Protein AF-A0A7W6ICN5-F1 (afdb_monomer_lite)

Organism: NCBI:txid217168

Sequence (1015 aa):
MTASSRSDGCLHLRIASFLAAMALAWNVMAQDGNDITRLSGEVRQAVLSAEQAGAGTKQQAGFYQVARARLNLLEKLASEDSAYPRELLDTARSELARLAGLGVSFDSLTAKLLQTSLGDLISAPSGADRMELGGVLYQLASEQRNPASRAAALIDIGYAYRKIGAQDRALRYASLALDATEAILEIGARVDACQVVARLSIGLGASGAFIANRALSSISEPRARALARHGLAREQLQGSPFEKEADAKLIAEARRRLEGGDISGSLALVLALPDGEEREALLAGLLTSALRRRDRETALVAAQGSFKAERQLNNLAVLVADHVAHHLPLQAADIVNQWPDGSGKDSIRLSLADDLRRRGYSRMAEQLLGRIGTKKDPNWTKQEIALGDPWITDGGKTNDDQAKVERAHAVASLPDGIIEAAALIRSVSDDRLRTKAFRRMAEIHANLLAASSGEDRAAADAVESVREELGEDRQELQTRRGLTLIVTGDPQVIPERMAFPRSSPTASDVRQDVPWPEGAVVGSTFAHHNPYMAKFLEDGADGSTRLEQAIQYQGLPSPKMIVVQSGVATLGMVARALQGTDAGNLIAFDGDSLIVRAPVFVAPGARLILSRFDVPIYRLSADAGTFIANAGTVDIVDAEVVGYDEKRVQPLWFDGERKGGFRPFLLTWGDGRMNVAASTLAALGYDNALSFGLSYSSGPDRVTELRDQARPSGIMVDSLFRNFYIGFHSYESENVQVVGNEFRDSILYALDLHDRSAGGVIALNTVYGTMLRQGITLSRDVSDSVVSGNLSFDNAGSGIVLDRNSTNNIVQANSAFRNAQDGVSVFESSCNVLSNNQLTGNGRDGLKVRNSVDVGAYGNRIASNLNAGVSAYIANIAVGTNGKSGAAEEGAFTPVTALSLGKNIISSNGVGINAQGVSGLAMFGNAFVKQSRRLFGGDYRGLEGPLLRLSSTSGVLIASTCRPARPAPACRLREQGYLQESAGLPIFDQADGSDCTDVTGSVQQKAFSNFSQGT

Foldseek 3Di:
DDPPDPDPLVVQVVVLVVVLVVVVVPPPPPPDLVVLVVLLVLLVVLCVQLVDDPDQLSSNLSSLSSSLSSLVVLVVQLDPPDPDDPVSNVSSVVSNVVCVVVVHDNLSSLLSNLVSLLVCLLVPPDPVSNVVSLVVLLVSLVPRPQLLSSLVSLLSNLVSCVVNVNLQSVLASLLVSLVSLVPHPDLVSSLVSLLSSLVSLPPSPPLSPLSNLSSLLLNQDLLSSLVSLLVSLLVVCVVPPCNPDDLVVLLVVLVVCLVVPVLVVSLSSLSNHDADPSSLVSLLSSLVSCLVVVVLSSNLSSLSNHNDPVSNLVSLLVSCVSLLVVLQNLQCLVVLQSYDDDPSSLVSLQVSLVSLVLVLQNQASCVSNVPHDDDPPPPPPDDDPPDDDPPPDDDPDPPQLVVLLVVLQVQLLDPPSPVVSLVSLVPRPDPLSSLVSLLVSLVSLLVVLLPVVPPVVVVVPPDPDDDDPDDPDFDWDDDPQQWIKTFDFADPDAPRDPDDPPDADALSNLSHPQHRFDPWDKDKDFLVVDLLSVQQQDADPVRDGLCNLQCVLQVHPTHMEIEGAETEDEVLNNQSSCRSHPCNVQWDDDPLEIEGQHEYEYHANHEYEAAVSNGAAYEYELNRSYEYEYLYEYEDHNHEYAFAHVVVGGGQADPPPQQARGTYAYEYEFNYEYEYHSYEYENFAHPDPRGQHYEFEYDDPSVVVVHDGHGYEYEYHSYEYYATCELYEYAQHEQHEHHSYEQYQHAAEDAEYEHLYENYEAESYEFENHPHEEHHEYEAQYEHYEAGSYEFEHHQYERYEYYFQYAHYEHESYEAEHHQEEPYEYYLYEQYEAGSYEQEHYNEESYEYELYYLYEYESYEQEQHAYESYEYAFEDCCCPDPRPRPPPPDGDGQREAEYEYYQYEAANYNAYYEYFLHQKYKYENYHYDNHDPHPYHYSCGPVCVVCVVSRVNGIMMIGRSAAAADDDDDHVCVVVVNGPPPVPDRSHDPPHGDSQCPDPSISNVVRHPDPPPDD

InterPro domains:
  IPR006626 Parallel beta-helix repeat [SM00710] (733-755)
  IPR006626 Parallel beta-helix repeat [SM00710] (757-780)
  IPR006626 Parallel beta-helix repeat [SM00710] (782-804)
  IPR006626 Parallel beta-helix repeat [SM00710] (806-828)
  IPR006626 Parallel beta-helix repeat [SM00710] (829-851)
  IPR007742 Periplasmic copper-binding protein NosD-like, beta helix domain [PF05048] (726-872)
  IPR011050 Pectin lyase fold/virulence factor [SSF51126] (713-877)
  IPR011990 Tetratricopeptide-like helical domain superfamily [G3DSA:1.25.40.10] (135-235)
  IPR012334 Pectin lyase fold [G3DSA:2.160.20.10] (506-928)

Structure (mmCIF, N/CA/C/O backbone):
data_AF-A0A7W6ICN5-F1
#
_entry.id   AF-A0A7W6ICN5-F1
#
loop_
_atom_site.group_PDB
_atom_site.id
_atom_site.type_symbol
_atom_site.label_atom_id
_atom_site.label_alt_id
_atom_site.label_comp_id
_atom_site.label_asym_id
_atom_site.label_entity_id
_atom_site.label_seq_id
_atom_site.pdbx_PDB_ins_code
_atom_site.Cartn_x
_atom_site.Cartn_y
_atom_site.Cartn_z
_atom_site.occupancy
_atom_site.B_iso_or_equiv
_atom_site.auth_seq_id
_atom_site.auth_comp_id
_atom_site.auth_asym_id
_atom_site.auth_atom_id
_atom_site.pdbx_PDB_model_num
ATOM 1 N N . MET A 1 1 ? -36.806 44.617 9.127 1.00 34.62 1 MET A N 1
ATOM 2 C CA . MET A 1 1 ? -36.708 45.212 10.477 1.00 34.62 1 MET A CA 1
ATOM 3 C C . MET A 1 1 ? -37.619 44.421 11.394 1.00 34.62 1 MET A C 1
ATOM 5 O O . MET A 1 1 ? -38.791 44.382 11.078 1.00 34.62 1 MET A O 1
ATOM 9 N N . THR A 1 2 ? -37.038 43.769 12.410 1.00 25.34 2 THR A N 1
ATOM 10 C CA . THR A 1 2 ? -37.590 43.223 13.678 1.00 25.34 2 THR A CA 1
ATOM 11 C C . THR A 1 2 ? -36.833 41.938 14.038 1.00 25.34 2 THR A C 1
ATOM 13 O O . THR A 1 2 ? -37.351 40.830 13.942 1.00 25.34 2 THR A O 1
ATOM 16 N N . ALA A 1 3 ? -35.565 42.092 14.430 1.00 26.86 3 ALA A N 1
ATOM 17 C CA . ALA A 1 3 ? -34.817 41.084 15.177 1.00 26.86 3 ALA A CA 1
ATOM 18 C C . ALA A 1 3 ? -34.911 41.477 16.658 1.00 26.86 3 ALA A C 1
ATOM 20 O O . ALA A 1 3 ? -34.077 42.212 17.170 1.00 26.86 3 ALA A O 1
ATOM 21 N N . SER A 1 4 ? -36.009 41.093 17.304 1.00 34.81 4 SER A N 1
ATOM 22 C CA . SER A 1 4 ? -36.314 41.430 18.699 1.00 34.81 4 SER A CA 1
ATOM 23 C C . SER A 1 4 ? -37.194 40.331 19.296 1.00 34.81 4 SER A C 1
ATOM 25 O O . SER A 1 4 ? -38.345 40.578 19.635 1.00 34.81 4 SER A O 1
ATOM 27 N N . SER A 1 5 ? -36.683 39.095 19.352 1.00 34.25 5 SER A N 1
ATOM 28 C CA . SER A 1 5 ? -37.239 38.034 20.217 1.00 34.25 5 SER A CA 1
ATOM 29 C C . SER A 1 5 ? -36.351 36.778 20.322 1.00 34.25 5 SER A C 1
ATOM 31 O O . SER A 1 5 ? -36.867 35.681 20.538 1.00 34.25 5 SER A O 1
ATOM 33 N N . ARG A 1 6 ? -35.022 36.879 20.152 1.00 35.34 6 ARG A N 1
ATOM 34 C CA . ARG A 1 6 ? -34.130 35.770 20.537 1.00 35.34 6 ARG A CA 1
ATOM 35 C C . ARG A 1 6 ? -33.870 35.867 22.040 1.00 35.34 6 ARG A C 1
ATOM 37 O O . ARG A 1 6 ? -33.029 36.645 22.470 1.00 35.34 6 ARG A O 1
ATOM 44 N N . SER A 1 7 ? -34.734 35.153 22.759 1.00 39.16 7 SER A N 1
ATOM 45 C CA . SER A 1 7 ? -34.674 34.671 24.143 1.00 39.16 7 SER A CA 1
ATOM 46 C C . SER A 1 7 ? -33.546 35.211 25.035 1.00 39.16 7 SER A C 1
ATOM 48 O O . SER A 1 7 ? -32.363 34.940 24.839 1.00 39.16 7 SER A O 1
ATOM 50 N N . ASP A 1 8 ? -33.965 35.832 26.140 1.00 43.88 8 ASP A N 1
ATOM 51 C CA . ASP A 1 8 ? -33.172 36.275 27.297 1.00 43.88 8 ASP A CA 1
ATOM 52 C C . ASP A 1 8 ? -32.234 35.207 27.916 1.00 43.88 8 ASP A C 1
ATOM 54 O O . ASP A 1 8 ? -31.421 35.518 28.782 1.00 43.88 8 ASP A O 1
ATOM 58 N N . GLY A 1 9 ? -32.285 33.946 27.471 1.00 41.31 9 GLY A N 1
ATOM 59 C CA . GLY A 1 9 ? -31.418 32.861 27.946 1.00 41.31 9 GLY A CA 1
ATOM 60 C C . GLY A 1 9 ? -29.941 33.012 27.553 1.00 41.31 9 GLY A C 1
ATOM 61 O O . GLY A 1 9 ? -29.066 32.743 28.375 1.00 41.31 9 GLY A O 1
ATOM 62 N N . CYS A 1 10 ? -29.644 33.510 26.345 1.00 42.59 10 CYS A N 1
ATOM 63 C CA . CYS A 1 10 ? -28.266 33.676 25.842 1.00 42.59 10 CYS A CA 1
ATOM 64 C C . CYS A 1 10 ? -27.502 34.843 26.483 1.00 42.59 10 CYS A C 1
ATOM 66 O O . CYS A 1 10 ? -26.270 34.888 26.435 1.00 42.59 10 CYS A O 1
ATOM 68 N N . LEU A 1 11 ? -28.207 35.809 27.078 1.00 41.88 11 LEU A N 1
ATOM 69 C CA . LEU A 1 11 ? -27.575 36.998 27.646 1.00 41.88 11 LEU A CA 1
ATOM 70 C C . LEU A 1 11 ? -26.857 36.684 28.972 1.00 41.88 11 LEU A C 1
ATOM 72 O O . LEU A 1 11 ? -25.910 37.371 29.339 1.00 41.88 11 LEU A O 1
ATOM 76 N N . HIS A 1 12 ? -27.242 35.624 29.686 1.00 49.06 12 HIS A N 1
ATOM 77 C CA . HIS A 1 12 ? -26.859 35.452 31.091 1.00 49.06 12 HIS A CA 1
ATOM 78 C C . HIS A 1 12 ? -25.475 34.833 31.334 1.00 49.06 12 HIS A C 1
ATOM 80 O O . HIS A 1 12 ? -24.758 35.314 32.209 1.00 49.06 12 HIS A O 1
ATOM 86 N N . LEU A 1 13 ? -25.037 33.860 30.531 1.00 46.41 13 LEU A N 1
ATOM 87 C CA . LEU A 1 13 ? -23.653 33.365 30.596 1.00 46.41 13 LEU A CA 1
ATOM 88 C C . LEU A 1 13 ? -22.675 34.338 29.924 1.00 46.41 13 LEU A C 1
ATOM 90 O O . LEU A 1 13 ? -21.555 34.495 30.394 1.00 46.41 13 LEU A O 1
ATOM 94 N N . ARG A 1 14 ? -23.129 35.090 28.908 1.00 44.12 14 ARG A N 1
ATOM 95 C CA . ARG A 1 14 ? -22.352 36.179 28.296 1.00 44.12 14 ARG A CA 1
ATOM 96 C C . ARG A 1 14 ? -22.154 37.368 29.234 1.00 44.12 14 ARG A C 1
ATOM 98 O O . ARG A 1 14 ? -21.056 37.905 29.245 1.00 44.12 14 ARG A O 1
ATOM 105 N N . ILE A 1 15 ? -23.142 37.753 30.049 1.00 44.00 15 ILE A N 1
ATOM 106 C CA . ILE A 1 15 ? -22.970 38.781 31.096 1.00 44.00 15 ILE A CA 1
ATOM 107 C C . ILE A 1 15 ? -21.989 38.296 32.171 1.00 44.00 15 ILE A C 1
ATOM 109 O O . ILE A 1 15 ? -21.165 39.080 32.631 1.00 44.00 15 ILE A O 1
ATOM 113 N N . ALA A 1 16 ? -21.998 37.008 32.523 1.00 42.94 16 ALA A N 1
ATOM 114 C CA . ALA A 1 16 ? -21.022 36.446 33.455 1.00 42.94 16 ALA A CA 1
ATOM 115 C C . ALA A 1 16 ? -19.602 36.366 32.845 1.00 42.94 16 ALA A C 1
ATOM 117 O O . ALA A 1 16 ? -18.625 36.684 33.521 1.00 42.94 16 ALA A O 1
ATOM 118 N N . SER A 1 17 ? -19.473 36.070 31.545 1.00 42.56 17 SER A N 1
ATOM 119 C CA . SER A 1 17 ? -18.223 36.212 30.778 1.00 42.56 17 SER A CA 1
ATOM 120 C C . SER A 1 17 ? -17.771 37.673 30.638 1.00 42.56 17 SER A C 1
ATOM 122 O O . SER A 1 17 ? -16.574 37.939 30.650 1.00 42.56 17 SER A O 1
ATOM 124 N N . PHE A 1 18 ? -18.701 38.628 30.549 1.00 40.53 18 PHE A N 1
ATOM 125 C CA . PHE A 1 18 ? -18.420 40.068 30.504 1.00 40.53 18 PHE A CA 1
ATOM 126 C C . PHE A 1 18 ? -17.970 40.596 31.878 1.00 40.53 18 PHE A C 1
ATOM 128 O O . PHE A 1 18 ? -17.042 41.395 31.962 1.00 40.53 18 PHE A O 1
ATOM 135 N N . LEU A 1 19 ? -18.548 40.081 32.969 1.00 42.09 19 LEU A N 1
ATOM 136 C CA . LEU A 1 19 ? -18.094 40.326 34.342 1.00 42.09 19 LEU A CA 1
ATOM 137 C C . LEU A 1 19 ? -16.738 39.659 34.624 1.00 42.09 19 LEU A C 1
ATOM 139 O O . LEU A 1 19 ? -15.906 40.247 35.309 1.00 42.09 19 LEU A O 1
ATOM 143 N N . ALA A 1 20 ? -16.466 38.485 34.046 1.00 41.84 20 ALA A N 1
ATOM 144 C CA . ALA A 1 20 ? -15.149 37.849 34.083 1.00 41.84 20 ALA A CA 1
ATOM 145 C C . ALA A 1 20 ? -14.108 38.628 33.260 1.00 41.84 20 ALA A C 1
ATOM 147 O O . ALA A 1 20 ? -12.977 38.775 33.709 1.00 41.84 20 ALA A O 1
ATOM 148 N N . ALA A 1 21 ? -14.487 39.192 32.108 1.00 40.91 21 ALA A N 1
ATOM 149 C CA . ALA A 1 21 ? -13.642 40.103 31.337 1.00 40.91 21 ALA A CA 1
ATOM 150 C C . ALA A 1 21 ? -13.364 41.406 32.106 1.00 40.91 21 ALA A C 1
ATOM 152 O O . ALA A 1 21 ? -12.239 41.890 32.082 1.00 40.91 21 ALA A O 1
ATOM 153 N N . MET A 1 22 ? -14.330 41.925 32.870 1.00 37.47 22 MET A N 1
ATOM 154 C CA . MET A 1 22 ? -14.112 43.037 33.805 1.00 37.47 22 MET A CA 1
ATOM 155 C C . MET A 1 22 ? -13.218 42.655 34.996 1.00 37.47 22 MET A C 1
ATOM 157 O O . MET A 1 22 ? -12.385 43.454 35.414 1.00 37.47 22 MET A O 1
ATOM 161 N N . ALA A 1 23 ? -13.345 41.437 35.530 1.00 43.53 23 ALA A N 1
ATOM 162 C CA . ALA A 1 23 ? -12.490 40.940 36.607 1.00 43.53 23 ALA A CA 1
ATOM 163 C C . ALA A 1 23 ? -11.050 40.664 36.131 1.00 43.53 23 ALA A C 1
ATOM 165 O O . ALA A 1 23 ? -10.117 40.844 36.913 1.00 43.53 23 ALA A O 1
ATOM 166 N N . LEU A 1 24 ? -10.871 40.263 34.867 1.00 42.81 24 LEU A N 1
ATOM 167 C CA . LEU A 1 24 ? -9.582 40.097 34.183 1.00 42.81 24 LEU A CA 1
ATOM 168 C C . LEU A 1 24 ? -8.987 41.435 33.704 1.00 42.81 24 LEU A C 1
ATOM 170 O O . LEU A 1 24 ? -7.771 41.556 33.618 1.00 42.81 24 LEU A O 1
ATOM 174 N N . ALA A 1 25 ? -9.815 42.452 33.433 1.00 38.16 25 ALA A N 1
ATOM 175 C CA . ALA A 1 25 ? -9.365 43.800 33.070 1.00 38.16 25 ALA A CA 1
ATOM 176 C C . ALA A 1 25 ? -8.731 44.565 34.245 1.00 38.16 25 ALA A C 1
ATOM 178 O O . ALA A 1 25 ? -8.043 45.564 34.036 1.00 38.16 25 ALA A O 1
ATOM 179 N N . TRP A 1 26 ? -8.888 44.077 35.476 1.00 39.66 26 TRP A N 1
ATOM 180 C CA . TRP A 1 26 ? -7.995 44.421 36.577 1.00 39.66 26 TRP A CA 1
ATOM 181 C C . TRP A 1 26 ? -6.879 43.385 36.664 1.00 39.66 26 TRP A C 1
ATOM 183 O O . TRP A 1 26 ? -6.893 42.491 37.509 1.00 39.66 26 TRP A O 1
ATOM 193 N N . ASN A 1 27 ? -5.874 43.545 35.802 1.00 42.59 27 ASN A N 1
ATOM 194 C CA . ASN A 1 27 ? -4.527 43.068 36.096 1.00 42.59 27 ASN A CA 1
ATOM 195 C C . ASN A 1 27 ? -4.017 43.833 37.326 1.00 42.59 27 ASN A C 1
ATOM 197 O O . ASN A 1 27 ? -3.254 44.790 37.211 1.00 42.59 27 ASN A O 1
ATOM 201 N N . VAL A 1 28 ? -4.448 43.429 38.519 1.00 48.41 28 VAL A N 1
ATOM 202 C CA . VAL A 1 28 ? -3.667 43.691 39.722 1.00 48.41 28 VAL A CA 1
ATOM 203 C C . VAL A 1 28 ? -2.454 42.782 39.582 1.00 48.41 28 VAL A C 1
ATOM 205 O O . VAL A 1 28 ? -2.527 41.588 39.869 1.00 48.41 28 VAL A O 1
ATOM 208 N N . MET A 1 29 ? -1.352 43.314 39.052 1.00 52.38 29 MET A N 1
ATOM 209 C CA . MET A 1 29 ? -0.059 42.696 39.319 1.00 52.38 29 MET A CA 1
ATOM 210 C C . MET A 1 29 ? 0.084 42.725 40.835 1.00 52.38 29 MET A C 1
ATOM 212 O O . MET A 1 29 ? 0.143 43.815 41.389 1.00 52.38 29 MET A O 1
ATOM 216 N N . ALA A 1 30 ? 0.034 41.566 41.494 1.00 57.53 30 ALA A N 1
ATOM 217 C CA . ALA A 1 30 ? 0.255 41.498 42.932 1.00 57.53 30 ALA A CA 1
ATOM 218 C C . ALA A 1 30 ? 1.641 42.096 43.210 1.00 57.53 30 ALA A C 1
ATOM 220 O O . ALA A 1 30 ? 2.645 41.563 42.732 1.00 57.53 30 ALA A O 1
ATOM 221 N N . GLN A 1 31 ? 1.677 43.250 43.878 1.00 60.75 31 GLN A N 1
ATOM 222 C CA . GLN A 1 31 ? 2.926 43.973 44.143 1.00 60.75 31 GLN A CA 1
ATOM 223 C C . GLN A 1 31 ? 3.551 43.518 45.465 1.00 60.75 31 GLN A C 1
ATOM 225 O O . GLN A 1 31 ? 4.763 43.634 45.641 1.00 60.75 31 GLN A O 1
ATOM 230 N N . ASP A 1 32 ? 2.735 42.968 46.371 1.00 70.00 32 ASP A N 1
ATOM 231 C CA . ASP A 1 32 ? 3.134 42.475 47.686 1.00 70.00 32 ASP A CA 1
ATOM 232 C C . ASP A 1 32 ? 2.285 41.265 48.158 1.00 70.00 32 ASP A C 1
ATOM 234 O O . ASP A 1 32 ? 1.340 40.820 47.497 1.00 70.00 32 ASP A O 1
ATOM 238 N N . GLY A 1 33 ? 2.639 40.686 49.313 1.00 69.25 33 GLY A N 1
ATOM 239 C CA . GLY A 1 33 ? 1.928 39.537 49.894 1.00 69.25 33 GLY A CA 1
ATOM 240 C C . GLY A 1 33 ? 0.506 39.852 50.391 1.00 69.25 33 GLY A C 1
ATOM 241 O O . GLY A 1 33 ? -0.308 38.937 50.570 1.00 69.25 33 GLY A O 1
ATOM 242 N N . ASN A 1 34 ? 0.161 41.133 50.571 1.00 79.25 34 ASN A N 1
ATOM 243 C CA . ASN A 1 34 ? -1.185 41.542 50.976 1.00 79.25 34 ASN A CA 1
ATOM 244 C C . ASN A 1 34 ? -2.173 41.391 49.815 1.00 79.25 34 ASN A C 1
ATOM 246 O O . ASN A 1 34 ? -3.309 40.965 50.035 1.00 79.25 34 ASN A O 1
ATOM 250 N N . ASP A 1 35 ? -1.738 41.654 48.580 1.00 79.12 35 ASP A N 1
ATOM 251 C CA . ASP A 1 35 ? -2.546 41.430 47.378 1.00 79.12 35 ASP A CA 1
ATOM 252 C C . ASP A 1 35 ? -2.926 39.954 47.191 1.00 79.12 35 ASP A C 1
ATOM 254 O O . ASP A 1 35 ? -4.074 39.638 46.866 1.00 79.12 35 ASP A O 1
ATOM 258 N N . ILE A 1 36 ? -1.993 39.039 47.465 1.00 82.50 36 ILE A N 1
ATOM 259 C CA . ILE A 1 36 ? -2.221 37.585 47.421 1.00 82.50 36 ILE A CA 1
ATOM 260 C C . ILE A 1 36 ? -3.247 37.169 48.482 1.00 82.50 36 ILE A C 1
ATOM 262 O O . ILE A 1 36 ? -4.193 36.425 48.203 1.00 82.50 36 ILE A O 1
ATOM 266 N N . THR A 1 37 ? -3.102 37.700 49.697 1.00 84.62 37 THR A N 1
ATOM 267 C CA . THR A 1 37 ? -4.034 37.439 50.802 1.00 84.62 37 THR A CA 1
ATOM 268 C C . THR A 1 37 ? -5.433 37.978 50.486 1.00 84.62 37 THR A C 1
ATOM 270 O O . THR A 1 37 ? -6.433 37.308 50.760 1.00 84.62 37 THR A O 1
ATOM 273 N N . ARG A 1 38 ? -5.522 39.151 49.843 1.00 85.50 38 ARG A N 1
ATOM 274 C CA . ARG A 1 38 ? -6.780 39.739 49.364 1.00 85.50 38 ARG A CA 1
ATOM 275 C C . ARG A 1 38 ? -7.443 38.872 48.296 1.00 85.50 38 ARG A C 1
ATOM 277 O O . ARG A 1 38 ? -8.626 38.578 48.438 1.00 85.50 38 ARG A O 1
ATOM 284 N N . LEU A 1 39 ? -6.701 38.405 47.288 1.00 84.50 39 LEU A N 1
ATOM 285 C CA . LEU A 1 39 ? -7.216 37.491 46.255 1.00 84.50 39 LEU A CA 1
ATOM 286 C C . LEU A 1 39 ? -7.780 36.200 46.868 1.00 84.50 39 LEU A C 1
ATOM 288 O O . LEU A 1 39 ? -8.886 35.781 46.526 1.00 84.50 39 LEU A O 1
ATOM 292 N N . SER A 1 40 ? -7.067 35.601 47.825 1.00 87.31 40 SER A N 1
ATOM 293 C CA . SER A 1 40 ? -7.551 34.436 48.584 1.00 87.31 40 SER A CA 1
ATOM 294 C C . SER A 1 40 ? -8.808 34.748 49.418 1.00 87.31 40 SER A C 1
ATOM 296 O O . SER A 1 40 ? -9.704 33.908 49.561 1.00 87.31 40 SER A O 1
ATOM 298 N N . GLY A 1 41 ? -8.909 35.967 49.955 1.00 87.38 41 GLY A N 1
ATOM 299 C CA . GLY A 1 41 ? -10.107 36.480 50.621 1.00 87.38 41 GLY A CA 1
ATOM 300 C C . GLY A 1 41 ? -11.303 36.635 49.675 1.00 87.38 41 GLY A C 1
ATOM 301 O O . GLY A 1 41 ? -12.407 36.219 50.021 1.00 87.38 41 GLY A O 1
ATOM 302 N N . GLU A 1 42 ? -11.088 37.155 48.464 1.00 88.69 42 GLU A N 1
ATOM 303 C CA . GLU A 1 42 ? -12.119 37.289 47.425 1.00 88.69 42 GLU A CA 1
ATOM 304 C C . GLU A 1 42 ? -12.673 35.929 46.991 1.00 88.69 42 GLU A C 1
ATOM 306 O O . GLU A 1 42 ? -13.889 35.776 46.872 1.00 88.69 42 GLU A O 1
ATOM 311 N N . VAL A 1 43 ? -11.802 34.925 46.817 1.00 88.56 43 VAL A N 1
ATOM 312 C CA . VAL A 1 43 ? -12.228 33.546 46.523 1.00 88.56 43 VAL A CA 1
ATOM 313 C C . VAL A 1 43 ? -13.170 33.041 47.616 1.00 88.56 43 VAL A C 1
ATOM 315 O O . VAL A 1 43 ? -14.269 32.575 47.318 1.00 88.56 43 VAL A O 1
ATOM 318 N N . ARG A 1 44 ? -12.781 33.179 48.889 1.00 89.62 44 ARG A N 1
ATOM 319 C CA . ARG A 1 44 ? -13.611 32.755 50.027 1.00 89.62 44 ARG A CA 1
ATOM 320 C C . ARG A 1 44 ? -14.938 33.490 50.093 1.00 89.62 44 ARG A C 1
ATOM 322 O O . ARG A 1 44 ? -15.969 32.854 50.287 1.00 89.62 44 ARG A O 1
ATOM 329 N N . GLN A 1 45 ? -14.922 34.804 49.906 1.00 89.31 45 GLN A N 1
ATOM 330 C CA . GLN A 1 45 ? -16.135 35.606 49.984 1.00 89.31 45 GLN A CA 1
ATOM 331 C C . GLN A 1 45 ? -17.113 35.265 48.860 1.00 89.31 45 GLN A C 1
ATOM 333 O O . GLN A 1 45 ? -18.319 35.194 49.098 1.00 89.31 45 GLN A O 1
ATOM 338 N N . ALA A 1 46 ? -16.610 35.005 47.653 1.00 87.12 46 ALA A N 1
ATOM 339 C CA . ALA A 1 46 ? -17.430 34.554 46.539 1.00 87.12 46 ALA A CA 1
ATOM 340 C C . ALA A 1 46 ? -18.052 33.172 46.819 1.00 87.12 46 ALA A C 1
ATOM 342 O O . ALA A 1 46 ? -19.252 33.002 46.616 1.00 87.12 46 ALA A O 1
ATOM 343 N N . VAL A 1 47 ? -17.291 32.216 47.368 1.00 87.81 47 VAL A N 1
ATOM 344 C CA . VAL A 1 47 ? -17.833 30.900 47.766 1.00 87.81 47 VAL A CA 1
ATOM 345 C C . VAL A 1 47 ? -18.909 31.035 48.842 1.00 87.81 47 VAL A C 1
ATOM 347 O O . VAL A 1 47 ? -19.997 30.489 48.682 1.00 87.81 47 VAL A O 1
ATOM 350 N N . LEU A 1 48 ? -18.652 31.820 49.892 1.00 88.56 48 LEU A N 1
ATOM 351 C CA . LEU A 1 48 ? -19.631 32.077 50.951 1.00 88.56 48 LEU A CA 1
ATOM 352 C C . LEU A 1 48 ? -20.905 32.722 50.399 1.00 88.56 48 LEU A C 1
ATOM 354 O O . LEU A 1 48 ? -22.002 32.336 50.785 1.00 88.56 48 LEU A O 1
ATOM 358 N N . SER A 1 49 ? -20.772 33.670 49.468 1.00 86.44 49 SER A N 1
ATOM 359 C CA . SER A 1 49 ? -21.917 34.340 48.836 1.00 86.44 49 SER A CA 1
ATOM 360 C C . SER A 1 49 ? -22.744 33.384 47.970 1.00 86.44 49 SER A C 1
ATOM 362 O O . SER A 1 49 ? -23.962 33.519 47.904 1.00 86.44 49 SER A O 1
ATOM 364 N N . ALA A 1 50 ? -22.108 32.390 47.343 1.00 83.62 50 ALA A N 1
ATOM 365 C CA . ALA A 1 50 ? -22.811 31.338 46.612 1.00 83.62 50 ALA A CA 1
ATOM 366 C C . ALA A 1 50 ? -23.584 30.383 47.544 1.00 83.62 50 ALA A C 1
ATOM 368 O O . ALA A 1 50 ? -24.643 29.876 47.174 1.00 83.62 50 ALA A O 1
ATOM 369 N N . GLU A 1 51 ? -23.066 30.138 48.749 1.00 84.12 51 GLU A N 1
ATOM 370 C CA . GLU A 1 51 ? -23.615 29.168 49.710 1.00 84.12 51 GLU A CA 1
ATOM 371 C C . GLU A 1 51 ? -24.596 29.781 50.726 1.00 84.12 51 GLU A C 1
ATOM 373 O O . GLU A 1 51 ? -25.183 29.062 51.535 1.00 84.12 51 GLU A O 1
ATOM 378 N N . GLN A 1 52 ? -24.829 31.096 50.673 1.00 84.88 52 GLN A N 1
ATOM 379 C CA . GLN A 1 52 ? -25.825 31.765 51.511 1.00 84.88 52 GLN A CA 1
ATOM 380 C C . GLN A 1 52 ? -27.252 31.275 51.220 1.00 84.88 52 GLN A C 1
ATOM 382 O O . GLN A 1 52 ? -27.688 31.160 50.071 1.00 84.88 52 GLN A O 1
ATOM 387 N N . ALA A 1 53 ? -28.015 31.046 52.292 1.00 51.09 53 ALA A N 1
ATOM 388 C CA . ALA A 1 53 ? -29.422 30.676 52.213 1.00 51.09 53 ALA A CA 1
ATOM 389 C C . ALA A 1 53 ? -30.237 31.805 51.550 1.00 51.09 53 ALA A C 1
ATOM 391 O O . ALA A 1 53 ? -30.411 32.873 52.132 1.00 51.09 53 ALA A O 1
ATOM 392 N N . GLY A 1 54 ? -30.728 31.562 50.329 1.00 61.22 54 GLY A N 1
ATOM 393 C CA . GLY A 1 54 ? -31.554 32.502 49.557 1.00 61.22 54 GLY A CA 1
ATOM 394 C C . GLY A 1 54 ? -31.002 32.896 48.180 1.00 61.22 54 GLY A C 1
ATOM 395 O O . GLY A 1 54 ? -31.728 33.522 47.410 1.00 61.22 54 GLY A O 1
ATOM 396 N N . ALA A 1 55 ? -29.766 32.520 47.832 1.00 64.94 55 ALA A N 1
ATOM 397 C CA . ALA A 1 55 ? -29.215 32.775 46.500 1.00 64.94 55 ALA A CA 1
ATOM 398 C C . ALA A 1 55 ? -29.907 31.905 45.431 1.00 64.94 55 ALA A C 1
ATOM 400 O O . ALA A 1 55 ? -29.944 30.679 45.538 1.00 64.94 55 ALA A O 1
ATOM 401 N N . GLY A 1 56 ? -30.441 32.526 44.374 1.00 72.88 56 GLY A N 1
ATOM 402 C CA . GLY A 1 56 ? -30.984 31.788 43.226 1.00 72.88 56 GLY A CA 1
ATOM 403 C C . GLY A 1 56 ? -29.875 31.100 42.419 1.00 72.88 56 GLY A C 1
ATOM 404 O O . GLY A 1 56 ? -28.750 31.595 42.381 1.00 72.88 56 GLY A O 1
ATOM 405 N N . THR A 1 57 ? -30.180 30.008 41.707 1.00 72.81 57 THR A N 1
ATOM 406 C CA . THR A 1 57 ? -29.195 29.211 40.930 1.00 72.81 57 THR A CA 1
ATOM 407 C C . THR A 1 57 ? -28.305 30.057 40.009 1.00 72.81 57 THR A C 1
ATOM 409 O O . THR A 1 57 ? -27.097 29.843 39.933 1.00 72.81 57 THR A O 1
ATOM 412 N N . LYS A 1 58 ? -28.875 31.096 39.385 1.00 71.25 58 LYS A N 1
ATOM 413 C CA . LYS A 1 58 ? -28.148 32.070 38.550 1.00 71.25 58 LYS A CA 1
ATOM 414 C C . LYS A 1 58 ? -27.117 32.898 39.328 1.00 71.25 58 LYS A C 1
ATOM 416 O O . LYS A 1 58 ? -26.018 33.135 38.835 1.00 71.25 58 LYS A O 1
ATOM 421 N N . GLN A 1 59 ? -27.465 33.351 40.533 1.00 77.56 59 GLN A N 1
ATOM 422 C CA . GLN A 1 59 ? -26.550 34.112 41.392 1.00 77.56 59 GLN A CA 1
ATOM 423 C C . GLN A 1 59 ? -25.416 33.213 41.892 1.00 77.56 59 GLN A C 1
ATOM 425 O O . GLN A 1 59 ? -24.258 33.623 41.878 1.00 77.56 59 GLN A O 1
ATOM 430 N N . GLN A 1 60 ? -25.733 31.963 42.239 1.00 81.75 60 GLN A N 1
ATOM 431 C CA . GLN A 1 60 ? -24.740 30.968 42.647 1.00 81.75 60 GLN A CA 1
ATOM 432 C C . GLN A 1 60 ? -23.717 30.691 41.538 1.00 81.75 60 GLN A C 1
ATOM 434 O O . GLN A 1 60 ? -22.515 30.727 41.795 1.00 81.75 60 GLN A O 1
ATOM 439 N N . ALA A 1 61 ? -24.171 30.482 40.295 1.00 79.94 61 ALA A N 1
ATOM 440 C CA . ALA A 1 61 ? -23.287 30.292 39.144 1.00 79.94 61 ALA A CA 1
ATOM 441 C C . ALA A 1 61 ? -22.339 31.491 38.939 1.00 79.94 61 ALA A C 1
ATOM 443 O O . ALA A 1 61 ? -21.130 31.308 38.784 1.00 79.94 61 ALA A O 1
ATOM 444 N N . GLY A 1 62 ? -22.859 32.721 39.031 1.00 78.19 62 GLY A N 1
ATOM 445 C CA . GLY A 1 62 ? -22.045 33.937 38.935 1.00 78.19 62 GLY A CA 1
ATOM 446 C C . GLY A 1 62 ? -20.947 34.007 40.002 1.00 78.19 62 GLY A C 1
ATOM 447 O O . GLY A 1 62 ? -19.786 34.266 39.681 1.00 78.19 62 GLY A O 1
ATOM 448 N N . PHE A 1 63 ? -21.279 33.712 41.260 1.00 84.88 63 PHE A N 1
ATOM 449 C CA . PHE A 1 63 ? -20.302 33.706 42.350 1.00 84.88 63 PHE A CA 1
ATOM 450 C C . PHE A 1 63 ? -19.244 32.602 42.204 1.00 84.88 63 PHE A C 1
ATOM 452 O O . PHE A 1 63 ? -18.057 32.874 42.396 1.00 84.88 63 PHE A O 1
ATOM 459 N N . TYR A 1 64 ? -19.625 31.387 41.795 1.00 87.00 64 TYR A N 1
ATOM 460 C CA . TYR A 1 64 ? -18.655 30.316 41.538 1.00 87.00 64 TYR A CA 1
ATOM 461 C C . TYR A 1 64 ? -17.714 30.642 40.376 1.00 87.00 64 TYR A C 1
ATOM 463 O O . TYR A 1 64 ? -16.522 30.344 40.456 1.00 87.00 64 TYR A O 1
ATOM 471 N N . GLN A 1 65 ? -18.202 31.306 39.326 1.00 83.88 65 GLN A N 1
ATOM 472 C CA . GLN A 1 65 ? -17.362 31.744 38.212 1.00 83.88 65 GLN A CA 1
ATOM 473 C C . GLN A 1 65 ? -16.337 32.806 38.643 1.00 83.88 65 GLN A C 1
ATOM 475 O O . GLN A 1 65 ? -15.171 32.722 38.251 1.00 83.88 65 GLN A O 1
ATOM 480 N N . VAL A 1 66 ? -16.736 33.760 39.494 1.00 83.50 66 VAL A N 1
ATOM 481 C CA . VAL A 1 66 ? -15.819 34.755 40.081 1.00 83.50 66 VAL A CA 1
ATOM 482 C C . VAL A 1 66 ? -14.764 34.075 40.954 1.00 83.50 66 VAL A C 1
ATOM 484 O O . VAL A 1 66 ? -13.570 34.302 40.751 1.00 83.50 66 VAL A O 1
ATOM 487 N N . ALA A 1 67 ? -15.184 33.197 41.871 1.00 86.75 67 ALA A N 1
ATOM 488 C CA . ALA A 1 67 ? -14.272 32.444 42.732 1.00 86.75 67 ALA A CA 1
ATOM 489 C C . ALA A 1 67 ? -13.244 31.657 41.904 1.00 86.75 67 ALA A C 1
ATOM 491 O O . ALA A 1 67 ? -12.046 31.697 42.179 1.00 86.75 67 ALA A O 1
ATOM 492 N N . ARG A 1 68 ? -13.703 30.992 40.839 1.00 88.88 68 ARG A N 1
ATOM 493 C CA . ARG A 1 68 ? -12.866 30.191 39.946 1.00 88.88 68 ARG A CA 1
ATOM 494 C C . ARG A 1 68 ? -11.857 31.040 39.167 1.00 88.88 68 ARG A C 1
ATOM 496 O O . ARG A 1 68 ? -10.694 30.655 39.062 1.00 88.88 68 ARG A O 1
ATOM 503 N N . ALA A 1 69 ? -12.273 32.191 38.637 1.00 81.94 69 ALA A N 1
ATOM 504 C CA . ALA A 1 69 ? -11.379 33.100 37.919 1.00 81.94 69 ALA A CA 1
ATOM 505 C C . ALA A 1 69 ? -10.269 33.648 38.833 1.00 81.94 69 ALA A C 1
ATOM 507 O O . ALA A 1 69 ? -9.101 33.671 38.440 1.00 81.94 69 ALA A O 1
ATOM 508 N N . ARG A 1 70 ? -10.622 34.033 40.067 1.00 85.38 70 ARG A N 1
ATOM 509 C CA . ARG A 1 70 ? -9.666 34.506 41.080 1.00 85.38 70 ARG A CA 1
ATOM 510 C C . ARG A 1 70 ? -8.710 33.409 41.540 1.00 85.38 70 ARG A C 1
ATOM 512 O O . ARG A 1 70 ? -7.516 33.666 41.661 1.00 85.38 70 ARG A O 1
ATOM 519 N N . LEU A 1 71 ? -9.201 32.184 41.709 1.00 88.38 71 LEU A N 1
ATOM 520 C CA . LEU A 1 71 ? -8.365 31.041 42.066 1.00 88.38 71 LEU A CA 1
ATOM 521 C C . LEU A 1 71 ? -7.356 30.691 40.961 1.00 88.38 71 LEU A C 1
ATOM 523 O O . LEU A 1 71 ? -6.185 30.484 41.252 1.00 88.38 71 LEU A O 1
ATOM 527 N N . ASN A 1 72 ? -7.771 30.704 39.691 1.00 86.06 72 ASN A N 1
ATOM 528 C CA . ASN A 1 72 ? -6.867 30.447 38.563 1.00 86.06 72 ASN A CA 1
ATOM 529 C C . ASN A 1 72 ? -5.753 31.505 38.449 1.00 86.06 72 ASN A C 1
ATOM 531 O O . ASN A 1 72 ? -4.628 31.195 38.065 1.00 86.06 72 ASN A O 1
ATOM 535 N N . LEU A 1 73 ? -6.055 32.765 38.787 1.00 83.50 73 LEU A N 1
ATOM 536 C CA . LEU A 1 73 ? -5.042 33.818 38.872 1.00 83.50 73 LEU A CA 1
ATOM 537 C C . LEU A 1 73 ? -4.046 33.538 40.008 1.00 83.50 73 LEU A C 1
ATOM 539 O O . LEU A 1 73 ? -2.841 33.637 39.795 1.00 83.50 73 LEU A O 1
ATOM 543 N N . LEU A 1 74 ? -4.544 33.138 41.182 1.00 85.81 74 LEU A N 1
ATOM 544 C CA . LEU A 1 74 ? -3.720 32.783 42.339 1.00 85.81 74 LEU A CA 1
ATOM 545 C C . LEU A 1 74 ? -2.790 31.588 42.050 1.00 85.81 74 LEU A C 1
ATOM 547 O O . LEU A 1 74 ? -1.628 31.605 42.441 1.00 85.81 74 LEU A O 1
ATOM 551 N N . GLU A 1 75 ? -3.262 30.584 41.311 1.00 86.38 75 GLU A N 1
ATOM 552 C CA . GLU A 1 75 ? -2.445 29.441 40.876 1.00 86.38 75 GLU A CA 1
ATOM 553 C C . GLU A 1 75 ? -1.345 29.835 39.885 1.00 86.38 75 GLU A C 1
ATOM 555 O O . GLU A 1 75 ? -0.217 29.358 40.006 1.00 86.38 75 GLU A O 1
ATOM 560 N N . LYS A 1 76 ? -1.628 30.742 38.937 1.00 82.94 76 LYS A N 1
ATOM 561 C CA . LYS A 1 76 ? -0.597 31.273 38.028 1.00 82.94 76 LYS A CA 1
ATOM 562 C C . LYS A 1 76 ? 0.510 31.999 38.792 1.00 82.94 76 LYS A C 1
ATOM 564 O O . LYS A 1 76 ? 1.682 31.806 38.477 1.00 82.94 76 LYS A O 1
ATOM 569 N N . LEU A 1 77 ? 0.143 32.777 39.812 1.00 81.06 77 LEU A N 1
ATOM 570 C CA . LEU A 1 77 ? 1.096 33.456 40.697 1.00 81.06 77 LEU A CA 1
ATOM 571 C C . LEU A 1 77 ? 1.949 32.479 41.522 1.00 81.06 77 LEU A C 1
ATOM 573 O O . LEU A 1 77 ? 3.036 32.852 41.935 1.00 81.06 77 LEU A O 1
ATOM 577 N N . ALA A 1 78 ? 1.489 31.248 41.759 1.00 81.75 78 ALA A N 1
ATOM 578 C CA . ALA A 1 78 ? 2.211 30.231 42.532 1.00 81.75 78 ALA A CA 1
ATOM 579 C C . ALA A 1 78 ? 3.126 29.312 41.685 1.00 81.75 78 ALA A C 1
ATOM 581 O O . ALA A 1 78 ? 3.814 28.446 42.244 1.00 81.75 78 ALA A O 1
ATOM 582 N N . SER A 1 79 ? 3.114 29.466 40.354 1.00 79.88 79 SER A N 1
ATOM 583 C CA . SER A 1 79 ? 3.836 28.604 39.404 1.00 79.88 79 SER A CA 1
ATOM 584 C C . SER A 1 79 ? 5.333 28.936 39.292 1.00 79.88 79 SER A C 1
ATOM 586 O O . SER A 1 79 ? 5.738 30.089 39.448 1.00 79.88 79 SER A O 1
ATOM 588 N N . GLU A 1 80 ? 6.163 27.919 39.025 1.00 62.56 80 GLU A N 1
ATOM 589 C CA . GLU A 1 80 ? 7.638 28.036 38.994 1.00 62.56 80 GLU A CA 1
ATOM 590 C C . GLU A 1 80 ? 8.179 28.861 37.820 1.00 62.56 80 GLU A C 1
ATOM 592 O O . GLU A 1 80 ? 9.253 29.442 37.937 1.00 62.56 80 GLU A O 1
ATOM 597 N N . ASP A 1 81 ? 7.405 28.997 36.741 1.00 57.69 81 ASP A N 1
ATOM 598 C CA . ASP A 1 81 ? 7.739 29.828 35.574 1.00 57.69 81 ASP A CA 1
ATOM 599 C C . ASP A 1 81 ? 7.446 31.326 35.781 1.00 57.69 81 ASP A C 1
ATOM 601 O O . ASP A 1 81 ? 7.597 32.139 34.866 1.00 57.69 81 ASP A O 1
ATOM 605 N N . SER A 1 82 ? 6.978 31.723 36.965 1.00 60.19 82 SER A N 1
ATOM 606 C CA . SER A 1 82 ? 6.565 33.099 37.212 1.00 60.19 82 SER A CA 1
ATOM 607 C C . SER A 1 82 ? 7.747 33.983 37.642 1.00 60.19 82 SER A C 1
ATOM 609 O O . SER A 1 82 ? 8.532 33.632 38.519 1.00 60.19 82 SER A O 1
ATOM 611 N N . ALA A 1 83 ? 7.885 35.166 37.031 1.00 67.62 83 ALA A N 1
ATOM 612 C CA . ALA A 1 83 ? 8.982 36.115 37.279 1.00 67.62 83 ALA A CA 1
ATOM 613 C C . ALA A 1 83 ? 8.902 36.837 38.649 1.00 67.62 83 ALA A C 1
ATOM 615 O O . ALA A 1 83 ? 9.457 37.925 38.812 1.00 67.62 83 ALA A O 1
ATOM 616 N N . TYR A 1 84 ? 8.181 36.273 39.624 1.00 71.25 84 TYR A N 1
ATOM 617 C CA . TYR A 1 84 ? 7.909 36.900 40.916 1.00 71.25 84 TYR A CA 1
ATOM 618 C C . TYR A 1 84 ? 8.952 36.524 41.989 1.00 71.25 84 TYR A C 1
ATOM 620 O O . TYR A 1 84 ? 9.496 35.419 41.984 1.00 71.25 84 TYR A O 1
ATOM 628 N N . PRO A 1 85 ? 9.224 37.426 42.952 1.00 78.81 85 PRO A N 1
ATOM 629 C CA . PRO A 1 85 ? 10.009 37.134 44.151 1.00 78.81 85 PRO A CA 1
ATOM 630 C C . PRO A 1 85 ? 9.563 35.859 44.890 1.00 78.81 85 PRO A C 1
ATOM 632 O O . PRO A 1 85 ? 8.367 35.623 45.061 1.00 78.81 85 PRO A O 1
ATOM 635 N N . ARG A 1 86 ? 10.522 35.077 45.418 1.00 79.12 86 ARG A N 1
ATOM 636 C CA . ARG A 1 86 ? 10.256 33.826 46.170 1.00 79.12 86 ARG A CA 1
ATOM 637 C C . ARG A 1 86 ? 9.260 33.990 47.320 1.00 79.12 86 ARG A C 1
ATOM 639 O O . ARG A 1 86 ? 8.432 33.119 47.538 1.00 79.12 86 ARG A O 1
ATOM 646 N N . GLU A 1 87 ? 9.294 35.126 48.005 1.00 80.69 87 GLU A N 1
ATOM 647 C CA . GLU A 1 87 ? 8.396 35.419 49.126 1.00 80.69 87 GLU A CA 1
ATOM 648 C C . GLU A 1 87 ? 6.914 35.501 48.698 1.00 80.69 87 GLU A C 1
ATOM 650 O O . GLU A 1 87 ? 6.022 35.035 49.411 1.00 80.69 87 GLU A O 1
ATOM 655 N N . LEU A 1 88 ? 6.641 36.013 47.491 1.00 80.50 88 LEU A N 1
ATOM 656 C CA . LEU A 1 88 ? 5.295 36.041 46.907 1.00 80.50 88 LEU A CA 1
ATOM 657 C C . LEU A 1 88 ? 4.843 34.643 46.481 1.00 80.50 88 LEU A C 1
ATOM 659 O O . LEU A 1 88 ? 3.696 34.272 46.730 1.00 80.50 88 LEU A O 1
ATOM 663 N N . LEU A 1 89 ? 5.750 33.851 45.900 1.00 82.56 89 LEU A N 1
ATOM 664 C CA . LEU A 1 89 ? 5.483 32.458 45.533 1.00 82.56 89 LEU A CA 1
ATOM 665 C C . LEU A 1 89 ? 5.081 31.631 46.759 1.00 82.56 89 LEU A C 1
ATOM 667 O O . LEU A 1 89 ? 4.059 30.943 46.734 1.00 82.56 89 LEU A O 1
ATOM 671 N N . ASP A 1 90 ? 5.846 31.738 47.845 1.00 85.62 90 ASP A N 1
ATOM 672 C CA . ASP A 1 90 ? 5.587 31.010 49.089 1.00 85.62 90 ASP A CA 1
ATOM 673 C C . ASP A 1 90 ? 4.268 31.455 49.738 1.00 85.62 90 ASP A C 1
ATOM 675 O O . ASP A 1 90 ? 3.484 30.620 50.202 1.00 85.62 90 ASP A O 1
ATOM 679 N N . THR A 1 91 ? 3.959 32.755 49.689 1.00 86.25 91 THR A N 1
ATOM 680 C CA . THR A 1 91 ? 2.681 33.296 50.178 1.00 86.25 91 THR A CA 1
ATOM 681 C C . THR A 1 91 ? 1.494 32.782 49.355 1.00 86.25 91 THR A C 1
ATOM 683 O O . THR A 1 91 ? 0.493 32.343 49.926 1.00 86.25 91 THR A O 1
ATOM 686 N N . ALA A 1 92 ? 1.597 32.766 48.020 1.00 85.75 92 ALA A N 1
ATOM 687 C CA . ALA A 1 92 ? 0.553 32.233 47.140 1.00 85.75 92 ALA A CA 1
ATOM 688 C C . ALA A 1 92 ? 0.334 30.731 47.360 1.00 85.75 92 ALA A C 1
ATOM 690 O O . ALA A 1 92 ? -0.808 30.285 47.470 1.00 85.75 92 ALA A O 1
ATOM 691 N N . ARG A 1 93 ? 1.418 29.954 47.495 1.00 89.19 93 ARG A N 1
ATOM 692 C CA . ARG A 1 93 ? 1.365 28.515 47.803 1.00 89.19 93 ARG A CA 1
ATOM 693 C C . ARG A 1 93 ? 0.704 28.250 49.160 1.00 89.19 93 ARG A C 1
ATOM 695 O O . ARG A 1 93 ? -0.130 27.351 49.260 1.00 89.19 93 ARG A O 1
ATOM 702 N N . SER A 1 94 ? 1.017 29.055 50.176 1.00 90.25 94 SER A N 1
ATOM 703 C CA . SER A 1 94 ? 0.402 28.966 51.507 1.00 90.25 94 SER A CA 1
ATOM 704 C C . SER A 1 94 ? -1.106 29.248 51.473 1.00 90.25 94 SER A C 1
ATOM 706 O O . SER A 1 94 ? -1.907 28.480 52.011 1.00 90.25 94 SER A O 1
ATOM 708 N N . GLU A 1 95 ? -1.531 30.303 50.774 1.00 89.56 95 GLU A N 1
ATOM 709 C CA . GLU A 1 95 ? -2.955 30.625 50.637 1.00 89.56 95 GLU A CA 1
ATOM 710 C C . GLU A 1 95 ? -3.724 29.599 49.792 1.00 89.56 95 GLU A C 1
ATOM 712 O O . GLU A 1 95 ? -4.858 29.259 50.138 1.00 89.56 95 GLU A O 1
ATOM 717 N N . LEU A 1 96 ? -3.112 29.035 48.744 1.00 89.94 96 LEU A N 1
ATOM 718 C CA . LEU A 1 96 ? -3.693 27.916 47.994 1.00 89.94 96 LEU A CA 1
ATOM 719 C C . LEU A 1 96 ? -3.885 26.684 48.880 1.00 89.94 96 LEU A C 1
ATOM 721 O O . LEU A 1 96 ? -4.955 26.079 48.848 1.00 89.94 96 LEU A O 1
ATOM 725 N N . ALA A 1 97 ? -2.899 26.342 49.716 1.00 88.19 97 ALA A N 1
ATOM 726 C CA . ALA A 1 97 ? -3.028 25.247 50.676 1.00 88.19 97 ALA A CA 1
ATOM 727 C C . ALA A 1 97 ? -4.167 25.500 51.679 1.00 88.19 97 ALA A C 1
ATOM 729 O O . ALA A 1 97 ? -4.925 24.585 52.007 1.00 88.19 97 ALA A O 1
ATOM 730 N N . ARG A 1 98 ? -4.348 26.753 52.118 1.00 90.38 98 ARG A N 1
ATOM 731 C CA . ARG A 1 98 ? -5.454 27.136 53.004 1.00 90.38 98 ARG A CA 1
ATOM 732 C C . ARG A 1 98 ? -6.820 27.000 52.329 1.00 90.38 98 ARG A C 1
ATOM 734 O O . ARG A 1 98 ? -7.746 26.486 52.951 1.00 90.38 98 ARG A O 1
ATOM 741 N N . LEU A 1 99 ? -6.953 27.433 51.076 1.00 90.69 99 LEU A N 1
ATOM 742 C CA . LEU A 1 99 ? -8.185 27.267 50.295 1.00 90.69 99 LEU A CA 1
ATOM 743 C C . LEU A 1 99 ? -8.489 25.787 50.026 1.00 90.69 99 LEU A C 1
ATOM 745 O O . LEU A 1 99 ? -9.629 25.357 50.210 1.00 90.69 99 LEU A O 1
ATOM 749 N N . ALA A 1 100 ? -7.469 24.991 49.700 1.00 87.44 100 ALA A N 1
ATOM 750 C CA . ALA A 1 100 ? -7.600 23.547 49.533 1.00 87.44 100 ALA A CA 1
ATOM 751 C C . ALA A 1 100 ? -8.065 22.859 50.830 1.00 87.44 100 ALA A C 1
ATOM 753 O O . ALA A 1 100 ? -8.951 22.007 50.782 1.00 87.44 100 ALA A O 1
ATOM 754 N N . GLY A 1 101 ? -7.555 23.284 51.994 1.00 85.81 101 GLY A N 1
ATOM 755 C CA . GLY A 1 101 ? -8.010 22.814 53.310 1.00 85.81 101 GLY A CA 1
ATOM 756 C C . GLY A 1 101 ? -9.482 23.125 53.623 1.00 85.81 101 GLY A C 1
ATOM 757 O O . GLY A 1 101 ? -10.080 22.460 54.463 1.00 85.81 101 GLY A O 1
ATOM 758 N N . LEU A 1 102 ? -10.085 24.092 52.922 1.00 87.06 102 LEU A N 1
ATOM 759 C CA . LEU A 1 102 ? -11.516 24.416 52.984 1.00 87.06 102 LEU A CA 1
ATOM 760 C C . LEU A 1 102 ? -12.341 23.712 51.887 1.00 87.06 102 LEU A C 1
ATOM 762 O O . LEU A 1 102 ? -13.517 24.019 51.711 1.00 87.06 102 LEU A O 1
ATOM 766 N N . GLY A 1 103 ? -11.740 22.803 51.112 1.00 85.50 103 GLY A N 1
ATOM 767 C CA . GLY A 1 103 ? -12.393 22.132 49.982 1.00 85.50 103 GLY A CA 1
ATOM 768 C C . GLY A 1 103 ? -12.583 23.019 48.744 1.00 85.50 103 GLY A C 1
ATOM 769 O O . GLY A 1 103 ? -13.306 22.647 47.813 1.00 85.50 103 GLY A O 1
ATOM 770 N N . VAL A 1 104 ? -11.942 24.191 48.702 1.00 89.62 104 VAL A N 1
ATOM 771 C CA . VAL A 1 104 ? -12.015 25.130 47.579 1.00 89.62 104 VAL A CA 1
ATOM 772 C C . VAL A 1 104 ? -10.836 24.884 46.645 1.00 89.62 104 VAL A C 1
ATOM 774 O O . VAL A 1 104 ? -9.689 25.185 46.960 1.00 89.62 104 VAL A O 1
ATOM 777 N N . SER A 1 105 ? -11.133 24.336 45.473 1.00 89.81 105 SER A N 1
ATOM 778 C CA . SER A 1 105 ? -10.174 24.030 44.414 1.00 89.81 105 SER A CA 1
ATOM 779 C C . SER A 1 105 ? -10.764 24.432 43.066 1.00 89.81 105 SER A C 1
ATOM 781 O O . SER A 1 105 ? -11.977 24.630 42.946 1.00 89.81 105 SER A O 1
ATOM 783 N N . PHE A 1 106 ? -9.926 24.538 42.035 1.00 87.81 106 PHE A N 1
ATOM 784 C CA . PHE A 1 106 ? -10.407 24.876 40.698 1.00 87.81 106 PHE A CA 1
ATOM 785 C C . PHE A 1 106 ? -11.453 23.863 40.211 1.00 87.81 106 PHE A C 1
ATOM 787 O O . PHE A 1 106 ? -12.514 24.252 39.721 1.00 87.81 106 PHE A O 1
ATOM 794 N N . ASP A 1 107 ? -11.197 22.574 40.430 1.00 85.44 107 ASP A N 1
ATOM 795 C CA . ASP A 1 107 ? -12.089 21.488 40.026 1.00 85.44 107 ASP A CA 1
ATOM 796 C C . ASP A 1 107 ? -13.389 21.472 40.842 1.00 85.44 107 ASP A C 1
ATOM 798 O O . ASP A 1 107 ? -14.470 21.335 40.263 1.00 85.44 107 ASP A O 1
ATOM 802 N N . SER A 1 108 ? -13.326 21.693 42.165 1.00 89.12 108 SER A N 1
ATOM 803 C CA . SER A 1 108 ? -14.530 21.734 43.014 1.00 89.12 108 SER A CA 1
ATOM 804 C C . SER A 1 108 ? -15.426 22.937 42.705 1.00 89.12 108 SER A C 1
ATOM 806 O O . SER A 1 108 ? -16.650 22.798 42.673 1.00 89.12 108 SER A O 1
ATOM 808 N N . LEU A 1 109 ? -14.846 24.101 42.392 1.00 89.12 109 LEU A N 1
ATOM 809 C CA . LEU A 1 109 ? -15.597 25.275 41.932 1.00 89.12 109 LEU A CA 1
ATOM 810 C C . LEU A 1 109 ? -16.196 25.065 40.541 1.00 89.12 109 LEU A C 1
ATOM 812 O O . LEU A 1 109 ? -17.348 25.428 40.304 1.00 89.12 109 LEU A O 1
ATOM 816 N N . THR A 1 110 ? -15.440 24.454 39.628 1.00 87.62 110 THR A N 1
ATOM 817 C CA . THR A 1 110 ? -15.926 24.129 38.281 1.00 87.62 110 THR A CA 1
ATOM 818 C C . THR A 1 110 ? -17.063 23.107 38.343 1.00 87.62 110 THR A C 1
ATOM 820 O O . THR A 1 110 ? -18.051 23.258 37.629 1.00 87.62 110 THR A O 1
ATOM 823 N N . ALA A 1 111 ? -16.986 22.119 39.240 1.00 86.38 111 ALA A N 1
ATOM 824 C CA . ALA A 1 111 ? -18.050 21.142 39.460 1.00 86.38 111 ALA A CA 1
ATOM 825 C C . ALA A 1 111 ? -19.321 21.799 40.020 1.00 86.38 111 ALA A C 1
ATOM 827 O O . ALA A 1 111 ? -20.410 21.565 39.499 1.00 86.38 111 ALA A O 1
ATOM 828 N N . LYS A 1 112 ? -19.190 22.685 41.017 1.00 87.75 112 LYS A N 1
ATOM 829 C CA . LYS A 1 112 ? -20.318 23.460 41.563 1.00 87.75 112 LYS A CA 1
ATOM 830 C C . LYS A 1 112 ? -20.970 24.354 40.501 1.00 87.75 112 LYS A C 1
ATOM 832 O O . LYS A 1 112 ? -22.194 24.384 40.402 1.00 87.75 112 LYS A O 1
ATOM 837 N N . LEU A 1 113 ? -20.170 25.037 39.678 1.00 87.12 113 LEU A N 1
ATOM 838 C CA . LEU A 1 113 ? -20.657 25.845 38.553 1.00 87.12 113 LEU A CA 1
ATOM 839 C C . LEU A 1 113 ? -21.402 24.998 37.512 1.00 87.12 113 LEU A C 1
ATOM 841 O O . LEU A 1 113 ? -22.441 25.406 36.996 1.00 87.12 113 LEU A O 1
ATOM 845 N N . LEU A 1 114 ? -20.876 23.816 37.197 1.00 87.75 114 LEU A N 1
ATOM 846 C CA . LEU A 1 114 ? -21.501 22.897 36.256 1.00 87.75 114 LEU A CA 1
ATOM 847 C C . LEU A 1 114 ? -22.844 22.400 36.802 1.00 87.75 114 LEU A C 1
ATOM 849 O O . LEU A 1 114 ? -23.851 22.497 36.104 1.00 87.75 114 LEU A O 1
ATOM 853 N N . GLN A 1 115 ? -22.887 21.959 38.062 1.00 85.69 115 GLN A N 1
ATOM 854 C CA . GLN A 1 115 ? -24.112 21.483 38.709 1.00 85.69 115 GLN A CA 1
ATOM 855 C C . GLN A 1 115 ? -25.217 22.542 38.745 1.00 85.69 115 GLN A C 1
ATOM 857 O O . GLN A 1 115 ? -26.364 22.235 38.417 1.00 85.69 115 GLN A O 1
ATOM 862 N N . THR A 1 116 ? -24.889 23.794 39.079 1.00 83.50 116 THR A N 1
ATOM 863 C CA . THR A 1 116 ? -25.876 24.887 39.069 1.00 83.50 116 THR A CA 1
ATOM 864 C C . THR A 1 116 ? -26.369 25.218 37.659 1.00 83.50 116 THR A C 1
ATOM 866 O O . THR A 1 116 ? -27.523 25.616 37.503 1.00 83.50 116 THR A O 1
ATOM 869 N N . SER A 1 117 ? -25.546 24.981 36.633 1.00 83.31 117 SER A N 1
ATOM 870 C CA . SER A 1 117 ? -25.864 25.262 35.225 1.00 83.31 117 SER A CA 1
ATOM 871 C C . SER A 1 117 ? -26.608 24.121 34.506 1.00 83.31 117 SER A C 1
ATOM 873 O O . SER A 1 117 ? -27.231 24.346 33.469 1.00 83.31 117 SER A O 1
ATOM 875 N N . LEU A 1 118 ? -26.605 22.889 35.034 1.00 85.00 118 LEU A N 1
ATOM 876 C CA . LEU A 1 118 ? -27.336 21.757 34.432 1.00 85.00 118 LEU A CA 1
ATOM 877 C C . LEU A 1 118 ? -28.859 21.963 34.434 1.00 85.00 118 LEU A C 1
ATOM 879 O O . LEU A 1 118 ? -29.550 21.509 33.520 1.00 85.00 118 LEU A O 1
ATOM 883 N N . GLY A 1 119 ? -29.389 22.664 35.441 1.00 79.44 119 GLY A N 1
ATOM 884 C CA . GLY A 1 119 ? -30.813 23.004 35.514 1.00 79.44 119 GLY A CA 1
ATOM 885 C C . GLY A 1 119 ? -31.275 23.878 34.344 1.00 79.44 119 GLY A C 1
ATOM 886 O O . GLY A 1 119 ? -32.386 23.690 33.837 1.00 79.44 119 GLY A O 1
ATOM 887 N N . ASP A 1 120 ? -30.401 24.765 33.863 1.00 80.00 120 ASP A N 1
ATOM 888 C CA . ASP A 1 120 ? -30.675 25.636 32.719 1.00 80.00 120 ASP A CA 1
ATOM 889 C C . ASP A 1 120 ? -30.736 24.834 31.415 1.00 80.00 120 ASP A C 1
ATOM 891 O O . ASP A 1 120 ? -31.610 25.077 30.584 1.00 80.00 120 ASP A O 1
ATOM 895 N N . LEU A 1 121 ? -29.885 23.810 31.260 1.00 82.38 121 LEU A N 1
ATOM 896 C CA . LEU A 1 121 ? -29.943 22.899 30.112 1.00 82.38 121 LEU A CA 1
ATOM 897 C C . LEU A 1 121 ? -31.277 22.140 30.058 1.00 82.38 121 LEU A C 1
ATOM 899 O O . LEU A 1 121 ? -31.873 22.008 28.987 1.00 82.38 121 LEU A O 1
ATOM 903 N N . ILE A 1 122 ? -31.753 21.652 31.207 1.00 81.25 122 ILE A N 1
ATOM 904 C CA . ILE A 1 122 ? -33.018 20.908 31.303 1.00 81.25 122 ILE A CA 1
ATOM 905 C C . ILE A 1 122 ? -34.216 21.824 31.015 1.00 81.25 122 ILE A C 1
ATOM 907 O O . ILE A 1 122 ? -35.168 21.409 30.355 1.00 81.25 122 ILE A O 1
ATOM 911 N N . SER A 1 123 ? -34.155 23.070 31.488 1.00 80.56 123 SER A N 1
ATOM 912 C CA . SER A 1 123 ? -35.251 24.044 31.401 1.00 80.56 123 SER A CA 1
ATOM 913 C C . SER A 1 123 ? -35.250 24.859 30.100 1.00 80.56 123 SER A C 1
ATOM 915 O O . SER A 1 123 ? -36.175 25.635 29.862 1.00 80.56 123 SER A O 1
ATOM 917 N N . ALA A 1 124 ? -34.230 24.702 29.250 1.00 77.81 124 ALA A N 1
ATOM 918 C CA . ALA A 1 124 ? -34.072 25.479 28.026 1.00 77.81 124 ALA A CA 1
ATOM 919 C C . ALA A 1 124 ? -35.231 25.240 27.025 1.00 77.81 124 ALA A C 1
ATOM 921 O O . ALA A 1 124 ? -35.554 24.079 26.717 1.00 77.81 124 ALA A O 1
ATOM 922 N N . PRO A 1 125 ? -35.832 26.321 26.480 1.00 70.19 125 PRO A N 1
ATOM 923 C CA . PRO A 1 125 ? -37.086 26.260 25.728 1.00 70.19 125 PRO A CA 1
ATOM 924 C C . PRO A 1 125 ? -36.927 25.753 24.289 1.00 70.19 125 PRO A C 1
ATOM 926 O O . PRO A 1 125 ? -37.892 25.242 23.726 1.00 70.19 125 PRO A O 1
ATOM 929 N N . SER A 1 126 ? -35.735 25.854 23.685 1.00 77.50 126 SER A N 1
ATOM 930 C CA . SER A 1 126 ? -35.490 25.406 22.307 1.00 77.50 126 SER A CA 1
ATOM 931 C C . SER A 1 126 ? -34.293 24.457 22.173 1.00 77.50 126 SER A C 1
ATOM 933 O O . SER A 1 126 ? -33.367 24.449 22.986 1.00 77.50 126 SER A O 1
ATOM 935 N N . GLY A 1 127 ? -34.285 23.652 21.103 1.00 71.94 127 GLY A N 1
ATOM 936 C CA . GLY A 1 127 ? -33.164 22.760 20.774 1.00 71.94 127 GLY A CA 1
ATOM 937 C C . GLY A 1 127 ? -31.852 23.495 20.459 1.00 71.94 127 GLY A C 1
ATOM 938 O O . GLY A 1 127 ? -30.776 22.942 20.697 1.00 71.94 127 GLY A O 1
ATOM 939 N N . ALA A 1 128 ? -31.939 24.739 19.974 1.00 68.31 128 ALA A N 1
ATOM 940 C CA . ALA A 1 128 ? -30.790 25.604 19.712 1.00 68.31 128 ALA A CA 1
ATOM 941 C C . ALA A 1 128 ? -30.173 26.132 21.018 1.00 68.31 128 ALA A C 1
ATOM 943 O O . ALA A 1 128 ? -28.966 25.998 21.205 1.00 68.31 128 ALA A O 1
ATOM 944 N N . ASP A 1 129 ? -30.996 26.598 21.964 1.00 71.44 129 ASP A N 1
ATOM 945 C CA . ASP A 1 129 ? -30.520 27.036 23.288 1.00 71.44 129 ASP A CA 1
ATOM 946 C C . ASP A 1 129 ? -29.831 25.878 24.031 1.00 71.44 129 ASP A C 1
ATOM 948 O O . ASP A 1 129 ? -28.776 26.039 24.643 1.00 71.44 129 ASP A O 1
ATOM 952 N N . ARG A 1 130 ? -30.380 24.662 23.898 1.00 78.62 130 ARG A N 1
ATOM 953 C CA . ARG A 1 130 ? -29.764 23.435 24.426 1.00 78.62 130 ARG A CA 1
ATOM 954 C C . ARG A 1 130 ? -28.436 23.094 23.745 1.00 78.62 130 ARG A C 1
ATOM 956 O O . ARG A 1 130 ? -27.585 22.483 24.379 1.00 78.62 130 ARG A O 1
ATOM 963 N N . MET A 1 131 ? -28.242 23.402 22.456 1.00 71.56 131 MET A N 1
ATOM 964 C CA . MET A 1 131 ? -26.932 23.240 21.791 1.00 71.56 131 MET A CA 1
ATOM 965 C C . MET A 1 131 ? -25.891 24.173 22.380 1.00 71.56 131 MET A C 1
ATOM 967 O O . MET A 1 131 ? -24.812 23.712 22.744 1.00 71.56 131 MET A O 1
ATOM 971 N N . GLU A 1 132 ? -26.226 25.453 22.492 1.00 72.25 132 GLU A N 1
ATOM 972 C CA . GLU A 1 132 ? -25.293 26.464 22.976 1.00 72.25 132 GLU A CA 1
ATOM 973 C C . GLU A 1 132 ? -24.894 26.194 24.432 1.00 72.25 132 GLU A C 1
ATOM 975 O O . GLU A 1 132 ? -23.704 26.094 24.734 1.00 72.25 132 GLU A O 1
ATOM 980 N N . LEU A 1 133 ? -25.872 25.936 25.311 1.00 78.44 133 LEU A N 1
ATOM 981 C CA . LEU A 1 133 ? -25.621 25.538 26.702 1.00 78.44 133 LEU A CA 1
ATOM 982 C C . LEU A 1 133 ? -24.815 24.237 26.793 1.00 78.44 133 LEU A C 1
ATOM 984 O O . LEU A 1 133 ? -23.910 24.123 27.615 1.00 78.44 133 LEU A O 1
ATOM 988 N N . GLY A 1 134 ? -25.091 23.268 25.918 1.00 77.12 134 GLY A N 1
ATOM 989 C CA . GLY A 1 134 ? -24.306 22.042 25.802 1.00 77.12 134 GLY A CA 1
ATOM 990 C C . GLY A 1 134 ? -22.831 22.273 25.489 1.00 77.12 134 GLY A C 1
ATOM 991 O O . GLY A 1 134 ? -21.971 21.628 26.088 1.00 77.12 134 GLY A O 1
ATOM 992 N N . GLY A 1 135 ? -22.543 23.192 24.565 1.00 72.56 135 GLY A N 1
ATOM 993 C CA . GLY A 1 135 ? -21.179 23.588 24.212 1.00 72.56 135 GLY A CA 1
ATOM 994 C C . GLY A 1 135 ? -20.448 24.237 25.385 1.00 72.56 135 GLY A C 1
ATOM 995 O O . GLY A 1 135 ? -19.316 23.862 25.682 1.00 72.56 135 GLY A O 1
ATOM 996 N N . VAL A 1 136 ? -21.123 25.135 26.110 1.00 80.00 136 VAL A N 1
ATOM 997 C CA . VAL A 1 136 ? -20.587 25.760 27.330 1.00 80.00 136 VAL A CA 1
ATOM 998 C C . VAL A 1 136 ? -20.289 24.712 28.405 1.00 80.00 136 VAL A C 1
ATOM 1000 O O . VAL A 1 136 ? -19.195 24.694 28.959 1.00 80.00 136 VAL A O 1
ATOM 1003 N N . LEU A 1 137 ? -21.234 23.814 28.689 1.00 86.12 137 LEU A N 1
ATOM 1004 C CA . LEU A 1 137 ? -21.060 22.766 29.699 1.00 86.12 137 LEU A CA 1
ATOM 1005 C C . LEU A 1 137 ? -19.933 21.797 29.330 1.00 86.12 137 LEU A C 1
ATOM 1007 O O . LEU A 1 137 ? -19.168 21.389 30.199 1.00 86.12 137 LEU A O 1
ATOM 1011 N N . TYR A 1 138 ? -19.796 21.459 28.046 1.00 84.94 138 TYR A N 1
ATOM 1012 C CA . TYR A 1 138 ? -18.670 20.663 27.565 1.00 84.94 138 TYR A CA 1
ATOM 1013 C C . TYR A 1 138 ? -17.334 21.382 27.775 1.00 84.94 138 TYR A C 1
ATOM 1015 O O . TYR A 1 138 ? -16.391 20.762 28.261 1.00 84.94 138 TYR A O 1
ATOM 1023 N N . GLN A 1 139 ? -17.261 22.684 27.480 1.00 82.69 139 GLN A N 1
ATOM 1024 C CA . GLN A 1 139 ? -16.064 23.481 27.739 1.00 82.69 139 GLN A CA 1
ATOM 1025 C C . GLN A 1 139 ? -15.700 23.445 29.231 1.00 82.69 139 GLN A C 1
ATOM 1027 O O . GLN A 1 139 ? -14.570 23.105 29.573 1.00 82.69 139 GLN A O 1
ATOM 1032 N N . LEU A 1 140 ? -16.674 23.677 30.116 1.00 85.19 140 LEU A N 1
ATOM 1033 C CA . LEU A 1 140 ? -16.486 23.593 31.569 1.00 85.19 140 LEU A CA 1
ATOM 1034 C C . LEU A 1 140 ? -16.014 22.205 32.022 1.00 85.19 140 LEU A C 1
ATOM 1036 O O . LEU A 1 140 ? -15.124 22.098 32.862 1.00 85.19 140 LEU A O 1
ATOM 1040 N N . ALA A 1 141 ? -16.585 21.138 31.461 1.00 86.94 141 ALA A N 1
ATOM 1041 C CA . ALA A 1 141 ? -16.154 19.775 31.747 1.00 86.94 141 ALA A CA 1
ATOM 1042 C C . ALA A 1 141 ? -14.711 19.533 31.273 1.00 86.94 141 ALA A C 1
ATOM 1044 O O . ALA A 1 141 ? -13.920 18.950 32.008 1.00 86.94 141 ALA A O 1
ATOM 1045 N N . SER A 1 142 ? -14.339 20.015 30.083 1.00 82.25 142 SER A N 1
ATOM 1046 C CA . SER A 1 142 ? -12.989 19.854 29.525 1.00 82.25 142 SER A CA 1
ATOM 1047 C C . SER A 1 142 ? -11.905 20.599 30.316 1.00 82.25 142 SER A C 1
ATOM 1049 O O . SER A 1 142 ? -10.754 20.168 30.333 1.00 82.25 142 SER A O 1
ATOM 1051 N N . GLU A 1 143 ? -12.279 21.670 31.022 1.00 84.62 143 GLU A N 1
ATOM 1052 C CA . GLU A 1 143 ? -11.387 22.467 31.871 1.00 84.62 143 GLU A CA 1
ATOM 1053 C C . GLU A 1 143 ? -11.059 21.794 33.214 1.00 84.62 143 GLU A C 1
ATOM 1055 O O . GLU A 1 143 ? -10.109 22.209 33.878 1.00 84.62 143 GLU A O 1
ATOM 1060 N N . GLN A 1 144 ? -11.808 20.757 33.613 1.00 86.62 144 GLN A N 1
ATOM 1061 C CA . GLN A 1 144 ? -11.518 19.962 34.812 1.00 86.62 144 GLN A CA 1
ATOM 1062 C C . GLN A 1 144 ? -10.129 19.331 34.699 1.00 86.62 144 GLN A C 1
ATOM 1064 O O . GLN A 1 144 ? -9.834 18.638 33.719 1.00 86.62 144 GLN A O 1
ATOM 1069 N N . ARG A 1 145 ? -9.278 19.547 35.704 1.00 87.06 145 ARG A N 1
ATOM 1070 C CA . ARG A 1 145 ? -7.892 19.059 35.719 1.00 87.06 145 ARG A CA 1
ATOM 1071 C C . ARG A 1 145 ? -7.812 17.626 36.226 1.00 87.06 145 ARG A C 1
ATOM 1073 O O . ARG A 1 145 ? -7.095 16.823 35.634 1.00 87.06 145 ARG A O 1
ATOM 1080 N N . ASN A 1 146 ? -8.576 17.289 37.264 1.00 88.38 146 ASN A N 1
ATOM 1081 C CA . ASN A 1 146 ? -8.715 15.924 37.753 1.00 88.38 146 ASN A CA 1
ATOM 1082 C C . ASN A 1 146 ? -9.555 15.072 36.772 1.00 88.38 146 ASN A C 1
ATOM 1084 O O . ASN A 1 146 ? -10.724 15.395 36.526 1.00 88.38 146 ASN A O 1
ATOM 1088 N N . PRO A 1 147 ? -9.012 13.955 36.247 1.00 87.69 147 PRO A N 1
ATOM 1089 C CA . PRO A 1 147 ? -9.738 13.037 35.370 1.00 87.69 147 PRO A CA 1
ATOM 1090 C C . PRO A 1 147 ? -11.053 12.506 35.953 1.00 87.69 147 PRO A C 1
ATOM 1092 O O . PRO A 1 147 ? -12.034 12.382 35.222 1.00 87.69 147 PRO A O 1
ATOM 1095 N N . ALA A 1 148 ? -11.113 12.248 37.264 1.00 89.38 148 ALA A N 1
ATOM 1096 C CA . ALA A 1 148 ? -12.330 11.767 37.917 1.00 89.38 148 ALA A CA 1
ATOM 1097 C C . ALA A 1 148 ? -13.433 12.839 37.909 1.00 89.38 148 ALA A C 1
ATOM 1099 O O . ALA A 1 148 ? -14.579 12.548 37.565 1.00 89.38 148 ALA A O 1
ATOM 1100 N N . SER A 1 149 ? -13.076 14.097 38.192 1.00 89.56 149 SER A N 1
ATOM 1101 C CA . SER A 1 149 ? -13.999 15.237 38.112 1.00 89.56 149 SER A CA 1
ATOM 1102 C C . SER A 1 149 ? -14.470 15.488 36.680 1.00 89.56 149 SER A C 1
ATOM 1104 O O . SER A 1 149 ? -15.637 15.808 36.457 1.00 89.56 149 SER A O 1
ATOM 1106 N N . ARG A 1 150 ? -13.582 15.305 35.695 1.00 92.56 150 ARG A N 1
ATOM 1107 C CA . ARG A 1 150 ? -13.918 15.401 34.269 1.00 92.56 150 ARG A CA 1
ATOM 1108 C C . ARG A 1 150 ? -14.915 14.322 33.848 1.00 92.56 150 ARG A C 1
ATOM 1110 O O . ARG A 1 150 ? -15.915 14.640 33.209 1.00 92.56 150 ARG A O 1
ATOM 1117 N N . ALA A 1 151 ? -14.668 13.067 34.223 1.00 92.19 151 ALA A N 1
ATOM 1118 C CA . ALA A 1 151 ? -15.579 11.962 33.940 1.00 92.19 151 ALA A CA 1
ATOM 1119 C C . ALA A 1 151 ? -16.954 12.200 34.587 1.00 92.19 151 ALA A C 1
ATOM 1121 O O . ALA A 1 151 ? -17.969 12.105 33.902 1.00 92.19 151 ALA A O 1
ATOM 1122 N N . ALA A 1 152 ? -16.990 12.604 35.862 1.00 92.19 152 ALA A N 1
ATOM 1123 C CA . ALA A 1 152 ? -18.228 12.936 36.572 1.00 92.19 152 ALA A CA 1
ATOM 1124 C C . ALA A 1 152 ? -19.015 14.071 35.892 1.00 92.19 152 ALA A C 1
ATOM 1126 O O . ALA A 1 152 ? -20.212 13.939 35.651 1.00 92.19 152 ALA A O 1
ATOM 1127 N N . ALA A 1 153 ? -18.336 15.149 35.491 1.00 92.69 153 ALA A N 1
ATOM 1128 C CA . ALA A 1 153 ? -18.949 16.260 34.767 1.00 92.69 153 ALA A CA 1
ATOM 1129 C C . ALA A 1 153 ? -19.607 15.816 33.448 1.00 92.69 153 ALA A C 1
ATOM 1131 O O . ALA A 1 153 ? -20.731 16.215 33.140 1.00 92.69 153 ALA A O 1
ATOM 1132 N N . LEU A 1 154 ? -18.925 14.973 32.666 1.00 94.06 154 LEU A N 1
ATOM 1133 C CA . LEU A 1 154 ? -19.451 14.449 31.402 1.00 94.06 154 LEU A CA 1
ATOM 1134 C C . LEU A 1 154 ? -20.644 13.509 31.629 1.00 94.06 154 LEU A C 1
ATOM 1136 O O . LEU A 1 154 ? -21.632 13.592 30.897 1.00 94.06 154 LEU A O 1
ATOM 1140 N N . ILE A 1 155 ? -20.587 12.674 32.670 1.00 94.25 155 ILE A N 1
ATOM 1141 C CA . ILE A 1 155 ? -21.693 11.809 33.101 1.00 94.25 155 ILE A CA 1
ATOM 1142 C C . ILE A 1 155 ? -22.937 12.641 33.435 1.00 94.25 155 ILE A C 1
ATOM 1144 O O . ILE A 1 155 ? -24.025 12.340 32.936 1.00 94.25 155 ILE A O 1
ATOM 1148 N N . ASP A 1 156 ? -22.785 13.698 34.234 1.00 92.88 156 ASP A N 1
ATOM 1149 C CA . ASP A 1 156 ? -23.901 14.543 34.665 1.00 92.88 156 ASP A CA 1
ATOM 1150 C C . ASP A 1 156 ? -24.574 15.244 33.475 1.00 92.88 156 ASP A C 1
ATOM 1152 O O . ASP A 1 156 ? -25.806 15.277 33.369 1.00 92.88 156 ASP A O 1
ATOM 1156 N N . ILE A 1 157 ? -23.774 15.743 32.524 1.00 92.19 157 ILE A N 1
ATOM 1157 C CA . ILE A 1 157 ? -24.288 16.316 31.273 1.00 92.19 157 ILE A CA 1
ATOM 1158 C C . ILE A 1 157 ? -25.045 15.249 30.465 1.00 92.19 157 ILE A C 1
ATOM 1160 O O . ILE A 1 157 ? -26.133 15.517 29.946 1.00 92.19 157 ILE A O 1
ATOM 1164 N N . GLY A 1 158 ? -24.510 14.029 30.383 1.00 92.06 158 GLY A N 1
ATOM 1165 C CA . GLY A 1 158 ? -25.166 12.901 29.725 1.00 92.06 158 GLY A CA 1
ATOM 1166 C C . GLY A 1 158 ? -26.535 12.577 30.329 1.00 92.06 158 GLY A C 1
ATOM 1167 O O . GLY A 1 158 ? -27.517 12.447 29.592 1.00 92.06 158 GLY A O 1
ATOM 1168 N N . TYR A 1 159 ? -26.641 12.520 31.661 1.00 93.56 159 TYR A N 1
ATOM 1169 C CA . TYR A 1 159 ? -27.919 12.303 32.348 1.00 93.56 159 TYR A CA 1
ATOM 1170 C C . TYR A 1 159 ? -28.912 13.441 32.113 1.00 93.56 159 TYR A C 1
ATOM 1172 O O . TYR A 1 159 ? -30.100 13.178 31.903 1.00 93.56 159 TYR A O 1
ATOM 1180 N N . ALA A 1 160 ? -28.451 14.694 32.091 1.00 91.19 160 ALA A N 1
ATOM 1181 C CA . ALA A 1 160 ? -29.309 15.832 31.776 1.00 91.19 160 ALA A CA 1
ATOM 1182 C C . ALA A 1 160 ? -29.900 15.720 30.360 1.00 91.19 160 ALA A C 1
ATOM 1184 O O . ALA A 1 160 ? -31.107 15.904 30.184 1.00 91.19 160 ALA A O 1
ATOM 1185 N N . TYR A 1 161 ? -29.094 15.327 29.366 1.00 91.50 161 TYR A N 1
ATOM 1186 C CA . TYR A 1 161 ? -29.584 15.079 28.006 1.00 91.50 161 TYR A CA 1
ATOM 1187 C C . TYR A 1 161 ? -30.535 13.889 27.911 1.00 91.50 161 TYR A C 1
ATOM 1189 O O . TYR A 1 161 ? -31.553 13.970 27.217 1.00 91.50 161 TYR A O 1
ATOM 1197 N N . ARG A 1 162 ? -30.252 12.808 28.644 1.00 90.94 162 ARG A N 1
ATOM 1198 C CA . ARG A 1 162 ? -31.145 11.648 28.729 1.00 90.94 162 ARG A CA 1
ATOM 1199 C C . ARG A 1 162 ? -32.507 12.044 29.301 1.00 90.94 162 ARG A C 1
ATOM 1201 O O . ARG A 1 162 ? -33.532 11.649 28.750 1.00 90.94 162 ARG A O 1
ATOM 1208 N N . LYS A 1 163 ? -32.533 12.876 30.348 1.00 90.31 163 LYS A N 1
ATOM 1209 C CA . LYS A 1 163 ? -33.766 13.347 30.999 1.00 90.31 163 LYS A CA 1
ATOM 1210 C C . LYS A 1 163 ? -34.670 14.157 30.064 1.00 90.31 163 LYS A C 1
ATOM 1212 O O . LYS A 1 163 ? -35.887 14.069 30.181 1.00 90.31 163 LYS A O 1
ATOM 1217 N N . ILE A 1 164 ? -34.095 14.915 29.131 1.00 89.00 164 ILE A N 1
ATOM 1218 C CA . ILE A 1 164 ? -34.854 15.705 28.144 1.00 89.00 164 ILE A CA 1
ATOM 1219 C C . ILE A 1 164 ? -35.117 14.961 26.822 1.00 89.00 164 ILE A C 1
ATOM 1221 O O . ILE A 1 164 ? -35.569 15.580 25.860 1.00 89.00 164 ILE A O 1
ATOM 1225 N N . GLY A 1 165 ? -34.822 13.656 26.756 1.00 85.94 165 GLY A N 1
ATOM 1226 C CA . GLY A 1 165 ? -35.089 12.804 25.591 1.00 85.94 165 GLY A CA 1
ATOM 1227 C C . GLY A 1 165 ? -34.087 12.931 24.437 1.00 85.94 165 GLY A C 1
ATOM 1228 O O . GLY A 1 165 ? -34.330 12.390 23.362 1.00 85.94 165 GLY A O 1
ATOM 1229 N N . ALA A 1 166 ? -32.954 13.612 24.628 1.00 86.62 166 ALA A N 1
ATOM 1230 C CA . ALA A 1 166 ? -31.927 13.785 23.599 1.00 86.62 166 ALA A CA 1
ATOM 1231 C C . ALA A 1 166 ? -30.927 12.612 23.608 1.00 86.62 166 ALA A C 1
ATOM 1233 O O . ALA A 1 166 ? -29.776 12.766 24.026 1.00 86.62 166 ALA A O 1
ATOM 1234 N N . GLN A 1 167 ? -31.380 11.434 23.166 1.00 86.94 167 GLN A N 1
ATOM 1235 C CA . GLN A 1 167 ? -30.628 10.172 23.250 1.00 86.94 167 GLN A CA 1
ATOM 1236 C C . GLN A 1 167 ? -29.255 10.229 22.560 1.00 86.94 167 GLN A C 1
ATOM 1238 O O . GLN A 1 167 ? -28.264 9.842 23.175 1.00 86.94 167 GLN A O 1
ATOM 1243 N N . ASP A 1 168 ? -29.163 10.799 21.355 1.00 80.00 168 ASP A N 1
ATOM 1244 C CA . ASP A 1 168 ? -27.893 10.916 20.614 1.00 80.00 168 ASP A CA 1
ATOM 1245 C C . ASP A 1 168 ? -26.834 11.714 21.384 1.00 80.00 168 ASP A C 1
ATOM 1247 O O . ASP A 1 168 ? -25.643 11.402 21.366 1.00 80.00 168 ASP A O 1
ATOM 1251 N N . ARG A 1 169 ? -27.264 12.745 22.123 1.00 86.38 169 ARG A N 1
ATOM 1252 C CA . ARG A 1 169 ? -26.346 13.520 22.961 1.00 86.38 169 ARG A CA 1
ATOM 1253 C C . ARG A 1 169 ? -25.974 12.773 24.223 1.00 86.38 169 ARG A C 1
ATOM 1255 O O . ARG A 1 169 ? -24.806 12.798 24.592 1.00 86.38 169 ARG A O 1
ATOM 1262 N N . ALA A 1 170 ? -26.927 12.097 24.859 1.00 89.38 170 ALA A N 1
ATOM 1263 C CA . ALA A 1 170 ? -26.625 11.246 26.002 1.00 89.38 170 ALA A CA 1
ATOM 1264 C C . ALA A 1 170 ? -25.562 10.191 25.640 1.00 89.38 170 ALA A C 1
ATOM 1266 O O . ALA A 1 170 ? -24.603 10.033 26.390 1.00 89.38 170 ALA A O 1
ATOM 1267 N N . LEU A 1 171 ? -25.666 9.567 24.458 1.00 85.81 171 LEU A N 1
ATOM 1268 C CA . LEU A 1 171 ? -24.658 8.645 23.917 1.00 85.81 171 LEU A CA 1
ATOM 1269 C C . LEU A 1 171 ? -23.290 9.312 23.756 1.00 85.81 171 LEU A C 1
ATOM 1271 O O . LEU A 1 171 ? -22.287 8.792 24.243 1.00 85.81 171 LEU A O 1
ATOM 1275 N N . ARG A 1 172 ? -23.246 10.497 23.134 1.00 84.12 172 ARG A N 1
ATOM 1276 C CA . ARG A 1 172 ? -22.002 11.260 22.955 1.00 84.12 172 ARG A CA 1
ATOM 1277 C C . ARG A 1 172 ? -21.296 11.532 24.284 1.00 84.12 172 ARG A C 1
ATOM 1279 O O . ARG A 1 172 ? -20.096 11.299 24.396 1.00 84.12 172 ARG A O 1
ATOM 1286 N N . TYR A 1 173 ? -22.021 12.016 25.292 1.00 90.12 173 TYR A N 1
ATOM 1287 C CA . TYR A 1 173 ? -21.429 12.309 26.601 1.00 90.12 173 TYR A CA 1
ATOM 1288 C C . TYR A 1 173 ? -21.077 11.042 27.391 1.00 90.12 173 TYR A C 1
ATOM 1290 O O . TYR A 1 173 ? -20.081 11.057 28.106 1.00 90.12 173 TYR A O 1
ATOM 1298 N N . ALA A 1 174 ? -21.814 9.939 27.220 1.00 90.12 174 ALA A N 1
ATOM 1299 C CA . ALA A 1 174 ? -21.444 8.645 27.791 1.00 90.12 174 ALA A CA 1
ATOM 1300 C C . ALA A 1 174 ? -20.115 8.123 27.219 1.00 90.12 174 ALA A C 1
ATOM 1302 O O . ALA A 1 174 ? -19.266 7.658 27.977 1.00 90.12 174 ALA A O 1
ATOM 1303 N N . SER A 1 175 ? -19.898 8.267 25.907 1.00 85.25 175 SER A N 1
ATOM 1304 C CA . SER A 1 175 ? -18.621 7.929 25.269 1.00 85.25 175 SER A CA 1
ATOM 1305 C C . SER A 1 175 ? -17.476 8.810 25.770 1.00 85.25 175 SER A C 1
ATOM 1307 O O . SER A 1 175 ? -16.443 8.294 26.175 1.00 85.25 175 SER A O 1
ATOM 1309 N N . LEU A 1 176 ? -17.664 10.134 25.803 1.00 85.38 176 LEU A N 1
ATOM 1310 C CA . LEU A 1 176 ? -16.638 11.058 26.304 1.00 85.38 176 LEU A CA 1
ATOM 1311 C C . LEU A 1 176 ? -16.292 10.782 27.775 1.00 85.38 176 LEU A C 1
ATOM 1313 O O . LEU A 1 176 ? -15.135 10.887 28.180 1.00 85.38 176 LEU A O 1
ATOM 1317 N N . ALA A 1 177 ? -17.297 10.438 28.584 1.00 90.31 177 ALA A N 1
ATOM 1318 C CA . ALA A 1 177 ? -17.091 10.053 29.971 1.00 90.31 177 ALA A CA 1
ATOM 1319 C C . ALA A 1 177 ? -16.280 8.759 30.089 1.00 90.31 177 ALA A C 1
ATOM 1321 O O . ALA A 1 177 ? -15.388 8.699 30.932 1.00 90.31 177 ALA A O 1
ATOM 1322 N N . LEU A 1 178 ? -16.559 7.757 29.244 1.00 88.38 178 LEU A N 1
ATOM 1323 C CA . LEU A 1 178 ? -15.789 6.516 29.183 1.00 88.38 178 LEU A CA 1
ATOM 1324 C C . LEU A 1 178 ? -14.310 6.796 28.901 1.00 88.38 178 LEU A C 1
ATOM 1326 O O . LEU A 1 178 ? -13.460 6.335 29.660 1.00 88.38 178 LEU A O 1
ATOM 1330 N N . ASP A 1 179 ? -14.009 7.603 27.886 1.00 82.38 179 ASP A N 1
ATOM 1331 C CA . ASP A 1 179 ? -12.628 7.959 27.539 1.00 82.38 179 ASP A CA 1
ATOM 1332 C C . ASP A 1 179 ? -11.930 8.682 28.706 1.00 82.38 179 ASP A C 1
ATOM 1334 O O . ASP A 1 179 ? -10.782 8.395 29.045 1.00 82.38 179 ASP A O 1
ATOM 1338 N N . ALA A 1 180 ? -12.647 9.568 29.407 1.00 86.06 180 ALA A N 1
ATOM 1339 C CA . ALA A 1 180 ? -12.120 10.239 30.594 1.00 86.06 180 ALA A CA 1
ATOM 1340 C C . ALA A 1 180 ? -11.812 9.271 31.755 1.00 86.06 180 ALA A C 1
ATOM 1342 O O . ALA A 1 180 ? -10.921 9.562 32.558 1.00 86.06 180 ALA A O 1
ATOM 1343 N N . THR A 1 181 ? -12.495 8.119 31.845 1.00 87.75 181 THR A N 1
ATOM 1344 C CA . THR A 1 181 ? -12.215 7.121 32.894 1.00 87.75 181 THR A CA 1
ATOM 1345 C C . THR A 1 181 ? -10.850 6.455 32.745 1.00 87.75 181 THR A C 1
ATOM 1347 O O . THR A 1 181 ? -10.271 6.028 33.744 1.00 87.75 181 THR A O 1
ATOM 1350 N N . GLU A 1 182 ? -10.299 6.386 31.529 1.00 81.25 182 GLU A N 1
ATOM 1351 C CA . GLU A 1 182 ? -9.011 5.731 31.274 1.00 81.25 182 GLU A CA 1
ATOM 1352 C C . GLU A 1 182 ? -7.843 6.474 31.936 1.00 81.25 182 GLU A C 1
ATOM 1354 O O . GLU A 1 182 ? -6.872 5.844 32.356 1.00 81.25 182 GLU A O 1
ATOM 1359 N N . ALA A 1 183 ? -7.975 7.793 32.107 1.00 84.00 183 ALA A N 1
ATOM 1360 C CA . ALA A 1 183 ? -6.993 8.649 32.769 1.00 84.00 183 ALA A CA 1
ATOM 1361 C C . ALA A 1 183 ? -7.093 8.641 34.312 1.00 84.00 183 ALA A C 1
ATOM 1363 O O . ALA A 1 183 ? -6.275 9.273 34.981 1.00 84.00 183 ALA A O 1
ATOM 1364 N N . ILE A 1 184 ? -8.076 7.946 34.902 1.00 87.25 184 ILE A N 1
ATOM 1365 C CA . ILE A 1 184 ? -8.221 7.835 36.361 1.00 87.25 184 ILE A CA 1
ATOM 1366 C C . ILE A 1 184 ? -7.233 6.786 36.893 1.00 87.25 184 ILE A C 1
ATOM 1368 O O . ILE A 1 184 ? -7.337 5.599 36.577 1.00 87.25 184 ILE A O 1
ATOM 1372 N N . LEU A 1 185 ? -6.286 7.227 37.728 1.00 82.69 185 LEU A N 1
ATOM 1373 C CA . LEU A 1 185 ? -5.261 6.366 38.336 1.00 82.69 185 LEU A CA 1
ATOM 1374 C C . LEU A 1 185 ? -5.782 5.571 39.543 1.00 82.69 185 LEU A C 1
ATOM 1376 O O . LEU A 1 185 ? -5.346 4.447 39.782 1.00 82.69 185 LEU A O 1
ATOM 1380 N N . GLU A 1 186 ? -6.704 6.149 40.315 1.00 87.62 186 GLU A N 1
ATOM 1381 C CA . GLU A 1 186 ? -7.281 5.492 41.486 1.00 87.62 186 GLU A CA 1
ATOM 1382 C C . GLU A 1 186 ? -8.274 4.403 41.055 1.00 87.62 186 GLU A C 1
ATOM 1384 O O . GLU A 1 186 ? -9.312 4.687 40.455 1.00 87.62 186 GLU A O 1
ATOM 1389 N N . ILE A 1 187 ? -7.961 3.146 41.385 1.00 82.06 187 ILE A N 1
ATOM 1390 C CA . ILE A 1 187 ? -8.727 1.973 40.938 1.00 82.06 187 ILE A CA 1
ATOM 1391 C C . ILE A 1 187 ? -10.196 2.068 41.372 1.00 82.06 187 ILE A C 1
ATOM 1393 O O . ILE A 1 187 ? -11.077 1.863 40.541 1.00 82.06 187 ILE A O 1
ATOM 1397 N N . GLY A 1 188 ? -10.470 2.421 42.635 1.00 86.25 188 GLY A N 1
ATOM 1398 C CA . GLY A 1 188 ? -11.837 2.540 43.157 1.00 86.25 188 GLY A CA 1
ATOM 1399 C C . GLY A 1 188 ? -12.665 3.578 42.396 1.00 86.25 188 GLY A C 1
ATOM 1400 O O . GLY A 1 188 ? -13.701 3.245 41.824 1.00 86.25 188 GLY A O 1
ATOM 1401 N N . ALA A 1 189 ? -12.145 4.804 42.280 1.00 87.69 189 ALA A N 1
ATOM 1402 C CA . ALA A 1 189 ? -12.802 5.883 41.543 1.00 87.69 189 ALA A CA 1
ATOM 1403 C C . ALA A 1 189 ? -13.038 5.533 40.063 1.00 87.69 189 ALA A C 1
ATOM 1405 O O . ALA A 1 189 ? -14.069 5.890 39.489 1.00 87.69 189 ALA A O 1
ATOM 1406 N N . ARG A 1 190 ? -12.108 4.801 39.435 1.00 89.25 190 ARG A N 1
ATOM 1407 C CA . ARG A 1 190 ? -12.263 4.335 38.052 1.00 89.25 190 ARG A CA 1
ATOM 1408 C C . ARG A 1 190 ? -13.375 3.297 37.917 1.00 89.25 190 ARG A C 1
ATOM 1410 O O . ARG A 1 190 ? -14.154 3.381 36.967 1.00 89.25 190 ARG A O 1
ATOM 1417 N N . VAL A 1 191 ? -13.461 2.338 38.843 1.00 90.06 191 VAL A N 1
ATOM 1418 C CA . VAL A 1 191 ? -14.540 1.336 38.868 1.00 90.06 191 VAL A CA 1
ATOM 1419 C C . VAL A 1 191 ? -15.895 2.021 39.004 1.00 90.06 191 VAL A C 1
ATOM 1421 O O . VAL A 1 191 ? -16.797 1.733 38.213 1.00 90.06 191 VAL A O 1
ATOM 1424 N N . ASP A 1 192 ? -16.019 2.964 39.936 1.00 90.19 192 ASP A N 1
ATOM 1425 C CA . ASP A 1 192 ? -17.260 3.705 40.159 1.00 90.19 192 ASP A CA 1
ATOM 1426 C C . ASP A 1 192 ? -17.662 4.508 38.916 1.00 90.19 192 ASP A C 1
ATOM 1428 O O . ASP A 1 192 ? -18.800 4.407 38.449 1.00 90.19 192 ASP A O 1
ATOM 1432 N N . ALA A 1 193 ? -16.718 5.232 38.307 1.00 91.94 193 ALA A N 1
ATOM 1433 C CA . ALA A 1 193 ? -16.966 5.976 37.075 1.00 91.94 193 ALA A CA 1
ATOM 1434 C C . ALA A 1 193 ? -17.440 5.053 35.935 1.00 91.94 193 ALA A C 1
ATOM 1436 O O . ALA A 1 193 ? -18.454 5.339 35.295 1.00 91.94 193 ALA A O 1
ATOM 1437 N N . CYS A 1 194 ? -16.782 3.906 35.726 1.00 92.44 194 CYS A N 1
ATOM 1438 C CA . CYS A 1 194 ? -17.172 2.924 34.708 1.00 92.44 194 CYS A CA 1
ATOM 1439 C C . CYS A 1 194 ? -18.590 2.375 34.941 1.00 92.44 194 CYS A C 1
ATOM 1441 O O . CYS A 1 194 ? -19.377 2.253 34.000 1.00 92.44 194 CYS A O 1
ATOM 1443 N N . GLN A 1 195 ? -18.951 2.076 36.194 1.00 93.62 195 GLN A N 1
ATOM 1444 C CA . GLN A 1 195 ? -20.296 1.611 36.548 1.00 93.62 195 GLN A CA 1
ATOM 1445 C C . GLN A 1 195 ? -21.369 2.664 36.267 1.00 93.62 195 GLN A C 1
ATOM 1447 O O . GLN A 1 195 ? -22.473 2.334 35.828 1.00 93.62 195 GLN A O 1
ATOM 1452 N N . VAL A 1 196 ? -21.080 3.934 36.551 1.00 94.31 196 VAL A N 1
ATOM 1453 C CA . VAL A 1 196 ? -22.033 5.023 36.319 1.00 94.31 196 VAL A CA 1
ATOM 1454 C C . VAL A 1 196 ? -22.184 5.308 34.822 1.00 94.31 196 VAL A C 1
ATOM 1456 O O . VAL A 1 196 ? -23.313 5.498 34.366 1.00 94.31 196 VAL A O 1
ATOM 1459 N N . VAL A 1 197 ? -21.099 5.248 34.041 1.00 94.12 197 VAL A N 1
ATOM 1460 C CA . VAL A 1 197 ? -21.148 5.326 32.568 1.00 94.12 197 VAL A CA 1
ATOM 1461 C C . VAL A 1 197 ? -21.981 4.186 31.981 1.00 94.12 197 VAL A C 1
ATOM 1463 O O . VAL A 1 197 ? -22.827 4.420 31.114 1.00 94.12 197 VAL A O 1
ATOM 1466 N N . ALA A 1 198 ? -21.801 2.958 32.476 1.00 93.88 198 ALA A N 1
ATOM 1467 C CA . ALA A 1 198 ? -22.588 1.817 32.023 1.00 93.88 198 ALA A CA 1
ATOM 1468 C C . ALA A 1 198 ? -24.089 2.022 32.277 1.00 93.88 198 ALA A C 1
ATOM 1470 O O . ALA A 1 198 ? -24.895 1.808 31.373 1.00 93.88 198 ALA A O 1
ATOM 1471 N N . ARG A 1 199 ? -24.460 2.530 33.461 1.00 93.38 199 ARG A N 1
ATOM 1472 C CA . ARG A 1 199 ? -25.852 2.862 33.816 1.00 93.38 199 ARG A CA 1
ATOM 1473 C C . ARG A 1 199 ? -26.442 3.997 32.983 1.00 93.38 199 ARG A C 1
ATOM 1475 O O . ARG A 1 199 ? -27.577 3.890 32.508 1.00 93.38 199 ARG A O 1
ATOM 1482 N N . LEU A 1 200 ? -25.658 5.048 32.731 1.00 92.94 200 LEU A N 1
ATOM 1483 C CA . LEU A 1 200 ? -26.045 6.149 31.845 1.00 92.94 200 LEU A CA 1
ATOM 1484 C C . LEU A 1 200 ? -26.402 5.627 30.447 1.00 92.94 200 LEU A C 1
ATOM 1486 O O . LEU A 1 200 ? -27.367 6.103 29.846 1.00 92.94 200 LEU A O 1
ATOM 1490 N N . SER A 1 201 ? -25.666 4.622 29.978 1.00 91.56 201 SER A N 1
ATOM 1491 C CA . SER A 1 201 ? -25.783 4.072 28.628 1.00 91.56 201 SER A CA 1
ATOM 1492 C C . SER A 1 201 ? -26.942 3.080 28.448 1.00 91.56 201 SER A C 1
ATOM 1494 O O . SER A 1 201 ? -27.333 2.794 27.314 1.00 91.56 201 SER A O 1
ATOM 1496 N N . ILE A 1 202 ? -27.546 2.580 29.537 1.00 87.56 202 ILE A N 1
ATOM 1497 C CA . ILE A 1 202 ? -28.709 1.680 29.460 1.00 87.56 202 ILE A CA 1
ATOM 1498 C C . ILE A 1 202 ? -29.876 2.378 28.755 1.00 87.56 202 ILE A C 1
ATOM 1500 O O . ILE A 1 202 ? -30.249 3.503 29.090 1.00 87.56 202 ILE A O 1
ATOM 1504 N N . GLY A 1 203 ? -30.508 1.670 27.817 1.00 81.50 203 GLY A N 1
ATOM 1505 C CA . GLY A 1 203 ? -31.712 2.144 27.133 1.00 81.50 203 GLY A CA 1
ATOM 1506 C C . GLY A 1 203 ? -31.446 3.165 26.026 1.00 81.50 203 GLY A C 1
ATOM 1507 O O . GLY A 1 203 ? -32.397 3.637 25.413 1.00 81.50 203 GLY A O 1
ATOM 1508 N N . LEU A 1 204 ? -30.179 3.470 25.721 1.00 85.06 204 LEU A N 1
ATOM 1509 C CA . LEU A 1 204 ? -29.779 4.315 24.589 1.00 85.06 204 LEU A CA 1
ATOM 1510 C C . LEU A 1 204 ? -29.556 3.498 23.294 1.00 85.06 204 LEU A C 1
ATOM 1512 O O . LEU A 1 204 ? -28.681 3.805 22.487 1.00 85.06 204 LEU A O 1
ATOM 1516 N N . GLY A 1 205 ? -30.317 2.416 23.107 1.00 84.06 205 GLY A N 1
ATOM 1517 C CA . GLY A 1 205 ? -30.193 1.514 21.957 1.00 84.06 205 GLY A CA 1
ATOM 1518 C C . GLY A 1 205 ? -28.921 0.652 21.959 1.00 84.06 205 GLY A C 1
ATOM 1519 O O . GLY A 1 205 ? -28.251 0.497 22.981 1.00 84.06 205 GLY A O 1
ATOM 1520 N N . ALA A 1 206 ? -28.594 0.075 20.798 1.00 79.44 206 ALA A N 1
ATOM 1521 C CA . ALA A 1 206 ? -27.452 -0.834 20.632 1.00 79.44 206 ALA A CA 1
ATOM 1522 C C . ALA A 1 206 ? -26.102 -0.154 20.934 1.00 79.44 206 ALA A C 1
ATOM 1524 O O . ALA A 1 206 ? -25.263 -0.727 21.623 1.00 79.44 206 ALA A O 1
ATOM 1525 N N . SER A 1 207 ? -25.928 1.102 20.508 1.00 81.00 207 SER A N 1
ATOM 1526 C CA . SER A 1 207 ? -24.738 1.910 20.817 1.00 81.00 207 SER A CA 1
ATOM 1527 C C . SER A 1 207 ? -24.534 2.095 22.322 1.00 81.00 207 SER A C 1
ATOM 1529 O O . SER A 1 207 ? -23.410 2.009 22.810 1.00 81.00 207 SER A O 1
ATOM 1531 N N . GLY A 1 208 ? -25.619 2.296 23.076 1.00 85.75 208 GLY A N 1
ATOM 1532 C CA . GLY A 1 208 ? -25.565 2.395 24.533 1.00 85.75 208 GLY A CA 1
ATOM 1533 C C . GLY A 1 208 ? -25.169 1.078 25.199 1.00 85.75 208 GLY A C 1
ATOM 1534 O O . GLY A 1 208 ? -24.342 1.070 26.110 1.00 85.75 208 GLY A O 1
ATOM 1535 N N . ALA A 1 209 ? -25.698 -0.049 24.713 1.00 84.06 209 ALA A N 1
ATOM 1536 C CA . ALA A 1 209 ? -25.301 -1.373 25.193 1.00 84.06 209 ALA A CA 1
ATOM 1537 C C . ALA A 1 209 ? -23.799 -1.630 24.978 1.00 84.06 209 ALA A C 1
ATOM 1539 O O . ALA A 1 209 ? -23.127 -2.117 25.889 1.00 84.06 209 ALA A O 1
ATOM 1540 N N . PHE A 1 210 ? -23.259 -1.213 23.830 1.00 82.50 210 PHE A N 1
ATOM 1541 C CA . PHE A 1 210 ? -21.831 -1.305 23.540 1.00 82.50 210 PHE A CA 1
ATOM 1542 C C . PHE A 1 210 ? -20.979 -0.454 24.496 1.00 82.50 210 PHE A C 1
ATOM 1544 O O . PHE A 1 210 ? -20.037 -0.973 25.097 1.00 82.50 210 PHE A O 1
ATOM 1551 N N . ILE A 1 211 ? -21.329 0.826 24.705 1.00 85.75 211 ILE A N 1
ATOM 1552 C CA . ILE A 1 211 ? -20.620 1.698 25.663 1.00 85.75 211 ILE A CA 1
ATOM 1553 C C . ILE A 1 211 ? -20.653 1.081 27.064 1.00 85.75 211 ILE A C 1
ATOM 1555 O O . ILE A 1 211 ? -19.626 1.046 27.741 1.00 85.75 211 ILE A O 1
ATOM 1559 N N . ALA A 1 212 ? -21.801 0.547 27.493 1.00 89.62 212 ALA A N 1
ATOM 1560 C CA . ALA A 1 212 ? -21.916 -0.121 28.783 1.00 89.62 212 ALA A CA 1
ATOM 1561 C C . ALA A 1 212 ? -20.999 -1.348 28.877 1.00 89.62 212 ALA A C 1
ATOM 1563 O O . ALA A 1 212 ? -20.259 -1.492 29.850 1.00 89.62 212 ALA A O 1
ATOM 1564 N N . ASN A 1 213 ? -20.993 -2.204 27.854 1.00 87.88 213 ASN A N 1
ATOM 1565 C CA . ASN A 1 213 ? -20.119 -3.372 27.800 1.00 87.88 213 ASN A CA 1
ATOM 1566 C C . ASN A 1 213 ? -18.638 -2.987 27.827 1.00 87.88 213 ASN A C 1
ATOM 1568 O O . ASN A 1 213 ? -17.872 -3.615 28.562 1.00 87.88 213 ASN A O 1
ATOM 1572 N N . ARG A 1 214 ? -18.234 -1.954 27.081 1.00 84.81 214 ARG A N 1
ATOM 1573 C CA . ARG A 1 214 ? -16.856 -1.450 27.063 1.00 84.81 214 ARG A CA 1
ATOM 1574 C C . ARG A 1 214 ? -16.464 -0.861 28.419 1.00 84.81 214 ARG A C 1
ATOM 1576 O O . ARG A 1 214 ? -15.439 -1.259 28.960 1.00 84.81 214 ARG A O 1
ATOM 1583 N N . ALA A 1 215 ? -17.310 -0.018 29.014 1.00 89.25 215 ALA A N 1
ATOM 1584 C CA . ALA A 1 215 ? -17.084 0.557 30.341 1.00 89.25 215 ALA A CA 1
ATOM 1585 C C . ALA A 1 215 ? -16.868 -0.521 31.407 1.00 89.25 215 ALA A C 1
ATOM 1587 O O . ALA A 1 215 ? -15.914 -0.457 32.178 1.00 89.25 215 ALA A O 1
ATOM 1588 N N . LEU A 1 216 ? -17.709 -1.558 31.416 1.00 91.25 216 LEU A N 1
ATOM 1589 C CA . LEU A 1 216 ? -17.544 -2.662 32.357 1.00 91.25 216 LEU A CA 1
ATOM 1590 C C . LEU A 1 216 ? -16.314 -3.521 32.039 1.00 91.25 216 LEU A C 1
ATOM 1592 O O . LEU A 1 216 ? -15.627 -3.949 32.961 1.00 91.25 216 LEU A O 1
ATOM 1596 N N . SER A 1 217 ? -15.991 -3.742 30.763 1.00 87.38 217 SER A N 1
ATOM 1597 C CA . SER A 1 217 ? -14.787 -4.489 30.359 1.00 87.38 217 SER A CA 1
ATOM 1598 C C . SER A 1 217 ? -13.493 -3.801 30.808 1.00 87.38 217 SER A C 1
ATOM 1600 O O . SER A 1 217 ? -12.548 -4.490 31.192 1.00 87.38 217 SER A O 1
ATOM 1602 N N . SER A 1 218 ? -13.484 -2.464 30.855 1.00 82.75 218 SER A N 1
ATOM 1603 C CA . SER A 1 218 ? -12.360 -1.644 31.328 1.00 82.75 218 SER A CA 1
ATOM 1604 C C . SER A 1 218 ? -12.078 -1.752 32.834 1.00 82.75 218 SER A C 1
ATOM 1606 O O . SER A 1 218 ? -11.042 -1.267 33.293 1.00 82.75 218 SER A O 1
ATOM 1608 N N . ILE A 1 219 ? -12.964 -2.375 33.623 1.00 86.44 219 ILE A N 1
ATOM 1609 C CA . ILE A 1 219 ? -12.714 -2.657 35.043 1.00 86.44 219 ILE A CA 1
ATOM 1610 C C . ILE A 1 219 ? -11.663 -3.763 35.136 1.00 86.44 219 ILE A C 1
ATOM 1612 O O . ILE A 1 219 ? -11.922 -4.890 34.720 1.00 86.44 219 ILE A O 1
ATOM 1616 N N . SER A 1 220 ? -10.485 -3.470 35.687 1.00 78.62 220 SER A N 1
ATOM 1617 C CA . SER A 1 220 ? -9.360 -4.414 35.753 1.00 78.62 220 SER A CA 1
ATOM 1618 C C . SER A 1 220 ? -9.584 -5.560 36.746 1.00 78.62 220 SER A C 1
ATOM 1620 O O . SER A 1 220 ? -9.186 -6.691 36.470 1.00 78.62 220 SER A O 1
ATOM 1622 N N . GLU A 1 221 ? -10.244 -5.298 37.876 1.00 85.06 221 GLU A N 1
ATOM 1623 C CA . GLU A 1 221 ? -10.496 -6.299 38.914 1.00 85.06 221 GLU A CA 1
ATOM 1624 C C . GLU A 1 221 ? -11.658 -7.241 38.520 1.00 85.06 221 GLU A C 1
ATOM 1626 O O . GLU A 1 221 ? -12.802 -6.788 38.401 1.00 85.06 221 GLU A O 1
ATOM 1631 N N . PRO A 1 222 ? -11.422 -8.564 38.369 1.00 86.44 222 PRO A N 1
ATOM 1632 C CA . PRO A 1 222 ? -12.441 -9.512 37.906 1.00 86.44 222 PRO A CA 1
ATOM 1633 C C . PRO A 1 222 ? -13.721 -9.496 38.747 1.00 86.44 222 PRO A C 1
ATOM 1635 O O . PRO A 1 222 ? -14.829 -9.447 38.208 1.00 86.44 222 PRO A O 1
ATOM 1638 N N . ARG A 1 223 ? -13.584 -9.490 40.078 1.00 88.44 223 ARG A N 1
ATOM 1639 C CA . ARG A 1 223 ? -14.733 -9.525 40.988 1.00 88.44 223 ARG A CA 1
ATOM 1640 C C . ARG A 1 223 ? -15.565 -8.246 40.897 1.00 88.44 223 ARG A C 1
ATOM 1642 O O . ARG A 1 223 ? -16.789 -8.333 40.802 1.00 88.44 223 ARG A O 1
ATOM 1649 N N . ALA A 1 224 ? -14.916 -7.081 40.869 1.00 89.12 224 ALA A N 1
ATOM 1650 C CA . ALA A 1 224 ? -15.590 -5.797 40.695 1.00 89.12 224 ALA A CA 1
ATOM 1651 C C . ALA A 1 224 ? -16.313 -5.715 39.339 1.00 89.12 224 ALA A C 1
ATOM 1653 O O . ALA A 1 224 ? -17.449 -5.248 39.270 1.00 89.12 224 ALA A O 1
ATOM 1654 N N . ARG A 1 225 ? -15.701 -6.249 38.272 1.00 91.19 225 ARG A N 1
ATOM 1655 C CA . ARG A 1 225 ? -16.307 -6.348 36.936 1.00 91.19 225 ARG A CA 1
ATOM 1656 C C . ARG A 1 225 ? -17.578 -7.199 36.937 1.00 91.19 225 ARG A C 1
ATOM 1658 O O . ARG A 1 225 ? -18.608 -6.773 36.415 1.00 91.19 225 ARG A O 1
ATOM 1665 N N . ALA A 1 226 ? -17.528 -8.389 37.534 1.00 91.62 226 ALA A N 1
ATOM 1666 C CA . ALA A 1 226 ? -18.678 -9.290 37.610 1.00 91.62 226 ALA A CA 1
ATOM 1667 C C . ALA A 1 226 ? -19.815 -8.715 38.467 1.00 91.62 226 ALA A C 1
ATOM 1669 O O . ALA A 1 226 ? -20.985 -8.839 38.096 1.00 91.62 226 ALA A O 1
ATOM 1670 N N . LEU A 1 227 ? -19.469 -8.030 39.564 1.00 92.31 227 LEU A N 1
ATOM 1671 C CA . LEU A 1 227 ? -20.425 -7.316 40.410 1.00 92.31 227 LEU A CA 1
ATOM 1672 C C . LEU A 1 227 ? -21.105 -6.175 39.648 1.00 92.31 227 LEU A C 1
ATOM 1674 O O . LEU A 1 227 ? -22.326 -6.047 39.695 1.00 92.31 227 LEU A O 1
ATOM 1678 N N . ALA A 1 228 ? -20.333 -5.391 38.896 1.00 92.25 228 ALA A N 1
ATOM 1679 C CA . ALA A 1 228 ? -20.862 -4.321 38.065 1.00 92.25 228 ALA A CA 1
ATOM 1680 C C . ALA A 1 228 ? -21.813 -4.849 36.977 1.00 92.25 228 ALA A C 1
ATOM 1682 O O . ALA A 1 228 ? -22.904 -4.308 36.800 1.00 92.25 228 ALA A O 1
ATOM 1683 N N . ARG A 1 229 ? -21.446 -5.948 36.296 1.00 93.31 229 ARG A N 1
ATOM 1684 C CA . ARG A 1 229 ? -22.319 -6.623 35.316 1.00 93.31 229 ARG A CA 1
ATOM 1685 C C . ARG A 1 229 ? -23.603 -7.147 35.961 1.00 93.31 229 ARG A C 1
ATOM 1687 O O . ARG A 1 229 ? -24.670 -7.003 35.374 1.00 93.31 229 ARG A O 1
ATOM 1694 N N . HIS A 1 230 ? -23.512 -7.709 37.166 1.00 93.44 230 HIS A N 1
ATOM 1695 C CA . HIS A 1 230 ? -24.676 -8.174 37.920 1.00 93.44 230 HIS A CA 1
ATOM 1696 C C . HIS A 1 230 ? -25.627 -7.030 38.290 1.00 93.44 230 HIS A C 1
ATOM 1698 O O . HIS A 1 230 ? -26.828 -7.128 38.039 1.00 93.44 230 HIS A O 1
ATOM 1704 N N . GLY A 1 231 ? -25.092 -5.928 38.826 1.00 91.12 231 GLY A N 1
ATOM 1705 C CA . GLY A 1 231 ? -25.881 -4.740 39.152 1.00 91.12 231 GLY A CA 1
ATOM 1706 C C . GLY A 1 231 ? -26.594 -4.168 37.926 1.00 91.12 231 GLY A C 1
ATOM 1707 O O . GLY A 1 231 ? -27.798 -3.923 37.977 1.00 91.12 231 GLY A O 1
ATOM 1708 N N . LEU A 1 232 ? -25.877 -4.053 36.802 1.00 91.12 232 LEU A N 1
ATOM 1709 C CA . LEU A 1 232 ? -26.439 -3.583 35.535 1.00 91.12 232 LEU A CA 1
ATOM 1710 C C . LEU A 1 232 ? -27.563 -4.498 35.024 1.00 91.12 232 LEU A C 1
ATOM 1712 O O . LEU A 1 232 ? -28.620 -4.015 34.626 1.00 91.12 232 LEU A O 1
ATOM 1716 N N . ALA A 1 233 ? -27.360 -5.818 35.062 1.00 91.12 233 ALA A N 1
ATOM 1717 C CA . ALA A 1 233 ? -28.355 -6.791 34.616 1.00 91.12 233 ALA A CA 1
ATOM 1718 C C . ALA A 1 233 ? -29.627 -6.751 35.481 1.00 91.12 233 ALA A C 1
ATOM 1720 O O . ALA A 1 233 ? -30.736 -6.797 34.955 1.00 91.12 233 ALA A O 1
ATOM 1721 N N . ARG A 1 234 ? -29.494 -6.594 36.806 1.00 89.75 234 ARG A N 1
ATOM 1722 C CA . ARG A 1 234 ? -30.644 -6.425 37.714 1.00 89.75 234 ARG A CA 1
ATOM 1723 C C . ARG A 1 234 ? -31.421 -5.140 37.430 1.00 89.75 234 ARG A C 1
ATOM 1725 O O . ARG A 1 234 ? -32.646 -5.156 37.502 1.00 89.75 234 ARG A O 1
ATOM 1732 N N . GLU A 1 235 ? -30.733 -4.056 37.083 1.00 88.00 235 GLU A N 1
ATOM 1733 C CA . GLU A 1 235 ? -31.372 -2.800 36.678 1.00 88.00 235 GLU A CA 1
ATOM 1734 C C . GLU A 1 235 ? -32.129 -2.953 35.349 1.00 88.00 235 GLU A C 1
ATOM 1736 O O . GLU A 1 235 ? -33.268 -2.512 35.238 1.00 88.00 235 GLU A O 1
ATOM 1741 N N . GLN A 1 236 ? -31.562 -3.671 34.374 1.00 86.81 236 GLN A N 1
ATOM 1742 C CA . GLN A 1 236 ? -32.230 -3.976 33.100 1.00 86.81 236 GLN A CA 1
ATOM 1743 C C . GLN A 1 236 ? -33.474 -4.868 33.247 1.00 86.81 236 GLN A C 1
ATOM 1745 O O . GLN A 1 236 ? -34.351 -4.833 32.386 1.00 86.81 236 GLN A O 1
ATOM 1750 N N . LEU A 1 237 ? -33.571 -5.658 34.323 1.00 86.44 237 LEU A N 1
ATOM 1751 C CA . LEU A 1 237 ? -34.757 -6.465 34.625 1.00 86.44 237 LEU A CA 1
ATOM 1752 C C . LEU A 1 237 ? -35.897 -5.667 35.272 1.00 86.44 237 LEU A C 1
ATOM 1754 O O . LEU A 1 237 ? -36.994 -6.219 35.398 1.00 86.44 237 LEU A O 1
ATOM 1758 N N . GLN A 1 238 ? -35.681 -4.415 35.683 1.00 84.31 238 GLN A N 1
ATOM 1759 C CA . GLN A 1 238 ? -36.738 -3.591 36.275 1.00 84.31 238 GLN A CA 1
ATOM 1760 C C . GLN A 1 238 ? -37.885 -3.379 35.281 1.00 84.31 238 GLN A C 1
ATOM 1762 O O . GLN A 1 238 ? -37.670 -3.043 34.118 1.00 84.31 238 GLN A O 1
ATOM 1767 N N . GLY A 1 239 ? -39.119 -3.606 35.731 1.00 79.94 239 GLY A N 1
ATOM 1768 C CA . GLY A 1 239 ? -40.310 -3.564 34.879 1.00 79.94 239 GLY A CA 1
ATOM 1769 C C . GLY A 1 239 ? -40.506 -4.795 33.985 1.00 79.94 239 GLY A C 1
ATOM 1770 O O . GLY A 1 239 ? -41.503 -4.866 33.267 1.00 79.94 239 GLY A O 1
ATOM 1771 N N . SER A 1 240 ? -39.605 -5.783 34.032 1.00 85.31 240 SER A N 1
ATOM 1772 C CA . SER A 1 240 ? -39.787 -7.071 33.354 1.00 85.31 240 SER A CA 1
ATOM 1773 C C . SER A 1 240 ? -40.557 -8.071 34.235 1.00 85.31 240 SER A C 1
ATOM 1775 O O . SER A 1 240 ? -40.547 -7.947 35.464 1.00 85.31 240 SER A O 1
ATOM 1777 N N . PRO A 1 241 ? -41.149 -9.135 33.652 1.00 84.69 241 PRO A N 1
ATOM 1778 C CA . PRO A 1 241 ? -41.776 -10.215 34.421 1.00 84.69 241 PRO A CA 1
ATOM 1779 C C . PRO A 1 241 ? -40.831 -10.915 35.410 1.00 84.69 241 PRO A C 1
ATOM 1781 O O . PRO A 1 241 ? -41.295 -11.611 36.305 1.00 84.69 241 PRO A O 1
ATOM 1784 N N . PHE A 1 242 ? -39.516 -10.740 35.255 1.00 85.81 242 PHE A N 1
ATOM 1785 C CA . PHE A 1 242 ? -38.486 -11.440 36.017 1.00 85.81 242 PHE A CA 1
ATOM 1786 C C . PHE A 1 242 ? -37.865 -10.597 37.143 1.00 85.81 242 PHE A C 1
ATOM 1788 O O . PHE A 1 242 ? -36.976 -11.079 37.839 1.00 85.81 242 PHE A O 1
ATOM 1795 N N . GLU A 1 243 ? -38.321 -9.356 37.363 1.00 84.31 243 GLU A N 1
ATOM 1796 C CA . GLU A 1 243 ? -37.753 -8.442 38.371 1.00 84.31 243 GLU A CA 1
ATOM 1797 C C . GLU A 1 243 ? -37.712 -9.057 39.786 1.00 84.31 243 GLU A C 1
ATOM 1799 O O . GLU A 1 243 ? -36.704 -8.946 40.499 1.00 84.31 243 GLU A O 1
ATOM 1804 N N . LYS A 1 244 ? -38.811 -9.721 40.173 1.00 82.69 244 LYS A N 1
ATOM 1805 C CA . LYS A 1 244 ? -39.064 -10.281 41.514 1.00 82.69 244 LYS A CA 1
ATOM 1806 C C . LYS A 1 244 ? -39.159 -11.807 41.531 1.00 82.69 244 LYS A C 1
ATOM 1808 O O . LYS A 1 244 ? -39.611 -12.380 42.520 1.00 82.69 244 LYS A O 1
ATOM 1813 N N . GLU A 1 245 ? -38.798 -12.460 40.433 1.00 86.62 245 GLU A N 1
ATOM 1814 C CA . GLU A 1 245 ? -38.870 -13.915 40.352 1.00 86.62 245 GLU A CA 1
ATOM 1815 C C . GLU A 1 245 ? -37.718 -14.576 41.109 1.00 86.62 245 GLU A C 1
ATOM 1817 O O . GLU A 1 245 ? -36.633 -14.012 41.243 1.00 86.62 245 GLU A O 1
ATOM 1822 N N . ALA A 1 246 ? -37.965 -15.782 41.619 1.00 87.62 246 ALA A N 1
ATOM 1823 C CA . ALA A 1 246 ? -36.949 -16.547 42.332 1.00 87.62 246 ALA A CA 1
ATOM 1824 C C . ALA A 1 246 ? -35.814 -16.985 41.390 1.00 87.62 246 ALA A C 1
ATOM 1826 O O . ALA A 1 246 ? -36.066 -17.345 40.237 1.00 87.62 246 ALA A O 1
ATOM 1827 N N . ASP A 1 247 ? -34.589 -17.074 41.914 1.00 87.50 247 ASP A N 1
ATOM 1828 C CA . ASP A 1 247 ? -33.399 -17.503 41.162 1.00 87.50 247 ASP A CA 1
ATOM 1829 C C . ASP A 1 247 ? -33.610 -18.831 40.422 1.00 87.50 247 ASP A C 1
ATOM 1831 O O . ASP A 1 247 ? -33.189 -18.983 39.280 1.00 87.50 247 ASP A O 1
ATOM 1835 N N . ALA A 1 248 ? -34.348 -19.774 41.017 1.00 88.62 248 ALA A N 1
ATOM 1836 C CA . ALA A 1 248 ? -34.681 -21.048 40.377 1.00 88.62 248 ALA A CA 1
ATOM 1837 C C . ALA A 1 248 ? -35.470 -20.877 39.063 1.00 88.62 248 ALA A C 1
ATOM 1839 O O . ALA A 1 248 ? -35.228 -21.598 38.094 1.00 88.62 248 ALA A O 1
ATOM 1840 N N . LYS A 1 249 ? -36.392 -19.906 39.003 1.00 90.69 249 LYS A N 1
ATOM 1841 C CA . LYS A 1 249 ? -37.137 -19.587 37.778 1.00 90.69 249 LYS A CA 1
ATOM 1842 C C . LYS A 1 249 ? -36.262 -18.855 36.764 1.00 90.69 249 LYS A C 1
ATOM 1844 O O . LYS A 1 249 ? -36.356 -19.159 35.579 1.00 90.69 249 LYS A O 1
ATOM 1849 N N . LEU A 1 250 ? -35.402 -17.940 37.219 1.00 90.75 250 LEU A N 1
ATOM 1850 C CA . LEU A 1 250 ? -34.418 -17.266 36.362 1.00 90.75 250 LEU A CA 1
ATOM 1851 C C . LEU A 1 250 ? -33.476 -18.284 35.699 1.00 90.75 250 LEU A C 1
ATOM 1853 O O . LEU A 1 250 ? -33.261 -18.218 34.492 1.00 90.75 250 LEU A O 1
ATOM 1857 N N . ILE A 1 251 ? -32.981 -19.265 36.461 1.00 93.25 251 ILE A N 1
ATOM 1858 C CA . ILE A 1 251 ? -32.140 -20.367 35.969 1.00 93.25 251 ILE A CA 1
ATOM 1859 C C . ILE A 1 251 ? -32.892 -21.215 34.939 1.00 93.25 251 ILE A C 1
ATOM 1861 O O . ILE A 1 251 ? -32.360 -21.484 33.862 1.00 93.25 251 ILE A O 1
ATOM 1865 N N . ALA A 1 252 ? -34.124 -21.632 35.250 1.00 92.44 252 ALA A N 1
ATOM 1866 C CA . ALA A 1 252 ? -34.930 -22.448 34.344 1.00 92.44 252 ALA A CA 1
ATOM 1867 C C . ALA A 1 252 ? -35.202 -21.723 33.016 1.00 92.44 252 ALA A C 1
ATOM 1869 O O . ALA A 1 252 ? -35.060 -22.311 31.945 1.00 92.44 252 ALA A O 1
ATOM 1870 N N . GLU A 1 253 ? -35.535 -20.434 33.080 1.00 93.88 253 GLU A N 1
ATOM 1871 C CA . GLU A 1 253 ? -35.780 -19.616 31.897 1.00 93.88 253 GLU A CA 1
ATOM 1872 C C . GLU A 1 253 ? -34.498 -19.348 31.098 1.00 93.88 253 GLU A C 1
ATOM 1874 O O . GLU A 1 253 ? -34.517 -19.441 29.872 1.00 93.88 253 GLU A O 1
ATOM 1879 N N . ALA A 1 254 ? -33.374 -19.070 31.766 1.00 93.00 254 ALA A N 1
ATOM 1880 C CA . ALA A 1 254 ? -32.080 -18.914 31.109 1.00 93.00 254 ALA A CA 1
ATOM 1881 C C . ALA A 1 254 ? -31.688 -20.186 30.342 1.00 93.00 254 ALA A C 1
ATOM 1883 O O . ALA A 1 254 ? -31.355 -20.111 29.162 1.00 93.00 254 ALA A O 1
ATOM 1884 N N . ARG A 1 255 ? -31.817 -21.366 30.965 1.00 94.31 255 ARG A N 1
ATOM 1885 C CA . ARG A 1 255 ? -31.578 -22.659 30.298 1.00 94.31 255 ARG A CA 1
ATOM 1886 C C . ARG A 1 255 ? -32.488 -22.851 29.093 1.00 94.31 255 ARG A C 1
ATOM 1888 O O . ARG A 1 255 ? -31.998 -23.131 28.004 1.00 94.31 255 ARG A O 1
ATOM 1895 N N . ARG A 1 256 ? -33.793 -22.617 29.264 1.00 95.06 256 ARG A N 1
ATOM 1896 C CA . ARG A 1 256 ? -34.779 -22.728 28.183 1.00 95.06 256 ARG A CA 1
ATOM 1897 C C . ARG A 1 256 ? -34.431 -21.820 27.002 1.00 95.06 256 ARG A C 1
ATOM 1899 O O . ARG A 1 256 ? -34.561 -22.234 25.853 1.00 95.06 256 ARG A O 1
ATOM 1906 N N . ARG A 1 257 ? -33.988 -20.588 27.266 1.00 94.31 257 ARG A N 1
ATOM 1907 C CA . ARG A 1 257 ? -33.558 -19.638 26.230 1.00 94.31 257 ARG A CA 1
ATOM 1908 C C . ARG A 1 257 ? -32.265 -20.064 25.557 1.00 94.31 257 ARG A C 1
ATOM 1910 O O . ARG A 1 257 ? -32.198 -20.005 24.336 1.00 94.31 257 ARG A O 1
ATOM 1917 N N . LEU A 1 258 ? -31.281 -20.534 26.319 1.00 91.75 258 LEU A N 1
ATOM 1918 C CA . LEU A 1 258 ? -30.027 -21.046 25.773 1.00 91.75 258 LEU A CA 1
ATOM 1919 C C . LEU A 1 258 ? -30.271 -22.242 24.842 1.00 91.75 258 LEU A C 1
ATOM 1921 O O . LEU A 1 258 ? -29.792 -22.241 23.709 1.00 91.75 258 LEU A O 1
ATOM 1925 N N . GLU A 1 259 ? -31.069 -23.215 25.284 1.00 91.12 259 GLU A N 1
ATOM 1926 C CA . GLU A 1 259 ? -31.482 -24.383 24.492 1.00 91.12 259 GLU A CA 1
ATOM 1927 C C . GLU A 1 259 ? -32.320 -23.978 23.271 1.00 91.12 259 GLU A C 1
ATOM 1929 O O . GLU A 1 259 ? -32.133 -24.511 22.178 1.00 91.12 259 GLU A O 1
ATOM 1934 N N . GLY A 1 260 ? -33.196 -22.982 23.432 1.00 89.12 260 GLY A N 1
ATOM 1935 C CA . GLY A 1 260 ? -33.981 -22.381 22.353 1.00 89.12 260 GLY A CA 1
ATOM 1936 C C . GLY A 1 260 ? -33.185 -21.459 21.421 1.00 89.12 260 GLY A C 1
ATOM 1937 O O . GLY A 1 260 ? -33.722 -21.000 20.415 1.00 89.12 260 GLY A O 1
ATOM 1938 N N . GLY A 1 261 ? -31.914 -21.183 21.722 1.00 86.94 261 GLY A N 1
ATOM 1939 C CA . GLY A 1 261 ? -31.032 -20.364 20.901 1.00 86.94 261 GLY A CA 1
ATOM 1940 C C . GLY A 1 261 ? -31.113 -18.845 21.101 1.00 86.94 261 GLY A C 1
ATOM 1941 O O . GLY A 1 261 ? -30.487 -18.122 20.327 1.00 86.94 261 GLY A O 1
ATOM 1942 N N . ASP A 1 262 ? -31.823 -18.346 22.109 1.00 91.00 262 ASP A N 1
ATOM 1943 C CA . ASP A 1 262 ? -31.802 -16.938 22.532 1.00 91.00 262 ASP A CA 1
ATOM 1944 C C . ASP A 1 262 ? -30.609 -16.693 23.479 1.00 91.00 262 ASP A C 1
ATOM 1946 O O . ASP A 1 262 ? -30.748 -16.655 24.704 1.00 91.00 262 ASP A O 1
ATOM 1950 N N . ILE A 1 263 ? -29.404 -16.583 22.904 1.00 90.88 263 ILE A N 1
ATOM 1951 C CA . ILE A 1 263 ? -28.156 -16.429 23.672 1.00 90.88 263 ILE A CA 1
ATOM 1952 C C . ILE A 1 263 ? -28.145 -15.095 24.426 1.00 90.88 263 ILE A C 1
ATOM 1954 O O . ILE A 1 263 ? -27.864 -15.080 25.623 1.00 90.88 263 ILE A O 1
ATOM 1958 N N . SER A 1 264 ? -28.476 -13.985 23.764 1.00 87.44 264 SER A N 1
ATOM 1959 C CA . SER A 1 264 ? -28.456 -12.655 24.384 1.00 87.44 264 SER A CA 1
ATOM 1960 C C . SER A 1 264 ? -29.484 -12.537 25.513 1.00 87.44 264 SER A C 1
ATOM 1962 O O . SER A 1 264 ? -29.158 -12.028 26.587 1.00 87.44 264 SER A O 1
ATOM 1964 N N . GLY A 1 265 ? -30.702 -13.062 25.324 1.00 88.88 265 GLY A N 1
ATOM 1965 C CA . GLY A 1 265 ? -31.721 -13.082 26.370 1.00 88.88 265 GLY A CA 1
ATOM 1966 C C . GLY A 1 265 ? -31.364 -14.012 27.529 1.00 88.88 265 GLY A C 1
ATOM 1967 O O . GLY A 1 265 ? -31.581 -13.654 28.687 1.00 88.88 265 GLY A O 1
ATOM 1968 N N . SER A 1 266 ? -30.749 -15.167 27.255 1.00 93.25 266 SER A N 1
ATOM 1969 C CA . SER A 1 266 ? -30.201 -16.027 28.309 1.00 93.25 266 SER A CA 1
ATOM 1970 C C . SER A 1 266 ? -29.070 -15.336 29.075 1.00 93.25 266 SER A C 1
ATOM 1972 O O . SER A 1 266 ? -29.039 -15.413 30.300 1.00 93.25 266 SER A O 1
ATOM 1974 N N . LEU A 1 267 ? -28.145 -14.653 28.394 1.00 93.12 267 LEU A N 1
ATOM 1975 C CA . LEU A 1 267 ? -27.029 -13.955 29.034 1.00 93.12 267 LEU A CA 1
ATOM 1976 C C . LEU A 1 267 ? -27.524 -12.873 30.001 1.00 93.12 267 LEU A C 1
ATOM 1978 O O . LEU A 1 267 ? -27.022 -12.793 31.122 1.00 93.12 267 LEU A O 1
ATOM 1982 N N . ALA A 1 268 ? -28.528 -12.087 29.604 1.00 89.94 268 ALA A N 1
ATOM 1983 C CA . ALA A 1 268 ? -29.116 -11.057 30.460 1.00 89.94 268 ALA A CA 1
ATOM 1984 C C . ALA A 1 268 ? -29.655 -11.637 31.783 1.00 89.94 268 ALA A C 1
ATOM 1986 O O . ALA A 1 268 ? -29.401 -11.084 32.853 1.00 89.94 268 ALA A O 1
ATOM 1987 N N . LEU A 1 269 ? -30.336 -12.790 31.727 1.00 93.25 269 LEU A N 1
ATOM 1988 C CA . LEU A 1 269 ? -30.842 -13.481 32.918 1.00 93.25 269 LEU A CA 1
ATOM 1989 C C . LEU A 1 269 ? -29.711 -14.073 33.768 1.00 93.25 269 LEU A C 1
ATOM 1991 O O . LEU A 1 269 ? -29.740 -13.958 34.991 1.00 93.25 269 LEU A O 1
ATOM 1995 N N . VAL A 1 270 ? -28.695 -14.670 33.138 1.00 94.69 270 VAL A N 1
ATOM 1996 C CA . VAL A 1 270 ? -27.563 -15.292 33.846 1.00 94.69 270 VAL A CA 1
ATOM 1997 C C . VAL A 1 270 ? -26.717 -14.257 34.583 1.00 94.69 270 VAL A C 1
ATOM 1999 O O . VAL A 1 270 ? -26.328 -14.492 35.726 1.00 94.69 270 VAL A O 1
ATOM 2002 N N . LEU A 1 271 ? -26.457 -13.092 33.981 1.00 93.81 271 LEU A N 1
ATOM 2003 C CA . LEU A 1 271 ? -25.715 -12.015 34.644 1.00 93.81 271 LEU A CA 1
ATOM 2004 C C . LEU A 1 271 ? -26.453 -11.483 35.885 1.00 93.81 271 LEU A C 1
ATOM 2006 O O . LEU A 1 271 ? -25.802 -11.067 36.847 1.00 93.81 271 LEU A O 1
ATOM 2010 N N . ALA A 1 272 ? -27.788 -11.548 35.899 1.00 93.19 272 ALA A N 1
ATOM 2011 C CA . ALA A 1 272 ? -28.619 -11.134 37.026 1.00 93.19 272 ALA A CA 1
ATOM 2012 C C . ALA A 1 272 ? -28.651 -12.136 38.196 1.00 93.19 272 ALA A C 1
ATOM 2014 O O . ALA A 1 272 ? -29.103 -11.761 39.276 1.00 93.19 272 ALA A O 1
ATOM 2015 N N . LEU A 1 273 ? -28.162 -13.371 38.028 1.00 93.00 273 LEU A N 1
ATOM 2016 C CA . LEU A 1 273 ? -28.068 -14.355 39.117 1.00 93.00 273 LEU A CA 1
ATOM 2017 C C . LEU A 1 273 ? -26.974 -13.967 40.129 1.00 93.00 273 LEU A C 1
ATOM 2019 O O . LEU A 1 273 ? -25.996 -13.334 39.732 1.00 93.00 273 LEU A O 1
ATOM 2023 N N . PRO A 1 274 ? -27.077 -14.336 41.415 1.00 91.31 274 PRO A N 1
ATOM 2024 C CA . PRO A 1 274 ? -25.994 -14.142 42.384 1.00 91.31 274 PRO A CA 1
ATOM 2025 C C . PRO A 1 274 ? -24.778 -15.051 42.100 1.00 91.31 274 PRO A C 1
ATOM 2027 O O . PRO A 1 274 ? -24.781 -15.853 41.165 1.00 91.31 274 PRO A O 1
ATOM 2030 N N . ASP A 1 275 ? -23.713 -14.906 42.896 1.00 91.62 275 ASP A N 1
ATOM 2031 C CA . ASP A 1 275 ? -22.547 -15.803 42.855 1.00 91.62 275 ASP A CA 1
ATOM 2032 C C . ASP A 1 275 ? -22.951 -17.241 43.228 1.00 91.62 275 ASP A C 1
ATOM 2034 O O . ASP A 1 275 ? -23.609 -17.467 44.245 1.00 91.62 275 ASP A O 1
ATOM 2038 N N . GLY A 1 276 ? -22.574 -18.213 42.398 1.00 90.94 276 GLY A N 1
ATOM 2039 C CA . GLY A 1 276 ? -22.926 -19.619 42.580 1.00 90.94 276 GLY A CA 1
ATOM 2040 C C . GLY A 1 276 ? -22.533 -20.495 41.389 1.00 90.94 276 GLY A C 1
ATOM 2041 O O . GLY A 1 276 ? -22.397 -20.019 40.264 1.00 90.94 276 GLY A O 1
ATOM 2042 N N . GLU A 1 277 ? -22.380 -21.803 41.623 1.00 91.06 277 GLU A N 1
ATOM 2043 C CA . GLU A 1 277 ? -21.928 -22.762 40.595 1.00 91.06 277 GLU A CA 1
ATOM 2044 C C . GLU A 1 277 ? -22.865 -22.845 39.379 1.00 91.06 277 GLU A C 1
ATOM 2046 O O . GLU A 1 277 ? -22.405 -23.023 38.255 1.00 91.06 277 GLU A O 1
ATOM 2051 N N . GLU A 1 278 ? -24.172 -22.666 39.576 1.00 90.25 278 GLU A N 1
ATOM 2052 C CA . GLU A 1 278 ? -25.152 -22.678 38.483 1.00 90.25 278 GLU A CA 1
ATOM 2053 C C . GLU A 1 278 ? -24.960 -21.508 37.509 1.00 90.25 278 GLU A C 1
ATOM 2055 O O . GLU A 1 278 ? -25.000 -21.696 36.292 1.00 90.25 278 GLU A O 1
ATOM 2060 N N . ARG A 1 279 ? -24.674 -20.302 38.024 1.00 92.44 279 ARG A N 1
ATOM 2061 C CA . ARG A 1 279 ? -24.331 -19.141 37.187 1.00 92.44 279 ARG A CA 1
ATOM 2062 C C . ARG A 1 279 ? -23.073 -19.431 36.372 1.00 92.44 279 ARG A C 1
ATOM 2064 O O . ARG A 1 279 ? -23.059 -19.185 35.170 1.00 92.44 279 ARG A O 1
ATOM 2071 N N . GLU A 1 280 ? -22.041 -19.978 37.010 1.00 91.00 280 GLU A N 1
ATOM 2072 C CA . GLU A 1 280 ? -20.770 -20.311 36.358 1.00 91.00 280 GLU A CA 1
ATOM 2073 C C . GLU A 1 280 ? -20.942 -21.356 35.243 1.00 91.00 280 GLU A C 1
ATOM 2075 O O . GLU A 1 280 ? -20.420 -21.182 34.138 1.00 91.00 280 GLU A O 1
ATOM 2080 N N . ALA A 1 281 ? -21.730 -22.407 35.488 1.00 90.94 281 ALA A N 1
ATOM 2081 C CA . ALA A 1 281 ? -22.041 -23.426 34.488 1.00 90.94 281 ALA A CA 1
ATOM 2082 C C . ALA A 1 281 ? -22.796 -22.842 33.280 1.00 90.94 281 ALA A C 1
ATOM 2084 O O . ALA A 1 281 ? -22.465 -23.146 32.130 1.00 90.94 281 ALA A O 1
ATOM 2085 N N . LEU A 1 282 ? -23.774 -21.961 33.523 1.00 93.56 282 LEU A N 1
ATOM 2086 C CA . LEU A 1 282 ? -24.527 -21.296 32.459 1.00 93.56 282 LEU A CA 1
ATOM 2087 C C . LEU A 1 282 ? -23.667 -20.315 31.658 1.00 93.56 282 LEU A C 1
ATOM 2089 O O . LEU A 1 282 ? -23.783 -20.284 30.434 1.00 93.56 282 LEU A O 1
ATOM 2093 N N . LEU A 1 283 ? -22.772 -19.562 32.306 1.00 94.62 283 LEU A N 1
ATOM 2094 C CA . LEU A 1 283 ? -21.819 -18.682 31.620 1.00 94.62 283 LEU A CA 1
ATOM 2095 C C . LEU A 1 283 ? -20.879 -19.472 30.701 1.00 94.62 283 LEU A C 1
ATOM 2097 O O . LEU A 1 283 ? -20.648 -19.055 29.568 1.00 94.62 283 LEU A O 1
ATOM 2101 N N . ALA A 1 284 ? -20.385 -20.633 31.140 1.00 91.00 284 ALA A N 1
ATOM 2102 C CA . ALA A 1 284 ? -19.557 -21.505 30.304 1.00 91.00 284 ALA A CA 1
ATOM 2103 C C . ALA A 1 284 ? -20.336 -22.078 29.099 1.00 91.00 284 ALA A C 1
ATOM 2105 O O . ALA A 1 284 ? -19.817 -22.123 27.976 1.00 91.00 284 ALA A O 1
ATOM 2106 N N . GLY A 1 285 ? -21.598 -22.475 29.305 1.00 91.19 285 GLY A N 1
ATOM 2107 C CA . GLY A 1 285 ? -22.494 -22.919 28.231 1.00 91.19 285 GLY A CA 1
ATOM 2108 C C . GLY A 1 285 ? -22.817 -21.809 27.224 1.00 91.19 285 GLY A C 1
ATOM 2109 O O . GLY A 1 285 ? -22.808 -22.045 26.012 1.00 91.19 285 GLY A O 1
ATOM 2110 N N . LEU A 1 286 ? -23.030 -20.585 27.715 1.00 94.75 286 LEU A N 1
ATOM 2111 C CA . LEU A 1 286 ? -23.235 -19.382 26.908 1.00 94.75 286 LEU A CA 1
ATOM 2112 C C . LEU A 1 286 ? -21.999 -19.028 26.093 1.00 94.75 286 LEU A C 1
ATOM 2114 O O . LEU A 1 286 ? -22.128 -18.825 24.891 1.00 94.75 286 LEU A O 1
ATOM 2118 N N . LEU A 1 287 ? -20.815 -19.018 26.712 1.00 94.31 287 LEU A N 1
ATOM 2119 C CA . LEU A 1 287 ? -19.546 -18.796 26.022 1.00 94.31 287 LEU A CA 1
ATOM 2120 C C . LEU A 1 287 ? -19.389 -19.782 24.863 1.00 94.31 287 LEU A C 1
ATOM 2122 O O . LEU A 1 287 ? -19.195 -19.376 23.723 1.00 94.31 287 LEU A O 1
ATOM 2126 N N . THR A 1 288 ? -19.558 -21.075 25.136 1.00 92.06 288 THR A N 1
ATOM 2127 C CA . THR A 1 288 ? -19.442 -22.125 24.115 1.00 92.06 288 THR A CA 1
ATOM 2128 C C . THR A 1 288 ? -20.450 -21.929 22.980 1.00 92.06 288 THR A C 1
ATOM 2130 O O . THR A 1 288 ? -20.110 -22.084 21.808 1.00 92.06 288 THR A O 1
ATOM 2133 N N . SER A 1 289 ? -21.695 -21.578 23.309 1.00 92.38 289 SER A N 1
ATOM 2134 C CA . SER A 1 289 ? -22.753 -21.356 22.318 1.00 92.38 289 SER A CA 1
ATOM 2135 C C . SER A 1 289 ? -22.509 -20.094 21.487 1.00 92.38 289 SER A C 1
ATOM 2137 O O . SER A 1 289 ? -22.734 -20.110 20.278 1.00 92.38 289 SER A O 1
ATOM 2139 N N . ALA A 1 290 ? -22.014 -19.024 22.113 1.00 92.56 290 ALA A N 1
ATOM 2140 C CA . ALA A 1 290 ? -21.681 -17.764 21.461 1.00 92.56 290 ALA A CA 1
ATOM 2141 C C . ALA A 1 290 ? -20.504 -17.935 20.492 1.00 92.56 290 ALA A C 1
ATOM 2143 O O . ALA A 1 290 ? -20.610 -17.535 19.333 1.00 92.56 290 ALA A O 1
ATOM 2144 N N . LEU A 1 291 ? -19.440 -18.632 20.912 1.00 90.56 291 LEU A N 1
ATOM 2145 C CA . LEU A 1 291 ? -18.296 -18.964 20.054 1.00 90.56 291 LEU A CA 1
ATOM 2146 C C . LEU A 1 291 ? -18.723 -19.777 18.824 1.00 90.56 291 LEU A C 1
ATOM 2148 O O . LEU A 1 291 ? -18.379 -19.419 17.700 1.00 90.56 291 LEU A O 1
ATOM 2152 N N . ARG A 1 292 ? -19.581 -20.796 18.997 1.00 89.00 292 ARG A N 1
ATOM 2153 C CA . ARG A 1 292 ? -20.132 -21.576 17.867 1.00 89.00 292 ARG A CA 1
ATOM 2154 C C . ARG A 1 292 ? -20.914 -20.728 16.863 1.00 89.00 292 ARG A C 1
ATOM 2156 O O . ARG A 1 292 ? -20.981 -21.091 15.693 1.00 89.00 292 ARG A O 1
ATOM 2163 N N . ARG A 1 293 ? -21.521 -19.624 17.307 1.00 88.31 293 ARG A N 1
ATOM 2164 C CA . ARG A 1 293 ? -22.270 -18.688 16.453 1.00 88.31 293 ARG A CA 1
ATOM 2165 C C . ARG A 1 293 ? -21.446 -17.495 15.972 1.00 88.31 293 ARG A C 1
ATOM 2167 O O . ARG A 1 293 ? -22.004 -16.627 15.312 1.00 88.31 293 ARG A O 1
ATOM 2174 N N . ARG A 1 294 ? -20.147 -17.449 16.292 1.00 85.50 294 ARG A N 1
ATOM 2175 C CA . ARG A 1 294 ? -19.257 -16.301 16.052 1.00 85.50 294 ARG A CA 1
ATOM 2176 C C . ARG A 1 294 ? -19.749 -14.990 16.688 1.00 85.50 294 ARG A C 1
ATOM 2178 O O . ARG A 1 294 ? -19.376 -13.908 16.242 1.00 85.50 294 ARG A O 1
ATOM 2185 N N . ASP A 1 295 ? -20.539 -15.075 17.757 1.00 86.75 295 ASP A N 1
ATOM 2186 C CA . ASP A 1 295 ? -20.970 -13.912 18.537 1.00 86.75 295 ASP A CA 1
ATOM 2187 C C . ASP A 1 295 ? -19.897 -13.557 19.578 1.00 86.75 295 ASP A C 1
ATOM 2189 O O . ASP A 1 295 ? -19.952 -13.952 20.748 1.00 86.75 295 ASP A O 1
ATOM 2193 N N . ARG A 1 296 ? -18.860 -12.850 19.115 1.00 83.94 296 ARG A N 1
ATOM 2194 C CA . ARG A 1 296 ? -17.679 -12.508 19.924 1.00 83.94 296 ARG A CA 1
ATOM 2195 C C . ARG A 1 296 ? -17.987 -11.528 21.050 1.00 83.94 296 ARG A C 1
ATOM 2197 O O . ARG A 1 296 ? -17.350 -11.606 22.099 1.00 83.94 296 ARG A O 1
ATOM 2204 N N . GLU A 1 297 ? -18.955 -10.633 20.858 1.00 81.75 297 GLU A N 1
ATOM 2205 C CA . GLU A 1 297 ? -19.342 -9.671 21.891 1.00 81.75 297 GLU A CA 1
ATOM 2206 C C . GLU A 1 297 ? -19.994 -10.402 23.068 1.00 81.75 297 GLU A C 1
ATOM 2208 O O . GLU A 1 297 ? -19.535 -10.285 24.208 1.00 81.75 297 GLU A O 1
ATOM 2213 N N . THR A 1 298 ? -20.990 -11.246 22.790 1.00 88.88 298 THR A N 1
ATOM 2214 C CA . THR A 1 298 ? -21.636 -12.065 23.820 1.00 88.88 298 THR A CA 1
ATOM 2215 C C . THR A 1 298 ? -20.648 -13.034 24.470 1.00 88.88 298 THR A C 1
ATOM 2217 O O . THR A 1 298 ? -20.685 -13.218 25.689 1.00 88.88 298 THR A O 1
ATOM 2220 N N . ALA A 1 299 ? -19.721 -13.613 23.698 1.00 91.44 299 ALA A N 1
ATOM 2221 C CA . ALA A 1 299 ? -18.666 -14.475 24.228 1.00 91.44 299 ALA A CA 1
ATOM 2222 C C . ALA A 1 299 ? -17.753 -13.733 25.221 1.00 91.44 299 ALA A C 1
ATOM 2224 O O . ALA A 1 299 ? -17.482 -14.252 26.304 1.00 91.44 299 ALA A O 1
ATOM 2225 N N . LEU A 1 300 ? -17.327 -12.505 24.904 1.00 90.06 300 LEU A N 1
ATOM 2226 C CA . LEU A 1 300 ? -16.516 -11.680 25.803 1.00 90.06 300 LEU A CA 1
ATOM 2227 C C . LEU A 1 300 ? -17.264 -11.358 27.101 1.00 90.06 300 LEU A C 1
ATOM 2229 O O . LEU A 1 300 ? -16.709 -11.503 28.193 1.00 90.06 300 LEU A O 1
ATOM 2233 N N . VAL A 1 301 ? -18.536 -10.967 26.992 1.00 91.62 301 VAL A N 1
ATOM 2234 C CA . VAL A 1 301 ? -19.381 -10.671 28.154 1.00 91.62 301 VAL A CA 1
ATOM 2235 C C . VAL A 1 301 ? -19.574 -11.909 29.033 1.00 91.62 301 VAL A C 1
ATOM 2237 O O . VAL A 1 301 ? -19.423 -11.816 30.254 1.00 91.62 301 VAL A O 1
ATOM 2240 N N . ALA A 1 302 ? -19.858 -13.069 28.434 1.00 93.06 302 ALA A N 1
ATOM 2241 C CA . ALA A 1 302 ? -19.992 -14.333 29.153 1.00 93.06 302 ALA A CA 1
ATOM 2242 C C . ALA A 1 302 ? -18.679 -14.721 29.851 1.00 93.06 302 ALA A C 1
ATOM 2244 O O . ALA A 1 302 ? -18.686 -15.099 31.024 1.00 93.06 302 ALA A O 1
ATOM 2245 N N . ALA A 1 303 ? -17.541 -14.551 29.171 1.00 91.31 303 ALA A N 1
ATOM 2246 C CA . ALA A 1 303 ? -16.232 -14.869 29.726 1.00 91.31 303 ALA A CA 1
ATOM 2247 C C . ALA A 1 303 ? -15.874 -13.996 30.939 1.00 91.31 303 ALA A C 1
ATOM 2249 O O . ALA A 1 303 ? -15.349 -14.494 31.935 1.00 91.31 303 ALA A O 1
ATOM 2250 N N . GLN A 1 304 ? -16.225 -12.711 30.890 1.00 91.25 304 GLN A N 1
ATOM 2251 C CA . GLN A 1 304 ? -16.016 -11.747 31.972 1.00 91.25 304 GLN A CA 1
ATOM 2252 C C . GLN A 1 304 ? -17.080 -11.799 33.082 1.00 91.25 304 GLN A C 1
ATOM 2254 O O . GLN A 1 304 ? -16.948 -11.102 34.088 1.00 91.25 304 GLN A O 1
ATOM 2259 N N . GLY A 1 305 ? -18.156 -12.569 32.905 1.00 91.50 305 GLY A N 1
ATOM 2260 C CA . GLY A 1 305 ? -19.304 -12.582 33.812 1.00 91.50 305 GLY A CA 1
ATOM 2261 C C . GLY A 1 305 ? -19.084 -13.332 35.130 1.00 91.50 305 GLY A C 1
ATOM 2262 O O . GLY A 1 305 ? -19.884 -13.165 36.045 1.00 91.50 305 GLY A O 1
ATOM 2263 N N . SER A 1 306 ? -18.043 -14.155 35.247 1.00 90.31 306 SER A N 1
ATOM 2264 C CA . SER A 1 306 ? -17.791 -14.998 36.429 1.00 90.31 306 SER A CA 1
ATOM 2265 C C . SER A 1 306 ? -17.378 -14.181 37.657 1.00 90.31 306 SER A C 1
ATOM 2267 O O . SER A 1 306 ? -16.528 -13.309 37.535 1.00 90.31 306 SER A O 1
ATOM 2269 N N . PHE A 1 307 ? -17.851 -14.487 38.867 1.00 89.88 307 PHE A N 1
ATOM 2270 C CA . PHE A 1 307 ? -17.316 -13.821 40.075 1.00 89.88 307 PHE A CA 1
ATOM 2271 C C . PHE A 1 307 ? -15.924 -14.324 40.473 1.00 89.88 307 PHE A C 1
ATOM 2273 O O . PHE A 1 307 ? -15.162 -13.614 41.139 1.00 89.88 307 PHE A O 1
ATOM 2280 N N . LYS A 1 308 ? -15.567 -15.538 40.043 1.00 88.88 308 LYS A N 1
ATOM 2281 C CA . LYS A 1 308 ? -14.281 -16.174 40.330 1.00 88.88 308 LYS A CA 1
ATOM 2282 C C . LYS A 1 308 ? -13.239 -15.731 39.306 1.00 88.88 308 LYS A C 1
ATOM 2284 O O . LYS A 1 308 ? -13.401 -15.954 38.103 1.00 88.88 308 LYS A O 1
ATOM 2289 N N . ALA A 1 309 ? -12.141 -15.148 39.786 1.00 84.50 309 ALA A N 1
ATOM 2290 C CA . ALA A 1 309 ? -11.058 -14.654 38.933 1.00 84.50 309 ALA A CA 1
ATOM 2291 C C . ALA A 1 309 ? -10.451 -15.761 38.048 1.00 84.50 309 ALA A C 1
ATOM 2293 O O . ALA A 1 309 ? -10.252 -15.550 36.857 1.00 84.50 309 ALA A O 1
ATOM 2294 N N . GLU A 1 310 ? -10.235 -16.958 38.601 1.00 83.06 310 GLU A N 1
ATOM 2295 C CA . GLU A 1 310 ? -9.689 -18.108 37.865 1.00 83.06 310 GLU A CA 1
ATOM 2296 C C . GLU A 1 310 ? -10.625 -18.588 36.742 1.00 83.06 310 GLU A C 1
ATOM 2298 O O . GLU A 1 310 ? -10.179 -18.888 35.638 1.00 83.06 310 GLU A O 1
ATOM 2303 N N . ARG A 1 311 ? -11.943 -18.597 36.981 1.00 87.25 311 ARG A N 1
ATOM 2304 C CA . ARG A 1 311 ? -12.943 -18.962 35.965 1.00 87.25 311 ARG A CA 1
ATOM 2305 C C . ARG A 1 311 ? -13.029 -17.919 34.851 1.00 87.25 311 ARG A C 1
ATOM 2307 O O . ARG A 1 311 ? -13.055 -18.312 33.689 1.00 87.25 311 ARG A O 1
ATOM 2314 N N . GLN A 1 312 ? -12.997 -16.617 35.173 1.00 87.62 312 GLN A N 1
ATOM 2315 C CA . GLN A 1 312 ? -12.877 -15.573 34.141 1.00 87.62 312 GLN A CA 1
ATOM 2316 C C . GLN A 1 312 ? -11.614 -15.782 33.304 1.00 87.62 312 GLN A C 1
ATOM 2318 O O . GLN A 1 312 ? -11.650 -15.642 32.083 1.00 87.62 312 GLN A O 1
ATOM 2323 N N . LEU A 1 313 ? -10.512 -16.151 33.962 1.00 81.12 313 LEU A N 1
ATOM 2324 C CA . LEU A 1 313 ? -9.244 -16.425 33.304 1.00 81.12 313 LEU A CA 1
ATOM 2325 C C . LEU A 1 313 ? -9.317 -17.572 32.310 1.00 81.12 313 LEU A C 1
ATOM 2327 O O . LEU A 1 313 ? -8.971 -17.392 31.144 1.00 81.12 313 LEU A O 1
ATOM 2331 N N . ASN A 1 314 ? -9.856 -18.706 32.739 1.00 84.81 314 ASN A N 1
ATOM 2332 C CA . ASN A 1 314 ? -10.051 -19.856 31.868 1.00 84.81 314 ASN A CA 1
ATOM 2333 C C . ASN A 1 314 ? -10.999 -19.535 30.705 1.00 84.81 314 ASN A C 1
ATOM 2335 O O . ASN A 1 314 ? -10.715 -19.886 29.564 1.00 84.81 314 ASN A O 1
ATOM 2339 N N . ASN A 1 315 ? -12.088 -18.811 30.962 1.00 88.44 315 ASN A N 1
ATOM 2340 C CA . ASN A 1 315 ? -13.052 -18.447 29.927 1.00 88.44 315 ASN A CA 1
ATOM 2341 C C . ASN A 1 315 ? -12.463 -17.496 28.875 1.00 88.44 315 ASN A C 1
ATOM 2343 O O . ASN A 1 315 ? -12.707 -17.657 27.680 1.00 88.44 315 ASN A O 1
ATOM 2347 N N . LEU A 1 316 ? -11.667 -16.513 29.293 1.00 87.12 316 LEU A N 1
ATOM 2348 C CA . LEU A 1 316 ? -11.008 -15.607 28.356 1.00 87.12 316 LEU A CA 1
ATOM 2349 C C . LEU A 1 316 ? -9.845 -16.291 27.626 1.00 87.12 316 LEU A C 1
ATOM 2351 O O . LEU A 1 316 ? -9.626 -15.997 26.455 1.00 87.12 316 LEU A O 1
ATOM 2355 N N . ALA A 1 317 ? -9.153 -17.249 28.252 1.00 85.50 317 ALA A N 1
ATOM 2356 C CA . ALA A 1 317 ? -8.193 -18.102 27.555 1.00 85.50 317 ALA A CA 1
ATOM 2357 C C . ALA A 1 317 ? -8.873 -18.939 26.456 1.00 85.50 317 ALA A C 1
ATOM 2359 O O . ALA A 1 317 ? -8.337 -19.032 25.355 1.00 85.50 317 ALA A O 1
ATOM 2360 N N . VAL A 1 318 ? -10.076 -19.473 26.708 1.00 89.12 318 VAL A N 1
ATOM 2361 C CA . VAL A 1 318 ? -10.895 -20.154 25.686 1.00 89.12 318 VAL A CA 1
ATOM 2362 C C . VAL A 1 318 ? -11.268 -19.197 24.552 1.00 89.12 318 VAL A C 1
ATOM 2364 O O . VAL A 1 318 ? -11.138 -19.562 23.388 1.00 89.12 318 VAL A O 1
ATOM 2367 N N . LEU A 1 319 ? -11.670 -17.962 24.868 1.00 89.00 319 LEU A N 1
ATOM 2368 C CA . LEU A 1 319 ? -11.960 -16.944 23.856 1.00 89.00 319 LEU A CA 1
ATOM 2369 C C . LEU A 1 319 ? -10.720 -16.619 23.009 1.00 89.00 319 LEU A C 1
ATOM 2371 O O . LEU A 1 319 ? -10.819 -16.566 21.789 1.00 89.00 319 LEU A O 1
ATOM 2375 N N . VAL A 1 320 ? -9.546 -16.425 23.613 1.00 89.19 320 VAL A N 1
ATOM 2376 C CA . VAL A 1 320 ? -8.307 -16.157 22.858 1.00 89.19 320 VAL A CA 1
ATOM 2377 C C . VAL A 1 320 ? -7.889 -17.370 22.023 1.00 89.19 320 VAL A C 1
ATOM 2379 O O . VAL A 1 320 ? -7.509 -17.207 20.865 1.00 89.19 320 VAL A O 1
ATOM 2382 N N . ALA A 1 321 ? -8.012 -18.585 22.560 1.00 87.00 321 ALA A N 1
ATOM 2383 C CA . ALA A 1 321 ? -7.755 -19.811 21.811 1.00 87.00 321 ALA A CA 1
ATOM 2384 C C . ALA A 1 321 ? -8.690 -19.945 20.599 1.00 87.00 321 ALA A C 1
ATOM 2386 O O . ALA A 1 321 ? -8.240 -20.357 19.533 1.00 87.00 321 ALA A O 1
ATOM 2387 N N . ASP A 1 322 ? -9.956 -19.537 20.725 1.00 88.94 322 ASP A N 1
ATOM 2388 C CA . ASP A 1 322 ? -10.901 -19.485 19.607 1.00 88.94 322 ASP A CA 1
ATOM 2389 C C . ASP A 1 322 ? -10.457 -18.491 18.520 1.00 88.94 322 ASP A C 1
ATOM 2391 O O . ASP A 1 322 ? -10.483 -18.827 17.336 1.00 88.94 322 ASP A O 1
ATOM 2395 N N . HIS A 1 323 ? -9.954 -17.310 18.898 1.00 89.44 323 HIS A N 1
ATOM 2396 C CA . HIS A 1 323 ? -9.393 -16.356 17.935 1.00 89.44 323 HIS A CA 1
ATOM 2397 C C . HIS A 1 323 ? -8.199 -16.949 17.178 1.00 89.44 323 HIS A C 1
ATOM 2399 O O . HIS A 1 323 ? -8.128 -16.836 15.955 1.00 89.44 323 HIS A O 1
ATOM 2405 N N . VAL A 1 324 ? -7.282 -17.620 17.882 1.00 88.06 324 VAL A N 1
ATOM 2406 C CA . VAL A 1 324 ? -6.125 -18.296 17.270 1.00 88.06 324 VAL A CA 1
ATOM 2407 C C . VAL A 1 324 ? -6.576 -19.425 16.335 1.00 88.06 324 VAL A C 1
ATOM 2409 O O . VAL A 1 324 ? -6.107 -19.508 15.195 1.00 88.06 324 VAL A O 1
ATOM 2412 N N . ALA A 1 325 ? -7.531 -20.248 16.778 1.00 87.12 325 ALA A N 1
ATOM 2413 C CA . ALA A 1 325 ? -8.093 -21.349 15.996 1.00 87.12 325 ALA A CA 1
ATOM 2414 C C . ALA A 1 325 ? -8.744 -20.869 14.690 1.00 87.12 325 ALA A C 1
ATOM 2416 O O . ALA A 1 325 ? -8.670 -21.565 13.682 1.00 87.12 325 ALA A O 1
ATOM 2417 N N . HIS A 1 326 ? -9.307 -19.658 14.686 1.00 86.94 326 HIS A N 1
ATOM 2418 C CA . HIS A 1 326 ? -9.896 -19.017 13.508 1.00 86.94 326 HIS A CA 1
ATOM 2419 C C . HIS A 1 326 ? -8.937 -18.074 12.757 1.00 86.94 326 HIS A C 1
ATOM 2421 O O . HIS A 1 326 ? -9.374 -17.346 11.868 1.00 86.94 326 HIS A O 1
ATOM 2427 N N . HIS A 1 327 ? -7.638 -18.091 13.078 1.00 89.94 327 HIS A N 1
ATOM 2428 C CA . HIS A 1 327 ? -6.583 -17.294 12.428 1.00 89.94 327 HIS A CA 1
ATOM 2429 C C . HIS A 1 327 ? -6.719 -15.781 12.602 1.00 89.94 327 HIS A C 1
ATOM 2431 O O . HIS A 1 327 ? -6.309 -15.024 11.726 1.00 89.94 327 HIS A O 1
ATOM 2437 N N . LEU A 1 328 ? -7.242 -15.340 13.745 1.00 91.12 328 LEU A N 1
ATOM 2438 C CA . LEU A 1 328 ? -7.422 -13.929 14.092 1.00 91.12 328 LEU A CA 1
ATOM 2439 C C . LEU A 1 328 ? -6.685 -13.536 15.391 1.00 91.12 328 LEU A C 1
ATOM 2441 O O . LEU A 1 328 ? -7.289 -12.912 16.268 1.00 91.12 328 LEU A O 1
ATOM 2445 N N . PRO A 1 329 ? -5.395 -13.891 15.568 1.00 92.94 329 PRO A N 1
ATOM 2446 C CA . PRO A 1 329 ? -4.681 -13.655 16.824 1.00 92.94 329 PRO A CA 1
ATOM 2447 C C . PRO A 1 329 ? -4.594 -12.171 17.222 1.00 92.94 329 PRO A C 1
ATOM 2449 O O . PRO A 1 329 ? -4.527 -11.870 18.411 1.00 92.94 329 PRO A O 1
ATOM 2452 N N . LEU A 1 330 ? -4.642 -11.225 16.275 1.00 94.25 330 LEU A N 1
ATOM 2453 C CA . LEU A 1 330 ? -4.561 -9.790 16.582 1.00 94.25 330 LEU A CA 1
ATOM 2454 C C . LEU A 1 330 ? -5.852 -9.231 17.190 1.00 94.25 330 LEU A C 1
ATOM 2456 O O . LEU A 1 330 ? -5.803 -8.232 17.901 1.00 94.25 330 LEU A O 1
ATOM 2460 N N . GLN A 1 331 ? -6.998 -9.889 17.000 1.00 91.00 331 GLN A N 1
ATOM 2461 C CA . GLN A 1 331 ? -8.233 -9.494 17.687 1.00 91.00 331 GLN A CA 1
ATOM 2462 C C . GLN A 1 331 ? -8.168 -9.740 19.200 1.00 91.00 331 GLN A C 1
ATOM 2464 O O . GLN A 1 331 ? -8.876 -9.086 19.965 1.00 91.00 331 GLN A O 1
ATOM 2469 N N . ALA A 1 332 ? -7.277 -10.629 19.654 1.00 90.56 332 ALA A N 1
ATOM 2470 C CA . ALA A 1 332 ? -7.025 -10.828 21.076 1.00 90.56 332 ALA A CA 1
ATOM 2471 C C . ALA A 1 332 ? -6.286 -9.640 21.722 1.00 90.56 332 ALA A C 1
ATOM 2473 O O . ALA A 1 332 ? -6.177 -9.604 22.949 1.00 90.56 332 ALA A O 1
ATOM 2474 N N . ALA A 1 333 ? -5.797 -8.666 20.940 1.00 91.06 333 ALA A N 1
ATOM 2475 C CA . ALA A 1 333 ? -5.024 -7.543 21.458 1.00 91.06 333 ALA A CA 1
ATOM 2476 C C . ALA A 1 333 ? -5.783 -6.714 22.490 1.00 91.06 333 ALA A C 1
ATOM 2478 O O . ALA A 1 333 ? -5.247 -6.449 23.563 1.00 91.06 333 ALA A O 1
ATOM 2479 N N . ASP A 1 334 ? -7.051 -6.393 22.232 1.00 84.38 334 ASP A N 1
ATOM 2480 C CA . ASP A 1 334 ? -7.867 -5.620 23.172 1.00 84.38 334 ASP A CA 1
ATOM 2481 C C . ASP A 1 334 ? -8.041 -6.363 24.510 1.00 84.38 334 ASP A C 1
ATOM 2483 O O . ASP A 1 334 ? -7.930 -5.762 25.578 1.00 84.38 334 ASP A O 1
ATOM 2487 N N . ILE A 1 335 ? -8.210 -7.691 24.466 1.00 85.81 335 ILE A N 1
ATOM 2488 C CA . ILE A 1 335 ? -8.344 -8.543 25.658 1.00 85.81 335 ILE A CA 1
ATOM 2489 C C . ILE A 1 335 ? -7.025 -8.583 26.442 1.00 85.81 335 ILE A C 1
ATOM 2491 O O . ILE A 1 335 ? -7.006 -8.386 27.659 1.00 85.81 335 ILE A O 1
ATOM 2495 N N . VAL A 1 336 ? -5.910 -8.840 25.754 1.00 88.56 336 VAL A N 1
ATOM 2496 C CA . VAL A 1 336 ? -4.586 -8.973 26.377 1.00 88.56 336 VAL A CA 1
ATOM 2497 C C . VAL A 1 336 ? -4.093 -7.628 26.914 1.00 88.56 336 VAL A C 1
ATOM 2499 O O . VAL A 1 336 ? -3.499 -7.581 27.988 1.00 88.56 336 VAL A O 1
ATOM 2502 N N . ASN A 1 337 ? -4.345 -6.519 26.225 1.00 86.56 337 ASN A N 1
ATOM 2503 C CA . ASN A 1 337 ? -3.862 -5.205 26.649 1.00 86.56 337 ASN A CA 1
ATOM 2504 C C . ASN A 1 337 ? -4.622 -4.668 27.870 1.00 86.56 337 ASN A C 1
ATOM 2506 O O . ASN A 1 337 ? -4.015 -4.023 28.720 1.00 86.56 337 ASN A O 1
ATOM 2510 N N . GLN A 1 338 ? -5.918 -4.966 27.996 1.00 77.00 338 GLN A N 1
ATOM 2511 C CA . GLN A 1 338 ? -6.757 -4.454 29.087 1.00 77.00 338 GLN A CA 1
ATOM 2512 C C . GLN A 1 338 ? -6.644 -5.256 30.397 1.00 77.00 338 GLN A C 1
ATOM 2514 O O . GLN A 1 338 ? -7.037 -4.768 31.458 1.00 77.00 338 GLN A O 1
ATOM 2519 N N . TRP A 1 339 ? -6.121 -6.486 30.366 1.00 75.81 339 TRP A N 1
ATOM 2520 C CA . TRP A 1 339 ? -6.042 -7.328 31.567 1.00 75.81 339 TRP A CA 1
ATOM 2521 C C . TRP A 1 339 ? -4.871 -6.935 32.484 1.00 75.81 339 TRP A C 1
ATOM 2523 O O . TRP A 1 339 ? -3.768 -6.756 31.980 1.00 75.81 339 TRP A O 1
ATOM 2533 N N . PRO A 1 340 ? -5.019 -6.874 33.820 1.00 72.81 340 PRO A N 1
ATOM 2534 C CA . PRO A 1 340 ? -3.873 -6.843 34.739 1.00 72.81 340 PRO A CA 1
ATOM 2535 C C . PRO A 1 340 ? -2.892 -8.025 34.587 1.00 72.81 340 PRO A C 1
ATOM 2537 O O . PRO A 1 340 ? -3.272 -9.137 34.223 1.00 72.81 340 PRO A O 1
ATOM 2540 N N . ASP A 1 341 ? -1.614 -7.791 34.882 1.00 74.25 341 ASP A N 1
ATOM 2541 C CA . ASP A 1 341 ? -0.571 -8.819 34.792 1.00 74.25 341 ASP A CA 1
ATOM 2542 C C . ASP A 1 341 ? -0.720 -9.921 35.855 1.00 74.25 341 ASP A C 1
ATOM 2544 O O . ASP A 1 341 ? -1.193 -9.686 36.967 1.00 74.25 341 ASP A O 1
ATOM 2548 N N . GLY A 1 342 ? -0.320 -11.145 35.501 1.00 72.62 342 GLY A N 1
ATOM 2549 C CA . GLY A 1 342 ? -0.403 -12.320 36.365 1.00 72.62 342 GLY A CA 1
ATOM 2550 C C . GLY A 1 342 ? -0.183 -13.622 35.593 1.00 72.62 342 GLY A C 1
ATOM 2551 O O . GLY A 1 342 ? -0.252 -13.644 34.364 1.00 72.62 342 GLY A O 1
ATOM 2552 N N . SER A 1 343 ? 0.019 -14.728 36.316 1.00 71.00 343 SER A N 1
ATOM 2553 C CA . SER A 1 343 ? 0.380 -16.038 35.742 1.00 71.00 343 SER A CA 1
ATOM 2554 C C . SER A 1 343 ? -0.569 -16.524 34.643 1.00 71.00 343 SER A C 1
ATOM 2556 O O . SER A 1 343 ? -0.146 -17.129 33.661 1.00 71.00 343 SER A O 1
ATOM 2558 N N . GLY A 1 344 ? -1.862 -16.239 34.778 1.00 70.44 344 GLY A N 1
ATOM 2559 C CA . GLY A 1 344 ? -2.844 -16.624 33.776 1.00 70.44 344 GLY A CA 1
ATOM 2560 C C . GLY A 1 344 ? -2.800 -15.777 32.497 1.00 70.44 344 GLY A C 1
ATOM 2561 O O . GLY A 1 344 ? -2.939 -16.321 31.404 1.00 70.44 344 GLY A O 1
ATOM 2562 N N . LYS A 1 345 ? -2.524 -14.469 32.604 1.00 81.38 345 LYS A N 1
ATOM 2563 C CA . LYS A 1 345 ? -2.273 -13.608 31.436 1.00 81.38 345 LYS A CA 1
ATOM 2564 C C . LYS A 1 345 ? -0.975 -14.013 30.738 1.00 81.38 345 LYS A C 1
ATOM 2566 O O . LYS A 1 345 ? -0.914 -14.015 29.511 1.00 81.38 345 LYS A O 1
ATOM 2571 N N . ASP A 1 346 ? 0.032 -14.406 31.511 1.00 83.19 346 ASP A N 1
ATOM 2572 C CA . ASP A 1 346 ? 1.311 -14.885 30.989 1.00 83.19 346 ASP A CA 1
ATOM 2573 C C . ASP A 1 346 ? 1.156 -16.184 30.184 1.00 83.19 346 ASP A C 1
ATOM 2575 O O . ASP A 1 346 ? 1.769 -16.319 29.128 1.00 83.19 346 ASP A O 1
ATOM 2579 N N . SER A 1 347 ? 0.264 -17.090 30.604 1.00 79.38 347 SER A N 1
ATOM 2580 C CA . SER A 1 347 ? -0.093 -18.287 29.825 1.00 79.38 347 SER A CA 1
ATOM 2581 C C . SER A 1 347 ? -0.720 -17.936 28.467 1.00 79.38 347 SER A C 1
ATOM 2583 O O . SER A 1 347 ? -0.316 -18.464 27.429 1.00 79.38 347 SER A O 1
ATOM 2585 N N . ILE A 1 348 ? -1.657 -16.979 28.445 1.00 84.62 348 ILE A N 1
ATOM 2586 C CA . ILE A 1 348 ? -2.285 -16.496 27.203 1.00 84.62 348 ILE A CA 1
ATOM 2587 C C . ILE A 1 348 ? -1.240 -15.847 26.283 1.00 84.62 348 ILE A C 1
ATOM 2589 O O . ILE A 1 348 ? -1.186 -16.162 25.094 1.00 84.62 348 ILE A O 1
ATOM 2593 N N . ARG A 1 349 ? -0.379 -14.978 26.832 1.00 88.75 349 ARG A N 1
ATOM 2594 C CA . ARG A 1 349 ? 0.725 -14.341 26.092 1.00 88.75 349 ARG A CA 1
ATOM 2595 C C . ARG A 1 349 ? 1.660 -15.371 25.476 1.00 88.75 349 ARG A C 1
ATOM 2597 O O . ARG A 1 349 ? 2.036 -15.209 24.323 1.00 88.75 349 ARG A O 1
ATOM 2604 N N . LEU A 1 350 ? 2.009 -16.419 26.222 1.00 86.25 350 LEU A N 1
ATOM 2605 C CA . LEU A 1 350 ? 2.885 -17.487 25.750 1.00 86.25 350 LEU A CA 1
ATOM 2606 C C . LEU A 1 350 ? 2.273 -18.222 24.552 1.00 86.25 350 LEU A C 1
ATOM 2608 O O . LEU A 1 350 ? 2.936 -18.372 23.528 1.00 86.25 350 LEU A O 1
ATOM 2612 N N . SER A 1 351 ? 1.005 -18.634 24.656 1.00 86.25 351 SER A N 1
ATOM 2613 C CA . SER A 1 351 ? 0.308 -19.319 23.560 1.00 86.25 351 SER A CA 1
ATOM 2614 C C . SER A 1 351 ? 0.204 -18.442 22.312 1.00 86.25 351 SER A C 1
ATOM 2616 O O . SER A 1 351 ? 0.383 -18.929 21.197 1.00 86.25 351 SER A O 1
ATOM 2618 N N . LEU A 1 352 ? -0.085 -17.153 22.495 1.00 90.25 352 LEU A N 1
ATOM 2619 C CA . LEU A 1 352 ? -0.219 -16.207 21.395 1.00 90.25 352 LEU A CA 1
ATOM 2620 C C . LEU A 1 352 ? 1.129 -15.903 20.734 1.00 90.25 352 LEU A C 1
ATOM 2622 O O . LEU A 1 352 ? 1.222 -15.854 19.511 1.00 90.25 352 LEU A O 1
ATOM 2626 N N . ALA A 1 353 ? 2.180 -15.740 21.538 1.00 91.06 353 ALA A N 1
ATOM 2627 C CA . ALA A 1 353 ? 3.533 -15.537 21.046 1.00 91.06 353 ALA A CA 1
ATOM 2628 C C . ALA A 1 353 ? 4.030 -16.746 20.241 1.00 91.06 353 ALA A C 1
ATOM 2630 O O . ALA A 1 353 ? 4.672 -16.553 19.211 1.00 91.06 353 ALA A O 1
ATOM 2631 N N . ASP A 1 354 ? 3.716 -17.979 20.660 1.00 88.12 354 ASP A N 1
ATOM 2632 C CA . ASP A 1 354 ? 4.080 -19.169 19.883 1.00 88.12 354 ASP A CA 1
ATOM 2633 C C . ASP A 1 354 ? 3.370 -19.205 18.520 1.00 88.12 354 ASP A C 1
ATOM 2635 O O . ASP A 1 354 ? 4.031 -19.418 17.503 1.00 88.12 354 ASP A O 1
ATOM 2639 N N . ASP A 1 355 ? 2.061 -18.927 18.472 1.00 89.94 355 ASP A N 1
ATOM 2640 C CA . ASP A 1 355 ? 1.304 -18.864 17.211 1.00 89.94 355 ASP A CA 1
ATOM 2641 C C . ASP A 1 355 ? 1.821 -17.749 16.283 1.00 89.94 355 ASP A C 1
ATOM 2643 O O . ASP A 1 355 ? 2.110 -18.002 15.113 1.00 89.94 355 ASP A O 1
ATOM 2647 N N . LEU A 1 356 ? 2.032 -16.534 16.802 1.00 92.44 356 LEU A N 1
ATOM 2648 C CA . LEU A 1 356 ? 2.559 -15.407 16.021 1.00 92.44 356 LEU A CA 1
ATOM 2649 C C . LEU A 1 356 ? 3.970 -15.682 15.490 1.00 92.44 356 LEU A C 1
ATOM 2651 O O . LEU A 1 356 ? 4.264 -15.387 14.330 1.00 92.44 356 LEU A O 1
ATOM 2655 N N . ARG A 1 357 ? 4.833 -16.308 16.297 1.00 91.62 357 ARG A N 1
ATOM 2656 C CA . ARG A 1 357 ? 6.180 -16.710 15.877 1.00 91.62 357 ARG A CA 1
ATOM 2657 C C . ARG A 1 357 ? 6.135 -17.746 14.754 1.00 91.62 357 ARG A C 1
ATOM 2659 O O . ARG A 1 357 ? 6.866 -17.596 13.779 1.00 91.62 357 ARG A O 1
ATOM 2666 N N . ARG A 1 358 ? 5.247 -18.749 14.829 1.00 89.38 358 ARG A N 1
ATOM 2667 C CA . ARG A 1 358 ? 5.033 -19.726 13.737 1.00 89.38 358 ARG A CA 1
ATOM 2668 C C . ARG A 1 358 ? 4.538 -19.071 12.444 1.00 89.38 358 ARG A C 1
ATOM 2670 O O . ARG A 1 358 ? 4.761 -19.616 11.369 1.00 89.38 358 ARG A O 1
ATOM 2677 N N . ARG A 1 359 ? 3.888 -17.907 12.543 1.00 88.94 359 ARG A N 1
ATOM 2678 C CA . ARG A 1 359 ? 3.423 -17.089 11.408 1.00 88.94 359 ARG A CA 1
ATOM 2679 C C . ARG A 1 359 ? 4.455 -16.057 10.926 1.00 88.94 359 ARG A C 1
ATOM 2681 O O . ARG A 1 359 ? 4.156 -15.304 10.005 1.00 88.94 359 ARG A O 1
ATOM 2688 N N . GLY A 1 360 ? 5.646 -15.998 11.529 1.00 90.00 360 GLY A N 1
ATOM 2689 C CA . GLY A 1 360 ? 6.731 -15.086 11.140 1.00 90.00 360 GLY A CA 1
ATOM 2690 C C . GLY A 1 360 ? 6.701 -13.697 11.793 1.00 90.00 360 GLY A C 1
ATOM 2691 O O . GLY A 1 360 ? 7.514 -12.848 11.439 1.00 90.00 360 GLY A O 1
ATOM 2692 N N . TYR A 1 361 ? 5.810 -13.452 12.757 1.00 93.06 361 TYR A N 1
ATOM 2693 C CA . TYR A 1 361 ? 5.681 -12.171 13.468 1.00 93.06 361 TYR A CA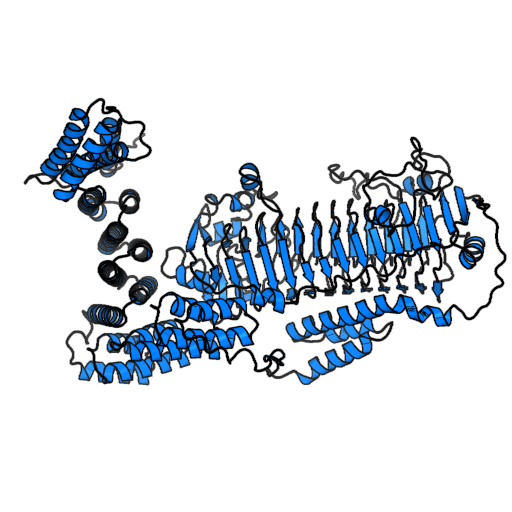 1
ATOM 2694 C C . TYR A 1 361 ? 6.575 -12.130 14.717 1.00 93.06 361 TYR A C 1
ATOM 2696 O O . TYR A 1 361 ? 6.101 -12.035 15.853 1.00 93.06 361 TYR A O 1
ATOM 2704 N N . SER A 1 362 ? 7.890 -12.237 14.509 1.00 91.19 362 SER A N 1
ATOM 2705 C CA . SER A 1 362 ? 8.878 -12.383 15.588 1.00 91.19 362 SER A CA 1
ATOM 2706 C C . SER A 1 362 ? 8.858 -11.225 16.586 1.00 91.19 362 SER A C 1
ATOM 2708 O O . SER A 1 362 ? 8.764 -11.474 17.786 1.00 91.19 362 SER A O 1
ATOM 2710 N N . ARG A 1 363 ? 8.851 -9.964 16.126 1.00 93.31 363 ARG A N 1
ATOM 2711 C CA . ARG A 1 363 ? 8.804 -8.800 17.027 1.00 93.31 363 ARG A CA 1
ATOM 2712 C C . ARG A 1 363 ? 7.546 -8.769 17.888 1.00 93.31 363 ARG A C 1
ATOM 2714 O O . ARG A 1 363 ? 7.647 -8.477 19.077 1.00 93.31 363 ARG A O 1
ATOM 2721 N N . MET A 1 364 ? 6.377 -9.102 17.330 1.00 95.25 364 MET A N 1
ATOM 2722 C CA . MET A 1 364 ? 5.147 -9.202 18.128 1.00 95.25 364 MET A CA 1
ATOM 2723 C C . MET A 1 364 ? 5.288 -10.256 19.227 1.00 95.25 364 MET A C 1
ATOM 2725 O O . MET A 1 364 ? 4.970 -9.993 20.387 1.00 95.25 364 MET A O 1
ATOM 2729 N N . ALA A 1 365 ? 5.785 -11.442 18.867 1.00 92.88 365 ALA A N 1
ATOM 2730 C CA . ALA A 1 365 ? 5.989 -12.532 19.810 1.00 92.88 365 ALA A CA 1
ATOM 2731 C C . ALA A 1 365 ? 6.982 -12.139 20.917 1.00 92.88 365 ALA A C 1
ATOM 2733 O O . ALA A 1 365 ? 6.709 -12.355 22.096 1.00 92.88 365 ALA A O 1
ATOM 2734 N N . GLU A 1 366 ? 8.096 -11.496 20.568 1.00 92.94 366 GLU A N 1
ATOM 2735 C CA . GLU A 1 366 ? 9.090 -11.007 21.528 1.00 92.94 366 GLU A CA 1
ATOM 2736 C C . GLU A 1 366 ? 8.525 -9.940 22.471 1.00 92.94 366 GLU A C 1
ATOM 2738 O O . GLU A 1 366 ? 8.779 -9.996 23.674 1.00 92.94 366 GLU A O 1
ATOM 2743 N N . GLN A 1 367 ? 7.713 -9.005 21.968 1.00 93.50 367 GLN A N 1
ATOM 2744 C CA . GLN A 1 367 ? 7.045 -8.002 22.802 1.00 93.50 367 GLN A CA 1
ATOM 2745 C C . GLN A 1 367 ? 6.065 -8.634 23.798 1.00 93.50 367 GLN A C 1
ATOM 2747 O O . GLN A 1 367 ? 5.986 -8.188 24.945 1.00 93.50 367 GLN A O 1
ATOM 2752 N N . LEU A 1 368 ? 5.348 -9.687 23.394 1.00 91.06 368 LEU A N 1
ATOM 2753 C CA . LEU A 1 368 ? 4.469 -10.442 24.289 1.00 91.06 368 LEU A CA 1
ATOM 2754 C C . LEU A 1 368 ? 5.264 -11.211 25.355 1.00 91.06 368 LEU A C 1
ATOM 2756 O O . LEU A 1 368 ? 4.905 -11.163 26.533 1.00 91.06 368 LEU A O 1
ATOM 2760 N N . LEU A 1 369 ? 6.354 -11.880 24.963 1.00 89.50 369 LEU A N 1
ATOM 2761 C CA . LEU A 1 369 ? 7.203 -12.667 25.865 1.00 89.50 369 LEU A CA 1
ATOM 2762 C C . LEU A 1 369 ? 7.997 -11.797 26.845 1.00 89.50 369 LEU A C 1
ATOM 2764 O O . LEU A 1 369 ? 8.140 -12.159 28.011 1.00 89.50 369 LEU A O 1
ATOM 2768 N N . GLY A 1 370 ? 8.483 -10.633 26.404 1.00 86.12 370 GLY A N 1
ATOM 2769 C CA . GLY A 1 370 ? 9.253 -9.699 27.230 1.00 86.12 370 GLY A CA 1
ATOM 2770 C C . GLY A 1 370 ? 8.481 -9.134 28.428 1.00 86.12 370 GLY A C 1
ATOM 2771 O O . GLY A 1 370 ? 9.086 -8.553 29.325 1.00 86.12 370 GLY A O 1
ATOM 2772 N N . ARG A 1 371 ? 7.156 -9.322 28.460 1.00 82.19 371 ARG A N 1
ATOM 2773 C CA . ARG A 1 371 ? 6.253 -8.873 29.531 1.00 82.19 371 ARG A CA 1
ATOM 2774 C C . ARG A 1 371 ? 5.880 -9.960 30.533 1.00 82.19 371 ARG A C 1
ATOM 2776 O O . ARG A 1 371 ? 5.121 -9.681 31.457 1.00 82.19 371 ARG A O 1
ATOM 2783 N N . ILE A 1 372 ? 6.375 -11.182 30.353 1.00 81.06 372 ILE A N 1
ATOM 2784 C CA . ILE A 1 372 ? 6.140 -12.279 31.292 1.00 81.06 372 ILE A CA 1
ATOM 2785 C C . ILE A 1 372 ? 7.065 -12.099 32.504 1.00 81.06 372 ILE A C 1
ATOM 2787 O O . ILE A 1 372 ? 8.285 -11.971 32.360 1.00 81.06 372 ILE A O 1
ATOM 2791 N N . GLY A 1 373 ? 6.484 -12.092 33.708 1.00 61.41 373 GLY A N 1
ATOM 2792 C CA . GLY A 1 373 ? 7.226 -11.987 34.966 1.00 61.41 373 GLY A CA 1
ATOM 2793 C C . GLY A 1 373 ? 8.237 -13.131 35.121 1.00 61.41 373 GLY A C 1
ATOM 2794 O O . GLY A 1 373 ? 7.941 -14.293 34.859 1.00 61.41 373 GLY A O 1
ATOM 2795 N N . THR A 1 374 ? 9.466 -12.816 35.518 1.00 51.84 374 THR A N 1
ATOM 2796 C CA . THR A 1 374 ? 10.651 -13.682 35.398 1.00 51.84 374 THR A CA 1
ATOM 2797 C C . THR A 1 374 ? 10.524 -15.100 35.980 1.00 51.84 374 THR A C 1
ATOM 2799 O O . THR A 1 374 ? 10.647 -15.296 37.187 1.00 51.84 374 THR A O 1
ATOM 2802 N N . LYS A 1 375 ? 10.499 -16.101 35.093 1.00 43.06 375 LYS A N 1
ATOM 2803 C CA . LYS A 1 375 ? 11.443 -17.236 35.087 1.00 43.06 375 LYS A CA 1
ATOM 2804 C C . LYS A 1 375 ? 11.838 -17.522 33.638 1.00 43.06 375 LYS A C 1
ATOM 2806 O O . LYS A 1 375 ? 11.140 -18.225 32.917 1.00 43.06 375 LYS A O 1
ATOM 2811 N N . LYS A 1 376 ? 12.968 -16.946 33.213 1.00 42.94 376 LYS A N 1
ATOM 2812 C CA . LYS A 1 376 ? 13.677 -17.384 32.006 1.00 42.94 376 LYS A CA 1
ATOM 2813 C C . LYS A 1 376 ? 14.114 -18.828 32.238 1.00 42.94 376 LYS A C 1
ATOM 2815 O O . LYS A 1 376 ? 15.086 -19.044 32.954 1.00 42.94 376 LYS A O 1
ATOM 2820 N N . ASP A 1 377 ? 13.403 -19.790 31.664 1.00 36.94 377 ASP A N 1
ATOM 2821 C CA . ASP A 1 377 ? 13.981 -21.108 31.430 1.00 36.94 377 ASP A CA 1
ATOM 2822 C C . ASP A 1 377 ? 14.827 -21.015 30.142 1.00 36.94 377 ASP A C 1
ATOM 2824 O O . ASP A 1 377 ? 14.261 -20.806 29.064 1.00 36.94 377 ASP A O 1
ATOM 2828 N N . PRO A 1 378 ? 16.172 -21.067 30.211 1.00 38.56 378 PRO A N 1
ATOM 2829 C CA . PRO A 1 378 ? 17.051 -20.761 29.078 1.00 38.56 378 PRO A CA 1
ATOM 2830 C C . PRO A 1 378 ? 17.079 -21.842 27.984 1.00 38.56 378 PRO A C 1
ATOM 2832 O O . PRO A 1 378 ? 17.816 -21.691 27.013 1.00 38.56 378 PRO A O 1
ATOM 2835 N N . ASN A 1 379 ? 16.325 -22.936 28.132 1.00 31.58 379 ASN A N 1
ATOM 2836 C CA . ASN A 1 379 ? 16.494 -24.145 27.319 1.00 31.58 379 ASN A CA 1
ATOM 2837 C C . ASN A 1 379 ? 15.588 -24.271 26.079 1.00 31.58 379 ASN A C 1
ATOM 2839 O O . ASN A 1 379 ? 15.679 -25.271 25.371 1.00 31.58 379 ASN A O 1
ATOM 2843 N N . TRP A 1 380 ? 14.752 -23.280 25.757 1.00 39.50 380 TRP A N 1
ATOM 2844 C CA . TRP A 1 380 ? 13.788 -23.403 24.646 1.00 39.50 380 TRP A CA 1
ATOM 2845 C C . TRP A 1 380 ? 14.275 -22.858 23.294 1.00 39.50 380 TRP A C 1
ATOM 2847 O O . TRP A 1 380 ? 13.662 -23.126 22.264 1.00 39.50 380 TRP A O 1
ATOM 2857 N N . THR A 1 381 ? 15.403 -22.146 23.247 1.00 33.69 381 THR A N 1
ATOM 2858 C CA . THR A 1 381 ? 15.966 -21.563 22.011 1.00 33.69 381 THR A CA 1
ATOM 2859 C C . THR A 1 381 ? 16.638 -22.574 21.068 1.00 33.69 381 THR A C 1
ATOM 2861 O O . THR A 1 381 ? 17.291 -22.160 20.113 1.00 33.69 381 THR A O 1
ATOM 2864 N N . LYS A 1 382 ? 16.500 -23.893 21.282 1.00 30.91 382 LYS A N 1
ATOM 2865 C CA . LYS A 1 382 ? 17.272 -24.914 20.543 1.00 30.91 382 LYS A CA 1
ATOM 2866 C C . LYS A 1 382 ? 16.507 -26.140 20.023 1.00 30.91 382 LYS A C 1
ATOM 2868 O O . LYS A 1 382 ? 17.102 -27.201 19.877 1.00 30.91 382 LYS A O 1
ATOM 2873 N N . GLN A 1 383 ? 15.244 -25.999 19.627 1.00 27.56 383 GLN A N 1
ATOM 2874 C CA . GLN A 1 383 ? 14.641 -26.951 18.680 1.00 27.56 383 GLN A CA 1
ATOM 2875 C C . GLN A 1 383 ? 14.137 -26.233 17.427 1.00 27.56 383 GLN A C 1
ATOM 2877 O O . GLN A 1 383 ? 13.003 -25.778 17.335 1.00 27.56 383 GLN A O 1
ATOM 2882 N N . GLU A 1 384 ? 15.108 -26.070 16.528 1.00 28.95 384 GLU A N 1
ATOM 2883 C CA . GLU A 1 384 ? 15.036 -26.175 15.069 1.00 28.95 384 GLU A CA 1
ATOM 2884 C C . GLU A 1 384 ? 13.732 -25.739 14.390 1.00 28.95 384 GLU A C 1
ATOM 2886 O O . GLU A 1 384 ? 12.791 -26.501 14.175 1.00 28.95 384 GLU A O 1
ATOM 2891 N N . ILE A 1 385 ? 13.773 -24.489 13.926 1.00 27.23 385 ILE A N 1
ATOM 2892 C CA . ILE A 1 385 ? 13.035 -24.019 12.759 1.00 27.23 385 ILE A CA 1
ATOM 2893 C C . ILE A 1 385 ? 13.649 -24.697 11.529 1.00 27.23 385 ILE A C 1
ATOM 2895 O O . ILE A 1 385 ? 14.673 -24.270 11.003 1.00 27.23 385 ILE A O 1
ATOM 2899 N N . ALA A 1 386 ? 12.987 -25.748 11.067 1.00 31.45 386 ALA A N 1
ATOM 2900 C CA . ALA A 1 386 ? 12.926 -26.109 9.660 1.00 31.45 386 ALA A CA 1
ATOM 2901 C C . ALA A 1 386 ? 11.441 -26.260 9.318 1.00 31.45 386 ALA A C 1
ATOM 2903 O O . ALA A 1 386 ? 10.907 -27.364 9.282 1.00 31.45 386 ALA A O 1
ATOM 2904 N N . LEU A 1 387 ? 10.739 -25.136 9.167 1.00 31.30 387 LEU A N 1
ATOM 2905 C CA . LEU A 1 387 ? 9.322 -25.130 8.813 1.00 31.30 387 LEU A CA 1
ATOM 2906 C C . LEU A 1 387 ? 9.064 -24.056 7.761 1.00 31.30 387 LEU A C 1
ATOM 2908 O O . LEU A 1 387 ? 9.153 -22.861 8.033 1.00 31.30 387 LEU A O 1
ATOM 2912 N N . GLY A 1 388 ? 8.767 -24.525 6.549 1.00 30.83 388 GLY A N 1
ATOM 2913 C CA . GLY A 1 388 ? 8.110 -23.736 5.519 1.00 30.83 388 GLY A CA 1
ATOM 2914 C C . GLY A 1 388 ? 6.663 -23.412 5.900 1.00 30.83 388 GLY A C 1
ATOM 2915 O O . GLY A 1 388 ? 6.080 -24.052 6.776 1.00 30.83 388 GLY A O 1
ATOM 2916 N N . ASP A 1 389 ? 6.117 -22.401 5.220 1.00 29.67 389 ASP A N 1
ATOM 2917 C CA . ASP A 1 389 ? 4.734 -21.906 5.306 1.00 29.67 389 ASP A CA 1
ATOM 2918 C C . ASP A 1 389 ? 3.700 -23.039 5.536 1.00 29.67 389 ASP A C 1
ATOM 2920 O O . ASP A 1 389 ? 3.396 -23.781 4.597 1.00 29.67 389 ASP A O 1
ATOM 2924 N N . PRO A 1 390 ? 3.066 -23.156 6.722 1.00 30.59 390 PRO A N 1
ATOM 2925 C CA . PRO A 1 390 ? 2.086 -24.213 7.000 1.00 30.59 390 PRO A CA 1
ATOM 2926 C C . PRO A 1 390 ? 0.682 -23.962 6.420 1.00 30.59 390 PRO A C 1
ATOM 2928 O O . PRO A 1 390 ? -0.277 -24.579 6.868 1.00 30.59 390 PRO A O 1
ATOM 2931 N N . TRP A 1 391 ? 0.528 -23.070 5.435 1.00 32.50 391 TRP A N 1
ATOM 2932 C CA . TRP A 1 391 ? -0.759 -22.807 4.763 1.00 32.50 391 TRP A CA 1
ATOM 2933 C C . TRP A 1 391 ? -0.866 -23.431 3.366 1.00 32.50 391 TRP A C 1
ATOM 2935 O O . TRP A 1 391 ? -1.705 -23.032 2.560 1.00 32.50 391 TRP A O 1
ATOM 2945 N N . ILE A 1 392 ? -0.048 -24.447 3.082 1.00 38.94 392 ILE A N 1
ATOM 2946 C CA . ILE A 1 392 ? -0.337 -25.402 2.011 1.00 38.94 392 ILE A CA 1
ATOM 2947 C C . ILE A 1 392 ? -1.296 -26.456 2.582 1.00 38.94 392 ILE A C 1
ATOM 2949 O O . ILE A 1 392 ? -0.902 -27.197 3.478 1.00 38.94 392 ILE A O 1
ATOM 2953 N N . THR A 1 393 ? -2.512 -26.509 2.017 1.00 33.84 393 THR A N 1
ATOM 2954 C CA . THR A 1 393 ? -3.678 -27.414 2.219 1.00 33.84 393 THR A CA 1
ATOM 2955 C C . THR A 1 393 ? -4.883 -26.701 2.848 1.00 33.84 393 THR A C 1
ATOM 2957 O O . THR A 1 393 ? -4.751 -26.010 3.846 1.00 33.84 393 THR A O 1
ATOM 2960 N N . ASP A 1 394 ? -6.112 -26.790 2.344 1.00 38.66 394 ASP A N 1
ATOM 2961 C CA . ASP A 1 394 ? -6.673 -27.372 1.125 1.00 38.66 394 ASP A CA 1
ATOM 2962 C C . ASP A 1 394 ? -8.021 -26.667 0.882 1.00 38.66 394 ASP A C 1
ATOM 2964 O O . ASP A 1 394 ? -8.759 -26.346 1.815 1.00 38.66 394 ASP A O 1
ATOM 2968 N N . GLY A 1 395 ? -8.312 -26.404 -0.384 1.00 31.52 395 GLY A N 1
ATOM 2969 C CA . GLY A 1 395 ? -9.499 -25.718 -0.871 1.00 31.52 395 GLY A CA 1
ATOM 2970 C C . GLY A 1 395 ? -9.800 -26.132 -2.305 1.00 31.52 395 GLY A C 1
ATOM 2971 O O . GLY A 1 395 ? -10.051 -25.279 -3.144 1.00 31.52 395 GLY A O 1
ATOM 2972 N N . GLY A 1 396 ? -9.702 -27.432 -2.607 1.00 38.88 396 GLY A N 1
ATOM 2973 C CA . GLY A 1 396 ? -10.449 -28.085 -3.685 1.00 38.88 396 GLY A CA 1
ATOM 2974 C C . GLY A 1 396 ? -10.388 -27.420 -5.064 1.00 38.88 396 GLY A C 1
ATOM 2975 O O . GLY A 1 396 ? -11.421 -26.955 -5.539 1.00 38.88 396 GLY A O 1
ATOM 2976 N N . LYS A 1 397 ? -9.199 -27.409 -5.696 1.00 45.56 397 LYS A N 1
ATOM 2977 C CA . LYS A 1 397 ? -8.943 -27.371 -7.169 1.00 45.56 397 LYS A CA 1
ATOM 2978 C C . LYS A 1 397 ? -7.430 -27.346 -7.519 1.00 45.56 397 LYS A C 1
ATOM 2980 O O . LYS A 1 397 ? -7.025 -26.810 -8.543 1.00 45.56 397 LYS A O 1
ATOM 2985 N N . THR A 1 398 ? -6.570 -27.916 -6.673 1.00 54.03 398 THR A N 1
ATOM 2986 C CA . THR A 1 398 ? -5.141 -27.545 -6.568 1.00 54.03 398 THR A CA 1
ATOM 2987 C C . THR A 1 398 ? -4.139 -28.369 -7.391 1.00 54.03 398 THR A C 1
ATOM 2989 O O . THR A 1 398 ? -3.031 -27.891 -7.611 1.00 54.03 398 THR A O 1
ATOM 2992 N N . ASN A 1 399 ? -4.487 -29.554 -7.909 1.00 62.19 399 ASN A N 1
ATOM 2993 C CA . ASN A 1 399 ? -3.514 -30.363 -8.670 1.00 62.19 399 ASN A CA 1
ATOM 2994 C C . ASN A 1 399 ? -3.176 -29.786 -10.059 1.00 62.19 399 ASN A C 1
ATOM 2996 O O . ASN A 1 399 ? -2.049 -29.935 -10.521 1.00 62.19 399 ASN A O 1
ATOM 3000 N N . ASP A 1 400 ? -4.128 -29.125 -10.725 1.00 83.00 400 ASP A N 1
ATOM 3001 C CA . ASP A 1 400 ? -3.921 -28.568 -12.072 1.00 83.00 400 ASP A CA 1
ATOM 3002 C C . ASP A 1 400 ? -3.089 -27.275 -12.033 1.00 83.00 400 ASP A C 1
ATOM 3004 O O . ASP A 1 400 ? -2.126 -27.124 -12.780 1.00 83.00 400 ASP A O 1
ATOM 3008 N N . ASP A 1 401 ? -3.398 -26.363 -11.107 1.00 89.94 401 ASP A N 1
ATOM 3009 C CA . ASP A 1 401 ? -2.663 -25.101 -10.960 1.00 89.94 401 ASP A CA 1
ATOM 3010 C C . ASP A 1 401 ? -1.213 -25.314 -10.509 1.00 89.94 401 ASP A C 1
ATOM 3012 O O . ASP A 1 401 ? -0.304 -24.685 -11.052 1.00 89.94 401 ASP A O 1
ATOM 3016 N N . GLN A 1 402 ? -0.967 -26.259 -9.598 1.00 90.12 402 GLN A N 1
ATOM 3017 C CA . GLN A 1 402 ? 0.392 -26.626 -9.204 1.00 90.12 402 GLN A CA 1
ATOM 3018 C C . GLN A 1 402 ? 1.177 -27.247 -10.375 1.00 90.12 402 GLN A C 1
ATOM 3020 O O . GLN A 1 402 ? 2.315 -26.849 -10.629 1.00 90.12 402 GLN A O 1
ATOM 3025 N N . ALA A 1 403 ? 0.559 -28.147 -11.151 1.00 88.62 403 ALA A N 1
ATOM 3026 C CA . ALA A 1 403 ? 1.186 -28.741 -12.334 1.00 88.62 403 ALA A CA 1
ATOM 3027 C C . ALA A 1 403 ? 1.519 -27.693 -13.414 1.00 88.62 403 ALA A C 1
ATOM 3029 O O . ALA A 1 403 ? 2.571 -27.770 -14.056 1.00 88.62 403 ALA A O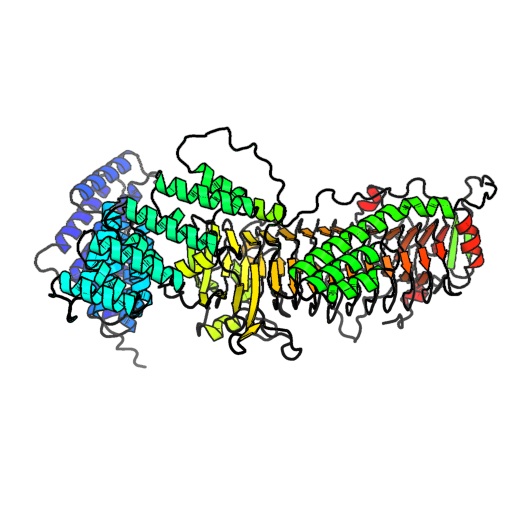 1
ATOM 3030 N N . LYS A 1 404 ? 0.660 -26.676 -13.599 1.00 92.31 404 LYS A N 1
ATOM 3031 C CA . LYS A 1 404 ? 0.953 -25.530 -14.478 1.00 92.31 404 LYS A CA 1
ATOM 3032 C C . LYS A 1 404 ? 2.185 -24.766 -14.008 1.00 92.31 404 LYS A C 1
ATOM 3034 O O . LYS A 1 404 ? 3.017 -24.428 -14.846 1.00 92.31 404 LYS A O 1
ATOM 3039 N N . VAL A 1 405 ? 2.313 -24.506 -12.704 1.00 93.94 405 VAL A N 1
ATOM 3040 C CA . VAL A 1 405 ? 3.475 -23.809 -12.125 1.00 93.94 405 VAL A CA 1
ATOM 3041 C C . VAL A 1 405 ? 4.758 -24.611 -12.335 1.00 93.94 405 VAL A C 1
ATOM 3043 O O . VAL A 1 405 ? 5.740 -24.062 -12.829 1.00 93.94 405 VAL A O 1
ATOM 3046 N N . GLU A 1 406 ? 4.745 -25.909 -12.035 1.00 92.19 406 GLU A N 1
ATOM 3047 C CA . GLU A 1 406 ? 5.909 -26.787 -12.213 1.00 92.19 406 GLU A CA 1
ATOM 3048 C C . GLU A 1 406 ? 6.365 -26.835 -13.675 1.00 92.19 406 GLU A C 1
ATOM 3050 O O . GLU A 1 406 ? 7.547 -26.637 -13.975 1.00 92.19 406 GLU A O 1
ATOM 3055 N N . ARG A 1 407 ? 5.418 -27.012 -14.606 1.00 93.19 407 ARG A N 1
ATOM 3056 C CA . ARG A 1 407 ? 5.705 -26.957 -16.042 1.00 93.19 407 ARG A CA 1
ATOM 3057 C C . ARG A 1 407 ? 6.237 -25.586 -16.453 1.00 93.19 407 ARG A C 1
ATOM 3059 O O . ARG A 1 407 ? 7.190 -25.517 -17.225 1.00 93.19 407 ARG A O 1
ATOM 3066 N N . ALA A 1 408 ? 5.645 -24.504 -15.951 1.00 94.38 408 ALA A N 1
ATOM 3067 C CA . ALA A 1 408 ? 6.084 -23.154 -16.270 1.00 94.38 408 ALA A CA 1
ATOM 3068 C C . ALA A 1 408 ? 7.527 -22.904 -15.826 1.00 94.38 408 ALA A C 1
ATOM 3070 O O . ALA A 1 408 ? 8.300 -22.353 -16.600 1.00 94.38 408 ALA A O 1
ATOM 3071 N N . HIS A 1 409 ? 7.924 -23.339 -14.627 1.00 94.88 409 HIS A N 1
ATOM 3072 C CA . HIS A 1 409 ? 9.304 -23.189 -14.150 1.00 94.88 409 HIS A CA 1
ATOM 3073 C C . HIS A 1 409 ? 10.297 -24.023 -14.961 1.00 94.88 409 HIS A C 1
ATOM 3075 O O . HIS A 1 409 ? 11.367 -23.517 -15.290 1.00 94.88 409 HIS A O 1
ATOM 3081 N N . ALA A 1 410 ? 9.932 -25.249 -15.350 1.00 90.06 410 ALA A N 1
ATOM 3082 C CA . ALA A 1 410 ? 10.765 -26.079 -16.221 1.00 90.06 410 ALA A CA 1
ATOM 3083 C C . ALA A 1 410 ? 10.981 -25.433 -17.602 1.00 90.06 410 ALA A C 1
ATOM 3085 O O . ALA A 1 410 ? 12.096 -25.423 -18.123 1.00 90.06 410 ALA A O 1
ATOM 3086 N N . VAL A 1 411 ? 9.926 -24.852 -18.181 1.00 92.62 411 VAL A N 1
ATOM 3087 C CA . VAL A 1 411 ? 9.998 -24.161 -19.475 1.00 92.62 411 VAL A CA 1
ATOM 3088 C C . VAL A 1 411 ? 10.705 -22.804 -19.350 1.00 92.62 411 VAL A C 1
ATOM 3090 O O . VAL A 1 411 ? 11.462 -22.441 -20.244 1.00 92.62 411 VAL A O 1
ATOM 3093 N N . ALA A 1 412 ? 10.550 -22.079 -18.237 1.00 90.25 412 ALA A N 1
ATOM 3094 C CA . ALA A 1 412 ? 11.241 -20.808 -17.976 1.00 90.25 412 ALA A CA 1
ATOM 3095 C C . ALA A 1 412 ? 12.772 -20.951 -17.956 1.00 90.25 412 ALA A C 1
ATOM 3097 O O . ALA A 1 412 ? 13.491 -20.002 -18.253 1.00 90.25 412 ALA A O 1
ATOM 3098 N N . SER A 1 413 ? 13.292 -22.143 -17.645 1.00 84.12 413 SER A N 1
ATOM 3099 C CA . SER A 1 413 ? 14.729 -22.421 -17.728 1.00 84.12 413 SER A CA 1
ATOM 3100 C C . SER A 1 413 ? 15.276 -22.473 -19.164 1.00 84.12 413 SER A C 1
ATOM 3102 O O . SER A 1 413 ? 16.491 -22.481 -19.351 1.00 84.12 413 SER A O 1
ATOM 3104 N N . LEU A 1 414 ? 14.410 -22.509 -20.182 1.00 84.69 414 LEU A N 1
ATOM 3105 C CA . LEU A 1 414 ? 14.805 -22.545 -21.589 1.00 84.69 414 LEU A CA 1
ATOM 3106 C C . LEU A 1 414 ? 14.996 -21.119 -22.150 1.00 84.69 414 LEU A C 1
ATOM 3108 O O . LEU A 1 414 ? 14.193 -20.236 -21.841 1.00 84.69 414 LEU A O 1
ATOM 3112 N N . PRO A 1 415 ? 15.962 -20.883 -23.064 1.00 68.75 415 PRO A N 1
ATOM 3113 C CA . PRO A 1 415 ? 16.256 -19.550 -23.611 1.00 68.75 415 PRO A CA 1
ATOM 3114 C C . PRO A 1 415 ? 15.067 -18.795 -24.232 1.00 68.75 415 PRO A C 1
ATOM 3116 O O . PRO A 1 415 ? 15.068 -17.567 -24.235 1.00 68.75 415 PRO A O 1
ATOM 3119 N N . ASP A 1 416 ? 14.063 -19.494 -24.765 1.00 73.56 416 ASP A N 1
ATOM 3120 C CA . ASP A 1 416 ? 12.861 -18.903 -25.383 1.00 73.56 416 ASP A CA 1
ATOM 3121 C C . ASP A 1 416 ? 11.554 -19.299 -24.674 1.00 73.56 416 ASP A C 1
ATOM 3123 O O . ASP A 1 416 ? 10.461 -18.950 -25.121 1.00 73.56 416 ASP A O 1
ATOM 3127 N N . GLY A 1 417 ? 11.645 -20.004 -23.541 1.00 87.75 417 GLY A N 1
ATOM 3128 C CA . GLY A 1 417 ? 10.478 -20.538 -22.839 1.00 87.75 417 GLY A CA 1
ATOM 3129 C C . GLY A 1 417 ? 9.706 -19.512 -22.006 1.00 87.75 417 GLY A C 1
ATOM 3130 O O . GLY A 1 417 ? 8.583 -19.783 -21.586 1.00 87.75 417 GLY A O 1
ATOM 3131 N N . ILE A 1 418 ? 10.252 -18.306 -21.815 1.00 92.62 418 ILE A N 1
ATOM 3132 C CA . ILE A 1 418 ? 9.651 -17.243 -20.994 1.00 92.62 418 ILE A CA 1
ATOM 3133 C C . ILE A 1 418 ? 8.202 -16.920 -21.387 1.00 92.62 418 ILE A C 1
ATOM 3135 O O . ILE A 1 418 ? 7.340 -16.705 -20.538 1.00 92.62 418 ILE A O 1
ATOM 3139 N N . ILE A 1 419 ? 7.911 -16.927 -22.688 1.00 94.25 419 ILE A N 1
ATOM 3140 C CA . ILE A 1 419 ? 6.595 -16.600 -23.237 1.00 94.25 419 ILE A CA 1
ATOM 3141 C C . ILE A 1 419 ? 5.557 -17.661 -22.853 1.00 94.25 419 ILE A C 1
ATOM 3143 O O . ILE A 1 419 ? 4.459 -17.301 -22.422 1.00 94.25 419 ILE A O 1
ATOM 3147 N N . GLU A 1 420 ? 5.904 -18.941 -22.999 1.00 94.56 420 GLU A N 1
ATOM 3148 C CA . GLU A 1 420 ? 5.035 -20.070 -22.647 1.00 94.56 420 GLU A CA 1
ATOM 3149 C C . GLU A 1 420 ? 4.876 -20.176 -21.126 1.00 94.56 420 GLU A C 1
ATOM 3151 O O . GLU A 1 420 ? 3.756 -20.318 -20.636 1.00 94.56 420 GLU A O 1
ATOM 3156 N N . ALA A 1 421 ? 5.967 -20.020 -20.372 1.00 96.12 421 ALA A N 1
ATOM 3157 C CA . ALA A 1 421 ? 5.945 -20.022 -18.914 1.00 96.12 421 ALA A CA 1
ATOM 3158 C C . ALA A 1 421 ? 5.024 -18.928 -18.352 1.00 96.12 421 ALA A C 1
ATOM 3160 O O . ALA A 1 421 ? 4.177 -19.210 -17.502 1.00 96.12 421 ALA A O 1
ATOM 3161 N N . ALA A 1 422 ? 5.111 -17.701 -18.881 1.00 96.88 422 ALA A N 1
ATOM 3162 C CA . ALA A 1 422 ? 4.220 -16.615 -18.485 1.00 96.88 422 ALA A CA 1
ATOM 3163 C C . ALA A 1 422 ? 2.750 -16.941 -18.796 1.00 96.88 422 ALA A C 1
ATOM 3165 O O . ALA A 1 422 ? 1.881 -16.688 -17.966 1.00 96.88 422 ALA A O 1
ATOM 3166 N N . ALA A 1 423 ? 2.452 -17.525 -19.961 1.00 95.88 423 ALA A N 1
ATOM 3167 C CA . ALA A 1 423 ? 1.087 -17.912 -20.320 1.00 95.88 423 ALA A CA 1
ATOM 3168 C C . ALA A 1 423 ? 0.518 -18.993 -19.381 1.00 95.88 423 ALA A C 1
ATOM 3170 O O . ALA A 1 423 ? -0.631 -18.884 -18.948 1.00 95.88 423 ALA A O 1
ATOM 3171 N N . LEU A 1 424 ? 1.329 -19.992 -19.016 1.00 95.31 424 LEU A N 1
ATOM 3172 C CA . LEU A 1 424 ? 0.956 -21.031 -18.054 1.00 95.31 424 LEU A CA 1
ATOM 3173 C C . LEU A 1 424 ? 0.658 -20.433 -16.675 1.00 95.31 424 LEU A C 1
ATOM 3175 O O . LEU A 1 424 ? -0.416 -20.684 -16.129 1.00 95.31 424 LEU A O 1
ATOM 3179 N N . ILE A 1 425 ? 1.547 -19.588 -16.143 1.00 97.12 425 ILE A N 1
ATOM 3180 C CA . ILE A 1 425 ? 1.355 -18.967 -14.823 1.00 97.12 425 ILE A CA 1
ATOM 3181 C C . ILE A 1 425 ? 0.132 -18.037 -14.823 1.00 97.12 425 ILE A C 1
ATOM 3183 O O . ILE A 1 425 ? -0.652 -18.077 -13.882 1.00 97.12 425 ILE A O 1
ATOM 3187 N N . ARG A 1 426 ? -0.130 -17.268 -15.892 1.00 95.44 426 ARG A N 1
ATOM 3188 C CA . ARG A 1 426 ? -1.357 -16.442 -15.998 1.00 95.44 426 ARG A CA 1
ATOM 3189 C C . ARG A 1 426 ? -2.649 -17.248 -15.892 1.00 95.44 426 ARG A C 1
ATOM 3191 O O . ARG A 1 426 ? -3.663 -16.699 -15.472 1.00 95.44 426 ARG A O 1
ATOM 3198 N N . SER A 1 427 ? -2.625 -18.517 -16.295 1.00 94.38 427 SER A N 1
ATOM 3199 C CA . SER A 1 427 ? -3.789 -19.407 -16.228 1.00 94.38 427 SER A CA 1
ATOM 3200 C C . SER A 1 427 ? -4.020 -20.038 -14.846 1.00 94.38 427 SER A C 1
ATOM 3202 O O . SER A 1 427 ? -4.999 -20.767 -14.672 1.00 94.38 427 SER A O 1
ATOM 3204 N N . VAL A 1 428 ? -3.148 -19.752 -13.869 1.00 94.00 428 VAL A N 1
ATOM 3205 C CA . VAL A 1 428 ? -3.315 -20.130 -12.458 1.00 94.00 428 VAL A CA 1
ATOM 3206 C C . VAL A 1 428 ? -4.385 -19.246 -11.815 1.00 94.00 428 VAL A C 1
ATOM 3208 O O . VAL A 1 428 ? -4.305 -18.012 -11.850 1.00 94.00 428 VAL A O 1
ATOM 3211 N N . SER A 1 429 ? -5.390 -19.886 -11.220 1.00 91.38 429 SER A N 1
ATOM 3212 C CA . SER A 1 429 ? -6.550 -19.219 -10.623 1.00 91.38 429 SER A CA 1
ATOM 3213 C C . SER A 1 429 ? -6.254 -18.678 -9.224 1.00 91.38 429 SER A C 1
ATOM 3215 O O . SER A 1 429 ? -6.786 -17.634 -8.858 1.00 91.38 429 SER A O 1
ATOM 3217 N N . ASP A 1 430 ? -5.406 -19.360 -8.451 1.00 90.94 430 ASP A N 1
ATOM 3218 C CA . ASP A 1 430 ? -4.973 -18.891 -7.130 1.00 90.94 430 ASP A CA 1
ATOM 3219 C C . ASP A 1 430 ? -3.985 -17.718 -7.263 1.00 90.94 430 ASP A C 1
ATOM 3221 O O . ASP A 1 430 ? -2.847 -17.874 -7.710 1.00 90.94 430 ASP A O 1
ATOM 3225 N N . ASP A 1 431 ? -4.426 -16.531 -6.847 1.00 90.88 431 ASP A N 1
ATOM 3226 C CA . ASP A 1 431 ? -3.656 -15.287 -6.912 1.00 90.88 431 ASP A CA 1
ATOM 3227 C C . ASP A 1 431 ? -2.333 -15.341 -6.129 1.00 90.88 431 ASP A C 1
ATOM 3229 O O . ASP A 1 431 ? -1.321 -14.793 -6.579 1.00 90.88 431 ASP A O 1
ATOM 3233 N N . ARG A 1 432 ? -2.303 -16.024 -4.980 1.00 88.88 432 ARG A N 1
ATOM 3234 C CA . ARG A 1 432 ? -1.103 -16.128 -4.137 1.00 88.88 432 ARG A CA 1
ATOM 3235 C C . ARG A 1 432 ? -0.101 -17.094 -4.741 1.00 88.88 432 ARG A C 1
ATOM 3237 O O . ARG A 1 432 ? 1.088 -16.777 -4.805 1.00 88.88 432 ARG A O 1
ATOM 3244 N N . LEU A 1 433 ? -0.575 -18.255 -5.196 1.00 92.81 433 LEU A N 1
ATOM 3245 C CA . LEU A 1 433 ? 0.263 -19.225 -5.897 1.00 92.81 433 LEU A CA 1
ATOM 3246 C C . LEU A 1 433 ? 0.848 -18.602 -7.165 1.00 92.81 433 LEU A C 1
ATOM 3248 O O . LEU A 1 433 ? 2.045 -18.730 -7.415 1.00 92.81 433 LEU A O 1
ATOM 3252 N N . ARG A 1 434 ? 0.027 -17.871 -7.926 1.00 95.50 434 ARG A N 1
ATOM 3253 C CA . ARG A 1 434 ? 0.451 -17.185 -9.145 1.00 95.50 434 ARG A CA 1
ATOM 3254 C C . ARG A 1 434 ? 1.512 -16.119 -8.875 1.00 95.50 434 ARG A C 1
ATOM 3256 O O . ARG A 1 434 ? 2.544 -16.127 -9.541 1.00 95.50 434 ARG A O 1
ATOM 3263 N N . THR A 1 435 ? 1.308 -15.264 -7.871 1.00 95.56 435 THR A N 1
ATOM 3264 C CA . THR A 1 435 ? 2.289 -14.234 -7.479 1.00 95.56 435 THR A CA 1
ATOM 3265 C C . THR A 1 435 ? 3.631 -14.876 -7.106 1.00 95.56 435 THR A C 1
ATOM 3267 O O . THR A 1 435 ? 4.673 -14.493 -7.639 1.00 95.56 435 THR A O 1
ATOM 3270 N N . LYS A 1 436 ? 3.617 -15.929 -6.272 1.00 94.81 436 LYS A N 1
ATOM 3271 C CA . LYS A 1 436 ? 4.828 -16.693 -5.911 1.00 94.81 436 LYS A CA 1
ATOM 3272 C C . LYS A 1 436 ? 5.483 -17.359 -7.129 1.00 94.81 436 LYS A C 1
ATOM 3274 O O . LYS A 1 436 ? 6.707 -17.343 -7.263 1.00 94.81 436 LYS A O 1
ATOM 3279 N N . ALA A 1 437 ? 4.688 -17.930 -8.034 1.00 96.44 437 ALA A N 1
ATOM 3280 C CA . ALA A 1 437 ? 5.185 -18.568 -9.249 1.00 96.44 437 ALA A CA 1
ATOM 3281 C C . ALA A 1 437 ? 5.873 -17.563 -10.181 1.00 96.44 437 ALA A C 1
ATOM 3283 O O . ALA A 1 437 ? 6.946 -17.868 -10.708 1.00 96.44 437 ALA A O 1
ATOM 3284 N N . PHE A 1 438 ? 5.301 -16.367 -10.339 1.00 98.00 438 PHE A N 1
ATOM 3285 C CA . PHE A 1 438 ? 5.896 -15.271 -11.096 1.00 98.00 438 PHE A CA 1
ATOM 3286 C C . PHE A 1 438 ? 7.173 -14.740 -10.458 1.00 98.00 438 PHE A C 1
ATOM 3288 O O . PHE A 1 438 ? 8.173 -14.590 -11.157 1.00 98.00 438 PHE A O 1
ATOM 3295 N N . ARG A 1 439 ? 7.181 -14.535 -9.135 1.00 95.44 439 ARG A N 1
ATOM 3296 C CA . ARG A 1 439 ? 8.396 -14.184 -8.391 1.00 95.44 439 ARG A CA 1
ATOM 3297 C C . ARG A 1 439 ? 9.522 -15.175 -8.682 1.00 95.44 439 ARG A C 1
ATOM 3299 O O . ARG A 1 439 ? 10.628 -14.777 -9.040 1.00 95.44 439 ARG A O 1
ATOM 3306 N N . ARG A 1 440 ? 9.230 -16.475 -8.590 1.00 95.19 440 ARG A N 1
ATOM 3307 C CA . ARG A 1 440 ? 10.215 -17.526 -8.857 1.00 95.19 440 ARG A CA 1
ATOM 3308 C C . ARG A 1 440 ? 10.677 -17.542 -10.315 1.00 95.19 440 ARG A C 1
ATOM 3310 O O . ARG A 1 440 ? 11.860 -17.727 -10.584 1.00 95.19 440 ARG A O 1
ATOM 3317 N N . MET A 1 441 ? 9.763 -17.334 -11.257 1.00 95.62 441 MET A N 1
ATOM 3318 C CA . MET A 1 441 ? 10.097 -17.222 -12.676 1.00 95.62 441 MET A CA 1
ATOM 3319 C C . MET A 1 441 ? 11.027 -16.028 -12.943 1.00 95.62 441 MET A C 1
ATOM 3321 O O . MET A 1 441 ? 12.008 -16.174 -13.672 1.00 95.62 441 MET A O 1
ATOM 3325 N N . ALA A 1 442 ? 10.763 -14.876 -12.323 1.00 95.12 442 ALA A N 1
ATOM 3326 C CA . ALA A 1 442 ? 11.611 -13.692 -12.414 1.00 95.12 442 ALA A CA 1
ATOM 3327 C C . ALA A 1 442 ? 13.032 -13.970 -11.888 1.00 95.12 442 ALA A C 1
ATOM 3329 O O . ALA A 1 442 ? 14.007 -13.606 -12.538 1.00 95.12 442 ALA A O 1
ATOM 3330 N N . GLU A 1 443 ? 13.167 -14.696 -10.772 1.00 93.00 443 GLU A N 1
ATOM 3331 C CA . GLU A 1 443 ? 14.470 -15.131 -10.242 1.00 93.00 443 GLU A CA 1
ATOM 3332 C C . GLU A 1 443 ? 15.221 -16.064 -11.201 1.00 93.00 443 GLU A C 1
ATOM 3334 O O . GLU A 1 443 ? 16.418 -15.883 -11.423 1.00 93.00 443 GLU A O 1
ATOM 3339 N N . ILE A 1 444 ? 14.534 -17.059 -11.778 1.00 91.94 444 ILE A N 1
ATOM 3340 C CA . ILE A 1 444 ? 15.125 -17.979 -12.763 1.00 91.94 444 ILE A CA 1
ATOM 3341 C C . ILE A 1 444 ? 15.676 -17.178 -13.946 1.00 91.94 444 ILE A C 1
ATOM 3343 O O . ILE A 1 444 ? 16.844 -17.335 -14.299 1.00 91.94 444 ILE A O 1
ATOM 3347 N N . HIS A 1 445 ? 14.877 -16.272 -14.514 1.00 90.62 445 HIS A N 1
ATOM 3348 C CA . HIS A 1 445 ? 15.295 -15.467 -15.661 1.00 90.62 445 HIS A CA 1
ATOM 3349 C C . HIS A 1 445 ? 16.400 -14.469 -15.325 1.00 90.62 445 HIS A C 1
ATOM 3351 O O . HIS A 1 445 ? 17.358 -14.361 -16.088 1.00 90.62 445 HIS A O 1
ATOM 3357 N N . ALA A 1 446 ? 16.324 -13.787 -14.183 1.00 89.31 446 ALA A N 1
ATOM 3358 C CA . ALA A 1 446 ? 17.378 -12.877 -13.751 1.00 89.31 446 ALA A CA 1
ATOM 3359 C C . ALA A 1 446 ? 18.728 -13.606 -13.616 1.00 89.31 446 ALA A C 1
ATOM 3361 O O . ALA A 1 446 ? 19.757 -13.096 -14.060 1.00 89.31 446 ALA A O 1
ATOM 3362 N N . ASN A 1 447 ? 18.718 -14.828 -13.071 1.00 87.81 447 ASN A N 1
ATOM 3363 C CA . ASN A 1 447 ? 19.912 -15.663 -12.950 1.00 87.81 447 ASN A CA 1
ATOM 3364 C C . ASN A 1 447 ? 20.433 -16.152 -14.307 1.00 87.81 447 ASN A C 1
ATOM 3366 O O . ASN A 1 447 ? 21.640 -16.110 -14.534 1.00 87.81 447 ASN A O 1
ATOM 3370 N N . LEU A 1 448 ? 19.551 -16.578 -15.218 1.00 86.69 448 LEU A N 1
ATOM 3371 C CA . LEU A 1 448 ? 19.941 -16.987 -16.574 1.00 86.69 448 LEU A CA 1
ATOM 3372 C C . LEU A 1 448 ? 20.601 -15.840 -17.339 1.00 86.69 448 LEU A C 1
ATOM 3374 O O . LEU A 1 448 ? 21.668 -16.023 -17.917 1.00 86.69 448 LEU A O 1
ATOM 3378 N N . LEU A 1 449 ? 19.999 -14.653 -17.290 1.00 85.44 449 LEU A N 1
ATOM 3379 C CA . LEU A 1 449 ? 20.519 -13.456 -17.948 1.00 85.44 449 LEU A CA 1
ATOM 3380 C C . LEU A 1 449 ? 21.830 -12.973 -17.315 1.00 85.44 449 LEU A C 1
ATOM 3382 O O . LEU A 1 449 ? 22.706 -12.460 -18.007 1.00 85.44 449 LEU A O 1
ATOM 3386 N N . ALA A 1 450 ? 22.015 -13.183 -16.009 1.00 74.38 450 ALA A N 1
ATOM 3387 C CA . ALA A 1 450 ? 23.299 -12.945 -15.358 1.00 74.38 450 ALA A CA 1
ATOM 3388 C C . ALA A 1 450 ? 24.373 -13.979 -15.771 1.00 74.38 450 ALA A C 1
ATOM 3390 O O . ALA A 1 450 ? 25.549 -13.623 -15.914 1.00 74.38 450 ALA A O 1
ATOM 3391 N N . ALA A 1 451 ? 23.992 -15.247 -15.969 1.00 66.38 451 ALA A N 1
ATOM 3392 C CA . ALA A 1 451 ? 24.892 -16.360 -16.283 1.00 66.38 451 ALA A CA 1
ATOM 3393 C C . ALA A 1 451 ? 25.319 -16.426 -17.761 1.00 66.38 451 ALA A C 1
ATOM 3395 O O . ALA A 1 451 ? 26.472 -16.760 -18.041 1.00 66.38 451 ALA A O 1
ATOM 3396 N N . SER A 1 452 ? 24.450 -16.039 -18.704 1.00 55.69 452 SER A N 1
ATOM 3397 C CA . SER A 1 452 ? 24.714 -16.077 -20.156 1.00 55.69 452 SER A CA 1
ATOM 3398 C C . SER A 1 452 ? 25.873 -15.181 -20.617 1.00 55.69 452 SER A C 1
ATOM 3400 O O . SER A 1 452 ? 26.307 -15.260 -21.760 1.00 55.69 452 SER A O 1
ATOM 3402 N N . SER A 1 453 ? 26.442 -14.369 -19.724 1.00 49.56 453 SER A N 1
ATOM 3403 C CA . SER A 1 453 ? 27.688 -13.631 -19.957 1.00 49.56 453 SER A CA 1
ATOM 3404 C C . SER A 1 453 ? 28.955 -14.515 -20.005 1.00 49.56 453 SER A C 1
ATOM 3406 O O . SER A 1 453 ? 30.011 -14.028 -20.418 1.00 49.56 453 SER A O 1
ATOM 3408 N N . GLY A 1 454 ? 28.875 -15.792 -19.587 1.00 39.47 454 GLY A N 1
ATOM 3409 C CA . GLY A 1 454 ? 30.021 -16.706 -19.458 1.00 39.47 454 GLY A CA 1
ATOM 3410 C C . GLY A 1 454 ? 30.098 -17.879 -20.449 1.00 39.47 454 GLY A C 1
ATOM 3411 O O . GLY A 1 454 ? 31.207 -18.232 -20.840 1.00 39.47 454 GLY A O 1
ATOM 3412 N N . GLU A 1 455 ? 28.977 -18.479 -20.866 1.00 35.28 455 GLU A N 1
ATOM 3413 C CA . GLU A 1 455 ? 28.980 -19.754 -21.622 1.00 35.28 455 GLU A CA 1
ATOM 3414 C C . GLU A 1 455 ? 28.968 -19.600 -23.153 1.00 35.28 455 GLU A C 1
ATOM 3416 O O . GLU A 1 455 ? 29.566 -20.427 -23.842 1.00 35.28 455 GLU A O 1
ATOM 3421 N N . ASP A 1 456 ? 28.453 -18.491 -23.699 1.00 37.03 456 ASP A N 1
ATOM 3422 C CA . ASP A 1 456 ? 28.603 -18.170 -25.134 1.00 37.03 456 ASP A CA 1
ATOM 3423 C C . ASP A 1 456 ? 30.070 -17.868 -25.529 1.00 37.03 456 ASP A C 1
ATOM 3425 O O . ASP A 1 456 ? 30.390 -17.760 -26.715 1.00 37.03 456 ASP A O 1
ATOM 3429 N N . ARG A 1 457 ? 30.995 -17.809 -24.552 1.00 38.53 457 ARG A N 1
ATOM 3430 C CA . ARG A 1 457 ? 32.452 -17.765 -24.783 1.00 38.53 457 ARG A CA 1
ATOM 3431 C C . ARG A 1 457 ? 32.955 -18.998 -25.546 1.00 38.53 457 ARG A C 1
ATOM 3433 O O . ARG A 1 457 ? 33.796 -18.860 -26.422 1.00 38.53 457 ARG A O 1
ATOM 3440 N N . ALA A 1 458 ? 32.410 -20.190 -25.286 1.00 28.45 458 ALA A N 1
ATOM 3441 C CA . ALA A 1 458 ? 32.940 -21.428 -25.871 1.00 28.45 458 ALA A CA 1
ATOM 3442 C C . ALA A 1 458 ? 32.542 -21.647 -27.344 1.00 28.45 458 ALA A C 1
ATOM 3444 O O . ALA A 1 458 ? 33.215 -22.389 -28.056 1.00 28.45 458 ALA A O 1
ATOM 3445 N N . ALA A 1 459 ? 31.465 -21.009 -27.817 1.00 30.38 459 ALA A N 1
ATOM 3446 C CA . ALA A 1 459 ? 31.004 -21.142 -29.201 1.00 30.38 459 ALA A CA 1
ATOM 3447 C C . ALA A 1 459 ? 31.569 -20.056 -30.138 1.00 30.38 459 ALA A C 1
ATOM 3449 O O . ALA A 1 459 ? 31.594 -20.258 -31.353 1.00 30.38 459 ALA A O 1
ATOM 3450 N N . ALA A 1 460 ? 32.035 -18.927 -29.592 1.00 31.33 460 ALA A N 1
ATOM 3451 C CA . ALA A 1 460 ? 32.666 -17.850 -30.358 1.00 31.33 460 ALA A CA 1
ATOM 3452 C C . ALA A 1 460 ? 34.191 -18.025 -30.523 1.00 31.33 460 ALA A C 1
ATOM 3454 O O . ALA A 1 460 ? 34.750 -17.512 -31.488 1.00 31.33 460 ALA A O 1
ATOM 3455 N N . ASP A 1 461 ? 34.847 -18.807 -29.656 1.00 28.77 461 ASP A N 1
ATOM 3456 C CA . ASP A 1 461 ? 36.305 -19.037 -29.673 1.00 28.77 461 ASP A CA 1
ATOM 3457 C C . ASP A 1 461 ? 36.783 -20.097 -30.698 1.00 28.77 461 ASP A C 1
ATOM 3459 O O . ASP A 1 461 ? 37.933 -20.527 -30.670 1.00 28.77 461 ASP A O 1
ATOM 3463 N N . ALA A 1 462 ? 35.941 -20.516 -31.650 1.00 27.09 462 ALA A N 1
ATOM 3464 C CA . ALA A 1 462 ? 36.295 -21.528 -32.658 1.00 27.09 462 ALA A CA 1
ATOM 3465 C C . ALA A 1 462 ? 36.744 -20.959 -34.021 1.00 27.09 462 ALA A C 1
ATOM 3467 O O . ALA A 1 462 ? 36.651 -21.650 -35.037 1.00 27.09 462 ALA A O 1
ATOM 3468 N N . VAL A 1 463 ? 37.249 -19.722 -34.071 1.00 29.42 463 VAL A N 1
ATOM 3469 C CA . VAL A 1 463 ? 38.030 -19.237 -35.221 1.00 29.42 463 VAL A CA 1
ATOM 3470 C C . VAL A 1 463 ? 39.272 -18.524 -34.705 1.00 29.42 463 VAL A C 1
ATOM 3472 O O . VAL A 1 463 ? 39.238 -17.357 -34.328 1.00 29.42 463 VAL A O 1
ATOM 3475 N N . GLU A 1 464 ? 40.385 -19.249 -34.705 1.00 32.50 464 GLU A N 1
ATOM 3476 C CA . GLU A 1 464 ? 41.726 -18.717 -34.492 1.00 32.50 464 GLU A CA 1
ATOM 3477 C C . GLU A 1 464 ? 42.077 -17.787 -35.668 1.00 32.50 464 GLU A C 1
ATOM 3479 O O . GLU A 1 464 ? 42.640 -18.201 -36.681 1.00 32.50 464 GLU A O 1
ATOM 3484 N N . SER A 1 465 ? 41.661 -16.520 -35.588 1.00 30.38 465 SER A N 1
ATOM 3485 C CA . SER A 1 465 ? 42.097 -15.487 -36.524 1.00 30.38 465 SER A CA 1
ATOM 3486 C C . SER A 1 465 ? 43.372 -14.840 -35.996 1.00 30.38 465 SER A C 1
ATOM 3488 O O . SER A 1 465 ? 43.375 -14.219 -34.932 1.00 30.38 465 SER A O 1
ATOM 3490 N N . VAL A 1 466 ? 44.443 -15.001 -36.771 1.00 28.97 466 VAL A N 1
ATOM 3491 C CA . VAL A 1 466 ? 45.753 -14.355 -36.633 1.00 28.97 466 VAL A CA 1
ATOM 3492 C C . VAL A 1 466 ? 45.600 -12.896 -36.179 1.00 28.97 466 VAL A C 1
ATOM 3494 O O . VAL A 1 466 ? 45.035 -12.073 -36.896 1.00 28.97 466 VAL A O 1
ATOM 3497 N N . ARG A 1 467 ? 46.102 -12.583 -34.978 1.00 32.16 467 ARG A N 1
ATOM 3498 C CA . ARG A 1 467 ? 46.257 -11.208 -34.487 1.00 32.16 467 ARG A CA 1
ATOM 3499 C C . ARG A 1 467 ? 47.446 -10.566 -35.200 1.00 32.16 467 ARG A C 1
ATOM 3501 O O . ARG A 1 467 ? 48.587 -10.899 -34.895 1.00 32.16 467 ARG A O 1
ATOM 3508 N N . GLU A 1 468 ? 47.184 -9.647 -36.123 1.00 30.44 468 GLU A N 1
ATOM 3509 C CA . GLU A 1 468 ? 48.160 -8.614 -36.480 1.00 30.44 468 GLU A CA 1
ATOM 3510 C C . GLU A 1 468 ? 48.089 -7.501 -35.426 1.00 30.44 468 GLU A C 1
ATOM 3512 O O . GLU A 1 468 ? 47.015 -6.964 -35.149 1.00 30.44 468 GLU A O 1
ATOM 3517 N N . GLU A 1 469 ? 49.231 -7.177 -34.815 1.00 33.50 469 GLU A N 1
ATOM 3518 C CA . GLU A 1 469 ? 49.391 -5.996 -33.964 1.00 33.50 469 GLU A CA 1
ATOM 3519 C C . GLU A 1 469 ? 49.202 -4.735 -34.821 1.00 33.50 469 GLU A C 1
ATOM 3521 O O . GLU A 1 469 ? 50.101 -4.306 -35.544 1.00 33.50 469 GLU A O 1
ATOM 3526 N N . LEU A 1 470 ? 48.009 -4.142 -34.762 1.00 36.59 470 LEU A N 1
ATOM 3527 C CA . LEU A 1 470 ? 47.768 -2.797 -35.276 1.00 36.59 470 LEU A CA 1
ATOM 3528 C C . LEU A 1 470 ? 48.335 -1.792 -34.264 1.00 36.59 470 LEU A C 1
ATOM 3530 O O . LEU A 1 470 ? 47.891 -1.743 -33.118 1.00 36.59 470 LEU A O 1
ATOM 3534 N N . GLY A 1 471 ? 49.337 -1.021 -34.696 1.00 35.56 471 GLY A N 1
ATOM 3535 C CA . GLY A 1 471 ? 49.926 0.075 -33.924 1.00 35.56 471 GLY A CA 1
ATOM 3536 C C . GLY A 1 471 ? 48.913 1.169 -33.561 1.00 35.56 471 GLY A C 1
ATOM 3537 O O . GLY A 1 471 ? 47.845 1.266 -34.160 1.00 35.56 471 GLY A O 1
ATOM 3538 N N . GLU A 1 472 ? 49.280 2.002 -32.583 1.00 40.84 472 GLU A N 1
ATOM 3539 C CA . GLU A 1 472 ? 48.470 3.034 -31.902 1.00 40.84 472 GLU A CA 1
ATOM 3540 C C . GLU A 1 472 ? 47.900 4.179 -32.779 1.00 40.84 472 GLU A C 1
ATOM 3542 O O 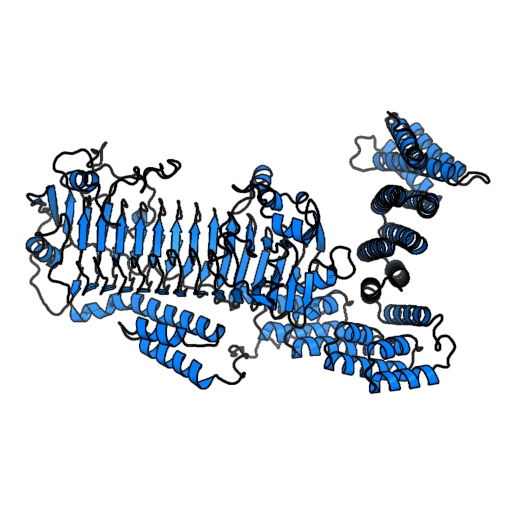. GLU A 1 472 ? 47.401 5.175 -32.251 1.00 40.84 472 GLU A O 1
ATOM 3547 N N . ASP A 1 473 ? 47.897 4.061 -34.106 1.00 43.28 473 ASP A N 1
ATOM 3548 C CA . ASP A 1 473 ? 47.308 5.067 -34.989 1.00 43.28 473 ASP A CA 1
ATOM 3549 C C . ASP A 1 473 ? 45.791 4.848 -35.124 1.00 43.28 473 ASP A C 1
ATOM 3551 O O . ASP A 1 473 ? 45.318 3.939 -35.811 1.00 43.28 473 ASP A O 1
ATOM 3555 N N . ARG A 1 474 ? 44.995 5.718 -34.479 1.00 56.50 474 ARG A N 1
ATOM 3556 C CA . ARG A 1 474 ? 43.532 5.795 -34.664 1.00 56.50 474 ARG A CA 1
ATOM 3557 C C . ARG A 1 474 ? 43.217 6.036 -36.143 1.00 56.50 474 ARG A C 1
ATOM 3559 O O . ARG A 1 474 ? 43.286 7.162 -36.629 1.00 56.50 474 ARG A O 1
ATOM 3566 N N . GLN A 1 475 ? 42.848 4.984 -36.867 1.00 65.31 475 GLN A N 1
ATOM 3567 C CA . GLN A 1 475 ? 42.505 5.098 -38.280 1.00 65.31 475 GLN A CA 1
ATOM 3568 C C . GLN A 1 475 ? 41.098 5.703 -38.426 1.00 65.31 475 GLN A C 1
ATOM 3570 O O . GLN A 1 475 ? 40.093 5.024 -38.206 1.00 65.31 475 GLN A O 1
ATOM 3575 N N . GLU A 1 476 ? 41.023 6.992 -38.771 1.00 73.44 476 GLU A N 1
ATOM 3576 C CA . GLU A 1 476 ? 39.762 7.678 -39.073 1.00 73.44 476 GLU A CA 1
ATOM 3577 C C . GLU A 1 476 ? 39.387 7.508 -40.554 1.00 73.44 476 GLU A C 1
ATOM 3579 O O . GLU A 1 476 ? 40.122 7.896 -41.462 1.00 73.44 476 GLU A O 1
ATOM 3584 N N . LEU A 1 477 ? 38.203 6.954 -40.812 1.00 80.50 477 LEU A N 1
ATOM 3585 C CA . LEU A 1 477 ? 37.637 6.792 -42.150 1.00 80.50 477 LEU A CA 1
ATOM 3586 C C . LEU A 1 477 ? 36.420 7.706 -42.301 1.00 80.50 477 LEU A C 1
ATOM 3588 O O . LEU A 1 477 ? 35.336 7.416 -41.788 1.00 80.50 477 LEU A O 1
ATOM 3592 N N . GLN A 1 478 ? 36.581 8.808 -43.033 1.00 79.75 478 GLN A N 1
ATOM 3593 C CA . GLN A 1 478 ? 35.465 9.697 -43.355 1.00 79.75 478 GLN A CA 1
ATOM 3594 C C . GLN A 1 478 ? 34.539 9.072 -44.402 1.00 79.75 478 GLN A C 1
ATOM 3596 O O . GLN A 1 478 ? 34.965 8.567 -45.442 1.00 79.75 478 GLN A O 1
ATOM 3601 N N . THR A 1 479 ? 33.237 9.152 -44.150 1.00 82.81 479 THR A N 1
ATOM 3602 C CA . THR A 1 479 ? 32.198 8.713 -45.083 1.00 82.81 479 THR A CA 1
ATOM 3603 C C . THR A 1 479 ? 31.630 9.910 -45.846 1.00 82.81 479 THR A C 1
ATOM 3605 O O . THR A 1 479 ? 31.571 11.031 -45.344 1.00 82.81 479 THR A O 1
ATOM 3608 N N . ARG A 1 480 ? 31.083 9.677 -47.045 1.00 72.44 480 ARG A N 1
ATOM 3609 C CA . ARG A 1 480 ? 30.408 10.724 -47.845 1.00 72.44 480 ARG A CA 1
ATOM 3610 C C . ARG A 1 480 ? 29.077 11.219 -47.245 1.00 72.44 480 ARG A C 1
ATOM 3612 O O . ARG A 1 480 ? 28.347 11.946 -47.910 1.00 72.44 480 ARG A O 1
ATOM 3619 N N . ARG A 1 481 ? 28.716 10.784 -46.033 1.00 73.06 481 ARG A N 1
ATOM 3620 C CA . ARG A 1 481 ? 27.410 11.027 -45.400 1.00 73.06 481 ARG A CA 1
ATOM 3621 C C . ARG A 1 481 ? 27.479 11.888 -44.138 1.00 73.06 481 ARG A C 1
ATOM 3623 O O . ARG A 1 481 ? 26.479 11.978 -43.437 1.00 73.06 481 ARG A O 1
ATOM 3630 N N . GLY A 1 482 ? 28.616 12.536 -43.875 1.00 82.62 482 GLY A N 1
ATOM 3631 C CA . GLY A 1 482 ? 28.800 13.345 -42.664 1.00 82.62 482 GLY A CA 1
ATOM 3632 C C . GLY A 1 482 ? 29.019 12.497 -41.408 1.00 82.62 482 GLY A C 1
ATOM 3633 O O . GLY A 1 482 ? 28.661 12.911 -40.311 1.00 82.62 482 GLY A O 1
ATOM 3634 N N . LEU A 1 483 ? 29.578 11.293 -41.578 1.00 89.81 483 LEU A N 1
ATOM 3635 C CA . LEU A 1 483 ? 29.977 10.394 -40.493 1.00 89.81 483 LEU A CA 1
ATOM 3636 C C . LEU A 1 483 ? 31.455 10.026 -40.636 1.00 89.81 483 LEU A C 1
ATOM 3638 O O . LEU A 1 483 ? 31.938 9.881 -41.763 1.00 89.81 483 LEU A O 1
ATOM 3642 N N . THR A 1 484 ? 32.118 9.779 -39.516 1.00 89.69 484 THR A N 1
ATOM 3643 C CA . THR A 1 484 ? 33.486 9.262 -39.423 1.00 89.69 484 THR A CA 1
ATOM 3644 C C . THR A 1 484 ? 33.469 7.939 -38.663 1.00 89.69 484 THR A C 1
ATOM 3646 O O . THR A 1 484 ? 32.830 7.828 -37.616 1.00 89.69 484 THR A O 1
ATOM 3649 N N . LEU A 1 485 ? 34.162 6.932 -39.195 1.00 88.88 485 LEU A N 1
ATOM 3650 C CA . LEU A 1 485 ? 34.404 5.659 -38.517 1.00 88.88 485 LEU A CA 1
ATOM 3651 C C . LEU A 1 485 ? 35.779 5.705 -37.857 1.00 88.88 485 LEU A C 1
ATOM 3653 O O . LEU A 1 485 ? 36.756 6.051 -38.519 1.00 88.88 485 LEU A O 1
ATOM 3657 N N . ILE A 1 486 ? 35.849 5.364 -36.575 1.00 86.81 486 ILE A N 1
ATOM 3658 C CA . ILE A 1 486 ? 37.066 5.446 -35.764 1.00 86.81 486 ILE A CA 1
ATOM 3659 C C . ILE A 1 486 ? 37.255 4.108 -35.061 1.00 86.81 486 ILE A C 1
ATOM 3661 O O . ILE A 1 486 ? 36.348 3.636 -34.377 1.00 86.81 486 ILE A O 1
ATOM 3665 N N . VAL A 1 487 ? 38.422 3.491 -35.220 1.00 82.88 487 VAL A N 1
ATOM 3666 C CA . VAL A 1 487 ? 38.776 2.275 -34.476 1.00 82.88 487 VAL A CA 1
ATOM 3667 C C . VAL A 1 487 ? 39.207 2.679 -33.066 1.00 82.88 487 VAL A C 1
ATOM 3669 O O . VAL A 1 487 ? 40.111 3.496 -32.908 1.00 82.88 487 VAL A O 1
ATOM 3672 N N . THR A 1 488 ? 38.538 2.150 -32.041 1.00 72.69 488 THR A N 1
ATOM 3673 C CA . THR A 1 488 ? 38.720 2.579 -30.639 1.00 72.69 488 THR A CA 1
ATOM 3674 C C . THR A 1 488 ? 39.413 1.540 -29.758 1.00 72.69 488 THR A C 1
ATOM 3676 O O . THR A 1 488 ? 39.557 1.770 -28.561 1.00 72.69 488 THR A O 1
ATOM 3679 N N . GLY A 1 489 ? 39.834 0.407 -30.331 1.00 65.12 489 GLY A N 1
ATOM 3680 C CA . GLY A 1 489 ? 40.243 -0.775 -29.568 1.00 65.12 489 GLY A CA 1
ATOM 3681 C C . GLY A 1 489 ? 39.063 -1.416 -28.827 1.00 65.12 489 GLY A C 1
ATOM 3682 O O . GLY A 1 489 ? 37.987 -0.822 -28.696 1.00 65.12 489 GLY A O 1
ATOM 3683 N N . ASP A 1 490 ? 39.245 -2.651 -28.362 1.00 62.41 490 ASP A N 1
ATOM 3684 C CA . ASP A 1 490 ? 38.279 -3.276 -27.457 1.00 62.41 490 ASP A CA 1
ATOM 3685 C C . ASP A 1 490 ? 38.443 -2.711 -26.037 1.00 62.41 490 ASP A C 1
ATOM 3687 O O . ASP A 1 490 ? 39.569 -2.474 -25.590 1.00 62.41 490 ASP A O 1
ATOM 3691 N N . PRO A 1 491 ? 37.343 -2.487 -25.298 1.00 58.47 491 PRO A N 1
ATOM 3692 C CA . PRO A 1 491 ? 37.429 -1.975 -23.936 1.00 58.47 491 PRO A CA 1
ATOM 3693 C C . PRO A 1 491 ? 38.211 -2.922 -23.016 1.00 58.47 491 PRO A C 1
ATOM 3695 O O . PRO A 1 491 ? 37.905 -4.110 -22.931 1.00 58.47 491 PRO A O 1
ATOM 3698 N N . GLN A 1 492 ? 39.172 -2.356 -22.276 1.00 46.66 492 GLN A N 1
ATOM 3699 C CA . GLN A 1 492 ? 40.009 -3.049 -21.281 1.00 46.66 492 GLN A CA 1
ATOM 3700 C C . GLN A 1 492 ? 39.189 -3.591 -20.098 1.00 46.66 492 GLN A C 1
ATOM 3702 O O . GLN A 1 492 ? 39.492 -4.650 -19.556 1.00 46.66 492 GLN A O 1
ATOM 3707 N N . VAL A 1 493 ? 38.125 -2.875 -19.718 1.00 50.25 493 VAL A N 1
ATOM 3708 C CA . VAL A 1 493 ? 37.186 -3.262 -18.662 1.00 50.25 493 VAL A CA 1
ATOM 3709 C C . VAL A 1 493 ? 35.780 -3.123 -19.223 1.00 50.25 493 VAL A C 1
ATOM 3711 O O . VAL A 1 493 ? 35.314 -2.032 -19.544 1.00 50.25 493 VAL A O 1
ATOM 3714 N N . ILE A 1 494 ? 35.095 -4.249 -19.362 1.00 52.94 494 ILE A N 1
ATOM 3715 C CA . ILE A 1 494 ? 33.636 -4.260 -19.442 1.00 52.94 494 ILE A CA 1
ATOM 3716 C C . ILE A 1 494 ? 33.191 -4.346 -17.997 1.00 52.94 494 ILE A C 1
ATOM 3718 O O . ILE A 1 494 ? 33.768 -5.179 -17.298 1.00 52.94 494 ILE A O 1
ATOM 3722 N N . PRO A 1 495 ? 32.228 -3.537 -17.531 1.00 51.09 495 PRO A N 1
ATOM 3723 C CA . PRO A 1 495 ? 31.814 -3.607 -16.142 1.00 51.09 495 PRO A CA 1
ATOM 3724 C C . PRO A 1 495 ? 31.376 -5.037 -15.822 1.00 51.09 495 PRO A C 1
ATOM 3726 O O . PRO A 1 495 ? 30.317 -5.498 -16.257 1.00 51.09 495 PRO A O 1
ATOM 3729 N N . GLU A 1 496 ? 32.248 -5.781 -15.141 1.00 48.62 496 GLU A N 1
ATOM 3730 C CA . GLU A 1 496 ? 31.939 -7.118 -14.677 1.00 48.62 496 GLU A CA 1
ATOM 3731 C C . GLU A 1 496 ? 30.851 -6.961 -13.635 1.00 48.62 496 GLU A C 1
ATOM 3733 O O . GLU A 1 496 ? 31.015 -6.204 -12.684 1.00 48.62 496 GLU A O 1
ATOM 3738 N N . ARG A 1 497 ? 29.742 -7.676 -13.853 1.00 51.59 497 ARG A N 1
ATOM 3739 C CA . ARG A 1 497 ? 28.671 -7.913 -12.883 1.00 51.59 497 ARG A CA 1
ATOM 3740 C C . ARG A 1 497 ? 28.407 -6.707 -11.990 1.00 51.59 497 ARG A C 1
ATOM 3742 O O . ARG A 1 497 ? 28.898 -6.641 -10.864 1.00 51.59 497 ARG A O 1
ATOM 3749 N N . MET A 1 498 ? 27.525 -5.821 -12.432 1.00 52.03 498 MET A N 1
ATOM 3750 C CA . MET A 1 498 ? 26.845 -5.001 -11.447 1.00 52.03 498 MET A CA 1
ATOM 3751 C C . MET A 1 498 ? 26.063 -5.952 -10.536 1.00 52.03 498 MET A C 1
ATOM 3753 O O . MET A 1 498 ? 25.128 -6.636 -10.961 1.00 52.03 498 MET A O 1
ATOM 3757 N N . ALA A 1 499 ? 26.583 -6.134 -9.322 1.00 46.00 499 ALA A N 1
ATOM 3758 C CA . ALA A 1 499 ? 26.098 -7.159 -8.422 1.00 46.00 499 ALA A CA 1
ATOM 3759 C C . ALA A 1 499 ? 24.624 -6.885 -8.135 1.00 46.00 499 ALA A C 1
ATOM 3761 O O . ALA A 1 499 ? 24.251 -5.777 -7.752 1.00 46.00 499 ALA A O 1
ATOM 3762 N N . PHE A 1 500 ? 23.790 -7.909 -8.315 1.00 49.78 500 PHE A N 1
ATOM 3763 C CA . PHE A 1 500 ? 22.429 -7.888 -7.800 1.00 49.78 500 PHE A CA 1
ATOM 3764 C C . PHE A 1 500 ? 22.492 -7.487 -6.315 1.00 49.78 500 PHE A C 1
ATOM 3766 O O . PHE A 1 500 ? 23.374 -7.999 -5.610 1.00 49.78 500 PHE A O 1
ATOM 3773 N N . PRO A 1 501 ? 21.607 -6.609 -5.812 1.00 50.75 501 PRO A N 1
ATOM 3774 C CA . PRO A 1 501 ? 21.498 -6.375 -4.377 1.00 50.75 501 PRO A CA 1
ATOM 3775 C C . PRO A 1 501 ? 21.331 -7.732 -3.674 1.00 50.75 501 PRO A C 1
ATOM 3777 O O . PRO A 1 501 ? 20.324 -8.414 -3.866 1.00 50.75 501 PRO A O 1
ATOM 3780 N N . ARG A 1 502 ? 22.359 -8.178 -2.932 1.00 47.91 502 ARG A N 1
ATOM 3781 C CA . ARG A 1 502 ? 22.485 -9.574 -2.457 1.00 47.91 502 ARG A CA 1
ATOM 3782 C C . ARG A 1 502 ? 21.396 -9.995 -1.463 1.00 47.91 502 ARG A C 1
ATOM 3784 O O . ARG A 1 502 ? 21.223 -11.187 -1.243 1.00 47.91 502 ARG A O 1
ATOM 3791 N N . SER A 1 503 ? 20.651 -9.048 -0.900 1.00 61.28 503 SER A N 1
ATOM 3792 C CA . SER A 1 503 ? 19.486 -9.299 -0.052 1.00 61.28 503 SER A CA 1
ATOM 3793 C C . SER A 1 503 ? 18.348 -8.375 -0.479 1.00 61.28 503 SER A C 1
ATOM 3795 O O . SER A 1 503 ? 18.230 -7.250 0.002 1.00 61.28 503 SER A O 1
ATOM 3797 N N . SER A 1 504 ? 17.540 -8.830 -1.436 1.00 77.75 504 SER A N 1
ATOM 3798 C CA . SER A 1 504 ? 16.250 -8.188 -1.693 1.00 77.75 504 SER A CA 1
ATOM 3799 C C . SER A 1 504 ? 15.308 -8.510 -0.526 1.00 77.75 504 SER A C 1
ATOM 3801 O O . SER A 1 504 ? 15.326 -9.658 -0.076 1.00 77.75 504 SER A O 1
ATOM 3803 N N . PRO A 1 505 ? 14.503 -7.552 -0.036 1.00 88.12 505 PRO A N 1
ATOM 3804 C CA . PRO A 1 505 ? 13.552 -7.806 1.035 1.00 88.12 505 PRO A CA 1
ATOM 3805 C C . PRO A 1 505 ? 12.561 -8.894 0.623 1.00 88.12 505 PRO A C 1
ATOM 3807 O O . PRO A 1 505 ? 12.235 -9.050 -0.557 1.00 88.12 505 PRO A O 1
ATOM 3810 N N . THR A 1 506 ? 12.072 -9.619 1.617 1.00 91.38 506 THR A N 1
ATOM 3811 C CA . THR A 1 506 ? 11.029 -10.638 1.511 1.00 91.38 506 THR A CA 1
ATOM 3812 C C . THR A 1 506 ? 9.826 -10.242 2.361 1.00 91.38 506 THR A C 1
ATOM 3814 O O . THR A 1 506 ? 9.938 -9.433 3.288 1.00 91.38 506 THR A O 1
ATOM 3817 N N . ALA A 1 507 ? 8.665 -10.855 2.118 1.00 93.38 507 ALA A N 1
ATOM 3818 C CA . ALA A 1 507 ? 7.529 -10.684 3.025 1.00 93.38 507 ALA A CA 1
ATOM 3819 C C . ALA A 1 507 ? 7.843 -11.107 4.475 1.00 93.38 507 ALA A C 1
ATOM 3821 O O . ALA A 1 507 ? 7.261 -10.561 5.411 1.00 93.38 507 ALA A O 1
ATOM 3822 N N . SER A 1 508 ? 8.775 -12.049 4.675 1.00 92.56 508 SER A N 1
ATOM 3823 C CA . SER A 1 508 ? 9.234 -12.446 6.011 1.00 92.56 508 SER A CA 1
ATOM 3824 C C . SER A 1 508 ? 9.917 -11.290 6.742 1.00 92.56 508 SER A C 1
ATOM 3826 O O . SER A 1 508 ? 9.624 -11.074 7.914 1.00 92.56 508 SER A O 1
ATOM 3828 N N . ASP A 1 509 ? 10.774 -10.527 6.063 1.00 92.56 509 ASP A N 1
ATOM 3829 C CA . ASP A 1 509 ? 11.491 -9.403 6.681 1.00 92.56 509 ASP A CA 1
ATOM 3830 C C . ASP A 1 509 ? 10.505 -8.330 7.166 1.00 92.56 509 ASP A C 1
ATOM 3832 O O . ASP A 1 509 ? 10.599 -7.850 8.293 1.00 92.56 509 ASP A O 1
ATOM 3836 N N . VAL A 1 510 ? 9.475 -8.031 6.364 1.00 95.25 510 VAL A N 1
ATOM 3837 C CA . VAL A 1 510 ? 8.425 -7.077 6.757 1.00 95.25 510 VAL A CA 1
ATOM 3838 C C . VAL A 1 510 ? 7.604 -7.601 7.940 1.00 95.25 510 VAL A C 1
ATOM 3840 O O . VAL A 1 510 ? 7.355 -6.842 8.875 1.00 95.25 510 VAL A O 1
ATOM 3843 N N . ARG A 1 511 ? 7.207 -8.886 7.945 1.00 94.69 511 ARG A N 1
ATOM 3844 C CA . ARG A 1 511 ? 6.460 -9.503 9.066 1.00 94.69 511 ARG A CA 1
ATOM 3845 C C . ARG A 1 511 ? 7.226 -9.434 10.383 1.00 94.69 511 ARG A C 1
ATOM 3847 O O . ARG A 1 511 ? 6.624 -9.161 11.422 1.00 94.69 511 ARG A O 1
ATOM 3854 N N . GLN A 1 512 ? 8.538 -9.663 10.337 1.00 93.19 512 GLN A N 1
ATOM 3855 C CA . GLN A 1 512 ? 9.394 -9.636 11.520 1.00 93.19 512 GLN A CA 1
ATOM 3856 C C . GLN A 1 512 ? 9.423 -8.256 12.182 1.00 93.19 512 GLN A C 1
ATOM 3858 O O . GLN A 1 512 ? 9.564 -8.198 13.399 1.00 93.19 512 GLN A O 1
ATOM 3863 N N . ASP A 1 513 ? 9.209 -7.175 11.427 1.00 93.50 513 ASP A N 1
ATOM 3864 C CA . ASP A 1 513 ? 9.259 -5.797 11.922 1.00 93.50 513 ASP A CA 1
ATOM 3865 C C . ASP A 1 513 ? 7.921 -5.244 12.438 1.00 93.50 513 ASP A C 1
ATOM 3867 O O . ASP A 1 513 ? 7.904 -4.155 13.041 1.00 93.50 513 ASP A O 1
ATOM 3871 N N . VAL A 1 514 ? 6.805 -5.951 12.219 1.00 96.25 514 VAL A N 1
ATOM 3872 C CA . VAL A 1 514 ? 5.474 -5.497 12.650 1.00 96.25 514 VAL A CA 1
ATOM 3873 C C . VAL A 1 514 ? 5.329 -5.663 14.175 1.00 96.25 514 VAL A C 1
ATOM 3875 O O . VAL A 1 514 ? 5.533 -6.762 14.691 1.00 96.25 514 VAL A O 1
ATOM 3878 N N . PRO A 1 515 ? 4.994 -4.600 14.929 1.00 96.38 515 PRO A N 1
ATOM 3879 C CA . PRO A 1 515 ? 4.878 -4.646 16.380 1.00 96.38 515 PRO A CA 1
ATOM 3880 C C . PRO A 1 515 ? 3.483 -5.075 16.836 1.00 96.38 515 PRO A C 1
ATOM 3882 O O . PRO A 1 515 ? 2.499 -4.940 16.111 1.00 96.38 515 PRO A O 1
ATOM 3885 N N . TRP A 1 516 ? 3.405 -5.556 18.074 1.00 96.19 516 TRP A N 1
ATOM 3886 C CA . TRP A 1 516 ? 2.157 -5.867 18.752 1.00 96.19 516 TRP A CA 1
ATOM 3887 C C . TRP A 1 516 ? 1.262 -4.614 18.842 1.00 96.19 516 TRP A C 1
ATOM 3889 O O . TRP A 1 516 ? 1.763 -3.554 19.231 1.00 96.19 516 TRP A O 1
ATOM 3899 N N . PRO A 1 517 ? -0.037 -4.704 18.497 1.00 96.88 517 PRO A N 1
ATOM 3900 C CA . PRO A 1 517 ? -0.957 -3.575 18.600 1.00 96.88 517 PRO A CA 1
ATOM 3901 C C . PRO A 1 517 ? -1.212 -3.177 20.055 1.00 96.88 517 PRO A C 1
ATOM 3903 O O . PRO A 1 517 ? -1.665 -3.998 20.852 1.00 96.88 517 PRO A O 1
ATOM 3906 N N . GLU A 1 518 ? -0.944 -1.920 20.410 1.00 92.19 518 GLU A N 1
ATOM 3907 C CA . GLU A 1 518 ? -1.134 -1.377 21.757 1.00 92.19 518 GLU A CA 1
ATOM 3908 C C . GLU A 1 518 ? -0.987 0.149 21.825 1.00 92.19 518 GLU A C 1
ATOM 3910 O O . GLU A 1 518 ? -0.412 0.784 20.938 1.00 92.19 518 GLU A O 1
ATOM 3915 N N . GLY A 1 519 ? -1.476 0.736 22.925 1.00 88.88 519 GLY A N 1
ATOM 3916 C CA . GLY A 1 519 ? -1.280 2.156 23.244 1.00 88.88 519 GLY A CA 1
ATOM 3917 C C . GLY A 1 519 ? -1.874 3.118 22.214 1.00 88.88 519 GLY A C 1
ATOM 3918 O O . GLY A 1 519 ? -1.471 4.277 22.160 1.00 88.88 519 GLY A O 1
ATOM 3919 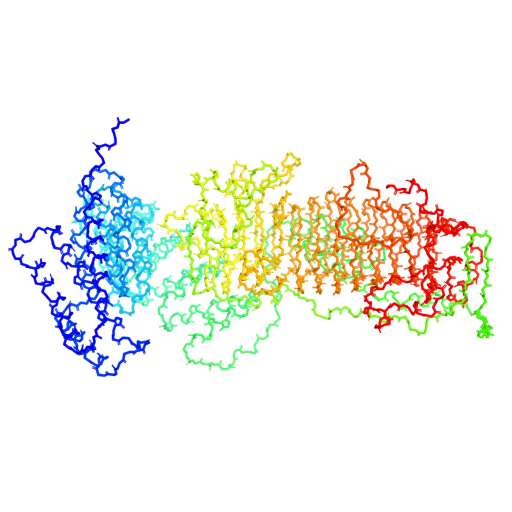N N . ALA A 1 520 ? -2.779 2.626 21.369 1.00 92.62 520 ALA A N 1
ATOM 3920 C CA . ALA A 1 520 ? -3.359 3.388 20.284 1.00 92.62 520 ALA A CA 1
ATOM 3921 C C . ALA A 1 520 ? -4.325 4.453 20.806 1.00 92.62 520 ALA A C 1
ATOM 3923 O O . ALA A 1 520 ? -5.269 4.133 21.527 1.00 92.62 520 ALA A O 1
ATOM 3924 N N . VAL A 1 521 ? -4.132 5.698 20.375 1.00 91.19 521 VAL A N 1
ATOM 3925 C CA . VAL A 1 521 ? -5.119 6.769 20.545 1.00 91.19 521 VAL A CA 1
ATOM 3926 C C . VAL A 1 521 ? -5.801 6.980 19.204 1.00 91.19 521 VAL A C 1
ATOM 3928 O O . VAL A 1 521 ? -5.159 7.347 18.218 1.00 91.19 521 VAL A O 1
ATOM 3931 N N . VAL A 1 522 ? -7.102 6.708 19.159 1.00 92.25 522 VAL A N 1
ATOM 3932 C CA . VAL A 1 522 ? -7.904 6.734 17.932 1.00 92.25 522 VAL A CA 1
ATOM 3933 C C . VAL A 1 522 ? -9.155 7.569 18.150 1.00 92.25 522 VAL A C 1
ATOM 3935 O O . VAL A 1 522 ? -9.709 7.603 19.246 1.00 92.25 522 VAL A O 1
ATOM 3938 N N . GLY A 1 523 ? -9.609 8.252 17.108 1.00 89.88 523 GLY A N 1
ATOM 3939 C CA . GLY A 1 523 ? -10.771 9.122 17.202 1.00 89.88 523 GLY A CA 1
ATOM 3940 C C . GLY A 1 523 ? -11.285 9.559 15.841 1.00 89.88 523 GLY A C 1
ATOM 3941 O O . GLY A 1 523 ? -10.922 9.003 14.803 1.00 89.88 523 GLY A O 1
ATOM 3942 N N . SER A 1 524 ? -12.129 10.585 15.852 1.00 92.50 524 SER A N 1
ATOM 3943 C CA . SER A 1 524 ? -12.560 11.269 14.638 1.00 92.50 524 SER A CA 1
ATOM 3944 C C . SER A 1 524 ? -12.447 12.779 14.799 1.00 92.50 524 SER A C 1
ATOM 3946 O O . SER A 1 524 ? -12.559 13.316 15.901 1.00 92.50 524 SER A O 1
ATOM 3948 N N . THR A 1 525 ? -12.218 13.473 13.692 1.00 92.25 525 THR A N 1
ATOM 3949 C CA . THR A 1 525 ? -12.238 14.939 13.625 1.00 92.25 525 THR A CA 1
ATOM 3950 C C . THR A 1 525 ? -12.772 15.377 12.267 1.00 92.25 525 THR A C 1
ATOM 3952 O O . THR A 1 525 ? -13.002 14.545 11.393 1.00 92.25 525 THR A O 1
ATOM 3955 N N . PHE A 1 526 ? -12.986 16.673 12.072 1.00 91.94 526 PHE A N 1
ATOM 3956 C CA . PHE A 1 526 ? -13.312 17.215 10.757 1.00 91.94 526 PHE A CA 1
ATOM 3957 C C . PHE A 1 526 ? -12.055 17.358 9.903 1.00 91.94 526 PHE A C 1
ATOM 3959 O O . PHE A 1 526 ? -11.022 17.814 10.395 1.00 91.94 526 PHE A O 1
ATOM 3966 N N . ALA A 1 527 ? -12.160 17.029 8.614 1.00 91.25 527 ALA A N 1
ATOM 3967 C CA . ALA A 1 527 ? -11.022 17.036 7.698 1.00 91.25 527 ALA A CA 1
ATOM 3968 C C . ALA A 1 527 ? -10.278 18.385 7.664 1.00 91.25 527 ALA A C 1
ATOM 3970 O O . ALA A 1 527 ? -9.052 18.410 7.691 1.00 91.25 527 ALA A O 1
ATOM 3971 N N . HIS A 1 528 ? -11.000 19.509 7.703 1.00 88.81 528 HIS A N 1
ATOM 3972 C CA . HIS A 1 528 ? -10.403 20.852 7.658 1.00 88.81 528 HIS A CA 1
ATOM 3973 C C . HIS A 1 528 ? -9.556 21.235 8.881 1.00 88.81 528 HIS A C 1
ATOM 3975 O O . HIS A 1 528 ? -8.787 22.191 8.807 1.00 88.81 528 HIS A O 1
ATOM 3981 N N . HIS A 1 529 ? -9.656 20.504 9.996 1.00 89.94 529 HIS A N 1
ATOM 3982 C CA . HIS A 1 529 ? -8.792 20.722 11.159 1.00 89.94 529 HIS A CA 1
ATOM 3983 C C . HIS A 1 529 ? -7.404 20.093 11.001 1.00 89.94 529 HIS A C 1
ATOM 3985 O O . HIS A 1 529 ? -6.515 20.370 11.805 1.00 89.94 529 HIS A O 1
ATOM 3991 N N . ASN A 1 530 ? -7.208 19.226 10.006 1.00 89.94 530 ASN A N 1
ATOM 3992 C CA . ASN A 1 530 ? -5.959 18.511 9.816 1.00 89.94 530 ASN A CA 1
ATOM 3993 C C . ASN A 1 530 ? -5.141 19.147 8.675 1.00 89.94 530 ASN A C 1
ATOM 3995 O O . ASN A 1 530 ? -5.585 19.114 7.526 1.00 89.94 530 ASN A O 1
ATOM 3999 N N . PRO A 1 531 ? -3.931 19.682 8.936 1.00 89.44 531 PRO A N 1
ATOM 4000 C CA . PRO A 1 531 ? -3.114 20.305 7.893 1.00 89.44 531 PRO A CA 1
ATOM 4001 C C . PRO A 1 531 ? -2.706 19.323 6.787 1.00 89.44 531 PRO A C 1
ATOM 4003 O O . PRO A 1 531 ? -2.547 19.741 5.643 1.00 89.44 531 PRO A O 1
ATOM 4006 N N . TYR A 1 532 ? -2.628 18.019 7.081 1.00 91.69 532 TYR A N 1
ATOM 4007 C CA . TYR A 1 532 ? -2.346 16.994 6.072 1.00 91.69 532 TYR A CA 1
ATOM 4008 C C . TYR A 1 532 ? -3.503 16.777 5.090 1.00 91.69 532 TYR A C 1
ATOM 4010 O O . TYR A 1 532 ? -3.323 16.134 4.056 1.00 91.69 532 TYR A O 1
ATOM 4018 N N . MET A 1 533 ? -4.696 17.290 5.414 1.00 90.56 533 MET A N 1
ATOM 4019 C CA . MET A 1 533 ? -5.873 17.217 4.553 1.00 90.56 533 MET A CA 1
ATOM 4020 C C . MET A 1 533 ? -6.046 18.454 3.661 1.00 90.56 533 MET A C 1
ATOM 4022 O O . MET A 1 533 ? -6.916 18.452 2.793 1.00 90.56 533 MET A O 1
ATOM 4026 N N . ALA A 1 534 ? -5.220 19.495 3.837 1.00 85.94 534 ALA A N 1
ATOM 4027 C CA . ALA A 1 534 ? -5.370 20.776 3.143 1.00 85.94 534 ALA A CA 1
ATOM 4028 C C . ALA A 1 534 ? -5.439 20.617 1.614 1.00 85.94 534 ALA A C 1
ATOM 4030 O O . ALA A 1 534 ? -6.342 21.156 0.981 1.00 85.94 534 ALA A O 1
ATOM 4031 N N . LYS A 1 535 ? -4.573 19.771 1.043 1.00 84.88 535 LYS A N 1
ATOM 4032 C CA . LYS A 1 535 ? -4.517 19.520 -0.405 1.00 84.88 535 LYS A CA 1
ATOM 4033 C C . LYS A 1 535 ? -5.786 18.875 -0.982 1.00 84.88 535 LYS A C 1
ATOM 4035 O O . LYS A 1 535 ? -6.061 18.972 -2.177 1.00 84.88 535 LYS A O 1
ATOM 4040 N N . PHE A 1 536 ? -6.574 18.200 -0.147 1.00 87.06 536 PHE A N 1
ATOM 4041 C CA . PHE A 1 536 ? -7.822 17.555 -0.565 1.00 87.06 536 PHE A CA 1
ATOM 4042 C C . PHE A 1 536 ? -9.032 18.491 -0.509 1.00 87.06 536 PHE A C 1
ATOM 4044 O O . PHE A 1 536 ? -10.072 18.154 -1.073 1.00 87.06 536 PHE A O 1
ATOM 4051 N N . LEU A 1 537 ? -8.887 19.643 0.151 1.00 83.50 537 LEU A N 1
ATOM 4052 C CA . LEU A 1 537 ? -9.893 20.706 0.214 1.00 83.50 537 LEU A CA 1
ATOM 4053 C C . LEU A 1 537 ? -9.774 21.693 -0.951 1.00 83.50 537 LEU A C 1
ATOM 4055 O O . LEU A 1 537 ? -10.701 22.458 -1.175 1.00 83.50 537 LEU A O 1
ATOM 4059 N N . GLU A 1 538 ? -8.645 21.696 -1.661 1.00 81.69 538 GLU A N 1
ATOM 4060 C CA . GLU A 1 538 ? -8.461 22.510 -2.861 1.00 81.69 538 GLU A CA 1
ATOM 4061 C C . GLU A 1 538 ? -9.370 22.026 -3.996 1.00 81.69 538 GLU A C 1
ATOM 4063 O O . GLU A 1 538 ? -9.474 20.818 -4.249 1.00 81.69 538 GLU A O 1
ATOM 4068 N N . ASP A 1 539 ? -9.976 22.982 -4.700 1.00 76.00 539 ASP A N 1
ATOM 4069 C CA . ASP A 1 539 ? -10.830 22.717 -5.853 1.00 76.00 539 ASP A CA 1
ATOM 4070 C C . ASP A 1 539 ? -10.013 22.131 -7.013 1.00 76.00 539 ASP A C 1
ATOM 4072 O O . ASP A 1 539 ? -8.929 22.607 -7.367 1.00 76.00 539 ASP A O 1
ATOM 4076 N N . GLY A 1 540 ? -10.547 21.072 -7.618 1.00 66.75 540 GLY A N 1
ATOM 4077 C CA . GLY A 1 540 ? -10.062 20.533 -8.878 1.00 66.75 540 GLY A CA 1
ATOM 4078 C C . GLY A 1 540 ? -10.380 21.450 -10.061 1.00 66.75 540 GLY A C 1
ATOM 4079 O O . GLY A 1 540 ? -11.089 22.449 -9.947 1.00 66.75 540 GLY A O 1
ATOM 4080 N N . ALA A 1 541 ? -9.892 21.078 -11.247 1.00 63.94 541 ALA A N 1
ATOM 4081 C CA . ALA A 1 541 ? -10.169 21.814 -12.485 1.00 63.94 541 ALA A CA 1
ATOM 4082 C C . ALA A 1 541 ? -11.668 21.848 -12.857 1.00 63.94 541 ALA A C 1
ATOM 4084 O O . ALA A 1 541 ? -12.094 22.707 -13.625 1.00 63.94 541 ALA A O 1
ATOM 4085 N N . ASP A 1 542 ? -12.458 20.919 -12.320 1.00 65.50 542 ASP A N 1
ATOM 4086 C CA . ASP A 1 542 ? -13.913 20.839 -12.458 1.00 65.50 542 ASP A CA 1
ATOM 4087 C C . ASP A 1 542 ? -14.675 21.554 -11.324 1.00 65.50 542 ASP A C 1
ATOM 4089 O O . ASP A 1 542 ? -15.905 21.530 -11.304 1.00 65.50 542 ASP A O 1
ATOM 4093 N N . GLY A 1 543 ? -13.961 22.199 -10.394 1.00 66.00 543 GLY A N 1
ATOM 4094 C CA . GLY A 1 543 ? -14.528 22.869 -9.224 1.00 66.00 543 GLY A CA 1
ATOM 4095 C C . GLY A 1 543 ? -14.944 21.928 -8.090 1.00 66.00 543 GLY A C 1
ATOM 4096 O O . GLY A 1 543 ? -15.514 22.401 -7.111 1.00 66.00 543 GLY A O 1
ATOM 4097 N N . SER A 1 544 ? -14.690 20.618 -8.198 1.00 69.50 544 SER A N 1
ATOM 4098 C CA . SER A 1 544 ? -14.974 19.654 -7.129 1.00 69.50 544 SER A CA 1
ATOM 4099 C C . SER A 1 544 ? -13.747 19.425 -6.245 1.00 69.50 544 SER A C 1
ATOM 4101 O O . SER A 1 544 ? -12.611 19.377 -6.723 1.00 69.50 544 SER A O 1
ATOM 4103 N N . THR A 1 545 ? -13.954 19.266 -4.937 1.00 80.88 545 THR A N 1
ATOM 4104 C CA . THR A 1 545 ? -12.864 18.898 -4.019 1.00 80.88 545 THR A CA 1
ATOM 4105 C C . THR A 1 545 ? -12.640 17.385 -4.031 1.00 80.88 545 THR A C 1
ATOM 4107 O O . THR A 1 545 ? -13.539 16.599 -4.331 1.00 80.88 545 THR A O 1
ATOM 4110 N N . ARG A 1 546 ? -11.459 16.920 -3.610 1.00 83.06 546 ARG A N 1
ATOM 4111 C CA . ARG A 1 546 ? -11.198 15.469 -3.458 1.00 83.06 546 ARG A CA 1
ATOM 4112 C C . ARG A 1 546 ? -12.000 14.842 -2.313 1.00 83.06 546 ARG A C 1
ATOM 4114 O O . ARG A 1 546 ? -12.105 13.621 -2.225 1.00 83.06 546 ARG A O 1
ATOM 4121 N N . LEU A 1 547 ? -12.565 15.675 -1.441 1.00 89.31 547 LEU A N 1
ATOM 4122 C CA . LEU A 1 547 ? -13.460 15.280 -0.360 1.00 89.31 547 LEU A CA 1
ATOM 4123 C C . LEU A 1 547 ? -14.938 15.296 -0.764 1.00 89.31 547 LEU A C 1
ATOM 4125 O O . LEU A 1 547 ? -15.765 14.905 0.056 1.00 89.31 547 LEU A O 1
ATOM 4129 N N . GLU A 1 548 ? -15.279 15.694 -1.994 1.00 89.69 548 GLU A N 1
ATOM 4130 C CA . GLU A 1 548 ? -16.665 15.863 -2.451 1.00 89.69 548 GLU A CA 1
ATOM 4131 C C . GLU A 1 548 ? -17.511 14.607 -2.212 1.00 89.69 548 GLU A C 1
ATOM 4133 O O . GLU A 1 548 ? -18.609 14.677 -1.664 1.00 89.69 548 GLU A O 1
ATOM 4138 N N . GLN A 1 549 ? -16.963 13.428 -2.515 1.00 91.62 549 GLN A N 1
ATOM 4139 C CA . GLN A 1 549 ? -17.659 12.161 -2.298 1.00 91.62 549 GLN A CA 1
ATOM 4140 C C . GLN A 1 549 ? -17.967 11.910 -0.810 1.00 91.62 549 GLN A C 1
ATOM 4142 O O . GLN A 1 549 ? -19.059 11.459 -0.465 1.00 91.62 549 GLN A O 1
ATOM 4147 N N . ALA A 1 550 ? -17.035 12.247 0.087 1.00 93.50 550 ALA A N 1
ATOM 4148 C CA . ALA A 1 550 ? -17.233 12.124 1.531 1.00 93.50 550 ALA A CA 1
ATOM 4149 C C . ALA A 1 550 ? -18.195 13.199 2.074 1.00 93.50 550 ALA A C 1
ATOM 4151 O O . ALA A 1 550 ? -19.003 12.904 2.956 1.00 93.50 550 ALA A O 1
ATOM 4152 N N . ILE A 1 551 ? -18.144 14.423 1.534 1.00 92.81 551 ILE A N 1
ATOM 4153 C CA . ILE A 1 551 ? -19.068 15.531 1.836 1.00 92.81 551 ILE A CA 1
ATOM 4154 C C . ILE A 1 551 ? -20.502 15.113 1.515 1.00 92.81 551 ILE A C 1
ATOM 4156 O O . ILE A 1 551 ? -21.379 15.193 2.378 1.00 92.81 551 ILE A O 1
ATOM 4160 N N . GLN A 1 552 ? -20.729 14.604 0.302 1.00 92.25 552 GLN A N 1
ATOM 4161 C CA . GLN A 1 552 ? -22.042 14.154 -0.154 1.00 92.25 552 GLN A CA 1
ATOM 4162 C C . GLN A 1 552 ? -22.550 12.965 0.661 1.00 92.25 552 GLN A C 1
ATOM 4164 O O . GLN A 1 552 ? -23.704 12.965 1.087 1.00 92.25 552 GLN A O 1
ATOM 4169 N N . TYR A 1 553 ? -21.692 11.973 0.919 1.00 93.69 553 TYR A N 1
ATOM 4170 C CA . TYR A 1 553 ? -22.080 10.778 1.666 1.00 93.69 553 TYR A CA 1
ATOM 4171 C C . TYR A 1 553 ? -22.457 11.084 3.120 1.00 93.69 553 TYR A C 1
ATOM 4173 O O . TYR A 1 553 ? -23.431 10.542 3.639 1.00 93.69 553 TYR A O 1
ATOM 4181 N N . GLN A 1 554 ? -21.697 11.958 3.786 1.00 93.25 554 GLN A N 1
ATOM 4182 C CA . GLN A 1 554 ? -21.947 12.312 5.185 1.00 93.25 554 GLN A CA 1
ATOM 4183 C C . GLN A 1 554 ? -22.984 13.435 5.348 1.00 93.25 554 GLN A C 1
ATOM 4185 O O . GLN A 1 554 ? -23.481 13.636 6.455 1.00 93.25 554 GLN A O 1
ATOM 4190 N N . GLY A 1 555 ? -23.313 14.172 4.281 1.00 91.38 555 GLY A N 1
ATOM 4191 C CA . GLY A 1 555 ? -24.228 15.316 4.330 1.00 91.38 555 GLY A CA 1
ATOM 4192 C C . GLY A 1 555 ? -23.686 16.491 5.154 1.00 91.38 555 GLY A C 1
ATOM 4193 O O . GLY A 1 555 ? -24.463 17.231 5.759 1.00 91.38 555 GLY A O 1
ATOM 4194 N N . LEU A 1 556 ? -22.358 16.643 5.223 1.00 87.56 556 LEU A N 1
ATOM 4195 C CA . LEU A 1 556 ? -21.671 17.646 6.042 1.00 87.56 556 LEU A CA 1
ATOM 4196 C C . LEU A 1 556 ? -20.794 18.552 5.166 1.00 87.56 556 LEU A C 1
ATOM 4198 O O . LEU A 1 556 ? -20.050 18.023 4.345 1.00 87.56 556 LEU A O 1
ATOM 4202 N N . PRO A 1 557 ? -20.771 19.884 5.386 1.00 83.06 557 PRO A N 1
ATOM 4203 C CA . PRO A 1 557 ? -19.915 20.803 4.619 1.00 83.06 557 PRO A CA 1
ATOM 4204 C C . PRO A 1 557 ? -18.417 20.494 4.720 1.00 83.06 557 PRO A C 1
ATOM 4206 O O . PRO A 1 557 ? -17.648 20.795 3.817 1.00 83.06 557 PRO A O 1
ATOM 4209 N N . SER A 1 558 ? -17.996 19.901 5.838 1.00 88.00 558 SER A N 1
ATOM 4210 C CA . SER A 1 558 ? -16.679 19.297 5.990 1.00 88.00 558 SER A CA 1
ATOM 4211 C C . SER A 1 558 ? -16.884 17.891 6.543 1.00 88.00 558 SER A C 1
ATOM 4213 O O . SER A 1 558 ? -17.534 17.755 7.585 1.00 88.00 558 SER A O 1
ATOM 4215 N N . PRO A 1 559 ? -16.374 16.846 5.874 1.00 93.62 559 PRO A N 1
ATOM 4216 C CA . PRO A 1 559 ? -16.611 15.484 6.306 1.00 93.62 559 PRO A CA 1
ATOM 4217 C C . PRO A 1 559 ? -15.769 15.181 7.545 1.00 93.62 559 PRO A C 1
ATOM 4219 O O . PRO A 1 559 ? -14.675 15.726 7.746 1.00 93.62 559 PRO A O 1
ATOM 4222 N N . LYS A 1 560 ? -16.278 14.280 8.381 1.00 94.12 560 LYS A N 1
ATOM 4223 C CA . LYS A 1 560 ? -15.483 13.644 9.422 1.00 94.12 560 LYS A CA 1
ATOM 4224 C C . LYS A 1 560 ? -14.502 12.659 8.795 1.00 94.12 560 LYS A C 1
ATOM 4226 O O . LYS A 1 560 ? -14.803 11.986 7.808 1.00 94.12 560 LYS A O 1
ATOM 4231 N N . MET A 1 561 ? -13.348 12.549 9.430 1.00 95.81 561 MET A N 1
ATOM 4232 C CA . MET A 1 561 ? -12.293 11.594 9.130 1.00 95.81 561 MET A CA 1
ATOM 4233 C C . MET A 1 561 ? -11.954 10.794 10.386 1.00 95.81 561 MET A C 1
ATOM 4235 O O . MET A 1 561 ? -12.069 11.297 11.507 1.00 95.81 561 MET A O 1
ATOM 4239 N N . ILE A 1 562 ? -11.505 9.563 10.189 1.00 98.12 562 ILE A N 1
ATOM 4240 C CA . ILE A 1 562 ? -10.943 8.705 11.229 1.00 98.12 562 ILE A CA 1
ATOM 4241 C C . ILE A 1 562 ? -9.476 9.090 11.424 1.00 98.12 562 ILE A C 1
ATOM 4243 O O . ILE A 1 562 ? -8.755 9.293 10.449 1.00 98.12 562 ILE A O 1
ATOM 4247 N N . VAL A 1 563 ? -9.020 9.185 12.671 1.00 97.50 563 VAL A N 1
ATOM 4248 C CA . VAL A 1 563 ? -7.638 9.549 13.003 1.00 97.50 563 VAL A CA 1
ATOM 4249 C C . VAL A 1 563 ? -7.028 8.507 13.929 1.00 97.50 563 VAL A C 1
ATOM 4251 O O . VAL A 1 563 ? -7.566 8.242 15.002 1.00 97.50 563 VAL A O 1
ATOM 4254 N N . VAL A 1 564 ? -5.877 7.965 13.533 1.00 97.88 564 VAL A N 1
ATOM 4255 C CA . VAL A 1 564 ? -4.952 7.244 14.414 1.00 97.88 564 VAL A CA 1
ATOM 4256 C C . VAL A 1 564 ? -3.877 8.242 14.832 1.00 97.88 564 VAL A C 1
ATOM 4258 O O . VAL A 1 564 ? -3.030 8.625 14.027 1.00 97.88 564 VAL A O 1
ATOM 4261 N N . GLN A 1 565 ? -3.963 8.726 16.068 1.00 95.62 565 GLN A N 1
ATOM 4262 C CA . GLN A 1 565 ? -3.156 9.842 16.558 1.00 95.62 565 GLN A CA 1
ATOM 4263 C C . GLN A 1 565 ? -1.784 9.398 17.073 1.00 95.62 565 GLN A C 1
ATOM 4265 O O . GLN A 1 565 ? -0.798 10.099 16.871 1.00 95.62 565 GLN A O 1
ATOM 4270 N N . SER A 1 566 ? -1.715 8.258 17.756 1.00 95.88 566 SER A N 1
ATOM 4271 C CA . SER A 1 566 ? -0.476 7.702 18.306 1.00 95.88 566 SER A CA 1
ATOM 4272 C C . SER A 1 566 ? -0.637 6.211 18.601 1.00 95.88 566 SER A C 1
ATOM 4274 O O . SER A 1 566 ? -1.744 5.675 18.516 1.00 95.88 566 SER A O 1
ATOM 4276 N N . GLY A 1 567 ? 0.468 5.546 18.950 1.00 96.25 567 GLY A N 1
ATOM 4277 C CA . GLY A 1 567 ? 0.493 4.121 19.283 1.00 96.25 567 GLY A CA 1
ATOM 4278 C C . GLY A 1 567 ? 0.374 3.211 18.062 1.00 96.25 567 GLY A C 1
ATOM 4279 O O . GLY A 1 567 ? 0.541 3.651 16.923 1.00 96.25 567 GLY A O 1
ATOM 4280 N N . VAL A 1 568 ? 0.113 1.927 18.308 1.00 98.25 568 VAL A N 1
ATOM 4281 C CA . VAL A 1 568 ? -0.014 0.894 17.273 1.00 98.25 568 VAL A CA 1
ATOM 4282 C C . VAL A 1 568 ? -1.449 0.379 17.261 1.00 98.25 568 VAL A C 1
ATOM 4284 O O . VAL A 1 568 ? -1.881 -0.280 18.205 1.00 98.25 568 VAL A O 1
ATOM 4287 N N . ALA A 1 569 ? -2.190 0.657 16.193 1.00 97.69 569 ALA A N 1
ATOM 4288 C CA . ALA A 1 569 ? -3.573 0.220 16.025 1.00 97.69 569 ALA A CA 1
ATOM 4289 C C . ALA A 1 569 ? -3.686 -0.793 14.888 1.00 97.69 569 ALA A C 1
ATOM 4291 O O . ALA A 1 569 ? -3.051 -0.625 13.849 1.00 97.69 569 ALA A O 1
ATOM 4292 N N . THR A 1 570 ? -4.558 -1.791 15.024 1.00 97.94 570 THR A N 1
ATOM 4293 C CA . THR A 1 570 ? -5.131 -2.444 13.841 1.00 97.94 570 THR A CA 1
ATOM 4294 C C . THR A 1 570 ? -6.396 -1.716 13.411 1.00 97.94 570 THR A C 1
ATOM 4296 O O . THR A 1 570 ? -7.062 -1.073 14.225 1.00 97.94 570 THR A O 1
ATOM 4299 N N . LEU A 1 571 ? -6.787 -1.836 12.144 1.00 96.00 571 LEU A N 1
ATOM 4300 C CA . LEU A 1 571 ? -8.016 -1.190 11.683 1.00 96.00 571 LEU A CA 1
ATOM 4301 C C . LEU A 1 571 ? -9.283 -1.764 12.360 1.00 96.00 571 LEU A C 1
ATOM 4303 O O . LEU A 1 571 ? -10.239 -1.026 12.598 1.00 96.00 571 LEU A O 1
ATOM 4307 N N . GLY A 1 572 ? -9.279 -3.041 12.762 1.00 94.19 572 GLY A N 1
ATOM 4308 C CA . GLY A 1 572 ? -10.335 -3.627 13.589 1.00 94.19 572 GLY A CA 1
ATOM 4309 C C . GLY A 1 572 ? -10.392 -3.043 15.005 1.00 94.19 572 GLY A C 1
ATOM 4310 O O . GLY A 1 572 ? -11.492 -2.834 15.519 1.00 94.19 572 GLY A O 1
ATOM 4311 N N . MET A 1 573 ? -9.248 -2.710 15.619 1.00 93.44 573 MET A N 1
ATOM 4312 C CA . MET A 1 573 ? -9.224 -1.971 16.892 1.00 93.44 573 MET A CA 1
ATOM 4313 C C . MET A 1 573 ? -9.819 -0.574 16.729 1.00 93.44 573 MET A C 1
ATOM 4315 O O . MET A 1 573 ? -10.616 -0.156 17.564 1.00 93.44 573 MET A O 1
ATOM 4319 N N . VAL A 1 574 ? -9.496 0.129 15.634 1.00 95.56 574 VAL A N 1
ATOM 4320 C CA . VAL A 1 574 ? -10.105 1.437 15.331 1.00 95.56 574 VAL A CA 1
ATOM 4321 C C . VAL A 1 574 ? -11.627 1.310 15.244 1.00 95.56 574 VAL A C 1
ATOM 4323 O O . VAL A 1 574 ? -12.345 2.097 15.856 1.00 95.56 574 VAL A O 1
ATOM 4326 N N . ALA A 1 575 ? -12.131 0.289 14.543 1.00 93.62 575 ALA A N 1
ATOM 4327 C CA . ALA A 1 575 ? -13.566 0.052 14.425 1.00 93.62 575 ALA A CA 1
ATOM 4328 C C . ALA A 1 575 ? -14.237 -0.164 15.788 1.00 93.62 575 ALA A C 1
ATOM 4330 O O . ALA A 1 575 ? -15.229 0.494 16.095 1.00 93.62 575 ALA A O 1
ATOM 4331 N N . ARG A 1 576 ? -13.667 -1.027 16.639 1.00 87.88 576 ARG A N 1
ATOM 4332 C CA . ARG A 1 576 ? -14.181 -1.282 17.996 1.00 87.88 576 ARG A CA 1
ATOM 4333 C C . ARG A 1 576 ? -14.083 -0.054 18.904 1.00 87.88 576 ARG A C 1
ATOM 4335 O O . ARG A 1 576 ? -14.967 0.174 19.721 1.00 87.88 576 ARG A O 1
ATOM 4342 N N . ALA A 1 577 ? -13.047 0.765 18.753 1.00 85.25 577 ALA A N 1
ATOM 4343 C CA . ALA A 1 577 ? -12.892 1.984 19.539 1.00 85.25 577 ALA A CA 1
ATOM 4344 C C . ALA A 1 577 ? -13.907 3.075 19.155 1.00 85.25 577 ALA A C 1
ATOM 4346 O O . ALA A 1 577 ? -14.356 3.816 20.028 1.00 85.25 577 ALA A O 1
ATOM 4347 N N . LEU A 1 578 ? -14.287 3.163 17.875 1.00 87.38 578 LEU A N 1
ATOM 4348 C CA . LEU A 1 578 ? -15.277 4.130 17.387 1.00 87.38 578 LEU A CA 1
ATOM 4349 C C . LEU A 1 578 ? -16.728 3.654 17.537 1.00 87.38 578 LEU A C 1
ATOM 4351 O O . LEU A 1 578 ? -17.650 4.470 17.438 1.00 87.38 578 LEU A O 1
ATOM 4355 N N . GLN A 1 579 ? -16.962 2.368 17.801 1.00 82.50 579 GLN A N 1
ATOM 4356 C CA . GLN A 1 579 ? -18.296 1.854 18.106 1.00 82.50 579 GLN A CA 1
ATOM 4357 C C . GLN A 1 579 ? -18.898 2.572 19.325 1.00 82.50 579 GLN A C 1
ATOM 4359 O O . GLN A 1 579 ? -18.232 2.834 20.324 1.00 82.50 579 GLN A O 1
ATOM 4364 N N . GLY A 1 580 ? -20.181 2.931 19.227 1.00 69.00 580 GLY A N 1
ATOM 4365 C CA . GLY A 1 580 ? -20.893 3.688 20.262 1.00 69.00 580 GLY A CA 1
ATOM 4366 C C . GLY A 1 580 ? -20.656 5.205 20.240 1.00 69.00 580 GLY A C 1
ATOM 4367 O O . GLY A 1 580 ? -21.400 5.937 20.886 1.00 69.00 580 GLY A O 1
ATOM 4368 N N . THR A 1 581 ? -19.687 5.697 19.466 1.00 74.38 581 THR A N 1
ATOM 4369 C CA . THR A 1 581 ? -19.446 7.138 19.290 1.00 74.38 581 THR A CA 1
ATOM 4370 C C . THR A 1 581 ? -20.308 7.725 18.165 1.00 74.38 581 THR A C 1
ATOM 4372 O O . THR A 1 581 ? -20.903 6.999 17.364 1.00 74.38 581 THR A O 1
ATOM 4375 N N . ASP A 1 582 ? -20.313 9.052 18.027 1.00 72.56 582 ASP A N 1
ATOM 4376 C CA . ASP A 1 582 ? -20.921 9.760 16.890 1.00 72.56 582 ASP A CA 1
ATOM 4377 C C . ASP A 1 582 ? -20.140 9.593 15.562 1.00 72.56 582 ASP A C 1
ATOM 4379 O O . ASP A 1 582 ? -20.442 10.265 14.571 1.00 72.56 582 ASP A O 1
ATOM 4383 N N . ALA A 1 583 ? -19.120 8.729 15.557 1.00 82.31 583 ALA A N 1
ATOM 4384 C CA . ALA A 1 583 ? -18.312 8.319 14.413 1.00 82.31 583 ALA A CA 1
ATOM 4385 C C . ALA A 1 583 ? -18.361 6.800 14.152 1.00 82.31 583 ALA A C 1
ATOM 4387 O O . ALA A 1 583 ? -17.661 6.303 13.270 1.00 82.31 583 ALA A O 1
ATOM 4388 N N . GLY A 1 584 ? -19.196 6.045 14.878 1.00 82.06 584 GLY A N 1
ATOM 4389 C CA . GLY A 1 584 ? -19.295 4.588 14.726 1.00 82.06 584 GLY A CA 1
ATOM 4390 C C . GLY A 1 584 ? -19.839 4.118 13.372 1.00 82.06 584 GLY A C 1
ATOM 4391 O O . GLY A 1 584 ? -19.672 2.960 13.015 1.00 82.06 584 GLY A O 1
ATOM 4392 N N . ASN A 1 585 ? -20.469 4.998 12.590 1.00 88.62 585 ASN A N 1
ATOM 4393 C CA . ASN A 1 585 ? -20.924 4.703 11.227 1.00 88.62 585 ASN A CA 1
ATOM 4394 C C . ASN A 1 585 ? -19.827 4.891 10.161 1.00 88.62 585 ASN A C 1
ATOM 4396 O O . ASN A 1 585 ? -20.020 4.467 9.020 1.00 88.62 585 ASN A O 1
ATOM 4400 N N . LEU A 1 586 ? -18.693 5.508 10.514 1.00 94.44 586 LEU A N 1
ATOM 4401 C CA . LEU A 1 586 ? -17.574 5.744 9.597 1.00 94.44 586 LEU A CA 1
ATOM 4402 C C . LEU A 1 586 ? -16.774 4.466 9.313 1.00 94.44 586 LEU A C 1
ATOM 4404 O O . LEU A 1 586 ? -16.002 4.424 8.359 1.00 94.44 586 LEU A O 1
ATOM 4408 N N . ILE A 1 587 ? -16.936 3.425 10.131 1.00 95.94 587 ILE A N 1
ATOM 4409 C CA . ILE A 1 587 ? -16.263 2.136 9.979 1.00 95.94 587 ILE A CA 1
ATOM 4410 C C . ILE A 1 587 ? -17.079 1.035 10.662 1.00 95.94 587 ILE A C 1
ATOM 4412 O O . ILE A 1 587 ? -17.538 1.211 11.786 1.00 95.94 587 ILE A O 1
ATOM 4416 N N . ALA A 1 588 ? -17.287 -0.100 9.996 1.00 91.38 588 ALA A N 1
ATOM 4417 C CA . ALA A 1 588 ? -18.132 -1.170 10.523 1.00 91.38 588 ALA A CA 1
ATOM 4418 C C . ALA A 1 588 ? -17.667 -2.560 10.078 1.00 91.38 588 ALA A C 1
ATOM 4420 O O . ALA A 1 588 ? -17.152 -2.729 8.975 1.00 91.38 588 ALA A O 1
ATOM 4421 N N . PHE A 1 589 ? -17.898 -3.563 10.925 1.00 90.12 589 PHE A N 1
ATOM 4422 C CA . PHE A 1 589 ? -17.769 -4.968 10.539 1.00 90.12 589 PHE A CA 1
ATOM 4423 C C . PHE A 1 589 ? -18.972 -5.386 9.685 1.00 90.12 589 PHE A C 1
ATOM 4425 O O . PHE A 1 589 ? -20.112 -5.061 10.015 1.00 90.12 589 PHE A O 1
ATOM 4432 N N . ASP A 1 590 ? -18.705 -6.113 8.605 1.00 87.06 590 ASP A N 1
ATOM 4433 C CA . ASP A 1 590 ? -19.690 -6.717 7.709 1.00 87.06 590 ASP A CA 1
ATOM 4434 C C . ASP A 1 590 ? -19.304 -8.185 7.470 1.00 87.06 590 ASP A C 1
ATOM 4436 O O . ASP A 1 590 ? -18.436 -8.503 6.646 1.00 87.06 590 ASP A O 1
ATOM 4440 N N . GLY A 1 591 ? -19.888 -9.080 8.271 1.00 83.94 591 GLY A N 1
ATOM 4441 C CA . GLY A 1 591 ? -19.489 -10.486 8.337 1.00 83.94 591 GLY A CA 1
ATOM 4442 C C . GLY A 1 591 ? -18.015 -10.639 8.728 1.00 83.94 591 GLY A C 1
ATOM 4443 O O . GLY A 1 591 ? -17.572 -10.103 9.741 1.00 83.94 591 GLY A O 1
ATOM 4444 N N . ASP A 1 592 ? -17.250 -11.348 7.898 1.00 84.81 592 ASP A N 1
ATOM 4445 C CA . ASP A 1 592 ? -15.801 -11.539 8.069 1.00 84.81 592 ASP A CA 1
ATOM 4446 C C . ASP A 1 592 ? -14.966 -10.404 7.423 1.00 84.81 592 ASP A C 1
ATOM 4448 O O . ASP A 1 592 ? -13.751 -10.529 7.267 1.00 84.81 592 ASP A O 1
ATOM 4452 N N . SER A 1 593 ? -15.598 -9.296 7.018 1.00 93.94 593 SER A N 1
ATOM 4453 C CA . SER A 1 593 ? -14.935 -8.133 6.416 1.00 93.94 593 SER A CA 1
ATOM 4454 C C . SER A 1 593 ? -15.127 -6.864 7.245 1.00 93.94 593 SER A C 1
ATOM 4456 O O . SER A 1 593 ? -16.017 -6.780 8.090 1.00 93.94 593 SER A O 1
ATOM 4458 N N . LEU A 1 594 ? -14.286 -5.860 7.008 1.00 96.69 594 LEU A N 1
ATOM 4459 C CA . LEU A 1 594 ? -14.408 -4.536 7.613 1.00 96.69 594 LEU A CA 1
ATOM 4460 C C . LEU A 1 594 ? -14.582 -3.502 6.509 1.00 96.69 594 LEU A C 1
ATOM 4462 O O . LEU A 1 594 ? -13.724 -3.386 5.634 1.00 96.69 594 LEU A O 1
ATOM 4466 N N . ILE A 1 595 ? -15.681 -2.752 6.557 1.00 97.56 595 ILE A N 1
ATOM 4467 C CA . ILE A 1 595 ? -15.956 -1.668 5.622 1.00 97.56 595 ILE A CA 1
ATOM 4468 C C . ILE A 1 595 ? -15.649 -0.312 6.251 1.00 97.56 595 ILE A C 1
ATOM 4470 O O . ILE A 1 595 ? -16.135 0.025 7.331 1.00 97.56 595 ILE A O 1
ATOM 4474 N N . VAL A 1 596 ? -14.833 0.471 5.554 1.00 98.38 596 VAL A N 1
ATOM 4475 C CA . VAL A 1 596 ? -14.459 1.837 5.921 1.00 98.38 596 VAL A CA 1
ATOM 4476 C C . VAL A 1 596 ? -15.258 2.797 5.046 1.00 98.38 596 VAL A C 1
ATOM 4478 O O . VAL A 1 596 ? -15.332 2.601 3.834 1.00 98.38 596 VAL A O 1
ATOM 4481 N N . ARG A 1 597 ? -15.873 3.806 5.668 1.00 97.62 597 ARG A N 1
ATOM 4482 C CA . ARG A 1 597 ? -16.802 4.775 5.061 1.00 97.62 597 ARG A CA 1
ATOM 4483 C C . ARG A 1 597 ? -16.407 6.232 5.323 1.00 97.62 597 ARG A C 1
ATOM 4485 O O . ARG A 1 597 ? -17.253 7.122 5.390 1.00 97.62 597 ARG A O 1
ATOM 4492 N N . ALA A 1 598 ? -15.124 6.472 5.548 1.00 97.44 598 ALA A N 1
ATOM 4493 C CA . ALA A 1 598 ? -14.574 7.802 5.748 1.00 97.44 598 ALA A CA 1
ATOM 4494 C C . ALA A 1 598 ? -13.082 7.816 5.412 1.00 97.44 598 ALA A C 1
ATOM 4496 O O . ALA A 1 598 ? -12.428 6.774 5.510 1.00 97.44 598 ALA A O 1
ATOM 4497 N N . PRO A 1 599 ? -12.513 8.989 5.096 1.00 97.94 599 PRO A N 1
ATOM 4498 C CA . PRO A 1 599 ? -11.069 9.157 5.069 1.00 97.94 599 PRO A CA 1
ATOM 4499 C C . PRO A 1 599 ? -10.434 8.720 6.395 1.00 97.94 599 PRO A C 1
ATOM 4501 O O . PRO A 1 599 ? -10.950 9.035 7.471 1.00 97.94 599 PRO A O 1
ATOM 4504 N N . VAL A 1 600 ? -9.305 8.021 6.320 1.00 98.50 600 VAL A N 1
ATOM 4505 C CA . VAL A 1 600 ? -8.495 7.603 7.470 1.00 98.50 600 VAL A CA 1
ATOM 4506 C C . VAL A 1 600 ? -7.167 8.339 7.418 1.00 98.50 600 VAL A C 1
ATOM 4508 O O . VAL A 1 600 ? -6.503 8.347 6.385 1.00 98.50 600 VAL A O 1
ATOM 4511 N N . PHE A 1 601 ? -6.751 8.922 8.536 1.00 98.12 601 PHE A N 1
ATOM 4512 C CA . PHE A 1 601 ? -5.438 9.529 8.675 1.00 98.12 601 PHE A CA 1
ATOM 4513 C C . PHE A 1 601 ? -4.615 8.870 9.766 1.00 98.12 601 PHE A C 1
ATOM 4515 O O . PHE A 1 601 ? -5.092 8.668 10.883 1.00 98.12 601 PHE A O 1
ATOM 4522 N N . VAL A 1 602 ? -3.360 8.591 9.438 1.00 98.50 602 VAL A N 1
ATOM 4523 C CA . VAL A 1 602 ? -2.359 8.076 10.371 1.00 98.50 602 VAL A CA 1
ATOM 4524 C C . VAL A 1 602 ? -1.366 9.193 10.650 1.00 98.50 602 VAL A C 1
ATOM 4526 O O . VAL A 1 602 ? -0.658 9.639 9.748 1.00 98.50 602 VAL A O 1
ATOM 4529 N N . ALA A 1 603 ? -1.358 9.680 11.887 1.00 96.31 603 ALA A N 1
ATOM 4530 C CA . ALA A 1 603 ? -0.531 10.805 12.296 1.00 96.31 603 ALA A CA 1
ATOM 4531 C C . ALA A 1 603 ? 0.959 10.426 12.415 1.00 96.31 603 ALA A C 1
ATOM 4533 O O . ALA A 1 603 ? 1.285 9.246 12.579 1.00 96.31 603 ALA A O 1
ATOM 4534 N N . PRO A 1 604 ? 1.876 11.412 12.393 1.00 94.06 604 PRO A N 1
ATOM 4535 C CA . PRO A 1 604 ? 3.290 11.169 12.666 1.00 94.06 604 PRO A CA 1
ATOM 4536 C C . PRO A 1 604 ? 3.511 10.426 13.986 1.00 94.06 604 PRO A C 1
ATOM 4538 O O . PRO A 1 604 ? 2.923 10.767 15.010 1.00 94.06 604 PRO A O 1
ATOM 4541 N N . GLY A 1 605 ? 4.353 9.392 13.956 1.00 92.44 605 GLY A N 1
ATOM 4542 C CA . GLY A 1 605 ? 4.628 8.529 15.111 1.00 92.44 605 GLY A CA 1
ATOM 4543 C C . GLY A 1 605 ? 3.539 7.495 15.435 1.00 92.44 605 GLY A C 1
ATOM 4544 O O . GLY A 1 605 ? 3.783 6.610 16.255 1.00 92.44 605 GLY A O 1
ATOM 4545 N N . ALA A 1 606 ? 2.370 7.553 14.791 1.00 97.75 606 ALA A N 1
ATOM 4546 C CA . ALA A 1 606 ? 1.362 6.501 14.869 1.00 97.75 606 ALA A CA 1
ATOM 4547 C C . ALA A 1 606 ? 1.662 5.371 13.875 1.00 97.75 606 ALA A C 1
ATOM 4549 O O . ALA A 1 606 ? 2.274 5.590 12.825 1.00 97.75 606 ALA A O 1
ATOM 4550 N N . ARG A 1 607 ? 1.198 4.158 14.188 1.00 98.38 607 ARG A N 1
ATOM 4551 C CA . ARG A 1 607 ? 1.324 2.989 13.317 1.00 98.38 607 ARG A CA 1
ATOM 4552 C C . ARG A 1 607 ? -0.019 2.290 13.138 1.00 98.38 607 ARG A C 1
ATOM 4554 O O . ARG A 1 607 ? -0.675 1.960 14.122 1.00 98.38 607 ARG A O 1
ATOM 4561 N N . LEU A 1 608 ? -0.420 2.057 11.893 1.00 98.75 608 LEU A N 1
ATOM 4562 C CA . LEU A 1 608 ? -1.657 1.366 11.533 1.00 98.75 608 LEU A CA 1
ATOM 4563 C C . LEU A 1 608 ? -1.340 0.042 10.829 1.00 98.75 608 LEU A C 1
ATOM 4565 O O . LEU A 1 608 ? -0.618 0.018 9.835 1.00 98.75 608 LEU A O 1
ATOM 4569 N N . ILE A 1 609 ? -1.914 -1.050 11.328 1.00 98.62 609 ILE A N 1
ATOM 4570 C CA . ILE A 1 609 ? -1.735 -2.406 10.805 1.00 98.62 609 ILE A CA 1
ATOM 4571 C C . ILE A 1 609 ? -3.035 -2.875 10.145 1.00 98.62 609 ILE A C 1
ATOM 4573 O O . ILE A 1 609 ? -4.106 -2.886 10.761 1.00 98.62 609 ILE A O 1
ATOM 4577 N N . LEU A 1 610 ? -2.932 -3.305 8.892 1.00 98.50 610 LEU A N 1
ATOM 4578 C CA . LEU A 1 610 ? -3.957 -4.055 8.179 1.00 98.50 610 LEU A CA 1
ATOM 4579 C C . LEU A 1 610 ? -3.417 -5.469 7.983 1.00 98.50 610 LEU A C 1
ATOM 4581 O O . LEU A 1 610 ? -2.401 -5.668 7.319 1.00 98.50 610 LEU A O 1
ATOM 4585 N N . SER A 1 611 ? -4.080 -6.455 8.577 1.00 95.69 611 SER A N 1
ATOM 4586 C CA . SER A 1 611 ? -3.663 -7.850 8.480 1.00 95.69 611 SER A CA 1
ATOM 4587 C C . SER A 1 611 ? -4.853 -8.783 8.558 1.00 95.69 611 SER A C 1
ATOM 4589 O O . SER A 1 611 ? -5.754 -8.577 9.372 1.00 95.69 611 SER A O 1
ATOM 4591 N N . ARG A 1 612 ? -4.809 -9.881 7.794 1.00 93.44 612 ARG A N 1
ATOM 4592 C CA . ARG A 1 612 ? -5.814 -10.946 7.912 1.00 93.44 612 ARG A CA 1
ATOM 4593 C C . ARG A 1 612 ? -5.903 -11.560 9.299 1.00 93.44 612 ARG A C 1
ATOM 4595 O O . ARG A 1 612 ? -6.915 -12.169 9.610 1.00 93.44 612 ARG A O 1
ATOM 4602 N N . PHE A 1 613 ? -4.853 -11.409 10.105 1.00 93.31 613 PHE A N 1
ATOM 4603 C CA . PHE A 1 613 ? -4.821 -11.858 11.491 1.00 93.31 613 PHE A CA 1
ATOM 4604 C C . PHE A 1 613 ? -5.608 -10.947 12.441 1.00 93.31 613 PHE A C 1
ATOM 4606 O O . PHE A 1 613 ? -5.766 -11.289 13.610 1.00 93.31 613 PHE A O 1
ATOM 4613 N N . ASP A 1 614 ? -6.128 -9.820 11.949 1.00 94.44 614 ASP A N 1
ATOM 4614 C CA . ASP A 1 614 ? -7.180 -9.031 12.591 1.00 94.44 614 ASP A CA 1
ATOM 4615 C C . ASP A 1 614 ? -8.488 -9.122 11.796 1.00 94.44 614 ASP A C 1
ATOM 4617 O O . ASP A 1 614 ? -9.503 -9.551 12.336 1.00 94.44 614 ASP A O 1
ATOM 4621 N N . VAL A 1 615 ? -8.478 -8.759 10.508 1.00 93.44 615 VAL A N 1
ATOM 4622 C CA . VAL A 1 615 ? -9.646 -8.878 9.623 1.00 93.44 615 VAL A CA 1
ATOM 4623 C C . VAL A 1 615 ? -9.209 -9.392 8.249 1.00 93.44 615 VAL A C 1
ATOM 4625 O O . VAL A 1 615 ? -8.342 -8.776 7.632 1.00 93.44 615 VAL A O 1
ATOM 4628 N N . PRO A 1 616 ? -9.815 -10.477 7.727 1.00 87.62 616 PRO A N 1
ATOM 4629 C CA . PRO A 1 616 ? -9.449 -11.053 6.434 1.00 87.62 616 PRO A CA 1
ATOM 4630 C C . PRO A 1 616 ? -9.505 -10.085 5.244 1.00 87.62 616 PRO A C 1
ATOM 4632 O O . PRO A 1 616 ? -8.594 -10.108 4.418 1.00 87.62 616 PRO A O 1
ATOM 4635 N N . ILE A 1 617 ? -10.563 -9.267 5.154 1.00 95.69 617 ILE A N 1
ATOM 4636 C CA . ILE A 1 617 ? -10.839 -8.390 4.005 1.00 95.69 617 ILE A CA 1
ATOM 4637 C C . ILE A 1 617 ? -11.203 -6.983 4.487 1.00 95.69 617 ILE A C 1
ATOM 4639 O O . ILE A 1 617 ? -12.145 -6.803 5.262 1.00 95.69 617 ILE A O 1
ATOM 4643 N N . TYR A 1 618 ? -10.506 -5.980 3.957 1.00 98.44 618 TYR A N 1
ATOM 4644 C CA . TYR A 1 618 ? -10.764 -4.561 4.179 1.00 98.44 618 TYR A CA 1
ATOM 4645 C C . TYR A 1 618 ? -11.386 -3.933 2.927 1.00 98.44 618 TYR A C 1
ATOM 4647 O O . TYR A 1 618 ? -10.758 -3.856 1.871 1.00 98.44 618 TYR A O 1
ATOM 4655 N N . ARG A 1 619 ? -12.629 -3.465 3.042 1.00 98.50 619 ARG A N 1
ATOM 4656 C CA . ARG A 1 619 ? -13.368 -2.791 1.968 1.00 98.50 619 ARG A CA 1
ATOM 4657 C C . ARG A 1 619 ? -13.303 -1.286 2.181 1.00 98.50 619 ARG A C 1
ATOM 4659 O O . ARG A 1 619 ? -13.821 -0.771 3.169 1.00 98.50 619 ARG A O 1
ATOM 4666 N N . LEU A 1 620 ? -12.683 -0.575 1.250 1.00 98.62 620 LEU A N 1
ATOM 4667 C CA . LEU A 1 620 ? -12.677 0.883 1.235 1.00 98.62 620 LEU A CA 1
ATOM 4668 C C . LEU A 1 620 ? -13.867 1.345 0.396 1.00 98.62 620 LEU A C 1
ATOM 4670 O O . LEU A 1 620 ? -13.906 1.075 -0.802 1.00 98.62 620 LEU A O 1
ATOM 4674 N N . SER A 1 621 ? -14.855 1.997 1.008 1.00 97.81 621 SER A N 1
ATOM 4675 C CA . SER A 1 621 ? -16.061 2.418 0.293 1.00 97.81 621 SER A CA 1
ATOM 4676 C C . SER A 1 621 ? -15.764 3.570 -0.662 1.00 97.81 621 SER A C 1
ATOM 4678 O O . SER A 1 621 ? -15.369 4.664 -0.240 1.00 97.81 621 SER A O 1
ATOM 4680 N N . ALA A 1 622 ? -15.992 3.328 -1.952 1.00 95.75 622 ALA A N 1
ATOM 4681 C CA . ALA A 1 622 ? -15.960 4.364 -2.971 1.00 95.75 622 ALA A CA 1
ATOM 4682 C C . ALA A 1 622 ? -17.134 5.335 -2.814 1.00 95.75 622 ALA A C 1
ATOM 4684 O O . ALA A 1 622 ? -16.939 6.541 -2.921 1.00 95.75 622 ALA A O 1
ATOM 4685 N N . ASP A 1 623 ? -18.327 4.826 -2.489 1.00 94.62 623 ASP A N 1
ATOM 4686 C CA . ASP A 1 623 ? -19.528 5.640 -2.275 1.00 94.62 623 ASP A CA 1
ATOM 4687 C C . ASP A 1 623 ? -19.352 6.654 -1.139 1.00 94.62 623 ASP A C 1
ATOM 4689 O O . ASP A 1 623 ? -19.904 7.752 -1.207 1.00 94.62 623 ASP A O 1
ATOM 4693 N N . ALA A 1 624 ? -18.560 6.305 -0.124 1.00 96.00 624 ALA A N 1
ATOM 4694 C CA . ALA A 1 624 ? -18.313 7.142 1.043 1.00 96.00 624 ALA A CA 1
ATOM 4695 C C . ALA A 1 624 ? -17.047 8.011 0.962 1.00 96.00 624 ALA A C 1
ATOM 4697 O O . ALA A 1 624 ? -16.693 8.673 1.938 1.00 96.00 624 ALA A O 1
ATOM 4698 N N . GLY A 1 625 ? -16.343 8.017 -0.175 1.00 95.38 625 GLY A N 1
ATOM 4699 C CA . GLY A 1 625 ? -15.152 8.851 -0.343 1.00 95.38 625 GLY A CA 1
ATOM 4700 C C . GLY A 1 625 ? -13.953 8.380 0.490 1.00 95.38 625 GLY A C 1
ATOM 4701 O O . GLY A 1 625 ? -13.205 9.200 1.019 1.00 95.38 625 GLY A O 1
ATOM 4702 N N . THR A 1 626 ? -13.785 7.067 0.666 1.00 97.75 626 THR A N 1
ATOM 4703 C CA . THR A 1 626 ? -12.753 6.503 1.551 1.00 97.75 626 THR A CA 1
ATOM 4704 C C . THR A 1 626 ? -11.367 6.530 0.920 1.00 97.75 626 THR A C 1
ATOM 4706 O O . THR A 1 626 ? -11.184 6.072 -0.202 1.00 97.75 626 THR A O 1
ATOM 4709 N N . PHE A 1 627 ? -10.363 6.956 1.679 1.00 97.81 627 PHE A N 1
ATOM 4710 C CA . PHE A 1 627 ? -8.943 6.793 1.361 1.00 97.81 627 PHE A CA 1
ATOM 4711 C C . PHE A 1 627 ? -8.125 6.756 2.656 1.00 97.81 627 PHE A C 1
ATOM 4713 O O . PHE A 1 627 ? -8.623 7.156 3.710 1.00 97.81 627 PHE A O 1
ATOM 4720 N N . ILE A 1 628 ? -6.879 6.283 2.589 1.00 98.44 628 ILE A N 1
ATOM 4721 C CA . ILE A 1 628 ? -5.945 6.327 3.724 1.00 98.44 628 ILE A CA 1
ATOM 4722 C C . ILE A 1 628 ? -4.829 7.316 3.400 1.00 98.44 628 ILE A C 1
ATOM 4724 O O . ILE A 1 628 ? -4.114 7.136 2.419 1.00 98.44 628 ILE A O 1
ATOM 4728 N N . ALA A 1 629 ? -4.669 8.339 4.234 1.00 97.56 629 ALA A N 1
ATOM 4729 C CA . ALA A 1 629 ? -3.561 9.282 4.187 1.00 97.56 629 ALA A CA 1
ATOM 4730 C C . ALA A 1 629 ? -2.628 9.055 5.383 1.00 97.56 629 ALA A C 1
ATOM 4732 O O . ALA A 1 629 ? -3.045 9.089 6.539 1.00 97.56 629 ALA A O 1
ATOM 4733 N N . ASN A 1 630 ? -1.352 8.827 5.115 1.00 98.06 630 ASN A N 1
ATOM 4734 C CA . ASN A 1 630 ? -0.386 8.382 6.105 1.00 98.06 630 ASN A CA 1
ATOM 4735 C C . ASN A 1 630 ? 0.764 9.379 6.245 1.00 98.06 630 ASN A C 1
ATOM 4737 O O . ASN A 1 630 ? 1.467 9.633 5.278 1.00 98.06 630 ASN A O 1
ATOM 4741 N N . ALA A 1 631 ? 0.984 9.892 7.450 1.00 96.31 631 ALA A N 1
ATOM 4742 C CA . ALA A 1 631 ? 2.193 10.619 7.844 1.00 96.31 631 ALA A CA 1
ATOM 4743 C C . ALA A 1 631 ? 2.960 9.892 8.971 1.00 96.31 631 ALA A C 1
ATOM 4745 O O . ALA A 1 631 ? 3.913 10.434 9.522 1.00 96.31 631 ALA A O 1
ATOM 4746 N N . GLY A 1 632 ? 2.522 8.682 9.340 1.00 97.50 632 GLY A N 1
ATOM 4747 C CA . GLY A 1 632 ? 3.154 7.786 10.307 1.00 97.50 632 GLY A CA 1
ATOM 4748 C C . GLY A 1 632 ? 3.653 6.512 9.625 1.00 97.50 632 GLY A C 1
ATOM 4749 O O . GLY A 1 632 ? 4.322 6.568 8.598 1.00 97.50 632 GLY A O 1
ATOM 4750 N N . THR A 1 633 ? 3.345 5.340 10.182 1.00 98.50 633 THR A N 1
ATOM 4751 C CA . THR A 1 633 ? 3.647 4.045 9.550 1.00 98.50 633 THR A CA 1
ATOM 4752 C C . THR A 1 633 ? 2.375 3.260 9.238 1.00 98.50 633 THR A C 1
ATOM 4754 O O . THR A 1 633 ? 1.535 3.072 10.111 1.00 98.50 633 THR A O 1
ATOM 4757 N N . VAL A 1 634 ? 2.242 2.748 8.017 1.00 98.81 634 VAL A N 1
ATOM 4758 C CA . VAL A 1 634 ? 1.176 1.806 7.641 1.00 98.81 634 VAL A CA 1
ATOM 4759 C C . VAL A 1 634 ? 1.801 0.483 7.218 1.00 98.81 634 VAL A C 1
ATOM 4761 O O . VAL A 1 634 ? 2.642 0.469 6.324 1.00 98.81 634 VAL A O 1
ATOM 4764 N N . ASP A 1 635 ? 1.374 -0.627 7.818 1.00 98.56 635 ASP A N 1
ATOM 4765 C CA . ASP A 1 635 ? 1.747 -1.973 7.375 1.00 98.56 635 ASP A CA 1
ATOM 4766 C C . ASP A 1 635 ? 0.518 -2.731 6.895 1.00 98.56 635 ASP A C 1
ATOM 4768 O O . ASP A 1 635 ? -0.408 -2.995 7.663 1.00 98.56 635 ASP A O 1
ATOM 4772 N N . ILE A 1 636 ? 0.530 -3.110 5.624 1.00 98.62 636 ILE A N 1
ATOM 4773 C CA . ILE A 1 636 ? -0.476 -3.964 5.001 1.00 98.62 636 ILE A CA 1
ATOM 4774 C C . ILE A 1 636 ? 0.185 -5.322 4.790 1.00 98.62 636 ILE A C 1
ATOM 4776 O O . ILE A 1 636 ? 0.977 -5.493 3.864 1.00 98.62 636 ILE A O 1
ATOM 4780 N N . VAL A 1 637 ? -0.070 -6.268 5.694 1.00 96.81 637 VAL A N 1
ATOM 4781 C CA . VAL A 1 637 ? 0.669 -7.537 5.745 1.00 96.81 637 VAL A CA 1
ATOM 4782 C C . VAL A 1 637 ? -0.291 -8.710 5.820 1.00 96.81 637 VAL A C 1
ATOM 4784 O O . VAL A 1 637 ? -1.109 -8.806 6.737 1.00 96.81 637 VAL A O 1
ATOM 4787 N N . ASP A 1 638 ? -0.178 -9.612 4.847 1.00 94.75 638 ASP A N 1
ATOM 4788 C CA . ASP A 1 638 ? -1.068 -10.758 4.667 1.00 94.75 638 ASP A CA 1
ATOM 4789 C C . ASP A 1 638 ? -2.555 -10.378 4.500 1.00 94.75 638 ASP A C 1
ATOM 4791 O O . ASP A 1 638 ? -3.438 -11.187 4.790 1.00 94.75 638 ASP A O 1
ATOM 4795 N N . ALA A 1 639 ? -2.854 -9.161 4.038 1.00 94.75 639 ALA A N 1
ATOM 4796 C CA . ALA A 1 639 ? -4.203 -8.598 3.985 1.00 94.75 639 ALA A CA 1
ATOM 4797 C C . ALA A 1 639 ? -4.793 -8.567 2.568 1.00 94.75 639 ALA A C 1
ATOM 4799 O O . ALA A 1 639 ? -4.069 -8.566 1.572 1.00 94.75 639 ALA A O 1
ATOM 4800 N N . GLU A 1 640 ? -6.122 -8.480 2.489 1.00 97.50 640 GLU A N 1
ATOM 4801 C CA . GLU A 1 640 ? -6.838 -8.100 1.270 1.00 97.50 640 GLU A CA 1
ATOM 4802 C C . GLU A 1 640 ? -7.457 -6.708 1.451 1.00 97.50 640 GLU A C 1
ATOM 4804 O O . GLU A 1 640 ? -8.233 -6.497 2.384 1.00 97.50 640 GLU A O 1
ATOM 4809 N N . VAL A 1 641 ? -7.110 -5.753 0.583 1.00 98.50 641 VAL A N 1
ATOM 4810 C CA . VAL A 1 641 ? -7.642 -4.380 0.607 1.00 98.50 641 VAL A CA 1
ATOM 4811 C C . VAL A 1 641 ? -8.247 -4.042 -0.749 1.00 98.50 641 VAL A C 1
ATOM 4813 O O . VAL A 1 641 ? -7.563 -4.073 -1.771 1.00 98.50 641 VAL A O 1
ATOM 4816 N N . VAL A 1 642 ? -9.530 -3.694 -0.772 1.00 98.12 642 VAL A N 1
ATOM 4817 C CA . VAL A 1 642 ? -10.270 -3.513 -2.023 1.00 98.12 642 VAL A CA 1
ATOM 4818 C C . VAL A 1 642 ? -11.056 -2.209 -2.047 1.00 98.12 642 VAL A C 1
ATOM 4820 O O . VAL A 1 642 ? -11.772 -1.887 -1.099 1.00 98.12 642 VAL A O 1
ATOM 4823 N N . GLY A 1 643 ? -10.952 -1.464 -3.150 1.00 97.88 643 GLY A N 1
ATOM 4824 C CA . GLY A 1 643 ? -11.886 -0.382 -3.458 1.00 97.88 643 GLY A CA 1
ATOM 4825 C C . GLY A 1 643 ? -13.255 -0.968 -3.800 1.00 97.88 643 GLY A C 1
ATOM 4826 O O . GLY A 1 643 ? -13.366 -1.794 -4.706 1.00 97.88 643 GLY A O 1
ATOM 4827 N N . TYR A 1 644 ? -14.291 -0.587 -3.059 1.00 97.38 644 TYR A N 1
ATOM 4828 C CA . TYR A 1 644 ? -15.571 -1.294 -3.032 1.00 97.38 644 TYR A CA 1
ATOM 4829 C C . TYR A 1 644 ? -16.741 -0.377 -3.402 1.00 97.38 644 TYR A C 1
ATOM 4831 O O . TYR A 1 644 ? -16.852 0.736 -2.887 1.00 97.38 644 TYR A O 1
ATOM 4839 N N . ASP A 1 645 ? -17.608 -0.854 -4.295 1.00 95.31 645 ASP A N 1
ATOM 4840 C CA . ASP A 1 645 ? -18.878 -0.219 -4.661 1.00 95.31 645 ASP A CA 1
ATOM 4841 C C . ASP A 1 645 ? -19.972 -0.840 -3.777 1.00 95.31 645 ASP A C 1
ATOM 4843 O O . ASP A 1 645 ? -20.344 -2.003 -3.964 1.00 95.31 645 ASP A O 1
ATOM 4847 N N . GLU A 1 646 ? -20.446 -0.094 -2.772 1.00 93.81 646 GLU A N 1
ATOM 4848 C CA . GLU A 1 646 ? -21.443 -0.589 -1.813 1.00 93.81 646 GLU A CA 1
ATOM 4849 C C . GLU A 1 646 ? -22.791 -0.811 -2.493 1.00 93.81 646 GLU A C 1
ATOM 4851 O O . GLU A 1 646 ? -23.506 -1.756 -2.163 1.00 93.81 646 GLU A O 1
ATOM 4856 N N . LYS A 1 647 ? -23.127 0.028 -3.478 1.00 91.94 647 LYS A N 1
ATOM 4857 C CA . LYS A 1 647 ? -24.396 -0.062 -4.212 1.00 91.94 647 LYS A CA 1
ATOM 4858 C C . LYS A 1 647 ? -24.458 -1.307 -5.090 1.00 91.94 647 LYS A C 1
ATOM 4860 O O . LYS A 1 647 ? -25.511 -1.935 -5.181 1.00 91.94 647 LYS A O 1
ATOM 4865 N N . ARG A 1 648 ? -23.352 -1.655 -5.754 1.00 91.88 648 ARG A N 1
ATOM 4866 C CA . ARG A 1 648 ? -23.245 -2.847 -6.615 1.00 91.88 648 ARG A CA 1
ATOM 4867 C C . ARG A 1 648 ? -22.781 -4.100 -5.860 1.00 91.88 648 ARG A C 1
ATOM 4869 O O . ARG A 1 648 ? -22.804 -5.178 -6.444 1.00 91.88 648 ARG A O 1
ATOM 4876 N N . VAL A 1 649 ? -22.377 -3.971 -4.593 1.00 93.75 649 VAL A N 1
ATOM 4877 C CA . VAL A 1 649 ? -21.907 -5.067 -3.721 1.00 93.75 649 VAL A CA 1
ATOM 4878 C C . VAL A 1 649 ? -20.733 -5.834 -4.352 1.00 93.75 649 VAL A C 1
ATOM 4880 O O . VAL A 1 649 ? -20.668 -7.063 -4.341 1.00 93.75 649 VAL A O 1
ATOM 4883 N N . GLN A 1 650 ? -19.775 -5.107 -4.928 1.00 94.50 650 GLN A N 1
ATOM 4884 C CA . GLN A 1 650 ? -18.623 -5.697 -5.616 1.00 94.50 650 GLN A CA 1
ATOM 4885 C C . GLN A 1 650 ? -17.393 -4.777 -5.575 1.00 94.50 650 GLN A C 1
ATOM 4887 O O . GLN A 1 650 ? -17.533 -3.573 -5.346 1.00 94.50 650 GLN A O 1
ATOM 4892 N N . PRO A 1 651 ? -16.181 -5.301 -5.845 1.00 95.50 651 PRO A N 1
ATOM 4893 C CA . PRO A 1 651 ? -15.028 -4.451 -6.117 1.00 95.50 651 PRO A CA 1
ATOM 4894 C C . PRO A 1 651 ? -15.313 -3.458 -7.251 1.00 95.50 651 PRO A C 1
ATOM 4896 O O . PRO A 1 651 ? -15.976 -3.796 -8.238 1.00 95.50 651 PRO A O 1
ATOM 4899 N N . LEU A 1 652 ? -14.782 -2.242 -7.132 1.00 94.31 652 LEU A N 1
ATOM 4900 C CA . LEU A 1 652 ? -14.958 -1.165 -8.105 1.00 94.31 652 LEU A CA 1
ATOM 4901 C C . LEU A 1 652 ? -14.016 -1.345 -9.309 1.00 94.31 652 LEU A C 1
ATOM 4903 O O . LEU A 1 652 ? -13.083 -0.564 -9.542 1.00 94.31 652 LEU A O 1
ATOM 4907 N N . TRP A 1 653 ? -14.245 -2.422 -10.061 1.00 93.62 653 TRP A N 1
ATOM 4908 C CA . TRP A 1 653 ? -13.534 -2.695 -11.304 1.00 93.62 653 TRP A CA 1
ATOM 4909 C C . TRP A 1 653 ? -13.734 -1.553 -12.296 1.00 93.62 653 TRP A C 1
ATOM 4911 O O . TRP A 1 653 ? -14.841 -1.042 -12.463 1.00 93.62 653 TRP A O 1
ATOM 4921 N N . PHE A 1 654 ? -12.657 -1.164 -12.967 1.00 89.31 654 PHE A N 1
ATOM 4922 C CA . PHE A 1 654 ? -12.721 -0.183 -14.038 1.00 89.31 654 PHE A CA 1
ATOM 4923 C C . PHE A 1 654 ? -13.517 -0.725 -15.229 1.00 89.31 654 PHE A C 1
ATOM 4925 O O . PHE A 1 654 ? -13.161 -1.755 -15.796 1.00 89.31 654 PHE A O 1
ATOM 4932 N N . ASP A 1 655 ? -14.565 -0.001 -15.613 1.00 80.06 655 ASP A N 1
ATOM 4933 C CA . ASP A 1 655 ? -15.477 -0.336 -16.712 1.00 80.06 655 ASP A CA 1
ATOM 4934 C C . ASP A 1 655 ? -15.367 0.641 -17.902 1.00 80.06 655 ASP A C 1
ATOM 4936 O O . ASP A 1 655 ? -16.145 0.566 -18.846 1.00 80.06 655 ASP A O 1
ATOM 4940 N N . GLY A 1 656 ? -14.382 1.551 -17.901 1.00 72.25 656 GLY A N 1
ATOM 4941 C CA . GLY A 1 656 ? -14.136 2.501 -18.995 1.00 72.25 656 GLY A CA 1
ATOM 4942 C C . GLY A 1 656 ? -15.109 3.684 -19.067 1.00 72.25 656 GLY A C 1
ATOM 4943 O O . GLY A 1 656 ? -14.722 4.739 -19.571 1.00 72.25 656 GLY A O 1
ATOM 4944 N N . GLU A 1 657 ? -16.321 3.542 -18.527 1.00 65.75 657 GLU A N 1
ATOM 4945 C CA . GLU A 1 657 ? -17.359 4.582 -18.483 1.00 65.75 657 GLU A CA 1
ATOM 4946 C C . GLU A 1 657 ? -17.094 5.618 -17.380 1.00 65.75 657 GLU A C 1
ATOM 4948 O O . GLU A 1 657 ? -17.374 6.802 -17.553 1.00 65.75 657 GLU A O 1
ATOM 4953 N N . ARG A 1 658 ? -16.487 5.203 -16.260 1.00 62.38 658 ARG A N 1
ATOM 4954 C CA . ARG A 1 658 ? -16.181 6.061 -15.098 1.00 62.38 658 ARG A CA 1
ATOM 4955 C C . ARG A 1 658 ? -14.776 6.681 -15.134 1.00 62.38 658 ARG A C 1
ATOM 4957 O O . ARG A 1 658 ? -14.109 6.766 -14.101 1.00 62.38 658 ARG A O 1
ATOM 4964 N N . LYS A 1 659 ? -14.285 7.108 -16.303 1.00 60.09 659 LYS A N 1
ATOM 4965 C CA . LYS A 1 659 ? -12.996 7.827 -16.389 1.00 60.09 659 LYS A CA 1
ATOM 4966 C C . LYS A 1 659 ? -13.076 9.122 -15.567 1.00 60.09 659 LYS A C 1
ATOM 4968 O O . LYS A 1 659 ? -13.833 10.016 -15.917 1.00 60.09 659 LYS A O 1
ATOM 4973 N N . GLY A 1 660 ? -12.328 9.184 -14.464 1.00 69.69 660 GLY A N 1
ATOM 4974 C CA . GLY A 1 660 ? -12.301 10.325 -13.536 1.00 69.69 660 GLY A CA 1
ATOM 4975 C C . GLY A 1 660 ? -13.205 10.200 -12.301 1.00 69.69 660 GLY A C 1
ATOM 4976 O O . GLY A 1 660 ? -13.119 11.042 -11.414 1.00 69.69 660 GLY A O 1
ATOM 4977 N N . GLY A 1 661 ? -14.031 9.152 -12.191 1.00 83.94 661 GLY A N 1
ATOM 4978 C CA . GLY A 1 661 ? -14.837 8.921 -10.988 1.00 83.94 661 GLY A CA 1
ATOM 4979 C C . GLY A 1 661 ? -13.973 8.579 -9.771 1.00 83.94 661 GLY A C 1
ATOM 4980 O O . GLY A 1 661 ? -12.961 7.890 -9.913 1.00 83.94 661 GLY A O 1
ATOM 4981 N N . PHE A 1 662 ? -14.385 9.032 -8.581 1.00 91.56 662 PHE A N 1
ATOM 4982 C CA . PHE A 1 662 ? -13.677 8.747 -7.332 1.00 91.56 662 PHE A CA 1
ATOM 4983 C C . PHE A 1 662 ? -13.479 7.238 -7.145 1.00 91.56 662 PHE A C 1
ATOM 4985 O O . PHE A 1 662 ? -14.424 6.447 -7.233 1.00 91.56 662 PHE A O 1
ATOM 4992 N N . ARG A 1 663 ? -12.242 6.847 -6.839 1.00 94.38 663 ARG A N 1
ATOM 4993 C CA . ARG A 1 663 ? -11.887 5.494 -6.408 1.00 94.38 663 ARG A CA 1
ATOM 4994 C C . ARG A 1 663 ? -11.016 5.607 -5.164 1.00 94.38 663 ARG A C 1
ATOM 4996 O O . ARG A 1 663 ? -10.129 6.461 -5.152 1.00 94.38 663 ARG A O 1
ATOM 5003 N N . PRO A 1 664 ? -11.225 4.754 -4.149 1.00 97.38 664 PRO A N 1
ATOM 5004 C CA . PRO A 1 664 ? -10.394 4.749 -2.957 1.00 97.38 664 PRO A CA 1
ATOM 5005 C C . PRO A 1 664 ? -8.911 4.635 -3.281 1.00 97.38 664 PRO A C 1
ATOM 5007 O O . PRO A 1 664 ? -8.533 3.968 -4.241 1.00 97.38 664 PRO A O 1
ATOM 5010 N N . PHE A 1 665 ? -8.068 5.266 -2.475 1.00 97.94 665 PHE A N 1
ATOM 5011 C CA . PHE A 1 665 ? -6.624 5.294 -2.690 1.00 97.94 665 PHE A CA 1
ATOM 5012 C C . PHE A 1 665 ? -5.862 5.308 -1.363 1.00 97.94 665 PHE A C 1
ATOM 5014 O O . PHE A 1 665 ? -6.437 5.481 -0.284 1.00 97.94 665 PHE A O 1
ATOM 5021 N N . LEU A 1 666 ? -4.555 5.097 -1.459 1.00 98.56 666 LEU A N 1
ATOM 5022 C CA . LEU A 1 666 ? -3.612 5.082 -0.353 1.00 98.56 666 LEU A CA 1
ATOM 5023 C C . LEU A 1 666 ? -2.511 6.102 -0.654 1.00 98.56 666 LEU A C 1
ATOM 5025 O O . LEU A 1 666 ? -1.875 6.038 -1.705 1.00 98.56 666 LEU A O 1
ATOM 5029 N N . LEU A 1 667 ? -2.281 7.032 0.267 1.00 98.00 667 LEU A N 1
ATOM 5030 C CA . LEU A 1 667 ? -1.252 8.060 0.162 1.00 98.00 667 LEU A CA 1
ATOM 5031 C C . LEU A 1 667 ? -0.344 8.017 1.386 1.00 98.00 667 LEU A C 1
ATOM 5033 O O . LEU A 1 667 ? -0.825 8.002 2.516 1.00 98.00 667 LEU A O 1
ATOM 5037 N N . THR A 1 668 ? 0.963 8.078 1.161 1.00 98.06 668 THR A N 1
ATOM 5038 C CA . THR A 1 668 ? 1.966 8.337 2.195 1.00 98.06 668 THR A CA 1
ATOM 5039 C C . THR A 1 668 ? 2.647 9.675 1.936 1.00 98.06 668 THR A C 1
ATOM 5041 O O . THR A 1 668 ? 3.217 9.879 0.868 1.00 98.06 668 THR A O 1
ATOM 5044 N N . TRP A 1 669 ? 2.546 10.577 2.909 1.00 96.31 669 TRP A N 1
ATOM 5045 C CA . TRP A 1 669 ? 3.164 11.900 2.949 1.00 96.31 669 TRP A CA 1
ATOM 5046 C C . TRP A 1 669 ? 4.629 11.846 3.406 1.00 96.31 669 TRP A C 1
ATOM 5048 O O . TRP A 1 669 ? 5.104 10.794 3.842 1.00 96.31 669 TRP A O 1
ATOM 5058 N N . GLY A 1 670 ? 5.320 12.993 3.378 1.00 90.81 670 GLY A N 1
ATOM 5059 C CA . GLY A 1 670 ? 6.635 13.158 4.005 1.00 90.81 670 GLY A CA 1
ATOM 5060 C C . GLY A 1 670 ? 6.637 12.715 5.475 1.00 90.81 670 GLY A C 1
ATOM 5061 O O . GLY A 1 670 ? 5.626 12.834 6.170 1.00 90.81 670 GLY A O 1
ATOM 5062 N N . ASP A 1 671 ? 7.765 12.160 5.923 1.00 87.62 671 ASP A N 1
ATOM 5063 C CA . ASP A 1 671 ? 7.985 11.380 7.160 1.00 87.62 671 ASP A CA 1
ATOM 5064 C C . ASP A 1 671 ? 7.235 10.047 7.248 1.00 87.62 671 ASP A C 1
ATOM 5066 O O . ASP A 1 671 ? 7.522 9.219 8.117 1.00 87.62 671 ASP A O 1
ATOM 5070 N N . GLY A 1 672 ? 6.283 9.823 6.349 1.00 96.19 672 GLY A N 1
ATOM 5071 C CA . GLY A 1 672 ? 5.495 8.616 6.311 1.00 96.19 672 GLY A CA 1
ATOM 5072 C C . GLY A 1 672 ? 6.283 7.425 5.770 1.00 96.19 672 GLY A C 1
ATOM 5073 O O . GLY A 1 672 ? 7.079 7.522 4.830 1.00 96.19 672 GLY A O 1
ATOM 5074 N N . ARG A 1 673 ? 5.993 6.254 6.339 1.00 97.81 673 ARG A N 1
ATOM 5075 C CA . ARG A 1 673 ? 6.421 4.957 5.821 1.00 97.81 673 ARG A CA 1
ATOM 5076 C C . ARG A 1 673 ? 5.218 4.076 5.543 1.00 97.81 673 ARG A C 1
ATOM 5078 O O . ARG A 1 673 ? 4.335 3.952 6.387 1.00 97.81 673 ARG A O 1
ATOM 5085 N N . MET A 1 674 ? 5.192 3.414 4.395 1.00 98.56 674 MET A N 1
ATOM 5086 C CA . MET A 1 674 ? 4.170 2.406 4.115 1.00 98.56 674 MET A CA 1
ATOM 5087 C C . MET A 1 674 ? 4.809 1.132 3.583 1.00 98.56 674 MET A C 1
ATOM 5089 O O . MET A 1 674 ? 5.569 1.173 2.615 1.00 98.56 674 MET A O 1
ATOM 5093 N N . ASN A 1 675 ? 4.509 0.014 4.240 1.00 98.56 675 ASN A N 1
ATOM 5094 C CA . ASN A 1 675 ? 4.970 -1.311 3.858 1.00 98.56 675 ASN A CA 1
ATOM 5095 C C . ASN A 1 675 ? 3.774 -2.166 3.415 1.00 98.56 675 ASN A C 1
ATOM 5097 O O . ASN A 1 675 ? 2.734 -2.179 4.073 1.00 98.56 675 ASN A O 1
ATOM 5101 N N . VAL A 1 676 ? 3.931 -2.898 2.317 1.00 98.62 676 VAL A N 1
ATOM 5102 C CA . VAL A 1 676 ? 2.944 -3.836 1.778 1.00 98.62 676 VAL A CA 1
ATOM 5103 C C . VAL A 1 676 ? 3.641 -5.175 1.569 1.00 98.62 676 VAL A C 1
ATOM 5105 O O . VAL A 1 676 ? 4.618 -5.240 0.831 1.00 98.62 676 VAL A O 1
ATOM 5108 N N . ALA A 1 677 ? 3.184 -6.238 2.225 1.00 97.69 677 ALA A N 1
ATOM 5109 C CA . ALA A 1 677 ? 3.830 -7.547 2.158 1.00 97.69 677 ALA A CA 1
ATOM 5110 C C . ALA A 1 677 ? 2.817 -8.688 2.056 1.00 97.69 677 ALA A C 1
ATOM 5112 O O . ALA A 1 677 ? 1.843 -8.721 2.814 1.00 97.69 677 ALA A O 1
ATOM 5113 N N . ALA A 1 678 ? 3.055 -9.634 1.142 1.00 96.69 678 ALA A N 1
ATOM 5114 C CA . ALA A 1 678 ? 2.219 -10.826 0.944 1.00 96.69 678 ALA A CA 1
ATOM 5115 C C . ALA A 1 678 ? 0.703 -10.532 0.885 1.00 96.69 678 ALA A C 1
ATOM 5117 O O . ALA A 1 678 ? -0.120 -11.303 1.386 1.00 96.69 678 ALA A O 1
ATOM 5118 N N . SER A 1 679 ? 0.335 -9.385 0.313 1.00 97.75 679 SER A N 1
ATOM 5119 C CA . SER A 1 679 ? -1.022 -8.841 0.364 1.00 97.75 679 SER A CA 1
ATOM 5120 C C . SER A 1 679 ? -1.636 -8.722 -1.026 1.00 97.75 679 SER A C 1
ATOM 5122 O O . SER A 1 679 ? -0.936 -8.691 -2.037 1.00 97.75 679 SER A O 1
ATOM 5124 N N . THR A 1 680 ? -2.961 -8.644 -1.078 1.00 98.00 680 THR A N 1
ATOM 5125 C CA . THR A 1 680 ? -3.711 -8.394 -2.311 1.00 98.00 680 THR A CA 1
ATOM 5126 C C . THR A 1 680 ? -4.405 -7.053 -2.197 1.00 98.00 680 THR A C 1
ATOM 5128 O O . THR A 1 680 ? -5.219 -6.837 -1.303 1.00 98.00 680 THR A O 1
ATOM 5131 N N . LEU A 1 681 ? -4.078 -6.141 -3.104 1.00 98.62 681 LEU A N 1
ATOM 5132 C CA . LEU A 1 681 ? -4.746 -4.861 -3.219 1.00 98.62 681 LEU A CA 1
ATOM 5133 C C . LEU A 1 681 ? -5.433 -4.786 -4.579 1.00 98.62 681 LEU A C 1
ATOM 5135 O O . LEU A 1 681 ? -4.865 -5.189 -5.600 1.00 98.62 681 LEU A O 1
ATOM 5139 N N . ALA A 1 682 ? -6.659 -4.268 -4.610 1.00 97.94 682 ALA A N 1
ATOM 5140 C CA . ALA A 1 682 ? -7.423 -4.208 -5.846 1.00 97.94 682 ALA A CA 1
ATOM 5141 C C . ALA A 1 682 ? -8.323 -2.979 -5.959 1.00 97.94 682 ALA A C 1
ATOM 5143 O O . ALA A 1 682 ? -8.886 -2.495 -4.978 1.00 97.94 682 ALA A O 1
ATOM 5144 N N . ALA A 1 683 ? -8.524 -2.549 -7.204 1.00 96.88 683 ALA A N 1
ATOM 5145 C CA . ALA A 1 683 ? -9.524 -1.559 -7.586 1.00 96.88 683 ALA A CA 1
ATOM 5146 C C . ALA A 1 683 ? -9.340 -0.164 -6.947 1.00 96.88 683 ALA A C 1
ATOM 5148 O O . ALA A 1 683 ? -10.318 0.495 -6.590 1.00 96.88 683 ALA A O 1
ATOM 5149 N N . LEU A 1 684 ? -8.090 0.289 -6.815 1.00 97.62 684 LEU A N 1
ATOM 5150 C CA . LEU A 1 684 ? -7.744 1.562 -6.178 1.00 97.62 684 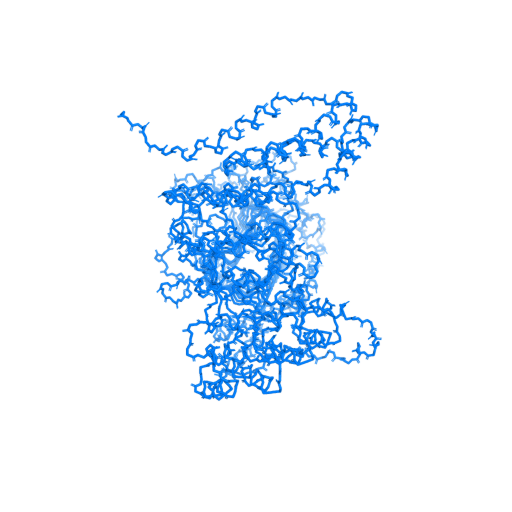LEU A CA 1
ATOM 5151 C C . LEU A 1 684 ? -7.284 2.624 -7.189 1.00 97.62 684 LEU A C 1
ATOM 5153 O O . LEU A 1 684 ? -6.713 2.315 -8.237 1.00 97.62 684 LEU A O 1
ATOM 5157 N N . GLY A 1 685 ? -7.504 3.887 -6.832 1.00 95.56 685 GLY A N 1
ATOM 5158 C CA . GLY A 1 685 ? -6.975 5.058 -7.518 1.00 95.56 685 GLY A CA 1
ATOM 5159 C C . GLY A 1 685 ? -7.741 5.502 -8.755 1.00 95.56 685 GLY A C 1
ATOM 5160 O O . GLY A 1 685 ? -8.392 4.697 -9.421 1.00 95.56 685 GLY A O 1
ATOM 5161 N N . TYR A 1 686 ? -7.648 6.790 -9.076 1.00 92.88 686 TYR A N 1
ATOM 5162 C CA . TYR A 1 686 ? -8.308 7.417 -10.222 1.00 92.88 686 TYR A CA 1
ATOM 5163 C C . TYR A 1 686 ? -7.491 8.598 -10.768 1.00 92.88 686 TYR A C 1
ATOM 5165 O O . TYR A 1 686 ? -6.427 8.922 -10.240 1.00 92.88 686 TYR A O 1
ATOM 5173 N N . ASP A 1 687 ? -7.974 9.217 -11.848 1.00 90.19 687 ASP A N 1
ATOM 5174 C CA . ASP A 1 687 ? -7.291 10.309 -12.552 1.00 90.19 687 ASP A CA 1
ATOM 5175 C C . ASP A 1 687 ? -7.352 11.636 -11.784 1.00 90.19 687 ASP A C 1
ATOM 5177 O O . ASP A 1 687 ? -8.087 12.557 -12.137 1.00 90.19 687 ASP A O 1
ATOM 5181 N N . ASN A 1 688 ? -6.623 11.713 -10.673 1.00 87.56 688 ASN A N 1
ATOM 5182 C CA . ASN A 1 688 ? -6.516 12.918 -9.867 1.00 87.56 688 ASN A CA 1
ATOM 5183 C C . ASN A 1 688 ? -5.189 12.930 -9.098 1.00 87.56 688 ASN A C 1
ATOM 5185 O O . ASN A 1 688 ? -4.768 11.906 -8.555 1.00 87.56 688 ASN A O 1
ATOM 5189 N N . ALA A 1 689 ? -4.540 14.097 -9.033 1.00 85.38 689 ALA A N 1
ATOM 5190 C CA . ALA A 1 689 ? -3.264 14.278 -8.346 1.00 85.38 689 ALA A CA 1
ATOM 5191 C C . ALA A 1 689 ? -3.287 13.683 -6.928 1.00 85.38 689 ALA A C 1
ATOM 5193 O O . ALA A 1 689 ? -4.273 13.826 -6.195 1.00 85.38 689 ALA A O 1
ATOM 5194 N N . LEU A 1 690 ? -2.191 13.002 -6.567 1.00 89.50 690 LEU A N 1
ATOM 5195 C CA . LEU A 1 690 ? -1.981 12.261 -5.311 1.00 89.50 690 LEU A CA 1
ATOM 5196 C C . LEU A 1 690 ? -2.892 11.037 -5.104 1.00 89.50 690 LEU A C 1
ATOM 5198 O O . LEU A 1 690 ? -2.622 10.216 -4.230 1.00 89.50 690 LEU A O 1
ATOM 5202 N N . SER A 1 691 ? -3.924 10.864 -5.928 1.00 93.06 691 SER A N 1
ATOM 5203 C CA . SER A 1 691 ? -5.012 9.897 -5.729 1.00 93.06 691 SER A CA 1
ATOM 5204 C C . SER A 1 691 ? -4.956 8.736 -6.728 1.00 93.06 691 SER A C 1
ATOM 5206 O O . SER A 1 691 ? -5.958 8.075 -7.000 1.00 93.06 691 SER A O 1
ATOM 5208 N N . PHE A 1 692 ? -3.778 8.484 -7.299 1.00 94.06 692 PHE A N 1
ATOM 5209 C CA . PHE A 1 692 ? -3.609 7.577 -8.429 1.00 94.06 692 PHE A CA 1
ATOM 5210 C C . PHE A 1 692 ? -3.731 6.091 -8.083 1.00 94.06 692 PHE A C 1
ATOM 5212 O O . PHE A 1 692 ? -3.912 5.271 -8.977 1.00 94.06 692 PHE A O 1
ATOM 5219 N N . GLY A 1 693 ? -3.670 5.727 -6.805 1.00 95.94 693 GLY A N 1
ATOM 5220 C CA . GLY A 1 693 ? -3.717 4.339 -6.356 1.00 95.94 693 GLY A CA 1
ATOM 5221 C C . GLY A 1 693 ? -2.912 4.183 -5.084 1.00 95.94 693 GLY A C 1
ATOM 5222 O O . GLY A 1 693 ? -3.424 4.483 -4.007 1.00 95.94 693 GLY A O 1
ATOM 5223 N N . LEU A 1 694 ? -1.661 3.746 -5.223 1.00 97.31 694 LEU A N 1
ATOM 5224 C CA . LEU A 1 694 ? -0.669 3.739 -4.152 1.00 97.31 694 LEU A CA 1
ATOM 5225 C C . LEU A 1 694 ? 0.347 4.866 -4.391 1.00 97.31 694 LEU A C 1
ATOM 5227 O O . LEU A 1 694 ? 1.223 4.741 -5.246 1.00 97.31 694 LEU A O 1
ATOM 5231 N N . SER A 1 695 ? 0.224 5.960 -3.645 1.00 97.75 695 SER A N 1
ATOM 5232 C CA . SER A 1 695 ? 1.013 7.180 -3.848 1.00 97.75 695 SER A CA 1
ATOM 5233 C C . SER A 1 695 ? 1.969 7.443 -2.681 1.00 97.75 695 SER A C 1
ATOM 5235 O O . SER A 1 695 ? 1.573 7.359 -1.518 1.00 97.75 695 SER A O 1
ATOM 5237 N N . TYR A 1 696 ? 3.209 7.822 -2.983 1.00 97.75 696 TYR A N 1
ATOM 5238 C CA . TYR A 1 696 ? 4.210 8.296 -2.019 1.00 97.75 696 TYR A CA 1
ATOM 5239 C C . TYR A 1 696 ? 4.592 9.712 -2.421 1.00 97.75 696 TYR A C 1
ATOM 5241 O O . TYR A 1 696 ? 5.078 9.903 -3.527 1.00 97.75 696 TYR A O 1
ATOM 5249 N N . SER A 1 697 ? 4.354 10.709 -1.580 1.00 95.75 697 SER A N 1
ATOM 5250 C CA . SER A 1 697 ? 4.585 12.108 -1.938 1.00 95.75 697 SER A CA 1
ATOM 5251 C C . SER A 1 697 ? 5.217 12.876 -0.793 1.00 95.75 697 SER A C 1
ATOM 5253 O O . SER A 1 697 ? 4.725 12.813 0.331 1.00 95.75 697 SER A O 1
ATOM 5255 N N . SER A 1 698 ? 6.254 13.661 -1.081 1.00 91.94 698 SER A N 1
ATOM 5256 C CA . SER A 1 698 ? 6.615 14.791 -0.220 1.00 91.94 698 SER A CA 1
ATOM 5257 C C . SER A 1 698 ? 5.426 15.733 -0.022 1.00 91.94 698 SER A C 1
ATOM 5259 O O . SER A 1 698 ? 4.447 15.711 -0.779 1.00 91.94 698 SER A O 1
ATOM 5261 N N . GLY A 1 699 ? 5.517 16.557 1.018 1.00 86.56 699 GLY A N 1
ATOM 5262 C CA . GLY A 1 699 ? 4.452 17.459 1.425 1.00 86.56 699 GLY A CA 1
ATOM 5263 C C . GLY A 1 699 ? 3.571 16.891 2.547 1.00 86.56 699 GLY A C 1
ATOM 5264 O O . GLY A 1 699 ? 3.963 15.942 3.242 1.00 86.56 699 GLY A O 1
ATOM 5265 N N . PRO A 1 700 ? 2.363 17.454 2.733 1.00 87.06 700 PRO A N 1
ATOM 5266 C CA . PRO A 1 700 ? 1.791 18.537 1.927 1.00 87.06 700 PRO A CA 1
ATOM 5267 C C . PRO A 1 700 ? 2.467 19.885 2.202 1.00 87.06 700 PRO A C 1
ATOM 5269 O O . PRO A 1 700 ? 2.954 20.102 3.308 1.00 87.06 700 PRO A O 1
ATOM 5272 N N . ASP A 1 701 ? 2.415 20.808 1.236 1.00 85.56 701 ASP A N 1
ATOM 5273 C CA . ASP A 1 701 ? 3.098 22.118 1.272 1.00 85.56 701 ASP A CA 1
ATOM 5274 C C . ASP A 1 701 ? 2.889 22.871 2.591 1.00 85.56 701 ASP A C 1
ATOM 5276 O O . ASP A 1 701 ? 3.840 23.312 3.225 1.00 85.56 701 ASP A O 1
ATOM 5280 N N . ARG A 1 702 ? 1.646 22.908 3.086 1.00 82.56 702 ARG A N 1
ATOM 5281 C CA . ARG A 1 702 ? 1.290 23.548 4.363 1.00 82.56 702 ARG A CA 1
ATOM 5282 C C . ARG A 1 702 ? 2.055 22.989 5.570 1.00 82.56 702 ARG A C 1
ATOM 5284 O O . ARG A 1 702 ? 2.207 23.680 6.572 1.00 82.56 702 ARG A O 1
ATOM 5291 N N . VAL A 1 703 ? 2.465 21.723 5.528 1.00 85.69 703 VAL A N 1
ATOM 5292 C CA . VAL A 1 703 ? 3.291 21.097 6.570 1.00 85.69 703 VAL A CA 1
ATOM 5293 C C . VAL A 1 703 ? 4.766 21.388 6.317 1.00 85.69 703 VAL A C 1
ATOM 5295 O O . VAL A 1 703 ? 5.475 21.713 7.266 1.00 85.69 703 VAL A O 1
ATOM 5298 N N . THR A 1 704 ? 5.206 21.337 5.060 1.00 84.56 704 THR A N 1
ATOM 5299 C CA . THR A 1 704 ? 6.584 21.654 4.653 1.00 84.56 704 THR A CA 1
ATOM 5300 C C . THR A 1 704 ? 6.963 23.109 4.956 1.00 84.56 704 THR A C 1
ATOM 5302 O O . THR A 1 704 ? 8.090 23.384 5.348 1.00 84.56 704 THR A O 1
ATOM 5305 N N . GLU A 1 705 ? 6.011 24.043 4.884 1.00 85.25 705 GLU A N 1
ATOM 5306 C CA . GLU A 1 705 ? 6.184 25.440 5.313 1.00 85.25 705 GLU A CA 1
ATOM 5307 C C . GLU A 1 705 ? 6.425 25.587 6.827 1.00 85.25 705 GLU A C 1
ATOM 5309 O O . GLU A 1 705 ? 6.995 26.583 7.274 1.00 85.25 705 GLU A O 1
ATOM 5314 N N . LEU A 1 706 ? 5.968 24.622 7.634 1.00 84.81 706 LEU A N 1
ATOM 5315 C CA . LEU A 1 706 ? 6.065 24.665 9.096 1.00 84.81 706 LEU A CA 1
ATOM 5316 C C . LEU A 1 706 ? 7.296 23.931 9.631 1.00 84.81 706 LEU A C 1
ATOM 5318 O O . LEU A 1 706 ? 7.785 24.280 10.707 1.00 84.81 706 LEU A O 1
ATOM 5322 N N . ARG A 1 707 ? 7.760 22.889 8.932 1.00 87.50 707 ARG A N 1
ATOM 5323 C CA . ARG A 1 707 ? 8.955 22.120 9.294 1.00 87.50 707 ARG A CA 1
ATOM 5324 C C . ARG A 1 707 ? 9.473 21.291 8.124 1.00 87.50 707 ARG A C 1
ATOM 5326 O O . ARG A 1 707 ? 8.702 20.856 7.271 1.00 87.50 707 ARG A O 1
ATOM 5333 N N . ASP A 1 708 ? 10.747 20.933 8.208 1.00 86.69 708 ASP A N 1
ATOM 5334 C CA . ASP A 1 708 ? 11.331 19.917 7.341 1.00 86.69 708 ASP A CA 1
ATOM 5335 C C . ASP A 1 708 ? 10.678 18.550 7.572 1.00 86.69 708 ASP A C 1
ATOM 5337 O O . ASP A 1 708 ? 10.280 18.188 8.691 1.00 86.69 708 ASP A O 1
ATOM 5341 N N . GLN A 1 709 ? 10.584 17.785 6.489 1.00 87.31 709 GLN A N 1
ATOM 5342 C CA . GLN A 1 709 ? 10.067 16.424 6.472 1.00 87.31 709 GLN A CA 1
ATOM 5343 C C . GLN A 1 709 ? 11.059 15.530 5.736 1.00 87.31 709 GLN A C 1
ATOM 5345 O O . GLN A 1 709 ? 11.593 15.907 4.691 1.00 87.31 709 GLN A O 1
ATOM 5350 N N . ALA A 1 710 ? 11.290 14.331 6.260 1.00 91.38 710 ALA A N 1
ATOM 5351 C CA . ALA A 1 710 ? 11.983 13.299 5.511 1.00 91.38 710 ALA A CA 1
ATOM 5352 C C . ALA A 1 710 ? 11.144 12.891 4.292 1.00 91.38 710 ALA A C 1
ATOM 5354 O O . ALA A 1 710 ? 9.910 12.914 4.318 1.00 91.38 710 ALA A O 1
ATOM 5355 N N . ARG A 1 711 ? 11.814 12.474 3.220 1.00 94.62 711 ARG A N 1
ATOM 5356 C CA . ARG A 1 711 ? 11.137 11.944 2.035 1.00 94.62 711 ARG A CA 1
ATOM 5357 C C . ARG A 1 711 ? 10.385 10.650 2.378 1.00 94.62 711 ARG A C 1
ATOM 5359 O O . ARG A 1 711 ? 10.880 9.853 3.182 1.00 94.62 711 ARG A O 1
ATOM 5366 N N . PRO A 1 712 ? 9.199 10.414 1.792 1.00 96.81 712 PRO A N 1
ATOM 5367 C CA . PRO A 1 712 ? 8.447 9.190 2.043 1.00 96.81 712 PRO A CA 1
ATOM 5368 C C . PRO A 1 712 ? 9.225 7.960 1.555 1.00 96.81 712 PRO A C 1
ATOM 5370 O O . PRO A 1 712 ? 9.880 7.995 0.511 1.00 96.81 712 PRO A O 1
ATOM 5373 N N . SER A 1 713 ? 9.116 6.852 2.295 1.00 96.81 713 SER A N 1
ATOM 5374 C CA . SER A 1 713 ? 9.806 5.587 1.989 1.00 96.81 713 SER A CA 1
ATOM 5375 C C . SER A 1 713 ? 8.927 4.365 2.274 1.00 96.81 713 SER A C 1
ATOM 5377 O O . SER A 1 713 ? 7.885 4.467 2.924 1.00 96.81 713 SER A O 1
ATOM 5379 N N . GLY A 1 714 ? 9.319 3.178 1.807 1.00 96.75 714 GLY A N 1
ATOM 5380 C CA . GLY A 1 714 ? 8.519 1.971 2.023 1.00 96.75 714 GLY A CA 1
ATOM 5381 C C . GLY A 1 714 ? 9.039 0.721 1.329 1.00 96.75 714 GLY A C 1
ATOM 5382 O O . GLY A 1 714 ? 9.939 0.792 0.492 1.00 96.75 714 GLY A O 1
ATOM 5383 N N . ILE A 1 715 ? 8.454 -0.425 1.683 1.00 97.81 715 ILE A N 1
ATOM 5384 C CA . ILE A 1 715 ? 8.739 -1.730 1.072 1.00 97.81 715 ILE A CA 1
ATOM 5385 C C . ILE A 1 715 ? 7.433 -2.338 0.562 1.00 97.81 715 ILE A C 1
ATOM 5387 O O . ILE A 1 715 ? 6.495 -2.505 1.331 1.00 97.81 715 ILE A O 1
ATOM 5391 N N . MET A 1 716 ? 7.382 -2.711 -0.710 1.00 98.25 716 MET A N 1
ATOM 5392 C CA . MET A 1 716 ? 6.298 -3.469 -1.334 1.00 98.25 716 MET A CA 1
ATOM 5393 C C . MET A 1 716 ? 6.865 -4.796 -1.792 1.00 98.25 716 MET A C 1
ATOM 5395 O O . MET A 1 716 ? 7.730 -4.815 -2.670 1.00 98.25 716 MET A O 1
ATOM 5399 N N . VAL A 1 717 ? 6.412 -5.896 -1.206 1.00 97.81 717 VAL A N 1
ATOM 5400 C CA . VAL A 1 717 ? 7.032 -7.195 -1.430 1.00 97.81 717 VAL A CA 1
ATOM 5401 C C . VAL A 1 717 ? 6.033 -8.338 -1.541 1.00 97.81 717 VAL A C 1
ATOM 5403 O O . VAL A 1 717 ? 5.064 -8.416 -0.783 1.00 97.81 717 VAL A O 1
ATOM 5406 N N . ASP A 1 718 ? 6.272 -9.233 -2.500 1.00 97.25 718 ASP A N 1
ATOM 5407 C CA . ASP A 1 718 ? 5.514 -10.473 -2.717 1.00 97.25 718 ASP A CA 1
ATOM 5408 C C . ASP A 1 718 ? 3.980 -10.278 -2.742 1.00 97.25 718 ASP A C 1
ATOM 5410 O O . ASP A 1 718 ? 3.228 -11.115 -2.239 1.00 97.25 718 ASP A O 1
ATOM 5414 N N . SER A 1 719 ? 3.504 -9.147 -3.272 1.00 98.56 719 SER A N 1
ATOM 5415 C CA . SER A 1 719 ? 2.093 -8.731 -3.234 1.00 98.56 719 SER A CA 1
ATOM 5416 C C . SER A 1 719 ? 1.462 -8.640 -4.629 1.00 98.56 719 SER A C 1
ATOM 5418 O O . SER A 1 719 ? 2.160 -8.517 -5.634 1.00 98.56 719 SER A O 1
ATOM 5420 N N . LEU A 1 720 ? 0.128 -8.681 -4.691 1.00 98.56 720 LEU A N 1
ATOM 5421 C CA . LEU A 1 720 ? -0.665 -8.514 -5.913 1.00 98.56 720 LEU A CA 1
ATOM 5422 C C . LEU A 1 720 ? -1.350 -7.143 -5.926 1.00 98.56 720 LEU A C 1
ATOM 5424 O O . LEU A 1 720 ? -2.113 -6.825 -5.015 1.00 98.56 720 LEU A O 1
ATOM 5428 N N . PHE A 1 721 ? -1.153 -6.386 -7.003 1.00 98.69 721 PHE A N 1
ATOM 5429 C CA . PHE A 1 721 ? -1.820 -5.119 -7.290 1.00 98.69 721 PHE A CA 1
ATOM 5430 C C . PHE A 1 721 ? -2.655 -5.267 -8.562 1.00 98.69 721 PHE A C 1
ATOM 5432 O O . PHE A 1 721 ? -2.114 -5.398 -9.663 1.00 98.69 721 PHE A O 1
ATOM 5439 N N . ARG A 1 722 ? -3.985 -5.261 -8.425 1.00 97.75 722 ARG A N 1
ATOM 5440 C CA . ARG A 1 722 ? -4.903 -5.518 -9.543 1.00 97.75 722 ARG A CA 1
ATOM 5441 C C . ARG A 1 722 ? -5.812 -4.332 -9.843 1.00 97.75 722 ARG A C 1
ATOM 5443 O O . ARG A 1 722 ? -6.493 -3.823 -8.955 1.00 97.75 722 ARG A O 1
ATOM 5450 N N . ASN A 1 723 ? -5.917 -3.955 -11.116 1.00 96.50 723 ASN A N 1
ATOM 5451 C CA . ASN A 1 723 ? -6.865 -2.934 -11.581 1.00 96.50 723 ASN A CA 1
ATOM 5452 C C . ASN A 1 723 ? -6.707 -1.561 -10.898 1.00 96.50 723 ASN A C 1
ATOM 5454 O O . ASN A 1 723 ? -7.682 -0.852 -10.628 1.00 96.50 723 ASN A O 1
ATOM 5458 N N . PHE A 1 724 ? -5.466 -1.187 -10.612 1.00 97.50 724 PHE A N 1
ATOM 5459 C CA . PHE A 1 724 ? -5.132 0.147 -10.130 1.00 97.50 724 PHE A CA 1
ATOM 5460 C C . PHE A 1 724 ? -5.222 1.172 -11.256 1.00 97.50 724 PHE A C 1
ATOM 5462 O O . PHE A 1 724 ? -5.012 0.818 -12.415 1.00 97.50 724 PHE A O 1
ATOM 5469 N N . TYR A 1 725 ? -5.494 2.441 -10.942 1.00 96.19 725 TYR A N 1
ATOM 5470 C CA . TYR A 1 725 ? -5.293 3.495 -11.941 1.00 96.19 725 TYR A CA 1
ATOM 5471 C C . TYR A 1 725 ? -3.810 3.678 -12.264 1.00 96.19 725 TYR A C 1
ATOM 5473 O O . TYR A 1 725 ? -3.410 3.464 -13.409 1.00 96.19 725 TYR A O 1
ATOM 5481 N N . ILE A 1 726 ? -2.998 3.937 -11.242 1.00 97.31 726 ILE A N 1
ATOM 5482 C CA . ILE A 1 726 ? -1.556 3.707 -11.240 1.00 97.31 726 ILE A CA 1
ATOM 5483 C C . ILE A 1 726 ? -1.229 2.751 -10.091 1.00 97.31 726 ILE A C 1
ATOM 5485 O O . ILE A 1 726 ? -1.632 2.997 -8.953 1.00 97.31 726 ILE A O 1
ATOM 5489 N N . GLY A 1 727 ? -0.532 1.649 -10.379 1.00 96.88 727 GLY A N 1
ATOM 5490 C CA . GLY A 1 727 ? -0.196 0.638 -9.366 1.00 96.88 727 GLY A CA 1
ATOM 5491 C C . GLY A 1 727 ? 0.687 1.187 -8.244 1.00 96.88 727 GLY A C 1
ATOM 5492 O O . GLY A 1 727 ? 0.385 0.970 -7.075 1.00 96.88 727 GLY A O 1
ATOM 5493 N N . PHE A 1 728 ? 1.719 1.948 -8.600 1.00 97.81 728 PHE A N 1
ATOM 5494 C CA . PHE A 1 728 ? 2.571 2.706 -7.685 1.00 97.81 728 PHE A CA 1
ATOM 5495 C C . PHE A 1 728 ? 2.992 4.024 -8.332 1.00 97.81 728 PHE A C 1
ATOM 5497 O O . PHE A 1 728 ? 3.444 4.008 -9.474 1.00 97.81 728 PHE A O 1
ATOM 5504 N N . HIS A 1 729 ? 2.865 5.127 -7.596 1.00 97.88 729 HIS A N 1
ATOM 5505 C CA . HIS A 1 729 ? 3.319 6.457 -7.993 1.00 97.88 729 HIS A CA 1
ATOM 5506 C C . HIS A 1 729 ? 4.165 7.089 -6.883 1.00 97.88 729 HIS A C 1
ATOM 5508 O O . HIS A 1 729 ? 3.789 7.020 -5.706 1.00 97.88 729 HIS A O 1
ATOM 5514 N N . SER A 1 730 ? 5.246 7.782 -7.240 1.00 96.75 730 SER A N 1
ATOM 5515 C CA . SER A 1 730 ? 6.041 8.555 -6.281 1.00 96.75 730 SER A CA 1
ATOM 5516 C C . SER A 1 730 ? 6.244 10.016 -6.672 1.00 96.75 730 SER A C 1
ATOM 5518 O O . SER A 1 730 ? 6.263 10.351 -7.841 1.00 96.75 730 SER A O 1
ATOM 5520 N N . TYR A 1 731 ? 6.447 10.880 -5.687 1.00 95.88 731 TYR A N 1
ATOM 5521 C CA . TYR A 1 731 ? 6.893 12.259 -5.835 1.00 95.88 731 TYR A CA 1
ATOM 5522 C C . TYR A 1 731 ? 7.897 12.533 -4.720 1.00 95.88 731 TYR A C 1
ATOM 5524 O O . TYR A 1 731 ? 7.551 12.436 -3.541 1.00 95.88 731 TYR A O 1
ATOM 5532 N N . GLU A 1 732 ? 9.144 12.820 -5.091 1.00 95.62 732 GLU A N 1
ATOM 5533 C CA . GLU A 1 732 ? 10.257 13.067 -4.170 1.00 95.62 732 GLU A CA 1
ATOM 5534 C C . GLU A 1 732 ? 10.407 11.991 -3.085 1.00 95.62 732 GLU A C 1
ATOM 5536 O O . GLU A 1 732 ? 10.705 12.280 -1.931 1.00 95.62 732 GLU A O 1
ATOM 5541 N N . SER A 1 733 ? 10.202 10.725 -3.448 1.00 95.88 733 SER A N 1
ATOM 5542 C CA . SER A 1 733 ? 10.418 9.598 -2.537 1.00 95.88 733 SER A CA 1
ATOM 5543 C C . SER A 1 733 ? 11.887 9.187 -2.486 1.00 95.88 733 SER A C 1
ATOM 5545 O O . SER A 1 733 ? 12.665 9.480 -3.400 1.00 95.88 733 SER A O 1
ATOM 5547 N N . GLU A 1 734 ? 12.270 8.479 -1.427 1.00 94.88 734 GLU A N 1
ATOM 5548 C CA . GLU A 1 734 ? 13.631 7.968 -1.292 1.00 94.88 734 GLU A CA 1
ATOM 5549 C C . GLU A 1 734 ? 13.648 6.514 -0.822 1.00 94.88 734 GLU A C 1
ATOM 5551 O O . GLU A 1 734 ? 12.889 6.121 0.069 1.00 94.88 734 GLU A O 1
ATOM 5556 N N . ASN A 1 735 ? 14.542 5.714 -1.409 1.00 93.38 735 ASN A N 1
ATOM 5557 C CA . ASN A 1 735 ? 14.833 4.342 -0.981 1.00 93.38 735 ASN A CA 1
ATOM 5558 C C . ASN A 1 735 ? 13.591 3.425 -0.923 1.00 93.38 735 ASN A C 1
ATOM 5560 O O . ASN A 1 735 ? 13.493 2.536 -0.069 1.00 93.38 735 ASN A O 1
ATOM 5564 N N . VAL A 1 736 ? 12.621 3.640 -1.822 1.00 95.75 736 VAL A N 1
ATOM 5565 C CA . VAL A 1 736 ? 11.443 2.772 -1.957 1.00 95.75 736 VAL A CA 1
ATOM 5566 C C . VAL A 1 736 ? 11.851 1.455 -2.612 1.00 95.75 736 VAL A C 1
ATOM 5568 O O . VAL A 1 736 ? 12.515 1.442 -3.648 1.00 95.75 736 VAL A O 1
ATOM 5571 N N . GLN A 1 737 ? 11.431 0.338 -2.023 1.00 96.62 737 GLN A N 1
ATOM 5572 C CA . GLN A 1 737 ? 11.728 -1.001 -2.528 1.00 96.62 737 GLN A CA 1
ATOM 5573 C C . GLN A 1 737 ? 10.442 -1.670 -3.004 1.00 96.62 737 GLN A C 1
ATOM 5575 O O . GLN A 1 737 ? 9.537 -1.901 -2.212 1.00 96.62 737 GLN A O 1
ATOM 5580 N N . VAL A 1 738 ? 10.369 -2.004 -4.287 1.00 98.00 738 VAL A N 1
ATOM 5581 C CA . VAL A 1 738 ? 9.253 -2.700 -4.931 1.00 98.00 738 VAL A CA 1
ATOM 5582 C C . VAL A 1 738 ? 9.787 -4.010 -5.490 1.00 98.00 738 VAL A C 1
ATOM 5584 O O . VAL A 1 738 ? 10.491 -4.027 -6.499 1.00 98.00 738 VAL A O 1
ATOM 5587 N N . VAL A 1 739 ? 9.520 -5.110 -4.794 1.00 97.31 739 VAL A N 1
ATOM 5588 C CA . VAL A 1 739 ? 10.248 -6.364 -4.967 1.00 97.31 739 VAL A CA 1
ATOM 5589 C C . VAL A 1 739 ? 9.310 -7.564 -5.079 1.00 97.31 739 VAL A C 1
ATOM 5591 O O . VAL A 1 739 ? 8.596 -7.884 -4.143 1.00 97.31 739 VAL A O 1
ATOM 5594 N N . GLY A 1 740 ? 9.340 -8.311 -6.182 1.00 97.06 740 GLY A N 1
ATOM 5595 C CA . GLY A 1 740 ? 8.620 -9.591 -6.247 1.00 97.06 740 GLY A CA 1
ATOM 5596 C C . GLY A 1 740 ? 7.102 -9.522 -6.378 1.00 97.06 740 GLY A C 1
ATOM 5597 O O . GLY A 1 740 ? 6.430 -10.513 -6.113 1.00 97.06 740 GLY A O 1
ATOM 5598 N N . ASN A 1 741 ? 6.554 -8.372 -6.759 1.00 98.69 741 ASN A N 1
ATOM 5599 C CA . ASN A 1 741 ? 5.110 -8.167 -6.827 1.00 98.69 741 ASN A CA 1
ATOM 5600 C C . ASN A 1 741 ? 4.532 -8.540 -8.199 1.00 98.69 741 ASN A C 1
ATOM 5602 O O . ASN A 1 741 ? 5.226 -8.472 -9.213 1.00 98.69 741 ASN A O 1
ATOM 5606 N N . GLU A 1 742 ? 3.239 -8.858 -8.242 1.00 98.69 742 GLU A N 1
ATOM 5607 C CA . GLU A 1 742 ? 2.445 -8.967 -9.468 1.00 98.69 742 GLU A CA 1
ATOM 5608 C C . GLU A 1 742 ? 1.604 -7.688 -9.643 1.00 98.69 742 GLU A C 1
ATOM 5610 O O . GLU A 1 742 ? 0.703 -7.420 -8.852 1.00 98.69 742 GLU A O 1
ATOM 5615 N N . PHE A 1 743 ? 1.868 -6.901 -10.687 1.00 98.75 743 PHE A N 1
ATOM 5616 C CA . PHE A 1 743 ? 1.015 -5.796 -11.127 1.00 98.75 743 PHE A CA 1
ATOM 5617 C C . PHE A 1 743 ? 0.240 -6.225 -12.365 1.00 98.75 743 PHE A C 1
ATOM 5619 O O . PHE A 1 743 ? 0.822 -6.501 -13.419 1.00 98.75 743 PHE A O 1
ATOM 5626 N N . ARG A 1 744 ? -1.082 -6.274 -12.229 1.00 97.06 744 ARG A N 1
ATOM 5627 C CA . ARG A 1 744 ? -1.975 -6.855 -13.225 1.00 97.06 744 ARG A CA 1
ATOM 5628 C C . ARG A 1 744 ? -3.089 -5.890 -13.603 1.00 97.06 744 ARG A C 1
ATOM 5630 O O . ARG A 1 744 ? -3.842 -5.417 -12.748 1.00 97.06 744 ARG A O 1
ATOM 5637 N N . ASP A 1 745 ? -3.270 -5.720 -14.909 1.00 96.44 745 ASP A N 1
ATOM 5638 C CA . ASP A 1 745 ? -4.411 -5.014 -15.495 1.00 96.44 745 ASP A CA 1
ATOM 5639 C C . ASP A 1 745 ? -4.555 -3.574 -14.950 1.00 96.44 745 ASP A C 1
ATOM 5641 O O . ASP A 1 745 ? -5.666 -3.098 -14.700 1.00 96.44 745 ASP A O 1
ATOM 5645 N N . SER A 1 746 ? -3.427 -2.892 -14.707 1.00 97.50 746 SER A N 1
ATOM 5646 C CA . SER A 1 746 ? -3.405 -1.471 -14.331 1.00 97.50 746 SER A CA 1
ATOM 5647 C C . SER A 1 746 ? -3.939 -0.607 -15.474 1.00 97.50 746 SER A C 1
ATOM 5649 O O . SER A 1 746 ? -3.748 -0.922 -16.645 1.00 97.50 746 SER A O 1
ATOM 5651 N N . ILE A 1 747 ? -4.618 0.491 -15.159 1.00 95.75 747 ILE A N 1
ATOM 5652 C CA . ILE A 1 747 ? -5.335 1.285 -16.161 1.00 95.75 747 ILE A CA 1
ATOM 5653 C C . ILE A 1 747 ? -4.356 2.180 -16.920 1.00 95.75 747 ILE A C 1
ATOM 5655 O O . ILE A 1 747 ? -4.251 2.066 -18.140 1.00 95.75 747 ILE A O 1
ATOM 5659 N N . LEU A 1 748 ? -3.641 3.064 -16.216 1.00 94.88 748 LEU A N 1
ATOM 5660 C CA . LEU A 1 748 ? -2.707 4.009 -16.820 1.00 94.88 748 LEU A CA 1
ATOM 5661 C C . LEU A 1 748 ? -1.283 3.450 -16.817 1.00 94.88 748 LEU A C 1
ATOM 5663 O O . LEU A 1 748 ? -0.827 3.017 -17.870 1.00 94.88 748 LEU A O 1
ATOM 5667 N N . TYR A 1 749 ? -0.631 3.408 -15.654 1.00 96.12 749 TYR A N 1
ATOM 5668 C CA . TYR A 1 749 ? 0.711 2.846 -15.452 1.00 96.12 749 TYR A CA 1
ATOM 5669 C C . TYR A 1 749 ? 0.661 1.748 -14.389 1.00 96.12 749 TYR A C 1
ATOM 5671 O O . TYR A 1 749 ? -0.165 1.797 -13.478 1.00 96.12 749 TYR A O 1
ATOM 5679 N N . ALA A 1 750 ? 1.546 0.757 -14.451 1.00 96.94 750 ALA A N 1
ATOM 5680 C CA . ALA A 1 750 ? 1.681 -0.182 -13.339 1.00 96.94 750 ALA A CA 1
ATOM 5681 C C . ALA A 1 750 ? 2.660 0.337 -12.282 1.00 96.94 750 ALA A C 1
ATOM 5683 O O . ALA A 1 750 ? 2.281 0.443 -11.119 1.00 96.94 750 ALA A O 1
ATOM 5684 N N . LEU A 1 751 ? 3.874 0.707 -12.683 1.00 98.06 751 LEU A N 1
ATOM 5685 C CA . LEU A 1 751 ? 4.895 1.274 -11.803 1.00 98.06 751 LEU A CA 1
ATOM 5686 C C . LEU A 1 751 ? 5.382 2.602 -12.375 1.00 98.06 751 LEU A C 1
ATOM 5688 O O . LEU A 1 751 ? 5.878 2.626 -13.497 1.00 98.06 751 LEU A O 1
ATOM 5692 N N . ASP A 1 752 ? 5.259 3.677 -11.603 1.00 97.06 752 ASP A N 1
ATOM 5693 C CA . ASP A 1 752 ? 5.601 5.040 -12.008 1.00 97.06 752 ASP A CA 1
ATOM 5694 C C . ASP A 1 752 ? 6.419 5.730 -10.906 1.00 97.06 752 ASP A C 1
ATOM 5696 O O . ASP A 1 752 ? 5.895 6.435 -10.042 1.00 97.06 752 ASP A O 1
ATOM 5700 N N . LEU A 1 753 ? 7.728 5.466 -10.888 1.00 95.62 753 LEU A N 1
ATOM 5701 C CA . LEU A 1 753 ? 8.641 6.199 -10.016 1.00 95.62 753 LEU A CA 1
ATOM 5702 C C . LEU A 1 753 ? 8.841 7.580 -10.652 1.00 95.62 753 LEU A C 1
ATOM 5704 O O . LEU A 1 753 ? 9.322 7.668 -11.781 1.00 95.62 753 LEU A O 1
ATOM 5708 N N . HIS A 1 754 ? 8.436 8.641 -9.960 1.00 94.62 754 HIS A N 1
ATOM 5709 C CA . HIS A 1 754 ? 8.291 9.963 -10.565 1.00 94.62 754 HIS A CA 1
ATOM 5710 C C . HIS A 1 754 ? 8.921 11.080 -9.706 1.00 94.62 754 HIS A C 1
ATOM 5712 O O . HIS A 1 754 ? 9.153 10.921 -8.502 1.00 94.62 754 HIS A O 1
ATOM 5718 N N . ASP A 1 755 ? 9.227 12.209 -10.350 1.00 91.19 755 ASP A N 1
ATOM 5719 C CA . ASP A 1 755 ? 9.533 13.526 -9.768 1.00 91.19 755 ASP A CA 1
ATOM 5720 C C . ASP A 1 755 ? 10.625 13.525 -8.701 1.00 91.19 755 ASP A C 1
ATOM 5722 O O . ASP A 1 755 ? 10.339 13.510 -7.505 1.00 91.19 755 ASP A O 1
ATOM 5726 N N . ARG A 1 756 ? 11.893 13.589 -9.129 1.00 95.00 756 ARG A N 1
ATOM 5727 C CA . ARG A 1 756 ? 13.070 13.748 -8.248 1.00 95.00 756 ARG A CA 1
ATOM 5728 C C . ARG A 1 756 ? 13.182 12.667 -7.166 1.00 95.00 756 ARG A C 1
ATOM 5730 O O . ARG A 1 756 ? 13.840 12.876 -6.141 1.00 95.00 756 ARG A O 1
ATOM 5737 N N . SER A 1 757 ? 12.522 11.527 -7.364 1.00 96.69 757 SER A N 1
ATOM 5738 C CA . SER A 1 757 ? 12.659 10.356 -6.500 1.00 96.69 757 SER A CA 1
ATOM 5739 C C . SER A 1 757 ? 14.018 9.695 -6.729 1.00 96.69 757 SER A C 1
ATOM 5741 O O . SER A 1 757 ? 14.504 9.661 -7.859 1.00 96.69 757 SER A O 1
ATOM 5743 N N . ALA A 1 758 ? 14.633 9.167 -5.673 1.00 95.50 758 ALA A N 1
ATOM 5744 C CA . ALA A 1 758 ? 15.992 8.635 -5.751 1.00 95.50 758 ALA A CA 1
ATOM 5745 C C . ALA A 1 758 ? 16.178 7.326 -4.973 1.00 95.50 758 ALA A C 1
ATOM 5747 O O . ALA A 1 758 ? 15.483 7.060 -3.988 1.00 95.50 758 ALA A O 1
ATOM 5748 N N . GLY A 1 759 ? 17.134 6.502 -5.411 1.00 93.31 759 GLY A N 1
ATOM 5749 C CA . GLY A 1 759 ? 17.520 5.278 -4.696 1.00 93.31 759 GLY A CA 1
ATOM 5750 C C . GLY A 1 759 ? 16.471 4.160 -4.731 1.00 93.31 759 GLY A C 1
ATOM 5751 O O . GLY A 1 759 ? 16.493 3.268 -3.883 1.00 93.31 759 GLY A O 1
ATOM 5752 N N . GLY A 1 760 ? 15.516 4.209 -5.664 1.00 93.94 760 GLY A N 1
ATOM 5753 C CA . GLY A 1 760 ? 14.453 3.212 -5.763 1.00 93.94 760 GLY A CA 1
ATOM 5754 C C . GLY A 1 760 ? 14.975 1.850 -6.228 1.00 93.94 760 GLY A C 1
ATOM 5755 O O . GLY A 1 760 ? 15.809 1.766 -7.129 1.00 93.94 760 GLY A O 1
ATOM 5756 N N . VAL A 1 761 ? 14.455 0.761 -5.658 1.00 95.50 761 VAL A N 1
ATOM 5757 C CA . VAL A 1 761 ? 14.756 -0.614 -6.093 1.00 95.50 761 VAL A CA 1
ATOM 5758 C C . VAL A 1 761 ? 13.484 -1.259 -6.622 1.00 95.50 761 VAL A C 1
ATOM 5760 O O . VAL A 1 761 ? 12.604 -1.616 -5.849 1.00 95.50 761 VAL A O 1
ATOM 5763 N N . ILE A 1 762 ? 13.396 -1.444 -7.937 1.00 97.19 762 ILE A N 1
ATOM 5764 C CA . ILE A 1 762 ? 12.305 -2.149 -8.615 1.00 97.19 762 ILE A CA 1
ATOM 5765 C C . ILE A 1 762 ? 12.857 -3.488 -9.093 1.00 97.19 762 ILE A C 1
ATOM 5767 O O . ILE A 1 762 ? 13.513 -3.556 -10.135 1.00 97.19 762 ILE A O 1
ATOM 5771 N N . ALA A 1 763 ? 12.634 -4.560 -8.332 1.00 96.12 763 ALA A N 1
ATOM 5772 C CA . ALA A 1 763 ? 13.263 -5.845 -8.614 1.00 96.12 763 ALA A CA 1
ATOM 5773 C C . ALA A 1 763 ? 12.301 -7.032 -8.664 1.00 96.12 763 ALA A C 1
ATOM 5775 O O . ALA A 1 763 ? 11.445 -7.193 -7.801 1.00 96.12 763 ALA A O 1
ATOM 5776 N N . LEU A 1 764 ? 12.504 -7.933 -9.628 1.00 96.94 764 LEU A N 1
ATOM 5777 C CA . LEU A 1 764 ? 11.827 -9.237 -9.686 1.00 96.94 764 LEU A CA 1
ATOM 5778 C C . LEU A 1 764 ? 10.287 -9.145 -9.704 1.00 96.94 764 LEU A C 1
ATOM 5780 O O . LEU A 1 764 ? 9.605 -10.101 -9.340 1.00 96.94 764 LEU A O 1
ATOM 5784 N N . ASN A 1 765 ? 9.733 -7.997 -10.102 1.00 98.62 765 ASN A N 1
ATOM 5785 C CA . ASN A 1 765 ? 8.294 -7.809 -10.247 1.00 98.62 765 ASN A CA 1
ATOM 5786 C C . ASN A 1 765 ? 7.824 -8.366 -11.588 1.00 98.62 765 ASN A C 1
ATOM 5788 O O . ASN A 1 765 ? 8.578 -8.425 -12.558 1.00 98.62 765 ASN A O 1
ATOM 5792 N N . THR A 1 766 ? 6.547 -8.713 -11.652 1.00 98.81 766 THR A N 1
ATOM 5793 C CA . THR A 1 766 ? 5.855 -9.072 -12.884 1.00 98.81 766 THR A CA 1
ATOM 5794 C C . THR A 1 766 ? 4.779 -8.040 -13.175 1.00 98.81 766 THR A C 1
ATOM 5796 O O . THR A 1 766 ? 3.886 -7.834 -12.363 1.00 98.81 766 THR A O 1
ATOM 5799 N N . VAL A 1 767 ? 4.876 -7.384 -14.327 1.00 98.81 767 VAL A N 1
ATOM 5800 C CA . VAL A 1 767 ? 4.021 -6.276 -14.753 1.00 98.81 767 VAL A CA 1
ATOM 5801 C C . VAL A 1 767 ? 3.404 -6.612 -16.102 1.00 98.81 767 VAL A C 1
ATOM 5803 O O . VAL A 1 767 ? 4.124 -6.749 -17.095 1.00 98.81 767 VAL A O 1
ATOM 5806 N N . TYR A 1 768 ? 2.079 -6.741 -16.159 1.00 98.56 768 TYR A N 1
ATOM 5807 C CA . TYR A 1 768 ? 1.413 -7.055 -17.418 1.00 98.56 768 TYR A CA 1
ATOM 5808 C C . TYR A 1 768 ? -0.027 -6.568 -17.523 1.00 98.56 768 TYR A C 1
ATOM 5810 O O . TYR A 1 768 ? -0.732 -6.369 -16.531 1.00 98.56 768 TYR A O 1
ATOM 5818 N N . GLY A 1 769 ? -0.490 -6.449 -18.770 1.00 97.19 769 GLY A N 1
ATOM 5819 C CA . GLY A 1 769 ? -1.870 -6.073 -19.070 1.00 97.19 769 GLY A CA 1
ATOM 5820 C C . GLY A 1 769 ? -2.176 -4.606 -18.776 1.00 97.19 769 GLY A C 1
ATOM 5821 O O . GLY A 1 769 ? -3.347 -4.252 -18.655 1.00 97.19 769 GLY A O 1
ATOM 5822 N N . THR A 1 770 ? -1.157 -3.746 -18.650 1.00 98.12 770 THR A N 1
ATOM 5823 C CA . THR A 1 770 ? -1.388 -2.308 -18.469 1.00 98.12 770 THR A CA 1
ATOM 5824 C C . THR A 1 770 ? -2.155 -1.758 -19.672 1.00 98.12 770 THR A C 1
ATOM 5826 O O . THR A 1 770 ? -1.711 -1.905 -20.812 1.00 98.12 770 THR A O 1
ATOM 5829 N N . MET A 1 771 ? -3.320 -1.154 -19.426 1.00 96.31 771 MET A N 1
ATOM 5830 C CA . MET A 1 771 ? -4.345 -0.939 -20.451 1.00 96.31 771 MET A CA 1
ATOM 5831 C C . MET A 1 771 ? -4.058 0.243 -21.381 1.00 96.31 771 MET A C 1
ATOM 5833 O O . MET A 1 771 ? -4.451 0.194 -22.546 1.00 96.31 771 MET A O 1
ATOM 5837 N N . LEU A 1 772 ? -3.425 1.314 -20.888 1.00 94.50 772 LEU A N 1
ATOM 5838 C CA . LEU A 1 772 ? -3.262 2.560 -21.651 1.00 94.50 772 LEU A CA 1
ATOM 5839 C C . LEU A 1 772 ? -1.807 2.963 -21.915 1.00 94.50 772 LEU A C 1
ATOM 5841 O O . LEU A 1 772 ? -1.540 3.570 -22.954 1.00 94.50 772 LEU A O 1
ATOM 5845 N N . ARG A 1 773 ? -0.872 2.695 -20.995 1.00 94.94 773 ARG A N 1
ATOM 5846 C CA . ARG A 1 773 ? 0.523 3.158 -21.108 1.00 94.94 773 ARG A CA 1
ATOM 5847 C C . ARG A 1 773 ? 1.539 2.068 -20.736 1.00 94.94 773 ARG A C 1
ATOM 5849 O O . ARG A 1 773 ? 1.292 0.880 -20.940 1.00 94.94 773 ARG A O 1
ATOM 5856 N N . GLN A 1 774 ? 2.733 2.499 -20.330 1.00 95.94 774 GLN A N 1
ATOM 5857 C CA . GLN A 1 774 ? 3.897 1.670 -20.044 1.00 95.94 774 GLN A CA 1
ATOM 5858 C C . GLN A 1 774 ? 3.692 0.780 -18.815 1.00 95.94 774 GLN A C 1
ATOM 5860 O O . GLN A 1 774 ? 2.925 1.117 -17.913 1.00 95.94 774 GLN A O 1
ATOM 5865 N N . GLY A 1 775 ? 4.436 -0.326 -18.766 1.00 98.00 775 GLY A N 1
ATOM 5866 C CA . GLY A 1 775 ? 4.528 -1.159 -17.569 1.00 98.00 775 GLY A CA 1
ATOM 5867 C C . GLY A 1 775 ? 5.287 -0.454 -16.439 1.00 98.00 775 GLY A C 1
ATOM 5868 O O . GLY A 1 775 ? 4.695 -0.110 -15.416 1.00 98.00 775 GLY A O 1
ATOM 5869 N N . ILE A 1 776 ? 6.593 -0.245 -16.627 1.00 98.75 776 ILE A N 1
ATOM 5870 C CA . ILE A 1 776 ? 7.491 0.376 -15.638 1.00 98.75 776 ILE A CA 1
ATOM 5871 C C . ILE A 1 776 ? 8.024 1.700 -16.185 1.00 98.75 776 ILE A C 1
ATOM 5873 O O . ILE A 1 776 ? 8.595 1.717 -17.273 1.00 98.75 776 ILE A O 1
ATOM 5877 N N . THR A 1 777 ? 7.905 2.777 -15.416 1.00 98.44 777 THR A N 1
ATOM 5878 C CA . THR A 1 777 ? 8.364 4.119 -15.787 1.00 98.44 777 THR A CA 1
ATOM 5879 C C . THR A 1 777 ? 9.176 4.744 -14.656 1.00 98.44 777 THR A C 1
ATOM 5881 O O . THR A 1 777 ? 8.775 4.694 -13.494 1.00 98.44 777 THR A O 1
ATOM 5884 N N . LEU A 1 778 ? 10.324 5.326 -15.007 1.00 98.25 778 LEU A N 1
ATOM 5885 C CA . LEU A 1 778 ? 11.089 6.266 -14.186 1.00 98.25 778 LEU A CA 1
ATOM 5886 C C . LEU A 1 778 ? 11.065 7.609 -14.921 1.00 98.25 778 LEU A C 1
ATOM 5888 O O . LEU A 1 778 ? 11.565 7.682 -16.044 1.00 98.25 778 LEU A O 1
ATOM 5892 N N . SER A 1 779 ? 10.450 8.640 -14.343 1.00 96.12 779 SER A N 1
ATOM 5893 C CA . SER A 1 779 ? 10.159 9.891 -15.057 1.00 96.12 779 SER A CA 1
ATOM 5894 C C . SER A 1 779 ? 10.413 11.140 -14.215 1.00 96.12 779 SER A C 1
ATOM 5896 O O . SER A 1 779 ? 10.006 11.215 -13.060 1.00 96.12 779 SER A O 1
ATOM 5898 N N . ARG A 1 780 ? 11.005 12.161 -14.846 1.00 92.94 780 ARG A N 1
ATOM 5899 C CA . ARG A 1 780 ? 11.288 13.492 -14.282 1.00 92.94 780 ARG A CA 1
ATOM 5900 C C . ARG A 1 780 ? 12.298 13.446 -13.135 1.00 92.94 780 ARG A C 1
ATOM 5902 O O . ARG A 1 780 ? 11.936 13.342 -11.966 1.00 92.94 780 ARG A O 1
ATOM 5909 N N . ASP A 1 781 ? 13.575 13.559 -13.496 1.00 94.31 781 ASP A N 1
ATOM 5910 C CA . ASP A 1 781 ? 14.717 13.654 -12.574 1.00 94.31 781 ASP A CA 1
ATOM 5911 C C . ASP A 1 781 ? 14.835 12.481 -11.589 1.00 94.31 781 ASP A C 1
ATOM 5913 O O . ASP A 1 781 ? 15.335 12.634 -10.475 1.00 94.31 781 ASP A O 1
ATOM 5917 N N . VAL A 1 782 ? 14.373 11.292 -11.978 1.00 96.44 782 VAL A N 1
ATOM 5918 C CA . VAL A 1 782 ? 14.532 10.098 -11.145 1.00 96.44 782 VAL A CA 1
ATOM 5919 C C . VAL A 1 782 ? 15.960 9.595 -11.247 1.00 96.44 782 VAL A C 1
ATOM 5921 O O . VAL A 1 782 ? 16.463 9.369 -12.354 1.00 96.44 782 VAL A O 1
ATOM 5924 N N . SER A 1 783 ? 16.611 9.400 -10.100 1.00 94.62 783 SER A N 1
ATOM 5925 C CA . SER A 1 783 ? 18.028 9.061 -10.079 1.00 94.62 783 SER A CA 1
ATOM 5926 C C . SER A 1 783 ? 18.403 7.862 -9.226 1.00 94.62 783 SER A C 1
ATOM 5928 O O . SER A 1 783 ? 17.681 7.444 -8.317 1.00 94.62 783 SER A O 1
ATOM 5930 N N . ASP A 1 784 ? 19.570 7.297 -9.538 1.00 93.19 784 ASP A N 1
ATOM 5931 C CA . ASP A 1 784 ? 20.276 6.322 -8.696 1.00 93.19 784 ASP A CA 1
ATOM 5932 C C . ASP A 1 784 ? 19.435 5.102 -8.328 1.00 93.19 784 ASP A C 1
ATOM 5934 O O . ASP A 1 784 ? 19.561 4.529 -7.246 1.00 93.19 784 ASP A O 1
ATOM 5938 N N . SER A 1 785 ? 18.536 4.731 -9.236 1.00 94.56 785 SER A N 1
ATOM 5939 C CA . SER A 1 785 ? 17.570 3.666 -9.033 1.00 94.56 785 SER A CA 1
ATOM 5940 C C . SER A 1 785 ? 17.964 2.417 -9.819 1.00 94.56 785 SER A C 1
ATOM 5942 O O . SER A 1 785 ? 18.624 2.469 -10.862 1.00 94.56 785 SER A O 1
ATOM 5944 N N . VAL A 1 786 ? 17.546 1.262 -9.308 1.00 93.94 786 VAL A N 1
ATOM 5945 C CA . VAL A 1 786 ? 17.857 -0.056 -9.865 1.00 93.94 786 VAL A CA 1
ATOM 5946 C C . VAL A 1 786 ? 16.567 -0.741 -10.299 1.00 93.94 786 VAL A C 1
ATOM 5948 O O . VAL A 1 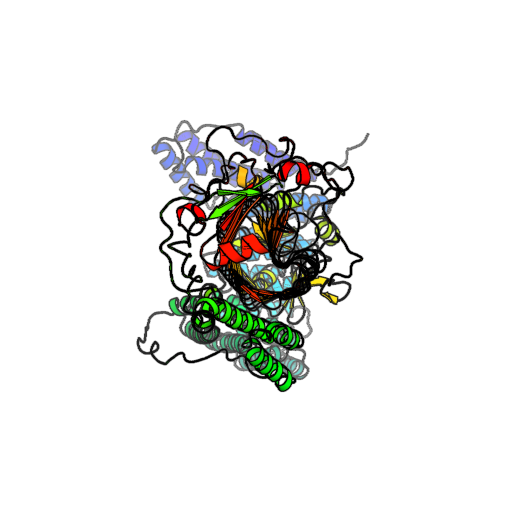786 ? 15.704 -1.041 -9.478 1.00 93.94 786 VAL A O 1
ATOM 5951 N N . VAL A 1 787 ? 16.462 -1.045 -11.591 1.00 96.56 787 VAL A N 1
ATOM 5952 C CA . VAL A 1 787 ? 15.384 -1.824 -12.209 1.00 96.56 787 VAL A CA 1
ATOM 5953 C C . VAL A 1 787 ? 15.961 -3.174 -12.626 1.00 96.56 787 VAL A C 1
ATOM 5955 O O . VAL A 1 787 ? 16.661 -3.266 -13.635 1.00 96.56 787 VAL A O 1
ATOM 5958 N N . SER A 1 788 ? 15.724 -4.227 -11.840 1.00 94.06 788 SER A N 1
ATOM 5959 C CA . SER A 1 788 ? 16.474 -5.484 -11.970 1.00 94.06 788 SER A CA 1
ATOM 5960 C C . SER A 1 788 ? 15.614 -6.747 -11.973 1.00 94.06 788 SER A C 1
ATOM 5962 O O . SER A 1 788 ? 14.858 -6.995 -11.040 1.00 94.06 788 SER A O 1
ATOM 5964 N N . GLY A 1 789 ? 15.774 -7.620 -12.967 1.00 94.44 789 GLY A N 1
ATOM 5965 C CA . GLY A 1 789 ? 15.129 -8.939 -12.947 1.00 94.44 789 GLY A CA 1
ATOM 5966 C C . GLY A 1 789 ? 13.608 -8.930 -13.135 1.00 94.44 789 GLY A C 1
ATOM 5967 O O . GLY A 1 789 ? 12.963 -9.923 -12.824 1.00 94.44 789 GLY A O 1
ATOM 5968 N N . ASN A 1 790 ? 13.005 -7.828 -13.585 1.00 98.38 790 ASN A N 1
ATOM 5969 C CA . ASN A 1 790 ? 11.553 -7.730 -13.746 1.00 98.38 790 ASN A CA 1
ATOM 5970 C C . ASN A 1 790 ? 11.075 -8.415 -15.035 1.00 98.38 790 ASN A C 1
ATOM 5972 O O . ASN A 1 790 ? 11.785 -8.441 -16.042 1.00 98.38 790 ASN A O 1
ATOM 5976 N N . LEU A 1 791 ? 9.835 -8.901 -15.023 1.00 98.62 791 LEU A N 1
ATOM 5977 C CA . LEU A 1 791 ? 9.094 -9.366 -16.193 1.00 98.62 791 LEU A CA 1
ATOM 5978 C C . LEU A 1 791 ? 8.074 -8.282 -16.572 1.00 98.62 791 LEU A C 1
ATOM 5980 O O . LEU A 1 791 ? 7.152 -8.035 -15.803 1.00 98.62 791 LEU A O 1
ATOM 5984 N N . SER A 1 792 ? 8.215 -7.629 -17.729 1.00 98.75 792 SER A N 1
ATOM 5985 C CA . SER A 1 792 ? 7.291 -6.570 -18.180 1.00 98.75 792 SER A CA 1
ATOM 5986 C C . SER A 1 792 ? 6.747 -6.865 -19.576 1.00 98.75 792 SER A C 1
ATOM 5988 O O . SER A 1 792 ? 7.471 -6.759 -20.571 1.00 98.75 792 SER A O 1
ATOM 5990 N N . PHE A 1 793 ? 5.485 -7.283 -19.675 1.00 98.56 793 PHE A N 1
ATOM 5991 C CA . PHE A 1 793 ? 4.959 -7.834 -20.924 1.00 98.56 793 PHE A CA 1
ATOM 5992 C C . PHE A 1 793 ? 3.479 -7.564 -21.181 1.00 98.56 793 PHE A C 1
ATOM 5994 O O . PHE A 1 793 ? 2.709 -7.312 -20.262 1.00 98.56 793 PHE A O 1
ATOM 6001 N N . ASP A 1 794 ? 3.065 -7.666 -22.447 1.00 98.38 794 ASP A N 1
ATOM 6002 C CA . ASP A 1 794 ? 1.677 -7.454 -22.887 1.00 98.38 794 ASP A CA 1
ATOM 6003 C C . ASP A 1 794 ? 1.067 -6.134 -22.352 1.00 98.38 794 ASP A C 1
ATOM 6005 O O . ASP A 1 794 ? -0.107 -6.083 -21.981 1.00 98.38 794 ASP A O 1
ATOM 6009 N N . ASN A 1 795 ? 1.872 -5.067 -22.268 1.00 98.69 795 ASN A N 1
ATOM 6010 C CA . ASN A 1 795 ? 1.414 -3.719 -21.921 1.00 98.69 795 ASN A CA 1
ATOM 6011 C C . ASN A 1 795 ? 1.064 -2.919 -23.187 1.00 98.69 795 ASN A C 1
ATOM 6013 O O . ASN A 1 795 ? 1.667 -3.124 -24.242 1.00 98.69 795 ASN A O 1
ATOM 6017 N N . ALA A 1 796 ? 0.118 -1.981 -23.085 1.00 98.25 796 ALA A N 1
ATOM 6018 C CA . ALA A 1 796 ? -0.279 -1.114 -24.199 1.00 98.25 796 ALA A CA 1
ATOM 6019 C C . ALA A 1 796 ? 0.818 -0.114 -24.627 1.00 98.25 796 ALA A C 1
ATOM 6021 O O . ALA A 1 796 ? 0.853 0.321 -25.779 1.00 98.25 796 ALA A O 1
ATOM 6022 N N . GLY A 1 797 ? 1.708 0.263 -23.705 1.00 97.44 797 GLY A N 1
ATOM 6023 C CA . GLY A 1 797 ? 2.909 1.058 -23.967 1.00 97.44 797 GLY A CA 1
ATOM 6024 C C . GLY A 1 797 ? 4.168 0.201 -24.112 1.00 97.44 797 GLY A C 1
ATOM 6025 O O . GLY A 1 797 ? 4.109 -0.949 -24.542 1.00 97.44 797 GLY A O 1
ATOM 6026 N N . SER A 1 798 ? 5.320 0.779 -23.766 1.00 98.62 798 SER A N 1
ATOM 6027 C CA . SER A 1 798 ? 6.595 0.059 -23.672 1.00 98.62 798 SER A CA 1
ATOM 6028 C C . SER A 1 798 ? 6.694 -0.747 -22.373 1.00 98.62 798 SER A C 1
ATOM 6030 O O . SER A 1 798 ? 6.004 -0.454 -21.392 1.00 98.62 798 SER A O 1
ATOM 6032 N N . GLY A 1 799 ? 7.580 -1.743 -22.346 1.00 98.69 799 GLY A N 1
ATOM 6033 C CA . GLY A 1 799 ? 7.832 -2.541 -21.145 1.00 98.69 799 GLY A CA 1
ATOM 6034 C C . GLY A 1 799 ? 8.450 -1.720 -20.009 1.00 98.69 799 GLY A C 1
ATOM 6035 O O . GLY A 1 799 ? 7.927 -1.723 -18.892 1.00 98.69 799 GLY A O 1
ATOM 6036 N N . ILE A 1 800 ? 9.552 -1.019 -20.295 1.00 98.88 800 ILE A N 1
ATOM 6037 C CA . ILE A 1 800 ? 10.279 -0.165 -19.340 1.00 98.88 800 ILE A CA 1
ATOM 6038 C C . ILE A 1 800 ? 10.611 1.177 -20.001 1.00 98.88 800 ILE A C 1
ATOM 6040 O O . ILE A 1 800 ? 11.050 1.198 -21.151 1.00 98.88 800 ILE A O 1
ATOM 6044 N N . VAL A 1 801 ? 10.440 2.291 -19.289 1.00 98.81 801 VAL A N 1
ATOM 6045 C CA . VAL A 1 801 ? 10.768 3.635 -19.782 1.00 98.81 801 VAL A CA 1
ATOM 6046 C C . VAL A 1 801 ? 11.574 4.436 -18.763 1.00 98.81 801 VAL A C 1
ATOM 6048 O O . VAL A 1 801 ? 11.225 4.480 -17.588 1.00 98.81 801 VAL A O 1
ATOM 6051 N N . LEU A 1 802 ? 12.639 5.083 -19.242 1.00 98.19 802 LEU A N 1
ATOM 6052 C CA . LEU A 1 802 ? 13.350 6.164 -18.557 1.00 98.19 802 LEU A CA 1
ATOM 6053 C C . LEU A 1 802 ? 13.023 7.468 -19.294 1.00 98.19 802 LEU A C 1
ATOM 6055 O O . LEU A 1 802 ? 13.321 7.572 -20.485 1.00 98.19 802 LEU A O 1
ATOM 6059 N N . ASP A 1 803 ? 12.390 8.426 -18.624 1.00 94.50 803 ASP A N 1
ATOM 6060 C CA . ASP A 1 803 ? 11.882 9.664 -19.226 1.00 94.50 803 ASP A CA 1
ATOM 6061 C C . ASP A 1 803 ? 12.343 10.915 -18.459 1.00 94.50 803 ASP A C 1
ATOM 6063 O O . ASP A 1 803 ? 12.563 10.876 -17.245 1.00 94.50 803 ASP A O 1
ATOM 6067 N N . ARG A 1 804 ? 12.452 12.042 -19.175 1.00 90.62 804 ARG A N 1
ATOM 6068 C CA . ARG A 1 804 ? 12.667 13.398 -18.631 1.00 90.62 804 ARG A CA 1
ATOM 6069 C C . ARG A 1 804 ? 13.804 13.494 -17.608 1.00 90.62 804 ARG A C 1
ATOM 6071 O O . ARG A 1 804 ? 13.572 13.657 -16.416 1.00 90.62 804 ARG A O 1
ATOM 6078 N N . ASN A 1 805 ? 15.041 13.441 -18.085 1.00 92.12 805 ASN A N 1
ATOM 6079 C CA . ASN A 1 805 ? 16.250 13.650 -17.287 1.00 92.12 805 ASN A CA 1
ATOM 6080 C C . ASN A 1 805 ? 16.409 12.668 -16.111 1.00 92.12 805 ASN A C 1
ATOM 6082 O O . ASN A 1 805 ? 17.011 12.985 -15.088 1.00 92.12 805 ASN A O 1
ATOM 6086 N N . SER A 1 806 ? 15.903 11.443 -16.259 1.00 94.88 806 SER A N 1
ATOM 6087 C CA . SER A 1 806 ? 16.142 10.388 -15.275 1.00 94.88 806 SER A CA 1
ATOM 6088 C C . SER A 1 806 ? 17.547 9.811 -15.484 1.00 94.88 806 SER A C 1
ATOM 6090 O O . SER A 1 806 ? 17.835 9.234 -16.535 1.00 94.88 806 SER A O 1
ATOM 6092 N N . THR A 1 807 ? 18.450 9.985 -14.516 1.00 94.06 807 THR A N 1
ATOM 6093 C CA . THR A 1 807 ? 19.896 9.730 -14.682 1.00 94.06 807 THR A CA 1
ATOM 6094 C C . THR A 1 807 ? 20.474 8.807 -13.615 1.00 94.06 807 THR A C 1
ATOM 6096 O O . THR A 1 807 ? 19.915 8.642 -12.542 1.00 94.06 807 THR A O 1
ATOM 6099 N N . ASN A 1 808 ? 21.641 8.223 -13.873 1.00 92.44 808 ASN A N 1
ATOM 6100 C CA . ASN A 1 808 ? 22.333 7.313 -12.956 1.00 92.44 808 ASN A CA 1
ATOM 6101 C C . ASN A 1 808 ? 21.518 6.055 -12.606 1.00 92.44 808 ASN A C 1
ATOM 6103 O O . ASN A 1 808 ? 21.709 5.465 -11.546 1.00 92.44 808 ASN A O 1
ATOM 6107 N N . ASN A 1 809 ? 20.626 5.621 -13.500 1.00 94.69 809 ASN A N 1
ATOM 6108 C CA . ASN A 1 809 ? 19.810 4.432 -13.291 1.00 94.69 809 ASN A CA 1
ATOM 6109 C C . ASN A 1 809 ? 20.414 3.201 -13.968 1.00 94.69 809 ASN A C 1
ATOM 6111 O O . ASN A 1 809 ? 21.101 3.266 -14.996 1.00 94.69 809 ASN A O 1
ATOM 6115 N N . ILE A 1 810 ? 20.104 2.052 -13.381 1.00 93.81 810 ILE A N 1
ATOM 6116 C CA . ILE A 1 810 ? 20.568 0.740 -13.818 1.00 93.81 810 ILE A CA 1
ATOM 6117 C C . ILE A 1 810 ? 19.352 -0.096 -14.184 1.00 93.81 810 ILE A C 1
ATOM 6119 O O . ILE A 1 810 ? 18.509 -0.374 -13.337 1.00 93.81 810 ILE A O 1
ATOM 6123 N N . VAL A 1 811 ? 19.288 -0.551 -15.431 1.00 96.19 811 VAL A N 1
ATOM 6124 C CA . VAL A 1 811 ? 18.247 -1.448 -15.937 1.00 96.19 811 VAL A CA 1
ATOM 6125 C C . VAL A 1 811 ? 18.909 -2.765 -16.316 1.00 96.19 811 VAL A C 1
ATOM 6127 O O . VAL A 1 811 ? 19.536 -2.863 -17.370 1.00 96.19 811 VAL A O 1
ATOM 6130 N N . GLN A 1 812 ? 18.806 -3.784 -15.465 1.00 92.50 812 GLN A N 1
ATOM 6131 C CA . GLN A 1 812 ? 19.559 -5.023 -15.658 1.00 92.50 812 GLN A CA 1
ATOM 6132 C C . GLN A 1 812 ? 18.740 -6.307 -15.557 1.00 92.50 812 GLN A C 1
ATOM 6134 O O . GLN A 1 812 ? 17.829 -6.419 -14.743 1.00 92.50 812 GLN A O 1
ATOM 6139 N N . ALA A 1 813 ? 19.102 -7.319 -16.346 1.00 93.19 813 ALA A N 1
ATOM 6140 C CA . ALA A 1 813 ? 18.518 -8.661 -16.273 1.00 93.19 813 ALA A CA 1
ATOM 6141 C C . ALA A 1 813 ? 16.976 -8.693 -16.362 1.00 93.19 813 ALA A C 1
ATOM 6143 O O . ALA A 1 813 ? 16.347 -9.635 -15.886 1.00 93.19 813 ALA A O 1
ATOM 6144 N N . ASN A 1 814 ? 16.345 -7.668 -16.944 1.00 97.19 814 ASN A N 1
ATOM 6145 C CA . ASN A 1 814 ? 14.896 -7.623 -17.112 1.00 97.19 814 ASN A CA 1
ATOM 6146 C C . ASN A 1 814 ? 14.489 -8.354 -18.387 1.00 97.19 814 ASN A C 1
ATOM 6148 O O . ASN A 1 814 ? 15.226 -8.380 -19.372 1.00 97.19 814 ASN A O 1
ATOM 6152 N N . SER A 1 815 ? 13.270 -8.877 -18.395 1.00 97.69 815 SER A N 1
ATOM 6153 C CA . SER A 1 815 ? 12.640 -9.437 -19.582 1.00 97.69 815 SER A CA 1
ATOM 6154 C C . SER A 1 815 ? 11.439 -8.590 -19.985 1.00 97.69 815 SER A C 1
ATOM 6156 O O . SER A 1 815 ? 10.421 -8.588 -19.295 1.00 97.69 815 SER A O 1
ATOM 6158 N N . ALA A 1 816 ? 11.550 -7.885 -21.112 1.00 98.56 816 ALA A N 1
ATOM 6159 C CA . ALA A 1 816 ? 10.479 -7.075 -21.680 1.00 98.56 816 ALA A CA 1
ATOM 6160 C C . ALA A 1 816 ? 10.022 -7.649 -23.026 1.00 98.56 816 ALA A C 1
ATOM 6162 O O . ALA A 1 816 ? 10.784 -7.657 -24.000 1.00 98.56 816 ALA A O 1
ATOM 6163 N N . PHE A 1 817 ? 8.789 -8.157 -23.086 1.00 98.12 817 PHE A N 1
ATOM 6164 C CA . PHE A 1 817 ? 8.317 -8.886 -24.263 1.00 98.12 817 PHE A CA 1
ATOM 6165 C C . PHE A 1 817 ? 6.848 -8.661 -24.602 1.00 98.12 817 PHE A C 1
ATOM 6167 O O . PHE A 1 817 ? 6.027 -8.437 -23.723 1.00 98.12 817 PHE A O 1
ATOM 6174 N N . ARG A 1 818 ? 6.503 -8.748 -25.893 1.00 97.94 818 ARG A N 1
ATOM 6175 C CA . ARG A 1 818 ? 5.125 -8.571 -26.402 1.00 97.94 818 ARG A CA 1
ATOM 6176 C C . ARG A 1 818 ? 4.413 -7.299 -25.926 1.00 97.94 818 ARG A C 1
ATOM 6178 O O . ARG A 1 818 ? 3.188 -7.236 -25.907 1.00 97.94 818 ARG A O 1
ATOM 6185 N N . ASN A 1 819 ? 5.162 -6.267 -25.557 1.00 98.81 819 ASN A N 1
ATOM 6186 C CA . ASN A 1 819 ? 4.579 -4.954 -25.323 1.00 98.81 819 ASN A CA 1
ATOM 6187 C C . ASN A 1 819 ? 4.139 -4.369 -26.669 1.00 98.81 819 ASN A C 1
ATOM 6189 O O . ASN A 1 819 ? 4.786 -4.616 -27.688 1.00 98.81 819 ASN A O 1
ATOM 6193 N N . ALA A 1 820 ? 3.042 -3.615 -26.702 1.00 98.69 820 ALA A N 1
ATOM 6194 C CA . ALA A 1 820 ? 2.514 -3.071 -27.952 1.00 98.69 820 ALA A CA 1
ATOM 6195 C C . ALA A 1 820 ? 3.429 -1.990 -28.558 1.00 98.69 820 ALA A C 1
ATOM 6197 O O . ALA A 1 820 ? 3.378 -1.751 -29.766 1.00 98.69 820 ALA A O 1
ATOM 6198 N N . GLN A 1 821 ? 4.284 -1.364 -27.740 1.00 98.44 821 GLN A N 1
ATOM 6199 C CA . GLN A 1 821 ? 5.344 -0.462 -28.191 1.00 98.44 821 GLN A CA 1
ATOM 6200 C C . GLN A 1 821 ? 6.728 -1.113 -28.060 1.00 98.44 821 GLN A C 1
ATOM 6202 O O . GLN A 1 821 ? 6.960 -2.160 -28.663 1.00 98.44 821 GLN A O 1
ATOM 6207 N N . ASP A 1 822 ? 7.660 -0.481 -27.345 1.00 98.69 822 ASP A N 1
ATOM 6208 C CA . ASP A 1 822 ? 9.058 -0.901 -27.297 1.00 98.69 822 ASP A CA 1
ATOM 6209 C C . ASP A 1 822 ? 9.333 -1.848 -26.114 1.00 98.69 822 ASP A C 1
ATOM 6211 O O . ASP A 1 822 ? 8.569 -1.909 -25.146 1.00 98.69 822 ASP A O 1
ATOM 6215 N N . GLY A 1 823 ? 10.454 -2.570 -26.150 1.00 98.69 823 GLY A N 1
ATOM 6216 C CA . GLY A 1 823 ? 10.945 -3.296 -24.975 1.00 98.69 823 GLY A CA 1
ATOM 6217 C C . GLY A 1 823 ? 11.386 -2.327 -23.873 1.00 98.69 823 GLY A C 1
ATOM 6218 O O . GLY A 1 823 ? 10.800 -2.301 -22.789 1.00 98.69 823 GLY A O 1
ATOM 6219 N N . VAL A 1 824 ? 12.391 -1.502 -24.182 1.00 98.88 824 VAL A N 1
ATOM 6220 C CA . VAL A 1 824 ? 12.876 -0.407 -23.327 1.00 98.88 824 VAL A CA 1
ATOM 6221 C C . VAL A 1 824 ? 12.942 0.892 -24.127 1.00 98.88 824 VAL A C 1
ATOM 6223 O O . VAL A 1 824 ? 13.490 0.901 -25.231 1.00 98.88 824 VAL A O 1
ATOM 6226 N N . SER A 1 825 ? 12.458 1.996 -23.558 1.00 98.69 825 SER A N 1
ATOM 6227 C CA . SER A 1 825 ? 12.614 3.340 -24.128 1.00 98.69 825 SER A CA 1
ATOM 6228 C C . SER A 1 825 ? 13.396 4.261 -23.180 1.00 98.69 825 SER A C 1
ATOM 6230 O O . SER A 1 825 ? 13.149 4.279 -21.979 1.00 98.69 825 SER A O 1
ATOM 6232 N N . VAL A 1 826 ? 14.330 5.041 -23.719 1.00 98.25 826 VAL A N 1
ATOM 6233 C CA . VAL A 1 826 ? 15.133 6.042 -23.001 1.00 98.25 826 VAL A CA 1
ATOM 6234 C C . VAL A 1 826 ? 14.933 7.385 -23.694 1.00 98.25 826 VAL A C 1
ATOM 6236 O O . VAL A 1 826 ? 15.364 7.565 -24.834 1.00 98.25 826 VAL A O 1
ATOM 6239 N N . PHE A 1 827 ? 14.243 8.307 -23.031 1.00 95.62 827 PHE A N 1
ATOM 6240 C CA . PHE A 1 827 ? 13.830 9.599 -23.571 1.00 95.62 827 PHE A CA 1
ATOM 6241 C C . PHE A 1 827 ? 14.390 10.730 -22.714 1.00 95.62 827 PHE A C 1
ATOM 6243 O O . PHE A 1 827 ? 14.121 10.807 -21.516 1.00 95.62 827 PHE A O 1
ATOM 6250 N N . GLU A 1 828 ? 15.219 11.577 -23.331 1.00 93.31 828 GLU A N 1
ATOM 6251 C CA . GLU A 1 828 ? 15.861 12.725 -22.679 1.00 93.31 828 GLU A CA 1
ATOM 6252 C C . GLU A 1 828 ? 16.527 12.362 -21.335 1.00 93.31 828 GLU A C 1
ATOM 6254 O O . GLU A 1 828 ? 16.515 13.148 -20.398 1.00 93.31 828 GLU A O 1
ATOM 6259 N N . SER A 1 829 ? 17.075 11.149 -21.217 1.00 93.88 829 SER A N 1
ATOM 6260 C CA . SER A 1 829 ? 17.499 10.531 -19.955 1.00 93.88 829 SER A CA 1
ATOM 6261 C C . SER A 1 829 ? 18.907 9.964 -20.098 1.00 93.88 829 SER A C 1
ATOM 6263 O O . SER A 1 829 ? 19.125 8.838 -20.553 1.00 93.88 829 SER A O 1
ATOM 6265 N N . SER A 1 830 ? 19.885 10.793 -19.741 1.00 92.81 830 SER A N 1
ATOM 6266 C CA . SER A 1 830 ? 21.312 10.514 -19.926 1.00 92.81 830 SER A CA 1
ATOM 6267 C C . SER A 1 830 ? 21.926 9.748 -18.749 1.00 92.81 830 SER A C 1
ATOM 6269 O O . SER A 1 830 ? 21.342 9.675 -17.674 1.00 92.81 830 SER A O 1
ATOM 6271 N N . CYS A 1 831 ? 23.138 9.218 -18.925 1.00 92.19 831 CYS A N 1
ATOM 6272 C CA . CYS A 1 831 ? 23.885 8.517 -17.873 1.00 92.19 831 CYS A CA 1
ATOM 6273 C C . CYS A 1 831 ? 23.141 7.293 -17.304 1.00 92.19 831 CYS A C 1
ATOM 6275 O O . CYS A 1 831 ? 22.878 7.216 -16.109 1.00 92.19 831 CYS A O 1
ATOM 6277 N N . ASN A 1 832 ? 22.785 6.329 -18.151 1.00 94.19 832 ASN A N 1
ATOM 6278 C CA . ASN A 1 832 ? 22.062 5.124 -17.729 1.00 94.19 832 ASN A CA 1
ATOM 6279 C C . ASN A 1 832 ? 22.714 3.862 -18.304 1.00 94.19 832 ASN A C 1
ATOM 6281 O O . ASN A 1 832 ? 23.239 3.874 -19.421 1.00 94.19 832 ASN A O 1
ATOM 6285 N N . VAL A 1 833 ? 22.658 2.760 -17.554 1.00 92.75 833 VAL A N 1
ATOM 6286 C CA . VAL A 1 833 ? 23.224 1.465 -17.965 1.00 92.75 833 VAL A CA 1
ATOM 6287 C C . VAL A 1 833 ? 22.115 0.436 -18.126 1.00 92.75 833 VAL A C 1
ATOM 6289 O O . VAL A 1 833 ? 21.340 0.193 -17.207 1.00 92.75 833 VAL A O 1
ATOM 6292 N N . LEU A 1 834 ? 22.068 -0.196 -19.296 1.00 95.06 834 LEU A N 1
ATOM 6293 C CA . LEU A 1 834 ? 21.141 -1.257 -19.653 1.00 95.06 834 LEU A CA 1
ATOM 6294 C C . LEU A 1 834 ? 21.928 -2.551 -19.883 1.00 95.06 834 LEU A C 1
ATOM 6296 O O . LEU A 1 834 ? 22.569 -2.705 -20.924 1.00 95.06 834 LEU A O 1
ATOM 6300 N N . SER A 1 835 ? 21.906 -3.491 -18.940 1.00 91.75 835 SER A N 1
ATOM 6301 C CA . SER A 1 835 ? 22.746 -4.693 -19.016 1.00 91.75 835 SER A CA 1
ATOM 6302 C C . SER A 1 835 ? 21.971 -6.009 -18.964 1.00 91.75 835 SER A C 1
ATOM 6304 O O . SER A 1 835 ? 21.086 -6.208 -18.140 1.00 91.75 835 SER A O 1
ATOM 6306 N N . ASN A 1 836 ? 22.326 -6.958 -19.830 1.00 91.81 836 ASN A N 1
ATOM 6307 C CA . ASN A 1 836 ? 21.779 -8.319 -19.827 1.00 91.81 836 ASN A CA 1
ATOM 6308 C C . ASN A 1 836 ? 20.240 -8.394 -19.888 1.00 91.81 836 ASN A C 1
ATOM 6310 O O . ASN A 1 836 ? 19.642 -9.312 -19.340 1.00 91.81 836 ASN A O 1
ATOM 6314 N N . ASN A 1 837 ? 19.561 -7.434 -20.516 1.00 95.88 837 ASN A N 1
ATOM 6315 C CA . ASN A 1 837 ? 18.107 -7.482 -20.659 1.00 95.88 837 ASN A CA 1
ATOM 6316 C C . ASN A 1 837 ? 17.702 -8.349 -21.859 1.00 95.88 837 ASN A C 1
ATOM 6318 O O . ASN A 1 837 ? 18.387 -8.372 -22.883 1.00 95.88 837 ASN A O 1
ATOM 6322 N N . GLN A 1 838 ? 16.551 -9.011 -21.760 1.00 96.69 838 GLN A N 1
ATOM 6323 C CA . GLN A 1 838 ? 15.906 -9.730 -22.853 1.00 96.69 838 GLN A CA 1
ATOM 6324 C C . GLN A 1 838 ? 14.723 -8.917 -23.392 1.00 96.69 838 GLN A C 1
ATOM 6326 O O . GLN A 1 838 ? 13.681 -8.812 -22.752 1.00 96.69 838 GLN A O 1
ATOM 6331 N N . LEU A 1 839 ? 14.879 -8.353 -24.590 1.00 98.31 839 LEU A N 1
ATOM 6332 C CA . LEU A 1 839 ? 13.925 -7.452 -25.245 1.00 98.31 839 LEU A CA 1
ATOM 6333 C C . LEU A 1 839 ? 13.357 -8.149 -26.482 1.00 98.31 839 LEU A C 1
ATOM 6335 O O . LEU A 1 839 ? 13.981 -8.137 -27.548 1.00 98.31 839 LEU A O 1
ATOM 6339 N N . THR A 1 840 ? 12.231 -8.849 -26.316 1.00 96.44 840 THR A N 1
ATOM 6340 C CA . THR A 1 840 ? 11.786 -9.850 -27.299 1.00 96.44 840 THR A CA 1
ATOM 6341 C C . THR A 1 840 ? 10.353 -9.666 -27.780 1.00 96.44 840 THR A C 1
ATOM 6343 O O . THR A 1 840 ? 9.425 -9.632 -26.982 1.00 96.44 840 THR A O 1
ATOM 6346 N N . GLY A 1 841 ? 10.131 -9.657 -29.095 1.00 96.81 841 GLY A N 1
ATOM 6347 C CA . GLY A 1 841 ? 8.772 -9.751 -29.637 1.00 96.81 841 GLY A CA 1
ATOM 6348 C C . GLY A 1 841 ? 7.887 -8.541 -29.342 1.00 96.81 841 GLY A C 1
ATOM 6349 O O . GLY A 1 841 ? 6.675 -8.708 -29.247 1.00 96.81 841 GLY A O 1
ATOM 6350 N N . ASN A 1 842 ? 8.463 -7.355 -29.127 1.00 98.69 842 ASN A N 1
ATOM 6351 C CA . ASN A 1 842 ? 7.692 -6.134 -28.897 1.00 98.69 842 ASN A CA 1
ATOM 6352 C C . ASN A 1 842 ? 7.168 -5.561 -30.229 1.00 98.69 842 ASN A C 1
ATOM 6354 O O . ASN A 1 842 ? 7.761 -5.765 -31.294 1.00 98.69 842 ASN A O 1
ATOM 6358 N N . GLY A 1 843 ? 6.040 -4.853 -30.165 1.00 98.44 843 GLY A N 1
ATOM 6359 C CA . GLY A 1 843 ? 5.307 -4.320 -31.315 1.00 98.44 843 GLY A CA 1
ATOM 6360 C C . GLY A 1 843 ? 6.014 -3.179 -32.049 1.00 98.44 843 GLY A C 1
ATOM 6361 O O . GLY A 1 843 ? 5.578 -2.791 -33.130 1.00 98.44 843 GLY A O 1
ATOM 6362 N N . ARG A 1 844 ? 7.105 -2.647 -31.491 1.00 98.19 844 ARG A N 1
ATOM 6363 C CA . ARG A 1 844 ? 7.972 -1.641 -32.116 1.00 98.19 844 ARG A CA 1
ATOM 6364 C C . ARG A 1 844 ? 9.445 -2.018 -31.964 1.00 98.19 844 ARG A C 1
ATOM 6366 O O . ARG A 1 844 ? 9.857 -3.027 -32.533 1.00 98.19 844 ARG A O 1
ATOM 6373 N N . ASP A 1 845 ? 10.245 -1.192 -31.294 1.00 98.62 845 ASP A N 1
ATOM 6374 C CA . ASP A 1 845 ? 11.688 -1.370 -31.185 1.00 98.62 845 ASP A CA 1
ATOM 6375 C C . ASP A 1 845 ? 12.045 -2.217 -29.951 1.00 98.62 845 ASP A C 1
ATOM 6377 O O . ASP A 1 845 ? 11.325 -2.244 -28.954 1.00 98.62 845 ASP A O 1
ATOM 6381 N N . GLY A 1 846 ? 13.174 -2.924 -29.983 1.00 98.62 846 GLY A N 1
ATOM 6382 C CA . GLY A 1 846 ? 13.687 -3.601 -28.791 1.00 98.62 846 GLY A CA 1
ATOM 6383 C C . GLY A 1 846 ? 14.152 -2.591 -27.741 1.00 98.62 846 GLY A C 1
ATOM 6384 O O . GLY A 1 846 ? 13.596 -2.521 -26.647 1.00 98.62 846 GLY A O 1
ATOM 6385 N N . LEU A 1 847 ? 15.147 -1.784 -28.111 1.00 98.81 847 LEU A N 1
ATOM 6386 C CA . LEU A 1 847 ? 15.670 -0.653 -27.348 1.00 98.81 847 LEU A CA 1
ATOM 6387 C C . LEU A 1 847 ? 15.522 0.631 -28.167 1.00 98.81 847 LEU A C 1
ATOM 6389 O O . LEU A 1 847 ? 16.053 0.719 -29.274 1.00 98.81 847 LEU A O 1
ATOM 6393 N N . LYS A 1 848 ? 14.870 1.646 -27.603 1.00 98.62 848 LYS A N 1
ATOM 6394 C CA . LYS A 1 848 ? 14.695 2.961 -28.223 1.00 98.62 848 LYS A CA 1
ATOM 6395 C C . LYS A 1 848 ? 15.377 4.051 -27.400 1.00 98.62 848 LYS A C 1
ATOM 6397 O O . LYS A 1 848 ? 15.117 4.154 -26.210 1.00 98.62 848 LYS A O 1
ATOM 6402 N N . VAL A 1 849 ? 16.222 4.876 -28.016 1.00 98.25 849 VAL A N 1
ATOM 6403 C CA . VAL A 1 849 ? 16.982 5.947 -27.348 1.00 98.25 849 VAL A CA 1
ATOM 6404 C C . VAL A 1 849 ? 16.781 7.269 -28.087 1.00 98.25 849 VAL A C 1
ATOM 6406 O O . VAL A 1 849 ? 17.062 7.359 -29.284 1.00 98.25 849 VAL A O 1
ATOM 6409 N N . ARG A 1 850 ? 16.306 8.300 -27.380 1.00 95.75 850 ARG A N 1
ATOM 6410 C CA . ARG A 1 850 ? 16.070 9.648 -27.916 1.00 95.75 850 ARG A CA 1
ATOM 6411 C C . ARG A 1 850 ? 16.719 10.716 -27.047 1.00 95.75 850 ARG A C 1
ATOM 6413 O O . ARG A 1 850 ? 16.556 10.681 -25.829 1.00 95.75 850 ARG A O 1
ATOM 6420 N N . ASN A 1 851 ? 17.399 11.669 -27.687 1.00 93.06 851 ASN A N 1
ATOM 6421 C CA . ASN A 1 851 ? 18.022 12.853 -27.078 1.00 93.06 851 ASN A CA 1
ATOM 6422 C C . ASN A 1 851 ? 18.742 12.545 -25.750 1.00 93.06 851 ASN A C 1
ATOM 6424 O O . ASN A 1 851 ? 18.550 13.229 -24.748 1.00 93.06 851 ASN A O 1
ATOM 6428 N N . SER A 1 852 ? 19.497 11.447 -25.715 1.00 92.81 852 SER A N 1
ATOM 6429 C CA . SER A 1 852 ? 20.138 10.944 -24.497 1.00 92.81 852 SER A CA 1
ATOM 6430 C C . SER A 1 852 ? 21.598 10.607 -24.767 1.00 92.81 852 SER A C 1
ATOM 6432 O O . SER A 1 852 ? 21.914 9.944 -25.760 1.00 92.81 852 SER A O 1
ATOM 6434 N N . VAL A 1 853 ? 22.488 11.035 -23.873 1.00 91.56 853 VAL A N 1
ATOM 6435 C CA . VAL A 1 853 ? 23.928 10.755 -23.940 1.00 91.56 853 VAL A CA 1
ATOM 6436 C C . VAL A 1 853 ? 24.363 9.844 -22.802 1.00 91.56 853 VAL A C 1
ATOM 6438 O O . VAL A 1 853 ? 23.668 9.700 -21.798 1.00 91.56 853 VAL A O 1
ATOM 6441 N N . ASP A 1 854 ? 25.537 9.232 -22.941 1.00 88.56 854 ASP A N 1
ATOM 6442 C CA . ASP A 1 854 ? 26.094 8.337 -21.924 1.00 88.56 854 ASP A CA 1
ATOM 6443 C C . ASP A 1 854 ? 25.131 7.184 -21.569 1.00 88.56 854 ASP A C 1
ATOM 6445 O O . ASP A 1 854 ? 24.947 6.823 -20.408 1.00 88.56 854 ASP A O 1
ATOM 6449 N N . VAL A 1 855 ? 24.494 6.610 -22.595 1.00 92.69 855 VAL A N 1
ATOM 6450 C CA . VAL A 1 855 ? 23.670 5.401 -22.473 1.00 92.69 855 VAL A CA 1
ATOM 6451 C C . VAL A 1 855 ? 24.516 4.187 -22.855 1.00 92.69 855 VAL A C 1
ATOM 6453 O O . VAL A 1 855 ? 24.959 4.067 -23.998 1.00 92.69 855 VAL A O 1
ATOM 6456 N N . GLY A 1 856 ? 24.759 3.282 -21.910 1.00 91.38 856 GLY A N 1
ATOM 6457 C CA . GLY A 1 856 ? 25.496 2.040 -22.154 1.00 91.38 856 GLY A CA 1
ATOM 6458 C C . GLY A 1 856 ? 24.555 0.846 -22.219 1.00 91.38 856 GLY A C 1
ATOM 6459 O O . GLY A 1 856 ? 23.889 0.564 -21.230 1.00 91.38 856 GLY A O 1
ATOM 6460 N N . ALA A 1 857 ? 24.505 0.126 -23.341 1.00 93.69 857 ALA A N 1
ATOM 6461 C CA . ALA A 1 857 ? 23.722 -1.099 -23.477 1.00 93.69 857 ALA A CA 1
ATOM 6462 C C . ALA A 1 857 ? 24.634 -2.310 -23.728 1.00 93.69 857 ALA A C 1
ATOM 6464 O O . ALA A 1 857 ? 25.222 -2.454 -24.807 1.00 93.69 857 ALA A O 1
ATOM 6465 N N . TYR A 1 858 ? 24.743 -3.190 -22.728 1.00 89.88 858 TYR A N 1
ATOM 6466 C CA . TYR A 1 858 ? 25.723 -4.275 -22.707 1.00 89.88 858 TYR A CA 1
ATOM 6467 C C . TYR A 1 858 ? 25.099 -5.658 -22.502 1.00 89.88 858 TYR A C 1
ATOM 6469 O O . TYR A 1 858 ? 24.294 -5.844 -21.596 1.00 89.88 858 TYR A O 1
ATOM 6477 N N . GLY A 1 859 ? 25.493 -6.657 -23.292 1.00 89.12 859 GLY A N 1
ATOM 6478 C CA . GLY A 1 859 ? 25.077 -8.048 -23.058 1.00 89.12 859 GLY A CA 1
ATOM 6479 C C . GLY A 1 859 ? 23.583 -8.318 -23.269 1.00 89.12 859 GLY A C 1
ATOM 6480 O O . GLY A 1 859 ? 23.080 -9.346 -22.831 1.00 89.12 859 GLY A O 1
ATOM 6481 N N . ASN A 1 860 ? 22.836 -7.399 -23.886 1.00 94.75 860 ASN A N 1
ATOM 6482 C CA . ASN A 1 860 ? 21.392 -7.550 -24.045 1.00 94.75 860 ASN A CA 1
ATOM 6483 C C . ASN A 1 860 ? 21.065 -8.524 -25.182 1.00 94.75 860 ASN A C 1
ATOM 6485 O O . ASN A 1 860 ? 21.713 -8.526 -26.233 1.00 94.75 860 ASN A O 1
ATOM 6489 N N . ARG A 1 861 ? 19.990 -9.293 -25.009 1.00 95.44 861 ARG A N 1
ATOM 6490 C CA . ARG A 1 861 ? 19.370 -10.093 -26.064 1.00 95.44 861 ARG A CA 1
ATOM 6491 C C . ARG A 1 861 ? 18.191 -9.325 -26.641 1.00 95.44 861 ARG A C 1
ATOM 6493 O O . ARG A 1 861 ? 17.183 -9.131 -25.968 1.00 95.44 861 ARG A O 1
ATOM 6500 N N . ILE A 1 862 ? 18.294 -8.922 -27.901 1.00 97.62 862 ILE A N 1
ATOM 6501 C CA . ILE A 1 862 ? 17.303 -8.085 -28.573 1.00 97.62 862 ILE A CA 1
ATOM 6502 C C . ILE A 1 862 ? 16.784 -8.823 -29.804 1.00 97.62 862 ILE A C 1
ATOM 6504 O O . ILE A 1 862 ? 17.457 -8.898 -30.839 1.00 97.62 862 ILE A O 1
ATOM 6508 N N . ALA A 1 863 ? 15.597 -9.411 -29.676 1.00 96.12 863 ALA A N 1
ATOM 6509 C CA . ALA A 1 863 ? 15.127 -10.424 -30.609 1.00 96.12 863 ALA A CA 1
ATOM 6510 C C . ALA A 1 863 ? 13.694 -10.200 -31.102 1.00 96.12 863 ALA A C 1
ATOM 6512 O O . ALA A 1 863 ? 12.805 -9.864 -30.327 1.00 96.12 863 ALA A O 1
ATOM 6513 N N . SER A 1 864 ? 13.436 -10.480 -32.377 1.00 96.19 864 SER A N 1
ATOM 6514 C CA . SER A 1 864 ? 12.072 -10.612 -32.915 1.00 96.19 864 SER A CA 1
ATOM 6515 C C . SER A 1 864 ? 11.154 -9.396 -32.709 1.00 96.19 864 SER A C 1
ATOM 6517 O O . SER A 1 864 ? 9.937 -9.554 -32.696 1.00 96.19 864 SER A O 1
ATOM 6519 N N . ASN A 1 865 ? 11.698 -8.190 -32.528 1.00 98.06 865 ASN A N 1
ATOM 6520 C CA . ASN A 1 865 ? 10.899 -6.968 -32.427 1.00 98.06 865 ASN A CA 1
ATOM 6521 C C . ASN A 1 865 ? 10.458 -6.516 -33.828 1.00 98.06 865 ASN A C 1
ATOM 6523 O O . ASN A 1 865 ? 11.203 -6.686 -34.802 1.00 98.06 865 ASN A O 1
ATOM 6527 N N . LEU A 1 866 ? 9.247 -5.957 -33.934 1.00 97.75 866 LEU A N 1
ATOM 6528 C CA . LEU A 1 866 ? 8.629 -5.652 -35.230 1.00 97.75 866 LEU A CA 1
ATOM 6529 C C . LEU A 1 866 ? 9.449 -4.642 -36.051 1.00 97.75 866 LEU A C 1
ATOM 6531 O O . LEU A 1 866 ? 9.577 -4.799 -37.266 1.00 97.75 866 LEU A O 1
ATOM 6535 N N . ASN A 1 867 ? 10.025 -3.637 -35.384 1.00 96.81 867 ASN A N 1
ATOM 6536 C CA . ASN A 1 867 ? 10.822 -2.580 -36.005 1.00 96.81 867 ASN A CA 1
ATOM 6537 C C . ASN A 1 867 ? 12.326 -2.848 -35.835 1.00 96.81 867 ASN A C 1
ATOM 6539 O O . ASN A 1 867 ? 12.841 -3.825 -36.379 1.00 96.81 867 ASN A O 1
ATOM 6543 N N . ALA A 1 868 ? 13.078 -1.982 -35.155 1.00 97.75 868 ALA A N 1
ATOM 6544 C CA . ALA A 1 868 ? 14.508 -2.174 -34.966 1.00 97.75 868 ALA A CA 1
ATOM 6545 C C . ALA A 1 868 ? 14.813 -2.997 -33.707 1.00 97.75 868 ALA A C 1
ATOM 6547 O O . ALA A 1 868 ? 14.068 -2.982 -32.730 1.00 97.75 868 ALA A O 1
ATOM 6548 N N . GLY A 1 869 ? 15.960 -3.677 -33.694 1.00 98.00 869 GLY A N 1
ATOM 6549 C CA . GLY A 1 869 ? 16.549 -4.149 -32.447 1.00 98.00 869 GLY A CA 1
ATOM 6550 C C . GLY A 1 869 ? 16.905 -2.947 -31.574 1.00 98.00 869 GLY A C 1
ATOM 6551 O O . GLY A 1 869 ? 16.363 -2.785 -30.485 1.00 98.00 869 GLY A O 1
ATOM 6552 N N . VAL A 1 870 ? 17.754 -2.059 -32.091 1.00 98.50 870 VAL A N 1
ATOM 6553 C CA . VAL A 1 870 ? 18.085 -0.781 -31.445 1.00 98.50 870 VAL A CA 1
ATOM 6554 C C . VAL A 1 870 ? 17.699 0.376 -32.361 1.00 98.50 870 VAL A C 1
ATOM 6556 O O . VAL A 1 870 ? 18.086 0.381 -33.526 1.00 98.50 870 VAL A O 1
ATOM 6559 N N . SER A 1 871 ? 16.974 1.363 -31.842 1.00 98.25 871 SER A N 1
ATOM 6560 C CA . SER A 1 871 ? 16.593 2.591 -32.542 1.00 98.25 871 SER A CA 1
ATOM 6561 C C . SER A 1 871 ? 17.093 3.803 -31.762 1.00 98.25 871 SER A C 1
ATOM 6563 O O . SER A 1 871 ? 16.623 4.068 -30.660 1.00 98.25 871 SER A O 1
ATOM 6565 N N . ALA A 1 872 ? 18.062 4.530 -32.309 1.00 97.31 872 ALA A N 1
ATOM 6566 C CA . ALA A 1 872 ? 18.654 5.712 -31.693 1.00 97.31 872 ALA A CA 1
ATOM 6567 C C . ALA A 1 872 ? 18.428 6.939 -32.580 1.00 97.31 872 ALA A C 1
ATOM 6569 O O . ALA A 1 872 ? 18.702 6.899 -33.780 1.00 97.31 872 ALA A O 1
ATOM 6570 N N . TYR A 1 873 ? 17.920 8.032 -32.016 1.00 95.44 873 TYR A N 1
ATOM 6571 C CA . TYR A 1 873 ? 17.597 9.217 -32.807 1.00 95.44 873 TYR A CA 1
ATOM 6572 C C . TYR A 1 873 ? 17.607 10.509 -31.998 1.00 95.44 873 TYR A C 1
ATOM 6574 O O . TYR A 1 873 ? 17.611 10.483 -30.768 1.00 95.44 873 TYR A O 1
ATOM 6582 N N . ILE A 1 874 ? 17.612 11.643 -32.691 1.00 92.31 874 ILE A N 1
ATOM 6583 C CA . ILE A 1 874 ? 17.310 12.950 -32.100 1.00 92.31 874 ILE A CA 1
ATOM 6584 C C . ILE A 1 874 ? 15.973 13.460 -32.629 1.00 92.31 874 ILE A C 1
ATOM 6586 O O . ILE A 1 874 ? 15.622 13.202 -33.783 1.00 92.31 874 ILE A O 1
ATOM 6590 N N . ALA A 1 875 ? 15.241 14.204 -31.806 1.00 88.38 875 ALA A N 1
ATOM 6591 C CA . ALA A 1 875 ? 13.997 14.837 -32.230 1.00 88.38 875 ALA A CA 1
ATOM 6592 C C . ALA A 1 875 ? 13.801 16.205 -31.582 1.00 88.38 875 ALA A C 1
ATOM 6594 O O . ALA A 1 875 ? 14.196 16.428 -30.436 1.00 88.38 875 ALA A O 1
ATOM 6595 N N . ASN A 1 876 ? 13.124 17.094 -32.307 1.00 83.25 876 ASN A N 1
ATOM 6596 C CA . ASN A 1 876 ? 12.654 18.360 -31.769 1.00 83.25 876 ASN A CA 1
ATOM 6597 C C . ASN A 1 876 ? 11.344 18.144 -31.000 1.00 83.25 876 ASN A C 1
ATOM 6599 O O . ASN A 1 876 ? 10.295 17.939 -31.608 1.00 83.25 876 ASN A O 1
ATOM 6603 N N . ILE A 1 877 ? 11.407 18.193 -29.669 1.00 78.88 877 ILE A N 1
ATOM 6604 C CA . ILE A 1 877 ? 10.234 18.018 -28.799 1.00 78.88 877 ILE A CA 1
ATOM 6605 C C . ILE A 1 877 ? 9.623 19.351 -28.332 1.00 78.88 877 ILE A C 1
ATOM 6607 O O . ILE A 1 877 ? 8.606 19.336 -27.642 1.00 78.88 877 ILE A O 1
ATOM 6611 N N . ALA A 1 878 ? 10.186 20.499 -28.740 1.00 62.84 878 ALA A N 1
ATOM 6612 C CA . ALA A 1 878 ? 9.646 21.829 -28.426 1.00 62.84 878 ALA A CA 1
ATOM 6613 C C . ALA A 1 878 ? 8.330 22.130 -29.172 1.00 62.84 878 ALA A C 1
ATOM 6615 O O . ALA A 1 878 ? 7.552 22.988 -28.758 1.00 62.84 878 ALA A O 1
ATOM 6616 N N . VAL A 1 879 ? 8.054 21.410 -30.265 1.00 50.84 879 VAL A N 1
ATOM 6617 C CA . VAL A 1 879 ? 6.813 21.517 -31.042 1.00 50.84 879 VAL A CA 1
ATOM 6618 C C . VAL A 1 879 ? 5.926 20.320 -30.702 1.00 50.84 879 VAL A C 1
ATOM 6620 O O . VAL A 1 879 ? 6.053 19.244 -31.280 1.00 50.84 879 VAL A O 1
ATOM 6623 N N . GLY A 1 880 ? 5.042 20.486 -29.718 1.00 42.25 880 GLY A N 1
ATOM 6624 C CA . GLY A 1 880 ? 4.131 19.427 -29.285 1.00 42.25 880 GLY A CA 1
ATOM 6625 C C . GLY A 1 880 ? 3.190 18.943 -30.398 1.00 42.25 880 GLY A C 1
ATOM 6626 O O . GLY A 1 880 ? 2.681 19.723 -31.209 1.00 42.25 880 GLY A O 1
ATOM 6627 N N . THR A 1 881 ? 2.904 17.640 -30.399 1.00 39.78 881 THR A N 1
ATOM 6628 C CA . THR A 1 881 ? 1.831 17.020 -31.186 1.00 39.78 881 THR A CA 1
ATOM 6629 C C . THR A 1 881 ? 0.502 17.745 -30.930 1.00 39.78 881 THR A C 1
ATOM 6631 O O . THR A 1 881 ? 0.020 17.755 -29.799 1.00 39.78 881 THR A O 1
ATOM 6634 N N . ASN A 1 882 ? -0.095 18.308 -31.988 1.00 33.00 882 ASN A N 1
ATOM 6635 C CA . ASN A 1 882 ? -1.404 18.991 -32.053 1.00 33.00 882 ASN A CA 1
ATOM 6636 C C . ASN A 1 882 ? -1.464 20.505 -31.773 1.00 33.00 882 ASN A C 1
ATOM 6638 O O . ASN A 1 882 ? -2.551 21.014 -31.505 1.00 33.00 882 ASN A O 1
ATOM 6642 N N . GLY A 1 883 ? -0.364 21.259 -31.867 1.00 33.34 883 GLY A N 1
ATOM 6643 C CA . GLY A 1 883 ? -0.442 22.733 -31.861 1.00 33.34 883 GLY A CA 1
ATOM 6644 C C . GLY A 1 883 ? -0.956 23.350 -30.551 1.00 33.34 883 GLY A C 1
ATOM 6645 O O . GLY A 1 883 ? -1.197 24.552 -30.482 1.00 33.34 883 GLY A O 1
ATOM 6646 N N . LYS A 1 884 ? -1.090 22.545 -29.493 1.00 32.72 884 LYS A N 1
ATOM 6647 C CA . LYS A 1 884 ? -1.079 23.022 -28.116 1.00 32.72 884 LYS A CA 1
ATOM 6648 C C . LYS A 1 884 ? 0.368 22.932 -27.669 1.00 32.72 884 LYS A C 1
ATOM 6650 O O . LYS A 1 884 ? 0.934 21.840 -27.671 1.00 32.72 884 LYS A O 1
ATOM 6655 N N . SER A 1 885 ? 0.967 24.071 -27.338 1.00 35.03 885 SER A N 1
ATOM 6656 C CA . SER A 1 885 ? 2.232 24.119 -26.613 1.00 35.03 885 SER A CA 1
ATOM 6657 C C . SER A 1 885 ? 2.083 23.226 -25.382 1.00 35.03 885 SER A C 1
ATOM 6659 O O . SER A 1 885 ? 1.366 23.584 -24.445 1.00 35.03 885 SER A O 1
ATOM 6661 N N . GLY A 1 886 ? 2.684 22.032 -25.410 1.00 35.16 886 GLY A N 1
ATOM 6662 C CA . GLY A 1 886 ? 2.937 21.295 -24.179 1.00 35.16 886 GLY A CA 1
ATOM 6663 C C . GLY A 1 886 ? 3.694 22.263 -23.290 1.00 35.16 886 GLY A C 1
ATOM 6664 O O . GLY A 1 886 ? 4.645 22.869 -23.779 1.00 35.16 886 GLY A O 1
ATOM 6665 N N . ALA A 1 887 ? 3.171 22.512 -22.088 1.00 33.25 887 ALA A N 1
ATOM 6666 C CA . ALA A 1 887 ? 3.691 23.505 -21.163 1.00 33.25 887 ALA A CA 1
ATOM 6667 C C . ALA A 1 887 ? 5.221 23.495 -21.212 1.00 33.25 887 ALA A C 1
ATOM 6669 O O . ALA A 1 887 ? 5.861 22.502 -20.868 1.00 33.25 887 ALA A O 1
ATOM 6670 N N . ALA A 1 888 ? 5.772 24.580 -21.746 1.00 36.84 888 ALA A N 1
ATOM 6671 C CA . ALA A 1 888 ? 7.182 24.874 -21.703 1.00 36.84 888 ALA A CA 1
ATOM 6672 C C . ALA A 1 888 ? 7.510 25.264 -20.261 1.00 36.84 888 ALA A C 1
ATOM 6674 O O . ALA A 1 888 ? 7.762 26.426 -19.991 1.00 36.84 888 ALA A O 1
ATOM 6675 N N . GLU A 1 889 ? 7.438 24.309 -19.337 1.00 40.78 889 GLU A N 1
ATOM 6676 C CA . GLU A 1 889 ? 7.987 24.440 -17.995 1.00 40.78 889 GLU A CA 1
ATOM 6677 C C . GLU A 1 889 ? 8.661 23.117 -17.605 1.00 40.78 889 GLU A C 1
ATOM 6679 O O . GLU A 1 889 ? 8.036 22.060 -17.529 1.00 40.78 889 GLU A O 1
ATOM 6684 N N . GLU A 1 890 ? 9.979 23.244 -17.428 1.00 40.22 890 GLU A N 1
ATOM 6685 C CA . GLU A 1 890 ? 10.907 22.357 -16.718 1.00 40.22 890 GLU A CA 1
ATOM 6686 C C . GLU A 1 890 ? 11.236 20.995 -17.348 1.00 40.22 890 GLU A C 1
ATOM 6688 O O . GLU A 1 890 ? 10.808 19.919 -16.936 1.00 40.22 890 GLU A O 1
ATOM 6693 N N . GLY A 1 891 ? 12.117 21.078 -18.346 1.00 47.44 891 GLY A N 1
ATOM 6694 C CA . GLY A 1 891 ? 12.931 19.982 -18.854 1.00 47.44 891 GLY A CA 1
ATOM 6695 C C . GLY A 1 891 ? 13.705 20.461 -20.075 1.00 47.44 891 GLY A C 1
ATOM 6696 O O . GLY A 1 891 ? 13.274 20.236 -21.203 1.00 47.44 891 GLY A O 1
ATOM 6697 N N . ALA A 1 892 ? 14.805 21.191 -19.871 1.00 61.66 892 ALA A N 1
ATOM 6698 C CA . ALA A 1 892 ? 15.691 21.555 -20.973 1.00 61.66 892 ALA A CA 1
ATOM 6699 C C . ALA A 1 892 ? 16.175 20.263 -21.651 1.00 61.66 892 ALA A C 1
ATOM 6701 O O . ALA A 1 892 ? 16.873 19.466 -21.031 1.00 61.66 892 ALA A O 1
ATOM 6702 N N . PHE A 1 893 ? 15.780 20.029 -22.904 1.00 73.75 893 PHE A N 1
ATOM 6703 C CA . PHE A 1 893 ? 16.301 18.910 -23.682 1.00 73.75 893 PHE A CA 1
ATOM 6704 C C . PHE A 1 893 ? 17.425 19.400 -24.585 1.00 73.75 893 PHE A C 1
ATOM 6706 O O . PHE A 1 893 ? 17.364 20.493 -25.148 1.00 73.75 893 PHE A O 1
ATOM 6713 N N . THR A 1 894 ? 18.448 18.570 -24.753 1.00 83.62 894 THR A N 1
ATOM 6714 C CA . THR A 1 894 ? 19.488 18.791 -25.757 1.00 83.62 894 THR A CA 1
ATOM 6715 C C . THR A 1 894 ? 19.297 17.743 -26.850 1.00 83.62 894 THR A C 1
ATOM 6717 O O . THR A 1 894 ? 19.287 16.555 -26.521 1.00 83.62 894 THR A O 1
ATOM 6720 N N . PRO A 1 895 ? 19.137 18.119 -28.134 1.00 88.19 895 PRO A N 1
ATOM 6721 C CA . PRO A 1 895 ? 18.905 17.173 -29.227 1.00 88.19 895 PRO A CA 1
ATOM 6722 C C . PRO A 1 895 ? 20.187 16.433 -29.629 1.00 88.19 895 PRO A C 1
ATOM 6724 O O . PRO A 1 895 ? 20.677 16.529 -30.752 1.00 88.19 895 PRO A O 1
ATOM 6727 N N . VAL A 1 896 ? 20.760 15.705 -28.675 1.00 90.50 896 VAL A N 1
ATOM 6728 C CA . VAL A 1 896 ? 22.020 14.986 -28.802 1.00 90.50 896 VAL A CA 1
ATOM 6729 C C . VAL A 1 896 ? 21.807 13.573 -28.292 1.00 90.50 896 VAL A C 1
ATOM 6731 O O . VAL A 1 896 ? 21.453 13.362 -27.136 1.00 90.50 896 VAL A O 1
ATOM 6734 N N . THR A 1 897 ? 22.054 12.602 -29.166 1.00 93.31 897 THR A N 1
ATOM 6735 C CA . THR A 1 897 ? 22.020 11.183 -28.814 1.00 93.31 897 THR A CA 1
ATOM 6736 C C . THR A 1 897 ? 23.400 10.578 -28.987 1.00 93.31 897 THR A C 1
ATOM 6738 O O . THR A 1 897 ? 23.995 10.689 -30.063 1.00 93.31 897 THR A O 1
ATOM 6741 N N . ALA A 1 898 ? 23.898 9.926 -27.937 1.00 91.88 898 ALA A N 1
ATOM 6742 C CA . ALA A 1 898 ? 25.139 9.167 -27.975 1.00 91.88 898 ALA A CA 1
ATOM 6743 C C . ALA A 1 898 ? 25.068 7.946 -27.051 1.00 91.88 898 ALA A C 1
ATOM 6745 O O . ALA A 1 898 ? 24.678 8.060 -25.888 1.00 91.88 898 ALA A O 1
ATOM 6746 N N . LEU A 1 899 ? 25.458 6.778 -27.561 1.00 92.69 899 LEU A N 1
ATOM 6747 C CA . LEU A 1 899 ? 25.338 5.514 -26.836 1.00 92.69 899 LEU A CA 1
ATOM 6748 C C . LEU A 1 899 ? 26.461 4.526 -27.171 1.00 92.69 899 LEU A C 1
ATOM 6750 O O . LEU A 1 899 ? 27.097 4.616 -28.222 1.00 92.69 899 LEU A O 1
ATOM 6754 N N . SER A 1 900 ? 26.683 3.571 -26.270 1.00 90.44 900 SER A N 1
ATOM 6755 C CA . SER A 1 900 ? 27.612 2.453 -26.455 1.00 90.44 900 SER A CA 1
ATOM 6756 C C . SER A 1 900 ? 26.845 1.136 -26.464 1.00 90.44 900 SER A C 1
ATOM 6758 O O . SER A 1 900 ? 26.050 0.868 -25.564 1.00 90.44 900 SER A O 1
ATOM 6760 N N . LEU A 1 901 ? 27.065 0.321 -27.492 1.00 91.19 901 LEU A N 1
ATOM 6761 C CA . LEU A 1 901 ? 26.483 -1.006 -27.654 1.00 91.19 901 LEU A CA 1
ATOM 6762 C C . LEU A 1 901 ? 27.603 -2.040 -27.589 1.00 91.19 901 LEU A C 1
ATOM 6764 O O . LEU A 1 901 ? 28.433 -2.125 -28.496 1.00 91.19 901 LEU A O 1
ATOM 6768 N N . GLY A 1 902 ? 27.611 -2.850 -26.538 1.00 87.69 902 GLY A N 1
ATOM 6769 C CA . GLY A 1 902 ? 28.628 -3.877 -26.335 1.00 87.69 902 GLY A CA 1
ATOM 6770 C C . GLY A 1 902 ? 28.043 -5.267 -26.155 1.00 87.69 902 GLY A C 1
ATOM 6771 O O . GLY A 1 902 ? 27.146 -5.446 -25.339 1.00 87.69 902 GLY A O 1
ATOM 6772 N N . LYS A 1 903 ? 28.583 -6.280 -26.835 1.00 87.31 903 LYS A N 1
ATOM 6773 C CA . LYS A 1 903 ? 28.245 -7.693 -26.569 1.00 87.31 903 LYS A CA 1
ATOM 6774 C C . LYS A 1 903 ? 26.750 -8.028 -26.635 1.00 87.31 903 LYS A C 1
ATOM 6776 O O . LYS A 1 903 ? 26.293 -8.948 -25.967 1.00 87.31 903 LYS A O 1
ATOM 6781 N N . ASN A 1 904 ? 25.966 -7.278 -27.405 1.00 92.75 904 ASN A N 1
ATOM 6782 C CA . ASN A 1 904 ? 24.539 -7.553 -27.545 1.00 92.75 904 ASN A CA 1
ATOM 6783 C C . ASN A 1 904 ? 24.307 -8.636 -28.605 1.00 92.75 904 ASN A C 1
ATOM 6785 O O . ASN A 1 904 ? 24.986 -8.655 -29.632 1.00 92.75 904 ASN A O 1
ATOM 6789 N N . ILE A 1 905 ? 23.302 -9.484 -28.393 1.00 94.38 905 ILE A N 1
ATOM 6790 C CA . ILE A 1 905 ? 22.807 -10.436 -29.392 1.00 94.38 905 ILE A CA 1
ATOM 6791 C C . ILE A 1 905 ? 21.574 -9.822 -30.052 1.00 94.38 905 ILE A C 1
ATOM 6793 O O . ILE A 1 905 ? 20.520 -9.701 -29.429 1.00 94.38 905 ILE A O 1
ATOM 6797 N N . ILE A 1 906 ? 21.694 -9.445 -31.323 1.00 96.00 906 ILE A N 1
ATOM 6798 C CA . ILE A 1 906 ? 20.633 -8.807 -32.106 1.00 96.00 906 ILE A CA 1
ATOM 6799 C C . ILE A 1 906 ? 20.149 -9.797 -33.166 1.00 96.00 906 ILE A C 1
ATOM 6801 O O . ILE A 1 906 ? 20.895 -10.164 -34.073 1.00 96.00 906 ILE A O 1
ATOM 6805 N N . SER A 1 907 ? 18.892 -10.233 -33.071 1.00 95.31 907 SER A N 1
ATOM 6806 C CA . SER A 1 907 ? 18.376 -11.316 -33.919 1.00 95.31 907 SER A CA 1
ATOM 6807 C C . SER A 1 907 ? 16.945 -11.103 -34.399 1.00 95.31 907 SER A C 1
ATOM 6809 O O . SER A 1 907 ? 16.098 -10.620 -33.661 1.00 95.31 907 SER A O 1
ATOM 6811 N N . SER A 1 908 ? 16.652 -11.487 -35.641 1.00 95.38 908 SER A N 1
ATOM 6812 C CA . SER A 1 908 ? 15.284 -11.555 -36.189 1.00 95.38 908 SER A CA 1
ATOM 6813 C C . SER A 1 908 ? 14.410 -10.291 -36.048 1.00 95.38 908 SER A C 1
ATOM 6815 O O . SER A 1 908 ? 13.189 -10.399 -36.072 1.00 95.38 908 SER A O 1
ATOM 6817 N N . ASN A 1 909 ? 14.994 -9.099 -35.899 1.00 97.50 909 ASN A N 1
ATOM 6818 C CA . ASN A 1 909 ? 14.237 -7.843 -35.862 1.00 97.50 909 ASN A CA 1
ATOM 6819 C C . ASN A 1 909 ? 14.002 -7.325 -37.296 1.00 97.50 909 ASN A C 1
ATOM 6821 O O . ASN A 1 909 ? 14.707 -7.707 -38.234 1.00 97.50 909 ASN A O 1
ATOM 6825 N N . GLY A 1 910 ? 13.058 -6.405 -37.490 1.00 96.00 910 GLY A N 1
ATOM 6826 C CA . GLY A 1 910 ? 12.867 -5.737 -38.785 1.00 96.00 910 GLY A CA 1
ATOM 6827 C C . GLY A 1 910 ? 14.151 -5.066 -39.306 1.00 96.00 910 GLY A C 1
ATOM 6828 O O . GLY A 1 910 ? 14.522 -5.244 -40.472 1.00 96.00 910 GLY A O 1
ATOM 6829 N N . VAL A 1 911 ? 14.875 -4.366 -38.429 1.00 96.62 911 VAL A N 1
ATOM 6830 C CA . VAL A 1 911 ? 16.220 -3.801 -38.658 1.00 96.62 911 VAL A CA 1
ATOM 6831 C C . VAL A 1 911 ? 17.123 -4.130 -37.465 1.00 96.62 911 VAL A C 1
ATOM 6833 O O . VAL A 1 911 ? 16.647 -4.206 -36.340 1.00 96.62 911 VAL A O 1
ATOM 6836 N N . GLY A 1 912 ? 18.427 -4.331 -37.668 1.00 96.38 912 GLY A N 1
ATOM 6837 C CA . GLY A 1 912 ? 19.383 -4.494 -36.565 1.00 96.38 912 GLY A CA 1
ATOM 6838 C C . GLY A 1 912 ? 19.507 -3.250 -35.699 1.00 96.38 912 GLY A C 1
ATOM 6839 O O . GLY A 1 912 ? 18.958 -3.200 -34.599 1.00 96.38 912 GLY A O 1
ATOM 6840 N N . ILE A 1 913 ? 20.230 -2.260 -36.207 1.00 97.12 913 ILE A N 1
ATOM 6841 C CA . ILE A 1 913 ? 20.459 -0.979 -35.545 1.00 97.12 913 ILE A CA 1
ATOM 6842 C C . ILE A 1 913 ? 20.012 0.133 -36.487 1.00 97.12 913 ILE A C 1
ATOM 6844 O O . ILE A 1 913 ? 20.505 0.244 -37.605 1.00 97.12 913 ILE A O 1
ATOM 6848 N N . ASN A 1 914 ? 19.085 0.967 -36.042 1.00 96.88 914 ASN A N 1
ATOM 6849 C CA . ASN A 1 914 ? 18.621 2.150 -36.747 1.00 96.88 914 ASN A CA 1
ATOM 6850 C C . ASN A 1 914 ? 19.140 3.402 -36.032 1.00 96.88 914 ASN A C 1
ATOM 6852 O O . ASN A 1 914 ? 18.896 3.561 -34.839 1.00 96.88 914 ASN A O 1
ATOM 6856 N N . ALA A 1 915 ? 19.843 4.279 -36.750 1.00 95.44 915 ALA A N 1
ATOM 6857 C CA . ALA A 1 915 ? 20.399 5.513 -36.195 1.00 95.44 915 ALA A CA 1
ATOM 6858 C C . ALA A 1 915 ? 20.013 6.723 -37.054 1.00 95.44 915 ALA A C 1
ATOM 6860 O O . ALA A 1 915 ? 20.226 6.693 -38.267 1.00 95.44 915 ALA A O 1
ATOM 6861 N N . GLN A 1 916 ? 19.460 7.775 -36.446 1.00 94.75 916 GLN A N 1
ATOM 6862 C CA . GLN A 1 916 ? 19.038 8.991 -37.152 1.00 94.75 916 GLN A CA 1
ATOM 6863 C C . GLN A 1 916 ? 19.434 10.265 -36.391 1.00 94.75 916 GLN A C 1
ATOM 6865 O O . GLN A 1 916 ? 18.871 10.587 -35.349 1.00 94.75 916 GLN A O 1
ATOM 6870 N N . GLY A 1 917 ? 20.411 11.006 -36.912 1.00 93.00 917 GLY A N 1
ATOM 6871 C CA . GLY A 1 917 ? 20.980 12.188 -36.261 1.00 93.00 917 GLY A CA 1
ATOM 6872 C C . GLY A 1 917 ? 21.746 11.871 -34.976 1.00 93.00 917 GLY A C 1
ATOM 6873 O O . GLY A 1 917 ? 21.865 12.718 -34.100 1.00 93.00 917 GLY A O 1
ATOM 6874 N N . VAL A 1 918 ? 22.249 10.643 -34.839 1.00 93.94 918 VAL A N 1
ATOM 6875 C CA . VAL A 1 918 ? 23.045 10.212 -33.681 1.00 93.94 918 VAL A CA 1
ATOM 6876 C C . VAL A 1 918 ? 24.442 10.828 -33.765 1.00 93.94 918 VAL A C 1
ATOM 6878 O O . VAL A 1 918 ? 25.127 10.679 -34.777 1.00 93.94 918 VAL A O 1
ATOM 6881 N N . SER A 1 919 ? 24.877 11.494 -32.693 1.00 92.62 919 SER A N 1
ATOM 6882 C CA . SER A 1 919 ? 26.185 12.161 -32.627 1.00 92.62 919 SER A CA 1
ATOM 6883 C C . SER A 1 919 ? 27.338 11.173 -32.467 1.00 92.62 919 SER A C 1
ATOM 6885 O O . SER A 1 919 ? 28.422 11.406 -32.999 1.00 92.62 919 SER A O 1
ATOM 6887 N N . GLY A 1 920 ? 27.105 10.054 -31.776 1.00 91.19 920 GLY A N 1
ATOM 6888 C CA . GLY A 1 920 ? 28.094 8.994 -31.611 1.00 91.19 920 GLY A CA 1
ATOM 6889 C C . GLY A 1 920 ? 27.476 7.649 -31.234 1.00 91.19 920 GLY A C 1
ATOM 6890 O O . GLY A 1 920 ? 26.674 7.574 -30.306 1.00 91.19 920 GLY A O 1
ATOM 6891 N N . LEU A 1 921 ? 27.873 6.581 -31.925 1.00 92.25 921 LEU A N 1
ATOM 6892 C CA . LEU A 1 921 ? 27.556 5.201 -31.566 1.00 92.25 921 LEU A CA 1
ATOM 6893 C C . LEU A 1 921 ? 28.851 4.391 -31.447 1.00 92.25 921 LEU A C 1
ATOM 6895 O O . LEU A 1 921 ? 29.494 4.113 -32.458 1.00 92.25 921 LEU A O 1
ATOM 6899 N N . ALA A 1 922 ? 29.215 3.991 -30.230 1.00 89.31 922 ALA A N 1
ATOM 6900 C CA . ALA A 1 922 ? 30.298 3.036 -30.008 1.00 89.31 922 ALA A CA 1
ATOM 6901 C C . ALA A 1 922 ? 29.759 1.601 -30.090 1.00 89.31 922 ALA A C 1
ATOM 6903 O O . ALA A 1 922 ? 28.704 1.296 -29.535 1.00 89.31 922 ALA A O 1
ATOM 6904 N N . MET A 1 923 ? 30.466 0.717 -30.787 1.00 88.06 923 MET A N 1
ATOM 6905 C CA . MET A 1 923 ? 30.077 -0.674 -31.003 1.00 88.06 923 MET A CA 1
ATOM 6906 C C . MET A 1 923 ? 31.257 -1.614 -30.775 1.00 88.06 923 MET A C 1
ATOM 6908 O O . MET A 1 923 ? 32.303 -1.438 -31.391 1.00 88.06 923 MET A O 1
ATOM 6912 N N . PHE A 1 924 ? 31.075 -2.656 -29.963 1.00 84.69 924 PHE A N 1
ATOM 6913 C CA . PHE A 1 924 ? 32.086 -3.703 -29.776 1.00 84.69 924 PHE A CA 1
ATOM 6914 C C . PHE A 1 924 ? 31.448 -5.062 -29.462 1.00 84.69 924 PHE A C 1
ATOM 6916 O O . PHE A 1 924 ? 30.506 -5.158 -28.675 1.00 84.69 924 PHE A O 1
ATOM 6923 N N . GLY A 1 925 ? 31.936 -6.133 -30.090 1.00 83.12 925 GLY A N 1
ATOM 6924 C CA . GLY A 1 925 ? 31.518 -7.510 -29.795 1.00 83.12 925 GLY A CA 1
ATOM 6925 C C . GLY A 1 925 ? 30.022 -7.823 -29.960 1.00 83.12 925 GLY A C 1
ATOM 6926 O O . GLY A 1 925 ? 29.553 -8.798 -29.384 1.00 83.12 925 GLY A O 1
ATOM 6927 N N . ASN A 1 926 ? 29.244 -7.009 -30.684 1.00 88.81 926 ASN A N 1
ATOM 6928 C CA . ASN A 1 926 ? 27.821 -7.287 -30.916 1.00 88.81 926 ASN A CA 1
ATOM 6929 C C . ASN A 1 926 ? 27.653 -8.398 -31.962 1.00 88.81 926 ASN A C 1
ATOM 6931 O O . ASN A 1 926 ? 28.273 -8.351 -33.023 1.00 88.81 926 ASN A O 1
ATOM 6935 N N . ALA A 1 927 ? 26.762 -9.350 -31.698 1.00 90.94 927 ALA A N 1
ATOM 6936 C CA . ALA A 1 927 ? 26.471 -10.469 -32.581 1.00 90.94 927 ALA A CA 1
ATOM 6937 C C . ALA A 1 927 ? 25.132 -10.266 -33.304 1.00 90.94 927 ALA A C 1
ATOM 6939 O O . ALA A 1 927 ? 24.083 -10.128 -32.673 1.00 90.94 927 ALA A O 1
ATOM 6940 N N . PHE A 1 928 ? 25.149 -10.303 -34.638 1.00 91.75 928 PHE A N 1
ATOM 6941 C CA . PHE A 1 928 ? 23.938 -10.300 -35.463 1.00 91.75 928 PHE A CA 1
ATOM 6942 C C . PHE A 1 928 ? 23.591 -11.730 -35.884 1.00 91.75 928 PHE A C 1
ATOM 6944 O O . PHE A 1 928 ? 24.164 -12.267 -36.830 1.00 91.75 928 PHE A O 1
ATOM 6951 N N . VAL A 1 929 ? 22.648 -12.362 -35.183 1.00 89.12 929 VAL A N 1
ATOM 6952 C CA . VAL A 1 929 ? 22.314 -13.785 -35.371 1.00 89.12 929 VAL A CA 1
ATOM 6953 C C . VAL A 1 929 ? 20.976 -13.912 -36.079 1.00 89.12 929 VAL A C 1
ATOM 6955 O O . VAL A 1 929 ? 19.971 -13.422 -35.578 1.00 89.12 929 VAL A O 1
ATOM 6958 N N . LYS A 1 930 ? 20.929 -14.573 -37.244 1.00 87.56 930 LYS A N 1
ATOM 6959 C CA . LYS A 1 930 ? 19.688 -14.730 -38.041 1.00 87.56 930 LYS A CA 1
ATOM 6960 C C . LYS A 1 930 ? 18.934 -13.403 -38.232 1.00 87.56 930 LYS A C 1
ATOM 6962 O O . LYS A 1 930 ? 17.707 -13.365 -38.279 1.00 87.56 930 LYS A O 1
ATOM 6967 N N . GLN A 1 931 ? 19.672 -12.299 -38.292 1.00 90.25 931 GLN A N 1
ATOM 6968 C CA . GLN A 1 931 ? 19.079 -10.987 -38.459 1.00 90.25 931 GLN A CA 1
ATOM 6969 C C . GLN A 1 931 ? 18.595 -10.808 -39.905 1.00 90.25 931 GLN A C 1
ATOM 6971 O O . GLN A 1 931 ? 19.154 -11.394 -40.836 1.00 90.25 931 GLN A O 1
ATOM 6976 N N . SER A 1 932 ? 17.556 -9.995 -40.105 1.00 79.62 932 SER A N 1
ATOM 6977 C CA . SER A 1 932 ? 17.133 -9.555 -41.429 1.00 79.62 932 SER A CA 1
ATOM 6978 C C . SER A 1 932 ? 18.323 -8.969 -42.202 1.00 79.62 932 SER A C 1
ATOM 6980 O O . SER A 1 932 ? 19.295 -8.476 -41.626 1.00 79.62 932 SER A O 1
ATOM 6982 N N . ARG A 1 933 ? 18.246 -8.962 -43.541 1.00 79.00 933 ARG A N 1
ATOM 6983 C CA . ARG A 1 933 ? 19.308 -8.380 -44.391 1.00 79.00 933 ARG A CA 1
ATOM 6984 C C . ARG A 1 933 ? 19.582 -6.896 -44.091 1.00 79.00 933 ARG A C 1
ATOM 6986 O O . ARG A 1 933 ? 20.563 -6.351 -44.583 1.00 79.00 933 ARG A O 1
ATOM 6993 N N . ARG A 1 934 ? 18.712 -6.228 -43.327 1.00 88.75 934 ARG A N 1
ATOM 6994 C CA . ARG A 1 934 ? 18.848 -4.829 -42.916 1.00 88.75 934 ARG A CA 1
ATOM 6995 C C . ARG A 1 934 ? 19.543 -4.766 -41.554 1.00 88.75 934 ARG A C 1
ATOM 6997 O O . ARG A 1 934 ? 18.894 -4.585 -40.528 1.00 88.75 934 ARG A O 1
ATOM 7004 N N . LEU A 1 935 ? 20.867 -4.924 -41.552 1.00 92.38 935 LEU A N 1
ATOM 7005 C CA . LEU A 1 935 ? 21.670 -4.835 -40.325 1.00 92.38 935 LEU A CA 1
ATOM 7006 C C . LEU A 1 935 ? 21.702 -3.407 -39.772 1.00 92.38 935 LEU A C 1
ATOM 7008 O O . LEU A 1 935 ? 21.507 -3.223 -38.574 1.00 92.38 935 LEU A O 1
ATOM 7012 N N . PHE A 1 936 ? 21.873 -2.413 -40.649 1.00 94.44 936 PHE A N 1
ATOM 7013 C CA . PHE A 1 936 ? 21.904 -0.999 -40.286 1.00 94.44 936 PHE A CA 1
ATOM 7014 C C . PHE A 1 936 ? 20.822 -0.196 -41.030 1.00 94.44 936 PHE A C 1
ATOM 7016 O O . PHE A 1 936 ? 20.533 -0.430 -42.207 1.00 94.44 936 PHE A O 1
ATOM 7023 N N . GLY A 1 937 ? 20.198 0.747 -40.325 1.00 93.56 937 GLY A N 1
ATOM 7024 C CA . GLY A 1 937 ? 19.144 1.644 -40.802 1.00 93.56 937 GLY A CA 1
ATOM 7025 C C . GLY A 1 937 ? 19.488 3.121 -40.593 1.00 93.56 937 GLY A C 1
ATOM 7026 O O . GLY A 1 937 ? 20.509 3.454 -39.991 1.00 93.56 937 GLY A O 1
ATOM 7027 N N . GLY A 1 938 ? 18.634 4.007 -41.111 1.00 92.50 938 GLY A N 1
ATOM 7028 C CA . GLY A 1 938 ? 18.820 5.457 -41.019 1.00 92.50 938 GLY A CA 1
ATOM 7029 C C . GLY A 1 938 ? 20.108 5.928 -41.699 1.00 92.50 938 GLY A C 1
ATOM 7030 O O . GLY A 1 938 ? 20.417 5.496 -42.816 1.00 92.50 938 GLY A O 1
ATOM 7031 N N . ASP A 1 939 ? 20.872 6.782 -41.021 1.00 92.19 939 ASP A N 1
ATOM 7032 C CA . ASP A 1 939 ? 22.124 7.353 -41.531 1.00 92.19 939 ASP A CA 1
ATOM 7033 C C . ASP A 1 939 ? 23.194 6.281 -41.787 1.00 92.19 939 ASP A C 1
ATOM 7035 O O . ASP A 1 939 ? 24.048 6.445 -42.665 1.00 92.19 939 ASP A O 1
ATOM 7039 N N . TYR A 1 940 ? 23.117 5.153 -41.070 1.00 91.81 940 TYR A N 1
ATOM 7040 C CA . TYR A 1 940 ? 24.113 4.074 -41.117 1.00 91.81 940 TYR A CA 1
ATOM 7041 C C . TYR A 1 940 ? 23.841 3.044 -42.215 1.00 91.81 940 TYR A C 1
ATOM 7043 O O . TYR A 1 940 ? 24.675 2.180 -42.488 1.00 91.81 940 TYR A O 1
ATOM 7051 N N . ARG A 1 941 ? 22.693 3.136 -42.892 1.00 90.75 941 ARG A N 1
ATOM 7052 C CA . ARG A 1 941 ? 22.341 2.246 -44.002 1.00 90.75 941 ARG A CA 1
ATOM 7053 C C . ARG A 1 941 ? 23.390 2.319 -45.114 1.00 90.75 941 ARG A C 1
ATOM 7055 O O . ARG A 1 941 ? 23.642 3.399 -45.637 1.00 90.75 941 ARG A O 1
ATOM 7062 N N . GLY A 1 942 ? 23.926 1.199 -45.580 1.00 87.50 942 GLY A N 1
ATOM 7063 C CA . GLY A 1 942 ? 24.981 1.188 -46.606 1.00 87.50 942 GLY A CA 1
ATOM 7064 C C . GLY A 1 942 ? 26.408 1.210 -46.046 1.00 87.50 942 GLY A C 1
ATOM 7065 O O . GLY A 1 942 ? 27.354 1.189 -46.832 1.00 87.50 942 GLY A O 1
ATOM 7066 N N . LEU A 1 943 ? 26.579 1.262 -44.718 1.00 88.75 943 LEU A N 1
ATOM 7067 C CA . LEU A 1 943 ? 27.874 1.113 -44.042 1.00 88.75 943 LEU A CA 1
ATOM 7068 C C . LEU A 1 943 ? 28.117 -0.322 -43.539 1.00 88.75 943 LEU A C 1
ATOM 7070 O O . LEU A 1 943 ? 29.102 -0.558 -42.846 1.00 88.75 943 LEU A O 1
ATOM 7074 N N . GLU A 1 944 ? 27.266 -1.291 -43.898 1.00 87.69 944 GLU A N 1
ATOM 7075 C CA . GLU A 1 944 ? 27.320 -2.671 -43.395 1.00 87.69 944 GLU A CA 1
ATOM 7076 C C . GLU A 1 944 ? 28.703 -3.300 -43.617 1.00 87.69 944 GLU A C 1
ATOM 7078 O O . GLU A 1 944 ? 29.276 -3.856 -42.688 1.00 87.69 944 GLU A O 1
ATOM 7083 N N . GLY A 1 945 ? 29.261 -3.188 -44.828 1.00 85.38 945 GLY A N 1
ATOM 7084 C CA . GLY A 1 945 ? 30.552 -3.793 -45.176 1.00 85.38 945 GLY A CA 1
ATOM 7085 C C . GLY A 1 945 ? 31.713 -3.272 -44.318 1.00 85.38 945 GLY A C 1
ATOM 7086 O O . GLY A 1 945 ? 32.353 -4.072 -43.632 1.00 85.38 945 GLY A O 1
ATOM 7087 N N . PRO A 1 946 ? 31.987 -1.950 -44.319 1.00 85.31 946 PRO A N 1
ATOM 7088 C CA . PRO A 1 946 ? 33.024 -1.362 -43.473 1.00 85.31 946 PRO A CA 1
ATOM 7089 C C . PRO A 1 946 ? 32.810 -1.627 -41.980 1.00 85.31 946 PRO A C 1
ATOM 7091 O O . PRO A 1 946 ? 33.760 -1.995 -41.296 1.00 85.31 946 PRO A O 1
ATOM 7094 N N . LEU A 1 947 ? 31.577 -1.495 -41.476 1.00 86.12 947 LEU A N 1
ATOM 7095 C CA . LEU A 1 947 ? 31.284 -1.696 -40.055 1.00 86.12 947 LEU A CA 1
ATOM 7096 C C . LEU A 1 947 ? 31.493 -3.144 -39.626 1.00 86.12 947 LEU A C 1
ATOM 7098 O O . LEU A 1 947 ? 32.141 -3.378 -38.613 1.00 86.12 947 LEU A O 1
ATOM 7102 N N . LEU A 1 948 ? 31.007 -4.121 -40.394 1.00 82.44 948 LEU A N 1
ATOM 7103 C CA . LEU A 1 948 ? 31.216 -5.535 -40.078 1.00 82.44 948 LEU A CA 1
ATOM 7104 C C . LEU A 1 948 ? 32.701 -5.906 -40.110 1.00 82.44 948 LEU A C 1
ATOM 7106 O O . LEU A 1 948 ? 33.162 -6.595 -39.209 1.00 82.44 948 LEU A O 1
ATOM 7110 N N . ARG A 1 949 ? 33.457 -5.401 -41.094 1.00 82.38 949 ARG A N 1
ATOM 7111 C CA . ARG A 1 949 ? 34.902 -5.650 -41.195 1.00 82.38 949 ARG A CA 1
ATOM 7112 C C . ARG A 1 949 ? 35.685 -5.062 -40.019 1.00 82.38 949 ARG A C 1
ATOM 7114 O O . ARG A 1 949 ? 36.590 -5.711 -39.515 1.00 82.38 949 ARG A O 1
ATOM 7121 N N . LEU A 1 950 ? 35.376 -3.832 -39.612 1.00 80.00 950 LEU A N 1
ATOM 7122 C CA . LEU A 1 950 ? 36.084 -3.173 -38.512 1.00 80.00 950 LEU A CA 1
ATOM 7123 C C . LEU A 1 950 ? 35.664 -3.756 -37.153 1.00 80.00 950 LEU A C 1
ATOM 7125 O O . LEU A 1 950 ? 36.511 -4.045 -36.314 1.00 80.00 950 LEU A O 1
ATOM 7129 N N . SER A 1 951 ? 34.363 -4.001 -36.968 1.00 73.88 951 SER A N 1
ATOM 7130 C CA . SER A 1 951 ? 33.811 -4.546 -35.719 1.00 73.88 951 SER A CA 1
ATOM 7131 C C . SER A 1 951 ? 34.175 -6.009 -35.454 1.00 73.88 951 SER A C 1
ATOM 7133 O O . SER A 1 951 ? 34.032 -6.459 -34.320 1.00 73.88 951 SER A O 1
ATOM 7135 N N . SER A 1 952 ? 34.657 -6.750 -36.462 1.00 69.62 952 SER A N 1
ATOM 7136 C CA . SER A 1 952 ? 35.165 -8.116 -36.275 1.00 69.62 952 SER A CA 1
ATOM 7137 C C . SER A 1 952 ? 36.552 -8.183 -35.634 1.00 69.62 952 SER A C 1
ATOM 7139 O O . SER A 1 952 ? 36.933 -9.247 -35.160 1.00 69.62 952 SER A O 1
ATOM 7141 N N . THR A 1 953 ? 37.313 -7.083 -35.631 1.00 70.06 953 THR A N 1
ATOM 7142 C CA . THR A 1 953 ? 38.699 -7.057 -35.130 1.00 70.06 953 THR A CA 1
ATOM 7143 C C . THR A 1 953 ? 38.902 -6.123 -33.939 1.00 70.06 953 THR A C 1
ATOM 7145 O O . THR A 1 953 ? 39.863 -6.301 -33.195 1.00 70.06 953 THR A O 1
ATOM 7148 N N . SER A 1 954 ? 38.061 -5.099 -33.765 1.00 77.62 954 SER A N 1
ATOM 7149 C CA . SER A 1 954 ? 38.163 -4.119 -32.672 1.00 77.62 954 SER A CA 1
ATOM 7150 C C . SER A 1 954 ? 36.851 -3.355 -32.471 1.00 77.62 954 SER A C 1
ATOM 7152 O O . SER A 1 954 ? 35.993 -3.323 -33.354 1.00 77.62 954 SER A O 1
ATOM 7154 N N . GLY A 1 955 ? 36.720 -2.657 -31.343 1.00 83.19 955 GLY A N 1
ATOM 7155 C CA . GLY A 1 955 ? 35.681 -1.651 -31.137 1.00 83.19 955 GLY A CA 1
ATOM 7156 C C . GLY A 1 955 ? 35.701 -0.544 -32.200 1.00 83.19 955 GLY A C 1
ATOM 7157 O O . GLY A 1 955 ? 36.762 -0.073 -32.623 1.00 83.19 955 GLY A O 1
ATOM 7158 N N . VAL A 1 956 ? 34.510 -0.124 -32.630 1.00 88.38 956 VAL A N 1
ATOM 7159 C CA . VAL A 1 956 ? 34.293 0.912 -33.647 1.00 88.38 956 VAL A CA 1
ATOM 7160 C C . VAL A 1 956 ? 33.400 2.005 -33.085 1.00 88.38 956 VAL A C 1
ATOM 7162 O O . VAL A 1 956 ? 32.308 1.731 -32.593 1.00 88.38 956 VAL A O 1
ATOM 7165 N N . LEU A 1 957 ? 33.821 3.255 -33.230 1.00 88.69 957 LEU A N 1
ATOM 7166 C CA . LEU A 1 957 ? 32.990 4.431 -33.018 1.00 88.69 957 LEU A CA 1
ATOM 7167 C C . LEU A 1 957 ? 32.517 4.987 -34.362 1.00 88.69 957 LEU A C 1
ATOM 7169 O O . LEU A 1 957 ? 33.318 5.291 -35.245 1.00 88.69 957 LEU A O 1
ATOM 7173 N N . ILE A 1 958 ? 31.207 5.169 -34.485 1.00 91.50 958 ILE A N 1
ATOM 7174 C CA . ILE A 1 958 ? 30.561 5.892 -35.578 1.00 91.50 958 ILE A CA 1
ATOM 7175 C C . ILE A 1 958 ? 30.206 7.277 -35.045 1.00 91.50 958 ILE A C 1
ATOM 7177 O O . ILE A 1 958 ? 29.266 7.408 -34.264 1.00 91.50 958 ILE A O 1
ATOM 7181 N N . ALA A 1 959 ? 30.957 8.302 -35.431 1.00 90.81 959 ALA A N 1
ATOM 7182 C CA . ALA A 1 959 ? 30.744 9.675 -34.975 1.00 90.81 959 ALA A CA 1
ATOM 7183 C C . ALA A 1 959 ? 30.214 10.557 -36.109 1.00 90.81 959 ALA A C 1
ATOM 7185 O O . ALA A 1 959 ? 30.555 10.353 -37.274 1.00 90.81 959 ALA A O 1
ATOM 7186 N N . SER A 1 960 ? 29.403 11.559 -35.778 1.00 90.81 960 SER A N 1
ATOM 7187 C CA . SER A 1 960 ? 29.086 12.633 -36.723 1.00 90.81 960 SER A CA 1
ATOM 7188 C C . SER A 1 960 ? 30.331 13.473 -37.010 1.00 90.81 960 SER A C 1
ATOM 7190 O O . SER A 1 960 ? 31.174 13.682 -36.137 1.00 90.81 960 SER A O 1
ATOM 7192 N N . THR A 1 961 ? 30.447 13.987 -38.237 1.00 88.12 961 THR A N 1
ATOM 7193 C CA . THR A 1 961 ? 31.478 14.983 -38.569 1.00 88.12 961 THR A CA 1
ATOM 7194 C C . THR A 1 961 ? 31.240 16.311 -37.853 1.00 88.12 961 THR A C 1
ATOM 7196 O O . THR A 1 961 ? 32.175 17.089 -37.713 1.00 88.12 961 THR A O 1
ATOM 7199 N N . CYS A 1 962 ? 30.005 16.573 -37.409 1.00 88.88 962 CYS A N 1
ATOM 7200 C CA . CYS A 1 962 ? 29.700 17.668 -36.498 1.00 88.88 962 CYS A CA 1
ATOM 7201 C C . CYS A 1 962 ? 29.635 17.140 -35.064 1.00 88.88 962 CYS A C 1
ATOM 7203 O O . CYS A 1 962 ? 28.803 16.277 -34.755 1.00 88.88 962 CYS A O 1
ATOM 7205 N N . ARG A 1 963 ? 30.494 17.679 -34.199 1.00 87.75 963 ARG A N 1
ATOM 7206 C CA . ARG A 1 963 ? 30.619 17.290 -32.795 1.00 87.75 963 ARG A CA 1
ATOM 7207 C C . ARG A 1 963 ? 29.932 18.343 -31.923 1.00 87.75 963 ARG A C 1
ATOM 7209 O O . ARG A 1 963 ? 30.409 19.473 -31.858 1.00 87.75 963 ARG A O 1
ATOM 7216 N N . PRO A 1 964 ? 28.791 18.026 -31.290 1.00 87.62 964 PRO A N 1
ATOM 7217 C CA . PRO A 1 964 ? 28.128 18.985 -30.419 1.00 87.62 964 PRO A CA 1
ATOM 7218 C C . PRO A 1 964 ? 28.916 19.165 -29.117 1.00 87.62 964 PRO A C 1
ATOM 7220 O O . PRO A 1 964 ? 29.706 18.300 -28.724 1.00 87.62 964 PRO A O 1
ATOM 7223 N N . ALA A 1 965 ? 28.648 20.260 -28.406 1.00 83.00 965 ALA A N 1
ATOM 7224 C CA . ALA A 1 965 ? 29.084 20.392 -27.022 1.00 83.00 965 ALA A CA 1
ATOM 7225 C C . ALA A 1 965 ? 28.514 19.239 -26.182 1.00 83.00 965 ALA A C 1
ATOM 7227 O O . ALA A 1 965 ? 27.363 18.824 -26.365 1.00 83.00 965 ALA A O 1
ATOM 7228 N N . ARG A 1 966 ? 29.314 18.712 -25.251 1.00 80.44 966 ARG A N 1
ATOM 7229 C CA . ARG A 1 966 ? 28.819 17.702 -24.317 1.00 80.44 966 ARG A CA 1
ATOM 7230 C C . ARG A 1 966 ? 27.797 18.360 -23.383 1.00 80.44 966 ARG A C 1
ATOM 7232 O O . ARG A 1 966 ? 28.154 19.330 -22.714 1.00 80.44 966 ARG A O 1
ATOM 7239 N N . PRO A 1 967 ? 26.573 17.824 -23.257 1.00 77.19 967 PRO A N 1
ATOM 7240 C CA . PRO A 1 967 ? 25.707 18.198 -22.146 1.00 77.19 967 PRO A CA 1
ATOM 7241 C C . PRO A 1 967 ? 26.456 17.940 -20.828 1.00 77.19 967 PRO A C 1
ATOM 7243 O O . PRO A 1 967 ? 27.194 16.958 -20.734 1.00 77.19 967 PRO A O 1
ATOM 7246 N N . ALA A 1 968 ? 26.286 18.786 -19.809 1.00 65.69 968 ALA A N 1
ATOM 7247 C CA . ALA A 1 968 ? 27.004 18.671 -18.535 1.00 65.69 968 ALA A CA 1
ATOM 7248 C C . ALA A 1 968 ? 26.181 18.030 -17.386 1.00 65.69 968 ALA A C 1
ATOM 7250 O O . ALA A 1 968 ? 26.123 18.623 -16.308 1.00 65.69 968 ALA A O 1
ATOM 7251 N N . PRO A 1 969 ? 25.533 16.848 -17.529 1.00 66.19 969 PRO A N 1
ATOM 7252 C CA . PRO A 1 969 ? 24.928 16.191 -16.381 1.00 66.19 969 PRO A CA 1
ATOM 7253 C C . PRO A 1 969 ? 26.010 15.507 -15.531 1.00 66.19 969 PRO A C 1
ATOM 7255 O O . PRO A 1 969 ? 26.945 14.880 -16.052 1.00 66.19 969 PRO A O 1
ATOM 7258 N N . ALA A 1 970 ? 25.860 15.599 -14.208 1.00 75.88 970 ALA A N 1
ATOM 7259 C CA . ALA A 1 970 ? 26.605 14.767 -13.270 1.00 75.88 970 ALA A CA 1
ATOM 7260 C C . ALA A 1 970 ? 26.334 13.289 -13.592 1.00 75.88 970 ALA A C 1
ATOM 7262 O O . ALA A 1 970 ? 25.181 12.875 -13.721 1.00 75.88 970 ALA A O 1
ATOM 7263 N N . CYS A 1 971 ? 27.392 12.495 -13.761 1.00 86.62 971 CYS A N 1
ATOM 7264 C CA . CYS A 1 971 ? 27.264 11.110 -14.200 1.00 86.62 971 CYS A CA 1
ATOM 7265 C C . CYS A 1 971 ? 28.169 10.192 -13.384 1.00 86.62 971 CYS A C 1
ATOM 7267 O O . CYS A 1 971 ? 29.297 9.878 -13.775 1.00 86.62 971 CYS A O 1
ATOM 7269 N N . ARG A 1 972 ? 27.634 9.731 -12.253 1.00 86.56 972 ARG A N 1
ATOM 7270 C CA . ARG A 1 972 ? 28.319 8.844 -11.309 1.00 86.56 972 ARG A CA 1
ATOM 7271 C C . ARG A 1 972 ? 28.647 7.501 -11.934 1.00 86.56 972 ARG A C 1
ATOM 7273 O O . ARG A 1 972 ? 29.725 6.969 -11.703 1.00 86.56 972 ARG A O 1
ATOM 7280 N N . LEU A 1 973 ? 27.762 6.971 -12.780 1.00 84.50 973 LEU A N 1
ATOM 7281 C CA . LEU A 1 973 ? 28.018 5.707 -13.475 1.00 84.50 973 LEU A CA 1
ATOM 7282 C C . LEU A 1 973 ? 29.247 5.791 -14.395 1.00 84.50 973 LEU A C 1
ATOM 7284 O O . LEU A 1 973 ? 29.985 4.818 -14.520 1.00 84.50 973 LEU A O 1
ATOM 7288 N N . ARG A 1 974 ? 29.513 6.954 -15.003 1.00 82.38 974 ARG A N 1
ATOM 7289 C CA . ARG A 1 974 ? 30.725 7.188 -15.805 1.00 82.38 974 ARG A CA 1
ATOM 7290 C C . ARG A 1 974 ? 31.963 7.323 -14.925 1.00 82.38 974 ARG A C 1
ATOM 7292 O O . ARG A 1 974 ? 32.976 6.709 -15.230 1.00 82.38 974 ARG A O 1
ATOM 7299 N N . GLU A 1 975 ? 31.873 8.060 -13.821 1.00 81.50 975 GLU A N 1
ATOM 7300 C CA . GLU A 1 975 ? 32.961 8.179 -12.831 1.00 81.50 975 GLU A CA 1
ATOM 7301 C C . GLU A 1 975 ? 33.343 6.826 -12.212 1.00 81.50 975 GLU A C 1
ATOM 7303 O O . GLU A 1 975 ? 34.509 6.570 -11.933 1.00 81.50 975 GLU A O 1
ATOM 7308 N N . GLN A 1 976 ? 32.366 5.934 -12.047 1.00 78.00 976 GLN A N 1
ATOM 7309 C CA . GLN A 1 976 ? 32.550 4.569 -11.553 1.00 78.00 976 GLN A CA 1
ATOM 7310 C C . GLN A 1 976 ? 33.015 3.578 -12.638 1.00 78.00 976 GLN A C 1
ATOM 7312 O O . GLN A 1 976 ? 33.198 2.399 -12.344 1.00 78.00 976 GLN A O 1
ATOM 7317 N N . GLY A 1 977 ? 33.190 4.023 -13.888 1.00 75.81 977 GLY A N 1
ATOM 7318 C CA . GLY A 1 977 ? 33.650 3.185 -14.998 1.00 75.81 977 GLY A CA 1
ATOM 7319 C C . GLY A 1 977 ? 32.587 2.264 -15.612 1.00 75.81 977 GLY A C 1
ATOM 7320 O O . GLY A 1 977 ? 32.926 1.403 -16.420 1.00 75.81 977 GLY A O 1
ATOM 7321 N N . TYR A 1 978 ? 31.300 2.430 -15.276 1.00 77.44 978 TYR A N 1
ATOM 7322 C CA . TYR A 1 978 ? 30.204 1.653 -15.880 1.00 77.44 978 TYR A CA 1
ATOM 7323 C C . TYR A 1 978 ? 29.850 2.100 -17.302 1.00 77.44 978 TYR A C 1
ATOM 7325 O O . TYR A 1 978 ? 29.279 1.344 -18.093 1.00 77.44 978 TYR A O 1
ATOM 7333 N N . LEU A 1 979 ? 30.176 3.344 -17.628 1.00 76.00 979 LEU A N 1
ATOM 7334 C CA . LEU A 1 979 ? 30.013 3.928 -18.948 1.00 76.00 979 LEU A CA 1
ATOM 7335 C C . LEU A 1 979 ? 31.417 4.183 -19.482 1.00 76.00 979 LEU A C 1
ATOM 7337 O O . LEU A 1 979 ? 32.242 4.754 -18.773 1.00 76.00 979 LEU A O 1
ATOM 7341 N N . GLN A 1 980 ? 31.700 3.720 -20.702 1.00 64.94 980 GLN A N 1
ATOM 7342 C CA . GLN A 1 980 ? 33.007 3.926 -21.330 1.00 64.94 980 GLN A CA 1
ATOM 7343 C C . GLN A 1 980 ? 33.412 5.404 -21.288 1.00 64.94 980 GLN A C 1
ATOM 7345 O O . GLN A 1 980 ? 32.545 6.279 -21.308 1.00 64.94 980 GLN A O 1
ATOM 7350 N N . GLU A 1 981 ? 34.722 5.676 -21.279 1.00 49.97 981 GLU A N 1
ATOM 7351 C CA . GLU A 1 981 ? 35.291 7.025 -21.328 1.00 49.97 981 GLU A CA 1
ATOM 7352 C C . GLU A 1 981 ? 34.885 7.772 -22.612 1.00 49.97 981 GLU A C 1
ATOM 7354 O O . GLU A 1 981 ? 35.665 7.983 -23.539 1.00 49.97 981 GLU A O 1
ATOM 7359 N N . SER A 1 982 ? 33.673 8.312 -22.636 1.00 43.66 982 SER A N 1
ATOM 7360 C CA . SER A 1 982 ? 33.252 9.362 -23.559 1.00 43.66 982 SER A CA 1
ATOM 7361 C C . SER A 1 982 ? 34.074 10.655 -23.379 1.00 43.66 982 SER A C 1
ATOM 7363 O O . SER A 1 982 ? 33.832 11.632 -24.074 1.00 43.66 982 SER A O 1
ATOM 7365 N N . ALA A 1 983 ? 35.045 10.679 -22.454 1.00 38.03 983 ALA A N 1
ATOM 7366 C CA . ALA A 1 983 ? 36.041 11.735 -22.282 1.00 38.03 983 ALA A CA 1
ATOM 7367 C C . ALA A 1 983 ? 37.228 11.641 -23.271 1.00 38.03 983 ALA A C 1
ATOM 7369 O O . ALA A 1 983 ? 37.837 12.667 -23.559 1.00 38.03 983 ALA A O 1
ATOM 7370 N N . GLY A 1 984 ? 37.529 10.453 -23.821 1.00 48.16 984 GLY A N 1
ATOM 7371 C CA . GLY A 1 984 ? 38.598 10.239 -24.816 1.00 48.16 984 GLY A CA 1
ATOM 7372 C C . GLY A 1 984 ? 38.107 9.901 -26.233 1.00 48.16 984 GLY A C 1
ATOM 7373 O O . GLY A 1 984 ? 38.907 9.856 -27.180 1.00 48.16 984 GLY A O 1
ATOM 7374 N N . LEU A 1 985 ? 36.799 9.655 -26.382 1.00 63.03 985 LEU A N 1
ATOM 7375 C CA . LEU A 1 985 ? 36.134 9.418 -27.662 1.00 63.03 985 LEU A CA 1
ATOM 7376 C C . LEU A 1 985 ? 35.748 10.754 -28.314 1.00 63.03 985 LEU A C 1
ATOM 7378 O O . LEU A 1 985 ? 35.077 11.567 -27.676 1.00 63.03 985 LEU A O 1
ATOM 7382 N N . PRO A 1 986 ? 36.106 10.988 -29.586 1.00 73.12 986 PRO A N 1
ATOM 7383 C CA . PRO A 1 986 ? 35.891 12.268 -30.254 1.00 73.12 986 PRO A CA 1
ATOM 7384 C C . PRO A 1 986 ? 34.440 12.408 -30.768 1.00 73.12 986 PRO A C 1
ATOM 7386 O O . PRO A 1 986 ? 34.189 12.534 -31.965 1.00 73.12 986 PRO A O 1
ATOM 7389 N N . ILE A 1 987 ? 33.476 12.327 -29.844 1.00 82.25 987 ILE A N 1
ATOM 7390 C CA . ILE A 1 987 ? 32.031 12.520 -30.072 1.00 82.25 987 ILE A CA 1
ATOM 7391 C C . ILE A 1 987 ? 31.632 13.971 -29.781 1.00 82.25 987 ILE A C 1
ATOM 7393 O O . ILE A 1 987 ? 30.769 14.525 -30.459 1.00 82.25 987 ILE A O 1
ATOM 7397 N N . PHE A 1 988 ? 32.265 14.566 -28.769 1.00 85.00 988 PHE A N 1
ATOM 7398 C CA . PHE A 1 988 ? 31.976 15.905 -28.268 1.00 85.00 988 PHE A CA 1
ATOM 7399 C C . PHE A 1 988 ? 33.218 16.791 -28.377 1.00 85.00 988 PHE A C 1
ATOM 7401 O O . PHE A 1 988 ? 34.335 16.299 -28.195 1.00 85.00 988 PHE A O 1
ATOM 7408 N N . ASP A 1 989 ? 33.020 18.086 -28.618 1.00 78.25 989 ASP A N 1
ATOM 7409 C CA . ASP A 1 989 ? 34.098 19.080 -28.576 1.00 78.25 989 ASP A CA 1
ATOM 7410 C C . ASP A 1 989 ? 34.272 19.649 -27.155 1.00 78.25 989 ASP A C 1
ATOM 7412 O O . ASP A 1 989 ? 33.304 19.798 -26.406 1.00 78.25 989 ASP A O 1
ATOM 7416 N N . GLN A 1 990 ? 35.521 19.946 -26.768 1.00 60.84 990 GLN A N 1
ATOM 7417 C CA . GLN A 1 990 ? 35.870 20.403 -25.410 1.00 60.84 990 GLN A CA 1
ATOM 7418 C C . GLN A 1 990 ? 35.709 21.919 -25.177 1.00 60.84 990 GLN A C 1
ATOM 7420 O O . GLN A 1 990 ? 35.811 22.360 -24.035 1.00 60.84 990 GLN A O 1
ATOM 7425 N N . ALA A 1 991 ? 35.447 22.715 -26.219 1.00 51.97 991 ALA A N 1
ATOM 7426 C CA . ALA A 1 991 ? 35.258 24.167 -26.136 1.00 51.97 991 ALA A CA 1
ATOM 7427 C C . ALA A 1 991 ? 34.028 24.577 -26.960 1.00 51.97 991 ALA A C 1
ATOM 7429 O O . ALA A 1 991 ? 33.980 24.213 -28.131 1.00 51.97 991 ALA A O 1
ATOM 7430 N N . ASP A 1 992 ? 33.060 25.276 -26.342 1.00 57.41 992 ASP A N 1
ATOM 7431 C CA . ASP A 1 992 ? 31.860 25.903 -26.943 1.00 57.41 992 ASP A CA 1
ATOM 7432 C C . ASP A 1 992 ? 31.412 25.295 -28.289 1.00 57.41 992 ASP A C 1
ATOM 7434 O O . ASP A 1 992 ? 31.403 25.953 -29.331 1.00 57.41 992 ASP A O 1
ATOM 7438 N N . GLY A 1 993 ? 31.099 23.993 -28.270 1.00 58.28 993 GLY A N 1
ATOM 7439 C CA . GLY A 1 993 ? 30.810 23.213 -29.475 1.00 58.28 993 GLY A CA 1
ATOM 7440 C C . GLY A 1 993 ? 29.585 23.728 -30.237 1.00 58.28 993 GLY A C 1
ATOM 7441 O O . GLY A 1 993 ? 28.608 24.178 -29.641 1.00 58.28 993 GLY A O 1
ATOM 7442 N N . SER A 1 994 ? 29.623 23.632 -31.568 1.00 63.19 994 SER A N 1
ATOM 7443 C CA . SER A 1 994 ? 28.541 24.088 -32.450 1.00 63.19 994 SER A CA 1
ATOM 7444 C C . SER A 1 994 ? 27.230 23.330 -32.213 1.00 63.19 994 SER A C 1
ATOM 7446 O O . SER A 1 994 ? 27.250 22.108 -32.040 1.00 63.19 994 SER A O 1
ATOM 7448 N N . ASP A 1 995 ? 26.085 24.018 -32.306 1.00 82.00 995 ASP A N 1
ATOM 7449 C CA . ASP A 1 995 ? 24.787 23.348 -32.414 1.00 82.00 995 ASP A CA 1
ATOM 7450 C C . ASP A 1 995 ? 24.705 22.618 -33.760 1.00 82.00 995 ASP A C 1
ATOM 7452 O O . ASP A 1 995 ? 24.461 23.197 -34.822 1.00 82.00 995 ASP A O 1
ATOM 7456 N N . CYS A 1 996 ? 24.937 21.308 -33.722 1.00 87.75 996 CYS A N 1
ATOM 7457 C CA . CYS A 1 996 ? 24.949 20.482 -34.919 1.00 87.75 996 CYS A CA 1
ATOM 7458 C C . CYS A 1 996 ? 23.593 20.389 -35.620 1.00 87.75 996 CYS A C 1
ATOM 7460 O O . CYS A 1 996 ? 23.556 19.923 -36.763 1.00 87.75 996 CYS A O 1
ATOM 7462 N N . THR A 1 997 ? 22.503 20.825 -34.983 1.00 87.38 997 THR A N 1
ATOM 7463 C CA . THR A 1 997 ? 21.192 20.902 -35.630 1.00 87.38 997 THR A CA 1
ATOM 7464 C C . THR A 1 997 ? 21.100 22.035 -36.657 1.00 87.38 997 THR A C 1
ATOM 7466 O O . THR A 1 997 ? 20.317 21.905 -37.596 1.00 87.38 997 THR A O 1
ATOM 7469 N N . ASP A 1 998 ? 21.976 23.044 -36.586 1.00 85.56 998 ASP A N 1
ATOM 7470 C CA . ASP A 1 998 ? 22.047 24.163 -37.542 1.00 85.56 998 ASP A CA 1
ATOM 7471 C C . ASP A 1 998 ? 23.144 23.994 -38.611 1.00 85.56 998 ASP A C 1
ATOM 7473 O O . ASP A 1 998 ? 23.170 24.692 -39.632 1.00 85.56 998 ASP A O 1
ATOM 7477 N N . VAL A 1 999 ? 24.059 23.038 -38.425 1.00 84.56 999 VAL A N 1
ATOM 7478 C CA . VAL A 1 999 ? 25.198 22.831 -39.331 1.00 84.56 999 VAL A CA 1
ATOM 7479 C C . VAL A 1 999 ? 24.764 22.119 -40.612 1.00 84.56 999 VAL A C 1
ATOM 7481 O O . VAL A 1 999 ? 24.386 20.945 -40.609 1.00 84.56 999 VAL A O 1
ATOM 7484 N N . THR A 1 1000 ? 24.890 22.817 -41.744 1.00 81.62 1000 THR A N 1
ATOM 7485 C CA . THR A 1 1000 ? 24.458 22.296 -43.046 1.00 81.62 1000 THR A CA 1
ATOM 7486 C C . THR A 1 1000 ? 25.191 21.020 -43.450 1.00 81.62 1000 THR A C 1
ATOM 7488 O O . THR A 1 1000 ? 26.415 20.988 -43.542 1.00 81.62 1000 THR A O 1
ATOM 7491 N N . GLY A 1 1001 ? 24.425 19.964 -43.736 1.00 78.94 1001 GLY A N 1
ATOM 7492 C CA . GLY A 1 1001 ? 24.948 18.677 -44.196 1.00 78.94 1001 GLY A CA 1
ATOM 7493 C C . GLY A 1 1001 ? 25.250 17.668 -43.085 1.00 78.94 1001 GLY A C 1
ATOM 7494 O O . GLY A 1 1001 ? 25.458 16.491 -43.412 1.00 78.94 1001 GLY A O 1
ATOM 7495 N N . SER A 1 1002 ? 25.194 18.082 -41.812 1.00 87.00 1002 SER A N 1
ATOM 7496 C CA . SER A 1 1002 ? 25.307 17.181 -40.661 1.00 87.00 1002 SER A CA 1
ATOM 7497 C C . SER A 1 1002 ? 24.149 16.171 -40.633 1.00 87.00 1002 SER A C 1
ATOM 7499 O O . SER A 1 1002 ? 23.072 16.396 -41.202 1.00 87.00 1002 SER A O 1
ATOM 7501 N N . VAL A 1 1003 ? 24.362 15.024 -39.985 1.00 89.75 1003 VAL A N 1
ATOM 7502 C CA . VAL A 1 1003 ? 23.279 14.049 -39.766 1.00 89.75 1003 VAL A CA 1
ATOM 7503 C C . VAL A 1 1003 ? 22.231 14.595 -38.793 1.00 89.75 1003 VAL A C 1
ATOM 7505 O O . VAL A 1 1003 ? 21.040 14.336 -38.962 1.00 89.75 1003 VAL A O 1
ATOM 7508 N N . GLN A 1 1004 ? 22.653 15.416 -37.827 1.00 91.31 1004 GLN A N 1
ATOM 7509 C CA . GLN A 1 1004 ? 21.775 16.036 -36.841 1.00 91.31 1004 GLN A CA 1
ATOM 7510 C C . GLN A 1 1004 ? 20.807 17.031 -37.491 1.00 91.31 1004 GLN A C 1
ATOM 7512 O O . GLN A 1 1004 ? 19.604 16.902 -37.296 1.00 91.31 1004 GLN A O 1
ATOM 7517 N N . GLN A 1 1005 ? 21.279 17.947 -38.341 1.00 89.38 1005 GLN A N 1
ATOM 7518 C CA . GLN A 1 1005 ? 20.418 18.894 -39.060 1.00 89.38 1005 GLN A CA 1
ATOM 7519 C C . GLN A 1 1005 ? 19.361 18.163 -39.900 1.00 89.38 1005 GLN A C 1
ATOM 7521 O O . GLN A 1 1005 ? 18.178 18.508 -39.868 1.00 89.38 1005 GLN A O 1
ATOM 7526 N N . LYS A 1 1006 ? 19.758 17.115 -40.636 1.00 85.44 1006 LYS A N 1
ATOM 7527 C CA . LYS A 1 1006 ? 18.835 16.314 -41.464 1.00 85.44 1006 LYS A CA 1
ATOM 7528 C C . LYS A 1 1006 ? 17.781 15.593 -40.631 1.00 85.44 1006 LYS A C 1
ATOM 7530 O O . LYS A 1 1006 ? 16.634 15.479 -41.057 1.00 85.44 1006 LYS A O 1
ATOM 7535 N N . ALA A 1 1007 ? 18.158 15.077 -39.466 1.00 85.75 1007 ALA A N 1
ATOM 7536 C CA . ALA A 1 1007 ? 17.213 14.458 -38.551 1.00 85.75 1007 ALA A CA 1
ATOM 7537 C C . ALA A 1 1007 ? 16.268 15.512 -37.953 1.00 85.75 1007 ALA A C 1
ATOM 7539 O O . ALA A 1 1007 ? 15.052 15.361 -38.040 1.00 85.75 1007 ALA A O 1
ATOM 7540 N N . PHE A 1 1008 ? 16.819 16.600 -37.422 1.00 82.50 1008 PHE A N 1
ATOM 7541 C CA . PHE A 1 1008 ? 16.097 17.626 -36.675 1.00 82.50 1008 PHE A CA 1
ATOM 7542 C C . PHE A 1 1008 ? 15.111 18.440 -37.533 1.00 82.50 1008 PHE A C 1
ATOM 7544 O O . PHE A 1 1008 ? 14.049 18.820 -37.050 1.00 82.50 1008 PHE A O 1
ATOM 7551 N N . SER A 1 1009 ? 15.422 18.654 -38.818 1.00 73.31 1009 SER A N 1
ATOM 7552 C CA . SER A 1 1009 ? 14.566 19.378 -39.779 1.00 73.31 1009 SER A CA 1
ATOM 7553 C C . SER A 1 1009 ? 13.425 18.545 -40.381 1.00 73.31 1009 SER A C 1
ATOM 7555 O O . SER A 1 1009 ? 12.470 19.101 -40.927 1.00 73.31 1009 SER A O 1
ATOM 7557 N N . ASN A 1 1010 ? 13.482 17.214 -40.286 1.00 61.84 1010 ASN A N 1
ATOM 7558 C CA . ASN A 1 1010 ? 12.430 16.343 -40.804 1.00 61.84 1010 ASN A CA 1
ATOM 7559 C C . ASN A 1 1010 ? 11.274 16.229 -39.794 1.00 61.84 1010 ASN A C 1
ATOM 7561 O O . ASN A 1 1010 ? 11.329 15.439 -38.856 1.00 61.84 1010 ASN A O 1
ATOM 7565 N N . PHE A 1 1011 ? 10.186 16.968 -40.035 1.00 49.22 1011 PHE A N 1
ATOM 7566 C CA . PHE A 1 1011 ? 8.968 16.986 -39.203 1.00 49.22 1011 PHE A CA 1
ATOM 7567 C C . PHE A 1 1011 ? 8.198 15.649 -39.131 1.00 49.22 1011 PHE A C 1
ATOM 7569 O O . PHE A 1 1011 ? 7.253 15.527 -38.356 1.00 49.22 1011 PHE A O 1
ATOM 7576 N N . SER A 1 1012 ? 8.562 14.639 -39.929 1.00 41.41 1012 SER A N 1
ATOM 7577 C CA . SER A 1 1012 ? 7.819 13.375 -40.059 1.00 41.41 1012 SER A CA 1
ATOM 7578 C C . SER A 1 1012 ? 8.462 12.185 -39.331 1.00 41.41 1012 SER A C 1
ATOM 7580 O O . SER A 1 1012 ? 8.366 11.050 -39.808 1.00 41.41 1012 SER A O 1
ATOM 7582 N N . GLN A 1 1013 ? 9.159 12.404 -38.214 1.00 43.47 1013 GLN A N 1
ATOM 7583 C CA . GLN A 1 1013 ? 9.744 11.298 -37.450 1.00 43.47 1013 GLN A CA 1
ATOM 7584 C C . GLN A 1 1013 ? 8.668 10.535 -36.650 1.00 43.47 1013 GLN A C 1
ATOM 7586 O O . GLN A 1 1013 ? 8.341 10.886 -35.524 1.00 43.47 1013 GLN A O 1
ATOM 7591 N N . GLY A 1 1014 ? 8.110 9.509 -37.305 1.00 36.94 1014 GLY A N 1
ATOM 7592 C CA . GLY A 1 1014 ? 7.441 8.302 -36.789 1.00 36.94 1014 GLY A CA 1
ATOM 7593 C C . GLY A 1 1014 ? 6.800 8.327 -35.395 1.00 36.94 1014 GLY A C 1
ATOM 7594 O O . GLY A 1 1014 ? 7.491 8.223 -34.382 1.00 36.94 1014 GLY A O 1
ATOM 7595 N N . THR A 1 1015 ? 5.463 8.325 -35.387 1.00 28.41 1015 THR A N 1
ATOM 7596 C CA . THR A 1 1015 ? 4.590 8.045 -34.234 1.00 28.41 1015 THR A CA 1
ATOM 7597 C C . THR A 1 1015 ? 4.578 6.584 -33.821 1.00 28.41 1015 THR A C 1
ATOM 7599 O O . THR A 1 1015 ? 4.690 5.684 -34.681 1.00 28.41 1015 THR A O 1
#

Radius of gyration: 36.95 Å; chains: 1; bounding box: 92×76×101 Å

Secondary structure (DSSP, 8-state):
-----S-TTHHHHHHHHHHHHHHHS------SHHHHHHHHHHHHHHHHHHHSTT--HHHHHHHHHHHHHHHHHHHHHTSTT--S-HHHHHHHHHHHHHHHHTT--HHHHHHHHHHHHHHHHHH-SSHHHHHHHHHHHHHHHHT-SSHHHHHHHHHHHHHHHHHTT-HHHHHHHHHHHHHHHHT---HHHHHHHHHHHHHHHTTSHHHHHHHHHHHHHT--SHHHHHHHHHHHHHHHTTTSTTTT--HHHHHHHHHHHHHTT-HHHHHHHHHTS-SSHHHHHHHHHHHHHHHHTT-HHHHHHHHHT-SSHHHHHHHHHHHHHHHHHTT-GGGGHHHHHHSPPSHHHHHHHHHHHHHHHHTT-HHHHHHHHTTS-S---TTSTTS------TT---SS-HHHHHHHHHHHHHHHTSTTTHHHHHHHHHT---HHHHHHHHHHHHHHHHHHHHHHHHHTHHHHS----------S---EEE-TTSEEEEE----S---------S----HHHHHHHPPPPEEEEEEEEEGGG-GGGHHHHSB-TTS-BTTHHHHHHHT-SS-EEEEEEEEEEEHHHHHHHHTTSTTTTSEEEETTEEEE-S-EEE-TT-EEEEETTT-SEEEEETTTT--EEESSEEEEES-EEEEEETTTTEE----STTTT-----EEE-TT-EEEEES-EEES---SSTT-SEEEEE---HHHHTTS--PPPEEEEES-EEES-SEEEEEES-BS-EEES-EEES-SSEEEEEESS-BS-EEES-EEE--SSS-SEEEESS-BS-EEES-EEES-SS-SEEEESS-BS-EEES-EEES-SS-SEEEES--SEEEES-EEES-SS-SEEEES--SEEEES-EEES-SSEEEEEE----SS-TTSS-----S-------EEEEES-EEES-SEEEEEES-SEEEEES-EEES--S--EEETTTT-HHHHHHHHTTS-EEEEESS-PBPP----HHHHTTSS--TTTSTTSBSSS---TTTSTT-HHHHHHH-TT---

pLDDT: mean 83.55, std 17.55, range [25.34, 98.88]